Protein AF-0000000065925350 (afdb_homodimer)

Structure (mmCIF, N/CA/C/O backbone):
data_AF-0000000065925350-model_v1
#
loop_
_entity.id
_entity.type
_entity.pdbx_description
1 polymer 'Glycine reductase complex component B subunits alpha and beta'
#
loop_
_atom_site.group_PDB
_atom_site.id
_atom_site.type_symbol
_atom_site.label_atom_id
_atom_site.label_alt_id
_atom_site.label_comp_id
_atom_site.label_asym_id
_atom_site.label_entity_id
_atom_site.label_seq_id
_atom_site.pdbx_PDB_ins_code
_atom_site.Cartn_x
_atom_site.Cartn_y
_atom_site.Cartn_z
_atom_site.occupancy
_atom_site.B_iso_or_equiv
_atom_site.auth_seq_id
_atom_site.auth_comp_id
_atom_site.auth_asym_id
_atom_site.auth_atom_id
_atom_site.pdbx_PDB_model_num
ATOM 1 N N . MET A 1 1 ? -13.25 2.672 16.281 1 95.88 1 MET A N 1
ATOM 2 C CA . MET A 1 1 ? -12.125 3.467 16.766 1 95.88 1 MET A CA 1
ATOM 3 C C . MET A 1 1 ? -12.594 4.828 17.266 1 95.88 1 MET A C 1
ATOM 5 O O . MET A 1 1 ? -13.203 5.594 16.516 1 95.88 1 MET A O 1
ATOM 9 N N . ARG A 1 2 ? -12.367 5.094 18.516 1 98 2 ARG A N 1
ATOM 10 C CA . ARG A 1 2 ? -12.875 6.289 19.188 1 98 2 ARG A CA 1
ATOM 11 C C . ARG A 1 2 ? -11.727 7.129 19.734 1 98 2 ARG A C 1
ATOM 13 O O . ARG A 1 2 ? -10.867 6.621 20.453 1 98 2 ARG A O 1
ATOM 20 N N . LEU A 1 3 ? -11.719 8.414 19.391 1 98.62 3 LEU A N 1
ATOM 21 C CA . LEU A 1 3 ? -10.664 9.32 19.812 1 98.62 3 LEU A CA 1
ATOM 22 C C . LEU A 1 3 ? -11.25 10.57 20.453 1 98.62 3 LEU A C 1
ATOM 24 O O . LEU A 1 3 ? -12.195 11.156 19.938 1 98.62 3 LEU A O 1
ATOM 28 N N . GLU A 1 4 ? -10.781 10.891 21.594 1 98.75 4 GLU A N 1
ATOM 29 C CA . GLU A 1 4 ? -11.055 12.188 22.203 1 98.75 4 GLU A CA 1
ATOM 30 C C . GLU A 1 4 ? -9.922 13.172 21.953 1 98.75 4 GLU A C 1
ATOM 32 O O . GLU A 1 4 ? -8.766 12.914 22.297 1 98.75 4 GLU A O 1
ATOM 37 N N . VAL A 1 5 ? -10.25 14.266 21.312 1 98.75 5 VAL A N 1
ATOM 38 C CA . VAL A 1 5 ? -9.281 15.328 21.094 1 98.75 5 VAL A CA 1
ATOM 39 C C . VAL A 1 5 ? -9.516 16.453 22.094 1 98.75 5 VAL A C 1
ATOM 41 O O . VAL A 1 5 ? -10.562 17.109 22.078 1 98.75 5 VAL A O 1
ATOM 44 N N . GLY A 1 6 ? -8.562 16.594 23.016 1 98.81 6 GLY A N 1
ATOM 45 C CA . GLY A 1 6 ? -8.625 17.688 23.969 1 98.81 6 GLY A CA 1
ATOM 46 C C . GLY A 1 6 ? -7.883 18.922 23.516 1 98.81 6 GLY A C 1
ATOM 47 O O . GLY A 1 6 ? -6.652 18.953 23.5 1 98.81 6 GLY A O 1
ATOM 48 N N . ASN A 1 7 ? -8.625 20 23.266 1 98.81 7 ASN A N 1
ATOM 49 C CA . ASN A 1 7 ? -8.031 21.266 22.844 1 98.81 7 ASN A CA 1
ATOM 50 C C . ASN A 1 7 ? -7.684 22.141 24.031 1 98.81 7 ASN A C 1
ATOM 52 O O . ASN A 1 7 ? -8.555 22.5 24.828 1 98.81 7 ASN A O 1
ATOM 56 N N . ILE A 1 8 ? -6.43 22.344 24.219 1 98.88 8 ILE A N 1
ATOM 57 C CA . ILE A 1 8 ? -5.926 23.359 25.141 1 98.88 8 ILE A CA 1
ATOM 58 C C . ILE A 1 8 ? -5.645 24.641 24.375 1 98.88 8 ILE A C 1
ATOM 60 O O . ILE A 1 8 ? -4.684 24.719 23.609 1 98.88 8 ILE A O 1
ATOM 64 N N . PHE A 1 9 ? -6.477 25.688 24.609 1 98.81 9 PHE A N 1
ATOM 65 C CA . PHE A 1 9 ? -6.379 26.891 23.797 1 98.81 9 PHE A CA 1
ATOM 66 C C . PHE A 1 9 ? -5.172 27.734 24.203 1 98.81 9 PHE A C 1
ATOM 68 O O . PHE A 1 9 ? -5.066 28.141 25.359 1 98.81 9 PHE A O 1
ATOM 75 N N . ILE A 1 10 ? -4.215 27.906 23.312 1 98.81 10 ILE A N 1
ATOM 76 C CA . ILE A 1 10 ? -3.023 28.719 23.531 1 98.81 10 ILE A CA 1
ATOM 77 C C . ILE A 1 10 ? -3.215 30.094 22.891 1 98.81 10 ILE A C 1
ATOM 79 O O . ILE A 1 10 ? -3.43 30.203 21.688 1 98.81 10 ILE A O 1
ATOM 83 N N . LYS A 1 11 ? -3.098 31.078 23.672 1 97.81 11 LYS A N 1
ATOM 84 C CA . LYS A 1 11 ? -3.344 32.438 23.203 1 97.81 11 LYS A CA 1
ATOM 85 C C . LYS A 1 11 ? -2.047 33.25 23.125 1 97.81 11 LYS A C 1
ATOM 87 O O . LYS A 1 11 ? -2.004 34.312 22.516 1 97.81 11 LYS A O 1
ATOM 92 N N . ASP A 1 12 ? -1.072 32.719 23.781 1 98.44 12 ASP A N 1
ATOM 93 C CA . ASP A 1 12 ? 0.234 33.344 23.781 1 98.44 12 ASP A CA 1
ATOM 94 C C . ASP A 1 12 ? 1.354 32.344 23.984 1 98.44 12 ASP A C 1
ATOM 96 O O . ASP A 1 12 ? 1.11 31.219 24.453 1 98.44 12 ASP A O 1
ATOM 100 N N . ILE A 1 13 ? 2.525 32.688 23.516 1 98.75 13 ILE A N 1
ATOM 101 C CA . ILE A 1 13 ? 3.738 31.891 23.719 1 98.75 13 ILE A CA 1
ATOM 102 C C . ILE A 1 13 ? 4.863 32.812 24.219 1 98.75 13 ILE A C 1
ATOM 104 O O . ILE A 1 13 ? 5.004 33.938 23.75 1 98.75 13 ILE A O 1
ATOM 108 N N . GLN A 1 14 ? 5.629 32.312 25.109 1 98.62 14 GLN A N 1
ATOM 109 C CA . GLN A 1 14 ? 6.746 33.062 25.688 1 98.62 14 GLN A CA 1
ATOM 110 C C . GLN A 1 14 ? 7.914 32.156 26.016 1 98.62 14 GLN A C 1
ATOM 112 O O . GLN A 1 14 ? 7.711 30.953 26.281 1 98.62 14 GLN A O 1
ATOM 117 N N . PHE A 1 15 ? 9.078 32.781 25.938 1 98.44 15 PHE A N 1
ATOM 118 C CA . PHE A 1 15 ? 10.188 32.031 26.531 1 98.44 15 PHE A CA 1
ATOM 119 C C . PHE A 1 15 ? 10.102 32.031 28.047 1 98.44 15 PHE A C 1
ATOM 121 O O . PHE A 1 15 ? 9.586 32.969 28.641 1 98.44 15 PHE A O 1
ATOM 128 N N . GLY A 1 16 ? 10.508 30.969 28.594 1 97.94 16 GLY A N 1
ATOM 129 C CA . GLY A 1 16 ? 10.523 30.844 30.047 1 97.94 16 GLY A CA 1
ATOM 130 C C . GLY A 1 16 ? 11.555 29.859 30.547 1 97.94 16 GLY A C 1
ATOM 131 O O . GLY A 1 16 ? 12.281 29.25 29.75 1 97.94 16 GLY A O 1
ATOM 132 N N . ASP A 1 17 ? 11.625 29.734 31.891 1 97.44 17 ASP A N 1
ATOM 133 C CA . ASP A 1 17 ? 12.641 28.906 32.531 1 97.44 17 ASP A CA 1
ATOM 134 C C . ASP A 1 17 ? 12.281 27.422 32.406 1 97.44 17 ASP A C 1
ATOM 136 O O . ASP A 1 17 ? 13.141 26.547 32.562 1 97.44 17 ASP A O 1
ATOM 140 N N . SER A 1 18 ? 11.055 27.203 32.156 1 97.81 18 SER A N 1
ATOM 141 C CA . SER A 1 18 ? 10.578 25.828 31.938 1 97.81 18 SER A CA 1
ATOM 142 C C . SER A 1 18 ? 9.523 25.781 30.844 1 97.81 18 SER A C 1
ATOM 144 O O . SER A 1 18 ? 8.844 26.781 30.578 1 97.81 18 SER A O 1
ATOM 146 N N . THR A 1 19 ? 9.43 24.641 30.203 1 98.56 19 THR A N 1
ATOM 147 C CA . THR A 1 19 ? 8.398 24.438 29.203 1 98.56 19 THR A CA 1
ATOM 148 C C . THR A 1 19 ? 7.105 23.938 29.844 1 98.56 19 THR A C 1
ATOM 150 O O . THR A 1 19 ? 7.07 22.859 30.406 1 98.56 19 THR A O 1
ATOM 153 N N . LYS A 1 20 ? 6.059 24.703 29.766 1 98.62 20 LYS A N 1
ATOM 154 C CA . LYS A 1 20 ? 4.789 24.391 30.422 1 98.62 20 LYS A CA 1
ATOM 155 C C . LYS A 1 20 ? 3.66 25.25 29.859 1 98.62 20 LYS A C 1
ATOM 157 O O . LYS A 1 20 ? 3.914 26.234 29.156 1 98.62 20 LYS A O 1
ATOM 162 N N . VAL A 1 21 ? 2.461 24.875 30.109 1 98.69 21 VAL A N 1
ATOM 163 C CA . VAL A 1 21 ? 1.284 25.672 29.781 1 98.69 21 VAL A CA 1
ATOM 164 C C . VAL A 1 21 ? 0.634 26.188 31.062 1 98.69 21 VAL A C 1
ATOM 166 O O . VAL A 1 21 ? 0.376 25.422 31.984 1 98.69 21 VAL A O 1
ATOM 169 N N . GLU A 1 22 ? 0.452 27.469 31.141 1 97.94 22 GLU A N 1
ATOM 170 C CA . GLU A 1 22 ? -0.235 28.109 32.25 1 97.94 22 GLU A CA 1
ATOM 171 C C . GLU A 1 22 ? -1.143 29.234 31.766 1 97.94 22 GLU A C 1
ATOM 173 O O . GLU A 1 22 ? -0.681 30.172 31.125 1 97.94 22 GLU A O 1
ATOM 178 N N . ASN A 1 23 ? -2.416 29.156 32.094 1 96.88 23 ASN A N 1
ATOM 179 C CA . ASN A 1 23 ? -3.4 30.188 31.797 1 96.88 23 ASN A CA 1
ATOM 180 C C . ASN A 1 23 ? -3.398 30.547 30.312 1 96.88 23 ASN A C 1
ATOM 182 O O . ASN A 1 23 ? -3.328 31.719 29.953 1 96.88 23 ASN A O 1
ATOM 186 N N . GLY A 1 24 ? -3.318 29.516 29.484 1 97.69 24 GLY A N 1
ATOM 187 C CA . GLY A 1 24 ? -3.436 29.719 28.047 1 97.69 24 GLY A CA 1
ATOM 188 C C . GLY A 1 24 ? -2.15 30.203 27.406 1 97.69 24 GLY A C 1
ATOM 189 O O . GLY A 1 24 ? -2.148 30.609 26.234 1 97.69 24 GLY A O 1
ATOM 190 N N . VAL A 1 25 ? -1.077 30.25 28.172 1 98.62 25 VAL A N 1
ATOM 191 C CA . VAL A 1 25 ? 0.225 30.656 27.656 1 98.62 25 VAL A CA 1
ATOM 192 C C . VAL A 1 25 ? 1.173 29.469 27.625 1 98.62 25 VAL A C 1
ATOM 194 O O . VAL A 1 25 ? 1.319 28.75 28.625 1 98.62 25 VAL A O 1
ATOM 197 N N . LEU A 1 26 ? 1.747 29.172 26.484 1 98.88 26 LEU A N 1
ATOM 198 C CA . LEU A 1 26 ? 2.807 28.172 26.375 1 98.88 26 LEU A CA 1
ATOM 199 C C . LEU A 1 26 ? 4.172 28.797 26.641 1 98.88 26 LEU A C 1
ATOM 201 O O . LEU A 1 26 ? 4.621 29.672 25.906 1 98.88 26 LEU A O 1
ATOM 205 N N . TYR A 1 27 ? 4.789 28.453 27.703 1 98.81 27 TYR A N 1
ATOM 206 C CA . TYR A 1 27 ? 6.168 28.844 27.984 1 98.81 27 TYR A CA 1
ATOM 207 C C . TYR A 1 27 ? 7.148 27.828 27.406 1 98.81 27 TYR A C 1
ATOM 209 O O . TYR A 1 27 ? 6.941 26.609 27.531 1 98.81 27 TYR A O 1
ATOM 217 N N . VAL A 1 28 ? 8.164 28.312 26.75 1 98.75 28 VAL A N 1
ATOM 218 C CA . VAL A 1 28 ? 9.148 27.438 26.125 1 98.75 28 VAL A CA 1
ATOM 219 C C . VAL A 1 28 ? 10.523 27.703 26.734 1 98.75 28 VAL A C 1
ATOM 221 O O . VAL A 1 28 ? 11.008 28.828 26.734 1 98.75 28 VAL A O 1
ATOM 224 N N . ASN A 1 29 ? 11.102 26.688 27.328 1 98.56 29 ASN A N 1
ATOM 225 C CA . ASN A 1 29 ? 12.516 26.75 27.672 1 98.56 29 ASN A CA 1
ATOM 226 C C . ASN A 1 29 ? 13.406 26.641 26.438 1 98.56 29 ASN A C 1
ATOM 228 O O . ASN A 1 29 ? 13.664 25.531 25.953 1 98.56 29 ASN A O 1
ATOM 232 N N . LYS A 1 30 ? 13.883 27.75 26 1 97.75 30 LYS A N 1
ATOM 233 C CA . LYS A 1 30 ? 14.617 27.828 24.734 1 97.75 30 LYS A CA 1
ATOM 234 C C . LYS A 1 30 ? 15.836 26.906 24.766 1 97.75 30 LYS A C 1
ATOM 236 O O . LYS A 1 30 ? 16.047 26.125 23.828 1 97.75 30 LYS A O 1
ATOM 241 N N . GLN A 1 31 ? 16.641 26.953 25.812 1 96.81 31 GLN A N 1
ATOM 242 C CA . GLN A 1 31 ? 17.875 26.188 25.891 1 96.81 31 GLN A CA 1
ATOM 243 C C . GLN A 1 31 ? 17.594 24.688 25.922 1 96.81 31 GLN A C 1
ATOM 245 O O . GLN A 1 31 ? 18.281 23.891 25.281 1 96.81 31 GLN A O 1
ATOM 250 N N . GLU A 1 32 ? 16.641 24.359 26.656 1 96.81 32 GLU A N 1
ATOM 251 C CA . GLU A 1 32 ? 16.266 22.953 26.75 1 96.81 32 GLU A CA 1
ATOM 252 C C . GLU A 1 32 ? 15.828 22.406 25.391 1 96.81 32 GLU A C 1
ATOM 254 O O . GLU A 1 32 ? 16.219 21.312 25 1 96.81 32 GLU A O 1
ATOM 259 N N . LEU A 1 33 ? 14.961 23.156 24.719 1 97.19 33 LEU A N 1
ATOM 260 C CA . LEU A 1 33 ? 14.477 22.734 23.422 1 97.19 33 LEU A CA 1
ATOM 261 C C . LEU A 1 33 ? 15.617 22.656 22.406 1 97.19 33 LEU A C 1
ATOM 263 O O . LEU A 1 33 ? 15.711 21.703 21.641 1 97.19 33 LEU A O 1
ATOM 267 N N . ILE A 1 34 ? 16.484 23.625 22.391 1 96.69 34 ILE A N 1
ATOM 268 C CA . ILE A 1 34 ? 17.641 23.609 21.5 1 96.69 34 ILE A CA 1
ATOM 269 C C . ILE A 1 34 ? 18.484 22.359 21.766 1 96.69 34 ILE A C 1
ATOM 271 O O . ILE A 1 34 ? 18.938 21.703 20.844 1 96.69 34 ILE A O 1
ATOM 275 N N . SER A 1 35 ? 18.672 22.078 23.062 1 94.94 35 SER A N 1
ATOM 276 C CA . SER A 1 35 ? 19.453 20.906 23.438 1 94.94 35 SER A CA 1
ATOM 277 C C . SER A 1 35 ? 18.812 19.625 22.906 1 94.94 35 SER A C 1
ATOM 279 O O . SER A 1 35 ? 19.5 18.719 22.438 1 94.94 35 SER A O 1
ATOM 281 N N . GLU A 1 36 ? 17.531 19.578 23 1 93.75 36 GLU A N 1
ATOM 282 C CA . GLU A 1 36 ? 16.781 18.422 22.5 1 93.75 36 GLU A CA 1
ATOM 283 C C . GLU A 1 36 ? 16.938 18.25 21 1 93.75 36 GLU A C 1
ATOM 285 O O . GLU A 1 36 ? 17 17.125 20.5 1 93.75 36 GLU A O 1
ATOM 290 N N . LEU A 1 37 ? 17.047 19.266 20.234 1 95.44 37 LEU A N 1
ATOM 291 C CA . LEU A 1 37 ? 17.016 19.25 18.766 1 95.44 37 LEU A CA 1
ATOM 292 C C . LEU A 1 37 ? 18.422 19.141 18.188 1 95.44 37 LEU A C 1
ATOM 294 O O . LEU A 1 37 ? 18.578 18.797 17.016 1 95.44 37 LEU A O 1
ATOM 298 N N . SER A 1 38 ? 19.438 19.484 18.969 1 91.94 38 SER A N 1
ATOM 299 C CA . SER A 1 38 ? 20.797 19.578 18.469 1 91.94 38 SER A CA 1
ATOM 300 C C . SER A 1 38 ? 21.5 18.234 18.5 1 91.94 38 SER A C 1
ATOM 302 O O . SER A 1 38 ? 22.688 18.141 18.188 1 91.94 38 SER A O 1
ATOM 304 N N . SER A 1 39 ? 20.828 17.234 18.797 1 86.69 39 SER A N 1
ATOM 305 C CA . SER A 1 39 ? 21.469 15.93 18.906 1 86.69 39 SER A CA 1
ATOM 306 C C . SER A 1 39 ? 21.703 15.305 17.531 1 86.69 39 SER A C 1
ATOM 308 O O . SER A 1 39 ? 22.438 14.328 17.406 1 86.69 39 SER A O 1
ATOM 310 N N . ASP A 1 40 ? 21.203 15.867 16.469 1 89.25 40 ASP A N 1
ATOM 311 C CA . ASP A 1 40 ? 21.375 15.344 15.117 1 89.25 40 ASP A CA 1
ATOM 312 C C . ASP A 1 40 ? 22.656 15.867 14.477 1 89.25 40 ASP A C 1
ATOM 314 O O . ASP A 1 40 ? 22.828 17.078 14.344 1 89.25 40 ASP A O 1
ATOM 318 N N . GLU A 1 41 ? 23.5 14.969 13.977 1 93.31 41 GLU A N 1
ATOM 319 C CA . GLU A 1 41 ? 24.812 15.32 13.43 1 93.31 41 GLU A CA 1
ATOM 320 C C . GLU A 1 41 ? 24.672 16.047 12.102 1 93.31 41 GLU A C 1
ATOM 322 O O . GLU A 1 41 ? 25.625 16.688 11.633 1 93.31 41 GLU A O 1
ATOM 327 N N . HIS A 1 42 ? 23.531 16 11.508 1 94.94 42 HIS A N 1
ATOM 328 C CA . HIS A 1 42 ? 23.328 16.625 10.203 1 94.94 42 HIS A CA 1
ATOM 329 C C . HIS A 1 42 ? 22.953 18.094 10.336 1 94.94 42 HIS A C 1
ATOM 331 O O . HIS A 1 42 ? 22.828 18.797 9.336 1 94.94 42 HIS A O 1
ATOM 337 N N . ILE A 1 43 ? 22.797 18.594 11.586 1 95.44 43 ILE A N 1
ATOM 338 C CA . ILE A 1 43 ? 22.422 19.969 11.852 1 95.44 43 ILE A CA 1
ATOM 339 C C . ILE A 1 43 ? 23.625 20.75 12.398 1 95.44 43 ILE A C 1
ATOM 341 O O . ILE A 1 43 ? 24.203 20.359 13.406 1 95.44 43 ILE A O 1
ATOM 345 N N . LYS A 1 44 ? 23.969 21.766 11.734 1 95.81 44 LYS A N 1
ATOM 346 C CA . LYS A 1 44 ? 25.094 22.609 12.117 1 95.81 44 LYS A CA 1
ATOM 347 C C . LYS A 1 44 ? 24.703 23.547 13.266 1 95.81 44 LYS A C 1
ATOM 349 O O . LYS A 1 44 ? 25.484 23.75 14.195 1 95.81 44 LYS A O 1
ATOM 354 N N . SER A 1 45 ? 23.609 24.156 13.164 1 95.81 45 SER A N 1
ATOM 355 C CA . SER A 1 45 ? 23.156 25.062 14.219 1 95.81 45 SER A CA 1
ATOM 356 C C . SER A 1 45 ? 21.625 25.125 14.281 1 95.81 45 SER A C 1
ATOM 358 O O . SER A 1 45 ? 20.953 24.906 13.273 1 95.81 45 SER A O 1
ATOM 360 N N . ILE A 1 46 ? 21.141 25.375 15.461 1 96.62 46 ILE A N 1
ATOM 361 C CA . ILE A 1 46 ? 19.703 25.547 15.719 1 96.62 46 ILE A CA 1
ATOM 362 C C . ILE A 1 46 ? 19.484 26.812 16.547 1 96.62 46 ILE A C 1
ATOM 364 O O . ILE A 1 46 ? 20.234 27.094 17.484 1 96.62 46 ILE A O 1
ATOM 368 N N . ASP A 1 47 ? 18.578 27.609 16.109 1 96.25 47 ASP A N 1
ATOM 369 C CA . ASP A 1 47 ? 18.094 28.75 16.875 1 96.25 47 ASP A CA 1
ATOM 370 C C . ASP A 1 47 ? 16.562 28.812 16.859 1 96.25 47 ASP A C 1
ATOM 372 O O . ASP A 1 47 ? 15.914 28.016 16.172 1 96.25 47 ASP A O 1
ATOM 376 N N . MET A 1 48 ? 16.016 29.641 17.75 1 96.75 48 MET A N 1
ATOM 377 C CA . MET A 1 48 ? 14.562 29.672 17.844 1 96.75 48 MET A CA 1
ATOM 378 C C . MET A 1 48 ? 14.062 31.094 18.125 1 96.75 48 MET A C 1
ATOM 380 O O . MET A 1 48 ? 14.727 31.859 18.828 1 96.75 48 MET A O 1
ATOM 384 N N . GLU A 1 49 ? 12.953 31.406 17.562 1 97.75 49 GLU A N 1
ATOM 385 C CA . GLU A 1 49 ? 12.234 32.656 17.828 1 97.75 49 GLU A CA 1
ATOM 386 C C . GLU A 1 49 ? 10.75 32.406 18.047 1 97.75 49 GLU A C 1
ATOM 388 O O . GLU A 1 49 ? 10.219 31.375 17.609 1 97.75 49 GLU A O 1
ATOM 393 N N . ILE A 1 50 ? 10.172 33.281 18.781 1 98.56 50 ILE A N 1
ATOM 394 C CA . ILE A 1 50 ? 8.719 33.25 18.969 1 98.56 50 ILE A CA 1
ATOM 395 C C . ILE A 1 50 ? 8.07 34.375 18.203 1 98.56 50 ILE A C 1
ATOM 397 O O . ILE A 1 50 ? 8.555 35.531 18.219 1 98.56 50 ILE A O 1
ATOM 401 N N . VAL A 1 51 ? 7.102 34.062 17.5 1 98.56 51 VAL A N 1
ATOM 402 C CA . VAL A 1 51 ? 6.375 35.031 16.703 1 98.56 51 VAL A CA 1
ATOM 403 C C . VAL A 1 51 ? 4.875 34.906 16.953 1 98.56 51 VAL A C 1
ATOM 405 O O . VAL A 1 51 ? 4.344 33.781 16.984 1 98.56 51 VAL A O 1
ATOM 408 N N . ARG A 1 52 ? 4.098 36 17.125 1 98.06 52 ARG A N 1
ATOM 409 C CA . ARG A 1 52 ? 2.672 36 17.438 1 98.06 52 ARG A CA 1
ATOM 410 C C . ARG A 1 52 ? 1.884 36.75 16.359 1 98.06 52 ARG A C 1
ATOM 412 O O . ARG A 1 52 ? 2.451 37.531 15.586 1 98.06 52 ARG A O 1
ATOM 419 N N . PRO A 1 53 ? 0.569 36.406 16.359 1 98.25 53 PRO A N 1
ATOM 420 C CA . PRO A 1 53 ? -0.264 37.062 15.344 1 98.25 53 PRO A CA 1
ATOM 421 C C . PRO A 1 53 ? -0.164 38.594 15.391 1 98.25 53 PRO A C 1
ATOM 423 O O . PRO A 1 53 ? -0.208 39.188 16.469 1 98.25 53 PRO A O 1
ATOM 426 N N . GLY A 1 54 ? 0.016 39.188 14.211 1 98.19 54 GLY A N 1
ATOM 427 C CA . GLY A 1 54 ? -0.002 40.656 14.125 1 98.19 54 GLY A CA 1
ATOM 428 C C . GLY A 1 54 ? 1.385 41.281 14.148 1 98.19 54 GLY A C 1
ATOM 429 O O . GLY A 1 54 ? 1.555 42.438 13.812 1 98.19 54 GLY A O 1
ATOM 430 N N . GLU A 1 55 ? 2.381 40.531 14.57 1 98.56 55 GLU A N 1
ATOM 431 C CA . GLU A 1 55 ? 3.74 41.062 14.609 1 98.56 55 GLU A CA 1
ATOM 432 C C . GLU A 1 55 ? 4.285 41.281 13.203 1 98.56 55 GLU A C 1
ATOM 434 O O . GLU A 1 55 ? 3.975 40.531 12.281 1 98.56 55 GLU A O 1
ATOM 439 N N . SER A 1 56 ? 5.07 42.344 13.008 1 98.56 56 SER A N 1
ATOM 440 C CA . SER A 1 56 ? 5.664 42.656 11.711 1 98.56 56 SER A CA 1
ATOM 441 C C . SER A 1 56 ? 6.855 41.75 11.422 1 98.56 56 SER A C 1
ATOM 443 O O . SER A 1 56 ? 7.996 42.188 11.383 1 98.56 56 SER A O 1
ATOM 445 N N . VAL A 1 57 ? 6.594 40.5 11.18 1 98.5 57 VAL A N 1
ATOM 446 C CA . VAL A 1 57 ? 7.609 39.469 10.969 1 98.5 57 VAL A CA 1
ATOM 447 C C . VAL A 1 57 ? 7.254 38.625 9.742 1 98.5 57 VAL A C 1
ATOM 449 O O . VAL A 1 57 ? 6.09 38.281 9.547 1 98.5 57 VAL A O 1
ATOM 452 N N . ARG A 1 58 ? 8.18 38.375 8.891 1 97.75 58 ARG A N 1
ATOM 453 C CA . ARG A 1 58 ? 8.102 37.406 7.789 1 97.75 58 ARG A CA 1
ATOM 454 C C . ARG A 1 58 ? 8.961 36.188 8.062 1 97.75 58 ARG A C 1
ATOM 456 O O . ARG A 1 58 ? 10.117 36.312 8.484 1 97.75 58 ARG A O 1
ATOM 463 N N . ILE A 1 59 ? 8.422 35.062 7.93 1 95.88 59 ILE A N 1
ATOM 464 C CA . ILE A 1 59 ? 9.172 33.812 8.016 1 95.88 59 ILE A CA 1
ATOM 465 C C . ILE A 1 59 ? 9.328 33.188 6.621 1 95.88 59 ILE A C 1
ATOM 467 O O . ILE A 1 59 ? 8.336 32.938 5.93 1 95.88 59 ILE A O 1
ATOM 471 N N . ALA A 1 60 ? 10.586 32.938 6.16 1 93.19 60 ALA A N 1
ATOM 472 C CA . ALA A 1 60 ? 10.852 32.344 4.844 1 93.19 60 ALA A CA 1
ATOM 473 C C . ALA A 1 60 ? 12.289 31.859 4.734 1 93.19 60 ALA A C 1
ATOM 475 O O . ALA A 1 60 ? 13.211 32.5 5.238 1 93.19 60 ALA A O 1
ATOM 476 N N . PRO A 1 61 ? 12.562 30.75 4.117 1 91.75 61 PRO A N 1
ATOM 477 C CA . PRO A 1 61 ? 11.539 29.828 3.609 1 91.75 61 PRO A CA 1
ATOM 478 C C . PRO A 1 61 ? 10.992 28.906 4.695 1 91.75 61 PRO A C 1
ATOM 480 O O . PRO A 1 61 ? 11.711 28.562 5.637 1 91.75 61 PRO A O 1
ATOM 483 N N . VAL A 1 62 ? 9.719 28.562 4.586 1 92.62 62 VAL A N 1
ATOM 484 C CA . VAL A 1 62 ? 9.062 27.688 5.539 1 92.62 62 VAL A CA 1
ATOM 485 C C . VAL A 1 62 ? 9.094 26.25 5.02 1 92.62 62 VAL A C 1
ATOM 487 O O . VAL A 1 62 ? 8.703 25.984 3.881 1 92.62 62 VAL A O 1
ATOM 490 N N . LYS A 1 63 ? 9.539 25.344 5.824 1 90.19 63 LYS A N 1
ATOM 491 C CA . LYS A 1 63 ? 9.578 23.938 5.438 1 90.19 63 LYS A CA 1
ATOM 492 C C . LYS A 1 63 ? 8.297 23.219 5.844 1 90.19 63 LYS A C 1
ATOM 494 O O . LYS A 1 63 ? 7.688 22.516 5.039 1 90.19 63 LYS A O 1
ATOM 499 N N . ASP A 1 64 ? 7.945 23.266 7.094 1 93.25 64 ASP A N 1
ATOM 500 C CA . ASP A 1 64 ? 6.766 22.594 7.633 1 93.25 64 ASP A CA 1
ATOM 501 C C . ASP A 1 64 ? 6.156 23.406 8.781 1 93.25 64 ASP A C 1
ATOM 503 O O . ASP A 1 64 ? 6.805 24.281 9.336 1 93.25 64 ASP A O 1
ATOM 507 N N . VAL A 1 65 ? 4.938 23.172 8.984 1 96.19 65 VAL A N 1
ATOM 508 C CA . VAL A 1 65 ? 4.227 23.672 10.156 1 96.19 65 VAL A CA 1
ATOM 509 C C . VAL A 1 65 ? 3.609 22.5 10.922 1 96.19 65 VAL A C 1
ATOM 511 O O . VAL A 1 65 ? 2.953 21.641 10.336 1 96.19 65 VAL A O 1
ATOM 514 N N . ILE A 1 66 ? 3.832 22.469 12.281 1 97.25 66 ILE A N 1
ATOM 515 C CA . ILE A 1 66 ? 3.439 21.312 13.078 1 97.25 66 ILE A CA 1
ATOM 516 C C . ILE A 1 66 ? 2.682 21.766 14.32 1 97.25 66 ILE A C 1
ATOM 518 O O . ILE A 1 66 ? 3.107 22.703 15 1 97.25 66 ILE A O 1
ATOM 522 N N . GLU A 1 67 ? 1.587 21.156 14.547 1 98.56 67 GLU A N 1
ATOM 523 C CA . GLU A 1 67 ? 0.825 21.438 15.758 1 98.56 67 GLU A CA 1
ATOM 524 C C . GLU A 1 67 ? 1.312 20.594 16.938 1 98.56 67 GLU A C 1
ATOM 526 O O . GLU A 1 67 ? 1.372 19.375 16.844 1 98.56 67 GLU A O 1
ATOM 531 N N . PRO A 1 68 ? 1.693 21.266 18.047 1 98.75 68 PRO A N 1
ATOM 532 C CA . PRO A 1 68 ? 2.094 20.469 19.219 1 98.75 68 PRO A CA 1
ATOM 533 C C . PRO A 1 68 ? 0.938 19.672 19.812 1 98.75 68 PRO A C 1
ATOM 535 O O . PRO A 1 68 ? -0.108 20.25 20.141 1 98.75 68 PRO A O 1
ATOM 538 N N . ARG A 1 69 ? 1.169 18.438 19.953 1 98.5 69 ARG A N 1
ATOM 539 C CA . ARG A 1 69 ? 0.179 17.531 20.531 1 98.5 69 ARG A CA 1
ATOM 540 C C . ARG A 1 69 ? 0.852 16.406 21.312 1 98.5 69 ARG A C 1
ATOM 542 O O . ARG A 1 69 ? 2.049 16.156 21.156 1 98.5 69 ARG A O 1
ATOM 549 N N . VAL A 1 70 ? 0.069 15.781 22.219 1 98.75 70 VAL A N 1
ATOM 550 C CA . VAL A 1 70 ? 0.588 14.656 23 1 98.75 70 VAL A CA 1
ATOM 551 C C . VAL A 1 70 ? -0.513 13.617 23.203 1 98.75 70 VAL A C 1
ATOM 553 O O . VAL A 1 70 ? -1.647 13.969 23.531 1 98.75 70 VAL A O 1
ATOM 556 N N . LYS A 1 71 ? -0.219 12.391 22.875 1 98.31 71 LYS A N 1
ATOM 557 C CA . LYS A 1 71 ? -1.123 11.289 23.172 1 98.31 71 LYS A CA 1
ATOM 558 C C . LYS A 1 71 ? -1.129 10.984 24.672 1 98.31 71 LYS A C 1
ATOM 560 O O . LYS A 1 71 ? -0.113 10.562 25.234 1 98.31 71 LYS A O 1
ATOM 565 N N . VAL A 1 72 ? -2.295 11.18 25.359 1 98.12 72 VAL A N 1
ATOM 566 C CA . VAL A 1 72 ? -2.402 11.047 26.797 1 98.12 72 VAL A CA 1
ATOM 567 C C . VAL A 1 72 ? -2.893 9.641 27.156 1 98.12 72 VAL A C 1
ATOM 569 O O . VAL A 1 72 ? -2.529 9.102 28.203 1 98.12 72 VAL A O 1
ATOM 572 N N . GLU A 1 73 ? -3.807 9.125 26.391 1 97.94 73 GLU A N 1
ATOM 573 C CA . GLU A 1 73 ? -4.352 7.781 26.562 1 97.94 73 GLU A CA 1
ATOM 574 C C . GLU A 1 73 ? -4.43 7.055 25.219 1 97.94 73 GLU A C 1
ATOM 576 O O . GLU A 1 73 ? -4.691 7.676 24.188 1 97.94 73 GLU A O 1
ATOM 581 N N . GLY A 1 74 ? -4.316 5.695 25.297 1 96.12 74 GLY A N 1
ATOM 582 C CA . GLY A 1 74 ? -4.41 4.887 24.094 1 96.12 74 GLY A CA 1
ATOM 583 C C . GLY A 1 74 ? -3.066 4.359 23.625 1 96.12 74 GLY A C 1
ATOM 584 O O . GLY A 1 74 ? -2.027 4.691 24.203 1 96.12 74 GLY A O 1
ATOM 585 N N . ASN A 1 75 ? -3.094 3.578 22.578 1 94.88 75 ASN A N 1
ATOM 586 C CA . ASN A 1 75 ? -1.891 2.955 22.047 1 94.88 75 ASN A CA 1
ATOM 587 C C . ASN A 1 75 ? -1.054 3.951 21.25 1 94.88 75 ASN A C 1
ATOM 589 O O . ASN A 1 75 ? -1.59 4.906 20.672 1 94.88 75 ASN A O 1
ATOM 593 N N . GLY A 1 76 ? 0.247 3.738 21.312 1 95.94 76 GLY A N 1
ATOM 594 C CA . GLY A 1 76 ? 1.16 4.469 20.438 1 95.94 76 GLY A CA 1
ATOM 595 C C . GLY A 1 76 ? 1.465 5.867 20.938 1 95.94 76 GLY A C 1
ATOM 596 O O . GLY A 1 76 ? 1.446 6.117 22.141 1 95.94 76 GLY A O 1
ATOM 597 N N . GLY A 1 77 ? 1.947 6.676 20.062 1 97.31 77 GLY A N 1
ATOM 598 C CA . GLY A 1 77 ? 2.328 8.062 20.281 1 97.31 77 GLY A CA 1
ATOM 599 C C . GLY A 1 77 ? 2.215 8.906 19.016 1 97.31 77 GLY A C 1
ATOM 600 O O . GLY A 1 77 ? 1.861 8.398 17.953 1 97.31 77 GLY A O 1
ATOM 601 N N . ILE A 1 78 ? 2.428 10.18 19.234 1 97.5 78 ILE A N 1
ATOM 602 C CA . ILE A 1 78 ? 2.303 11.07 18.094 1 97.5 78 ILE A CA 1
ATOM 603 C C . ILE A 1 78 ? 3.422 10.789 17.094 1 97.5 78 ILE A C 1
ATOM 605 O O . ILE A 1 78 ? 4.492 10.297 17.469 1 97.5 78 ILE A O 1
ATOM 609 N N . PHE A 1 79 ? 3.109 10.977 15.781 1 97.94 79 PHE A N 1
ATOM 610 C CA . PHE A 1 79 ? 3.992 10.781 14.641 1 97.94 79 PHE A CA 1
ATOM 611 C C . PHE A 1 79 ? 4.516 9.352 14.594 1 97.94 79 PHE A C 1
ATOM 613 O O . PHE A 1 79 ? 5.727 9.133 14.523 1 97.94 79 PHE A O 1
ATOM 620 N N . PRO A 1 80 ? 3.541 8.406 14.562 1 98.12 80 PRO A N 1
ATOM 621 C CA . PRO A 1 80 ? 3.938 6.996 14.531 1 98.12 80 PRO A CA 1
ATOM 622 C C . PRO A 1 80 ? 4.766 6.645 13.297 1 98.12 80 PRO A C 1
ATOM 624 O O . PRO A 1 80 ? 4.469 7.109 12.195 1 98.12 80 PRO A O 1
ATOM 627 N N . GLY A 1 81 ? 5.844 5.816 13.539 1 96.69 81 GLY A N 1
ATOM 628 C CA . GLY A 1 81 ? 6.754 5.426 12.469 1 96.69 81 GLY A CA 1
ATOM 629 C C . GLY A 1 81 ? 7.965 6.328 12.359 1 96.69 81 GLY A C 1
ATOM 630 O O . GLY A 1 81 ? 8.953 5.973 11.711 1 96.69 81 GLY A O 1
ATOM 631 N N . PHE A 1 82 ? 7.914 7.512 12.984 1 96 82 PHE A N 1
ATOM 632 C CA . PHE A 1 82 ? 9.047 8.422 13.023 1 96 82 PHE A CA 1
ATOM 633 C C . PHE A 1 82 ? 9.57 8.578 14.445 1 96 82 PHE A C 1
ATOM 635 O O . PHE A 1 82 ? 10.664 8.117 14.766 1 96 82 PHE A O 1
ATOM 642 N N . LEU A 1 83 ? 8.719 9.188 15.297 1 96.75 83 LEU A N 1
ATOM 643 C CA . LEU A 1 83 ? 9.164 9.438 16.672 1 96.75 83 LEU A CA 1
ATOM 644 C C . LEU A 1 83 ? 8.625 8.375 17.609 1 96.75 83 LEU A C 1
ATOM 646 O O . LEU A 1 83 ? 9.242 8.078 18.641 1 96.75 83 LEU A O 1
ATOM 650 N N . SER A 1 84 ? 7.422 7.906 17.391 1 97.19 84 SER A N 1
ATOM 651 C CA . SER A 1 84 ? 6.848 6.797 18.141 1 97.19 84 SER A CA 1
ATOM 652 C C . SER A 1 84 ? 6.871 5.504 17.328 1 97.19 84 SER A C 1
ATOM 654 O O . SER A 1 84 ? 7.066 5.535 16.125 1 97.19 84 SER A O 1
ATOM 656 N N . LYS A 1 85 ? 6.676 4.336 18.047 1 96.94 85 LYS A N 1
ATOM 657 C CA . LYS A 1 85 ? 6.555 3.061 17.344 1 96.94 85 LYS A CA 1
ATOM 658 C C . LYS A 1 85 ? 5.348 3.059 16.406 1 96.94 85 LYS A C 1
ATOM 660 O O . LYS A 1 85 ? 4.621 4.051 16.328 1 96.94 85 LYS A O 1
ATOM 665 N N . VAL A 1 86 ? 5.172 1.979 15.68 1 97.5 86 VAL A N 1
ATOM 666 C CA . VAL A 1 86 ? 4.199 1.955 14.594 1 97.5 86 VAL A CA 1
ATOM 667 C C . VAL A 1 86 ? 2.869 1.403 15.102 1 97.5 86 VAL A C 1
ATOM 669 O O . VAL A 1 86 ? 2.033 0.956 14.312 1 97.5 86 VAL A O 1
ATOM 672 N N . ASP A 1 87 ? 2.637 1.399 16.422 1 97.5 87 ASP A N 1
ATOM 673 C CA . ASP A 1 87 ? 1.34 1.004 16.953 1 97.5 87 ASP A CA 1
ATOM 674 C C . ASP A 1 87 ? 0.217 1.851 16.359 1 97.5 87 ASP A C 1
ATOM 676 O O . ASP A 1 87 ? 0.4 3.043 16.109 1 97.5 87 ASP A O 1
ATOM 680 N N . THR A 1 88 ? -0.882 1.222 16.156 1 97.69 88 THR A N 1
ATOM 681 C CA . THR A 1 88 ? -2.016 1.945 15.586 1 97.69 88 THR A CA 1
ATOM 682 C C . THR A 1 88 ? -2.486 3.043 16.531 1 97.69 88 THR A C 1
ATOM 684 O O . THR A 1 88 ? -2.764 2.779 17.703 1 97.69 88 THR A O 1
ATOM 687 N N . VAL A 1 89 ? -2.535 4.234 16.031 1 98.38 89 VAL A N 1
ATOM 688 C CA . VAL A 1 89 ? -3.047 5.355 16.812 1 98.38 89 VAL A CA 1
ATOM 689 C C . VAL A 1 89 ? -4.484 5.66 16.406 1 98.38 89 VAL A C 1
ATOM 691 O O . VAL A 1 89 ? -5.105 4.883 15.672 1 98.38 89 VAL A O 1
ATOM 694 N N . GLY A 1 90 ? -5.078 6.75 16.953 1 98.06 90 GLY A N 1
ATOM 695 C CA . GLY A 1 90 ? -6.422 7.156 16.578 1 98.06 90 GLY A CA 1
ATOM 696 C C . GLY A 1 90 ? -7.473 6.785 17.609 1 98.06 90 GLY A C 1
ATOM 697 O O . GLY A 1 90 ? -8.672 6.934 17.359 1 98.06 90 GLY A O 1
ATOM 698 N N . GLU A 1 91 ? -7.062 6.27 18.766 1 98.12 91 GLU A N 1
ATOM 699 C CA . GLU A 1 91 ? -7.965 5.961 19.875 1 98.12 91 GLU A CA 1
ATOM 700 C C . GLU A 1 91 ? -7.445 6.555 21.188 1 98.12 91 GLU A C 1
ATOM 702 O O . GLU A 1 91 ? -6.285 6.953 21.281 1 98.12 91 GLU A O 1
ATOM 707 N N . GLY A 1 92 ? -8.328 6.617 22.109 1 98.31 92 GLY A N 1
ATOM 708 C CA . GLY A 1 92 ? -7.949 7.191 23.391 1 98.31 92 GLY A CA 1
ATOM 709 C C . GLY A 1 92 ? -8.109 8.703 23.438 1 98.31 92 GLY A C 1
ATOM 710 O O . GLY A 1 92 ? -9.156 9.227 23.047 1 98.31 92 GLY A O 1
ATOM 711 N N . LYS A 1 93 ? -7.09 9.289 24.078 1 98.75 93 LYS A N 1
ATOM 712 C CA . LYS A 1 93 ? -7.152 10.734 24.266 1 98.75 93 LYS A CA 1
ATOM 713 C C . LYS A 1 93 ? -5.867 11.414 23.797 1 98.75 93 LYS A C 1
ATOM 715 O O . LYS A 1 93 ? -4.766 10.984 24.156 1 98.75 93 LYS A O 1
ATOM 720 N N . THR A 1 94 ? -6.008 12.375 22.984 1 98.88 94 THR A N 1
ATOM 721 C CA . THR A 1 94 ? -4.895 13.211 22.531 1 98.88 94 THR A CA 1
ATOM 722 C C . THR A 1 94 ? -5.152 14.68 22.859 1 98.88 94 THR A C 1
ATOM 724 O O . THR A 1 94 ? -6.207 15.219 22.516 1 98.88 94 THR A O 1
ATOM 727 N N . ASN A 1 95 ? -4.227 15.281 23.562 1 98.94 95 ASN A N 1
ATOM 728 C CA . ASN A 1 95 ? -4.309 16.703 23.844 1 98.94 95 ASN A CA 1
ATOM 729 C C . ASN A 1 95 ? -3.568 17.531 22.797 1 98.94 95 ASN A C 1
ATOM 731 O O . ASN A 1 95 ? -2.492 17.141 22.344 1 98.94 95 ASN A O 1
ATOM 735 N N . VAL A 1 96 ? -4.152 18.625 22.422 1 98.88 96 VAL A N 1
ATOM 736 C CA . VAL A 1 96 ? -3.627 19.516 21.391 1 98.88 96 VAL A CA 1
ATOM 737 C C . VAL A 1 96 ? -3.389 20.906 21.969 1 98.88 96 VAL A C 1
ATOM 739 O O . VAL A 1 96 ? -4.25 21.438 22.672 1 98.88 96 VAL A O 1
ATOM 742 N N . LEU A 1 97 ? -2.221 21.469 21.812 1 98.88 97 LEU A N 1
ATOM 743 C CA . LEU A 1 97 ? -2.025 22.891 22.094 1 98.88 97 LEU A CA 1
ATOM 744 C C . LEU A 1 97 ? -2.553 23.75 20.953 1 98.88 97 LEU A C 1
ATOM 746 O O . LEU A 1 97 ? -1.772 24.297 20.172 1 98.88 97 LEU A O 1
ATOM 750 N N . LYS A 1 98 ? -3.846 23.953 21.016 1 98.75 98 LYS A N 1
ATOM 751 C CA . LYS A 1 98 ? -4.57 24.609 19.922 1 98.75 98 LYS A CA 1
ATOM 752 C C . LYS A 1 98 ? -4.23 26.094 19.859 1 98.75 98 LYS A C 1
ATOM 754 O O . LYS A 1 98 ? -4.344 26.812 20.859 1 98.75 98 LYS A O 1
ATOM 759 N N . GLY A 1 99 ? -3.799 26.516 18.688 1 98.44 99 GLY A N 1
ATOM 760 C CA . GLY A 1 99 ? -3.395 27.891 18.516 1 98.44 99 GLY A CA 1
ATOM 761 C C . GLY A 1 99 ? -1.889 28.078 18.453 1 98.44 99 GLY A C 1
ATOM 762 O O . GLY A 1 99 ? -1.4 29.125 18.016 1 98.44 99 GLY A O 1
ATOM 763 N N . ALA A 1 100 ? -1.157 27.094 18.875 1 98.88 100 ALA A N 1
ATOM 764 C CA . ALA A 1 100 ? 0.301 27.109 18.797 1 98.88 100 ALA A CA 1
ATOM 765 C C . ALA A 1 100 ? 0.785 26.312 17.578 1 98.88 100 ALA A C 1
ATOM 767 O O . ALA A 1 100 ? 0.112 25.375 17.141 1 98.88 100 ALA A O 1
ATOM 768 N N . ALA A 1 101 ? 1.949 26.656 17.047 1 98.69 101 ALA A N 1
ATOM 769 C CA . ALA A 1 101 ? 2.557 25.906 15.938 1 98.69 101 ALA A CA 1
ATOM 770 C C . ALA A 1 101 ? 4.082 25.969 16.016 1 98.69 101 ALA A C 1
ATOM 772 O O . ALA A 1 101 ? 4.645 26.938 16.547 1 98.69 101 ALA A O 1
ATOM 773 N N . VAL A 1 102 ? 4.652 24.906 15.57 1 98.38 102 VAL A N 1
ATOM 774 C CA . VAL A 1 102 ? 6.082 24.906 15.281 1 98.38 102 VAL A CA 1
ATOM 775 C C . VAL A 1 102 ? 6.305 25.141 13.789 1 98.38 102 VAL A C 1
ATOM 777 O O . VAL A 1 102 ? 5.762 24.406 12.945 1 98.38 102 VAL A O 1
ATOM 780 N N . VAL A 1 103 ? 7.062 26.156 13.445 1 96.88 103 VAL A N 1
ATOM 781 C CA . VAL A 1 103 ? 7.414 26.438 12.062 1 96.88 103 VAL A CA 1
ATOM 782 C C . VAL A 1 103 ? 8.906 26.188 11.844 1 96.88 103 VAL A C 1
ATOM 784 O O . VAL A 1 103 ? 9.742 26.703 12.586 1 96.88 103 VAL A O 1
ATOM 787 N N . THR A 1 104 ? 9.211 25.328 10.883 1 94.56 104 THR A N 1
ATOM 788 C CA . THR A 1 104 ? 10.617 25.078 10.602 1 94.56 104 THR A CA 1
ATOM 789 C C . THR A 1 104 ? 11.094 25.906 9.414 1 94.56 104 THR A C 1
ATOM 791 O O . THR A 1 104 ? 10.391 26.047 8.414 1 94.56 104 THR A O 1
ATOM 794 N N . THR A 1 105 ? 12.258 26.453 9.641 1 91.94 105 THR A N 1
ATOM 795 C CA . THR A 1 105 ? 12.883 27.266 8.602 1 91.94 105 THR A CA 1
ATOM 796 C C . THR A 1 105 ? 14.398 27.062 8.594 1 91.94 105 THR A C 1
ATOM 798 O O . THR A 1 105 ? 14.93 26.266 9.383 1 91.94 105 THR A O 1
ATOM 801 N N . GLY A 1 106 ? 15.164 27.734 7.641 1 87.81 106 GLY A N 1
ATOM 802 C CA . GLY A 1 106 ? 16.578 27.562 7.348 1 87.81 106 GLY A CA 1
ATOM 803 C C . GLY A 1 106 ? 16.859 27.281 5.883 1 87.81 106 GLY A C 1
ATOM 804 O O . GLY A 1 106 ? 16.016 27.562 5.023 1 87.81 106 GLY A O 1
ATOM 805 N N . LYS A 1 107 ? 18.047 26.875 5.719 1 84.81 107 LYS A N 1
ATOM 806 C CA . LYS A 1 107 ? 18.328 26.453 4.352 1 84.81 107 LYS A CA 1
ATOM 807 C C . LYS A 1 107 ? 17.547 25.188 3.99 1 84.81 107 LYS A C 1
ATOM 809 O O . LYS A 1 107 ? 17.5 24.234 4.766 1 84.81 107 LYS A O 1
ATOM 814 N N . VAL A 1 108 ? 16.922 25.266 2.855 1 81.56 108 VAL A N 1
ATOM 815 C CA . VAL A 1 108 ? 16.125 24.109 2.441 1 81.56 108 VAL A CA 1
ATOM 816 C C . VAL A 1 108 ? 16.625 23.594 1.096 1 81.56 108 VAL A C 1
ATOM 818 O O . VAL A 1 108 ? 17.375 24.281 0.401 1 81.56 108 VAL A O 1
ATOM 821 N N . VAL A 1 109 ? 16.516 22.328 0.759 1 76.75 109 VAL A N 1
ATOM 822 C CA . VAL A 1 109 ? 17.078 21.594 -0.368 1 76.75 109 VAL A CA 1
ATOM 823 C C . VAL A 1 109 ? 16.641 22.234 -1.68 1 76.75 109 VAL A C 1
ATOM 825 O O . VAL A 1 109 ? 17.391 22.266 -2.65 1 76.75 109 VAL A O 1
ATOM 828 N N . GLY A 1 110 ? 15.688 22.641 -1.98 1 70 110 GLY A N 1
ATOM 829 C CA . GLY A 1 110 ? 15.203 23.109 -3.271 1 70 110 GLY A CA 1
ATOM 830 C C . GLY A 1 110 ? 14.328 24.344 -3.176 1 70 110 GLY A C 1
ATOM 831 O O . GLY A 1 110 ? 14.25 24.969 -2.117 1 70 110 GLY A O 1
ATOM 832 N N . PHE A 1 111 ? 14.094 24.766 -4.527 1 58.78 111 PHE A N 1
ATOM 833 C CA . PHE A 1 111 ? 13.352 26 -4.75 1 58.78 111 PHE A CA 1
ATOM 834 C C . PHE A 1 111 ? 11.984 25.938 -4.07 1 58.78 111 PHE A C 1
ATOM 836 O O . PHE A 1 111 ? 11.156 26.828 -4.258 1 58.78 111 PHE A O 1
ATOM 843 N N . GLN A 1 112 ? 11.859 25.047 -3.111 1 57.41 112 GLN A N 1
ATOM 844 C CA . GLN A 1 112 ? 10.445 24.812 -2.832 1 57.41 112 GLN A CA 1
ATOM 845 C C . GLN A 1 112 ? 10.055 25.344 -1.458 1 57.41 112 GLN A C 1
ATOM 847 O O . GLN A 1 112 ? 8.867 25.438 -1.137 1 57.41 112 GLN A O 1
ATOM 852 N N . GLU A 1 113 ? 9.945 26.609 -1.021 1 71.31 113 GLU A N 1
ATOM 853 C CA . GLU A 1 113 ? 9.508 26.766 0.361 1 71.31 113 GLU A CA 1
ATOM 854 C C . GLU A 1 113 ? 8.633 28 0.52 1 71.31 113 GLU A C 1
ATOM 856 O O . GLU A 1 113 ? 8.414 28.75 -0.439 1 71.31 113 GLU A O 1
ATOM 861 N N . GLY A 1 114 ? 7.801 28.141 1.412 1 88.19 114 GLY A N 1
ATOM 862 C CA . GLY A 1 114 ? 6.629 28.969 1.678 1 88.19 114 GLY A CA 1
ATOM 863 C C . GLY A 1 114 ? 6.945 30.219 2.473 1 88.19 114 GLY A C 1
ATOM 864 O O . GLY A 1 114 ? 8.07 30.375 2.961 1 88.19 114 GLY A O 1
ATOM 865 N N . ILE A 1 115 ? 6.23 31.156 2.312 1 94.31 115 ILE A N 1
ATOM 866 C CA . ILE A 1 115 ? 6.285 32.406 3.059 1 94.31 115 ILE A CA 1
ATOM 867 C C . ILE A 1 115 ? 5.117 32.469 4.039 1 94.31 115 ILE A C 1
ATOM 869 O O . ILE A 1 115 ? 3.99 32.125 3.699 1 94.31 115 ILE A O 1
ATOM 873 N N . ILE A 1 116 ? 5.453 32.844 5.258 1 96.88 116 ILE A N 1
ATOM 874 C CA . ILE A 1 116 ? 4.426 33.25 6.219 1 96.88 116 ILE A CA 1
ATOM 875 C C . ILE A 1 116 ? 4.648 34.688 6.664 1 96.88 116 ILE A C 1
ATOM 877 O O . ILE A 1 116 ? 5.668 35 7.281 1 96.88 116 ILE A O 1
ATOM 881 N N . ASP A 1 117 ? 3.777 35.531 6.285 1 98.19 117 ASP A N 1
ATOM 882 C CA . ASP A 1 117 ? 3.715 36.875 6.875 1 98.19 117 ASP A CA 1
ATOM 883 C C . ASP A 1 117 ? 2.754 36.906 8.062 1 98.19 117 ASP A C 1
ATOM 885 O O . ASP A 1 117 ? 1.613 36.438 7.957 1 98.19 117 ASP A O 1
ATOM 889 N N . MET A 1 118 ? 3.193 37.5 9.133 1 98.62 118 MET A N 1
ATOM 890 C CA . MET A 1 118 ? 2.365 37.5 10.336 1 98.62 118 MET A CA 1
ATOM 891 C C . MET A 1 118 ? 1.437 38.719 10.359 1 98.62 118 MET A C 1
ATOM 893 O O . MET A 1 118 ? 0.535 38.781 11.195 1 98.62 118 MET A O 1
ATOM 897 N N . THR A 1 119 ? 1.749 39.625 9.547 1 98.31 119 THR A N 1
ATOM 898 C CA . THR A 1 119 ? 0.9 40.812 9.391 1 98.31 119 THR A CA 1
ATOM 899 C C . THR A 1 119 ? 0.878 41.281 7.938 1 98.31 119 THR A C 1
ATOM 901 O O . THR A 1 119 ? 1.581 40.719 7.09 1 98.31 119 THR A O 1
ATOM 904 N N . GLY A 1 120 ? -0.068 42.219 7.598 1 97.5 120 GLY A N 1
ATOM 905 C CA . GLY A 1 120 ? -0.165 42.719 6.242 1 97.5 120 GLY A CA 1
ATOM 906 C C . GLY A 1 120 ? -0.96 41.844 5.316 1 97.5 120 GLY A C 1
ATOM 907 O O . GLY A 1 120 ? -1.625 40.906 5.773 1 97.5 120 GLY A O 1
ATOM 908 N N . PRO A 1 121 ? -0.944 42.125 4.047 1 97.06 121 PRO A N 1
ATOM 909 C CA . PRO A 1 121 ? -1.763 41.375 3.088 1 97.06 121 PRO A CA 1
ATOM 910 C C . PRO A 1 121 ? -1.412 39.875 3.041 1 97.06 121 PRO A C 1
ATOM 912 O O . PRO A 1 121 ? -2.289 39.062 2.82 1 97.06 121 PRO A O 1
ATOM 915 N N . GLY A 1 122 ? -0.141 39.594 3.242 1 96.38 122 GLY A N 1
ATOM 916 C CA . GLY A 1 122 ? 0.254 38.188 3.244 1 96.38 122 GLY A CA 1
ATOM 917 C C . GLY A 1 122 ? -0.405 37.375 4.348 1 96.38 122 GLY A C 1
ATOM 918 O O . GLY A 1 122 ? -0.706 36.219 4.168 1 96.38 122 GLY A O 1
ATOM 919 N N . ALA A 1 123 ? -0.601 38 5.461 1 97.38 123 ALA A N 1
ATOM 920 C CA . ALA A 1 123 ? -1.198 37.344 6.625 1 97.38 123 ALA A CA 1
ATOM 921 C C . ALA A 1 123 ? -2.625 36.906 6.332 1 97.38 123 ALA A C 1
ATOM 923 O O . ALA A 1 123 ? -3.107 35.938 6.914 1 97.38 123 ALA A O 1
ATOM 924 N N . ASP A 1 124 ? -3.293 37.562 5.43 1 95.44 124 ASP A N 1
ATOM 925 C CA . ASP A 1 124 ? -4.676 37.219 5.086 1 95.44 124 ASP A CA 1
ATOM 926 C C . ASP A 1 124 ? -4.75 35.938 4.285 1 95.44 124 ASP A C 1
ATOM 928 O O . ASP A 1 124 ? -5.812 35.312 4.199 1 95.44 124 ASP A O 1
ATOM 932 N N . TYR A 1 125 ? -3.6 35.5 3.773 1 95.19 125 TYR A N 1
ATOM 933 C CA . TYR A 1 125 ? -3.635 34.375 2.859 1 95.19 125 TYR A CA 1
ATOM 934 C C . TYR A 1 125 ? -3.074 33.125 3.525 1 95.19 125 TYR A C 1
ATOM 936 O O . TYR A 1 125 ? -3.105 32.031 2.941 1 95.19 125 TYR A O 1
ATOM 944 N N . THR A 1 126 ? -2.537 33.188 4.645 1 96 126 THR A N 1
ATOM 945 C CA . THR A 1 126 ? -2.012 32 5.32 1 96 126 THR A CA 1
ATOM 946 C C . THR A 1 126 ? -2.711 31.797 6.66 1 96 126 THR A C 1
ATOM 948 O O . THR A 1 126 ? -2.912 32.75 7.418 1 96 126 THR A O 1
ATOM 951 N N . PRO A 1 127 ? -3.074 30.562 6.914 1 95.75 127 PRO A N 1
ATOM 952 C CA . PRO A 1 127 ? -3.697 30.312 8.211 1 95.75 127 PRO A CA 1
ATOM 953 C C . PRO A 1 127 ? -2.707 30.422 9.375 1 95.75 127 PRO A C 1
ATOM 955 O O . PRO A 1 127 ? -3.115 30.516 10.531 1 95.75 127 PRO A O 1
ATOM 958 N N . PHE A 1 128 ? -1.459 30.516 9.117 1 97.12 128 PHE A N 1
ATOM 959 C CA . PHE A 1 128 ? -0.45 30.375 10.164 1 97.12 128 PHE A CA 1
ATOM 960 C C . PHE A 1 128 ? -0.008 31.734 10.672 1 97.12 128 PHE A C 1
ATOM 962 O O . PHE A 1 128 ? 0.838 31.828 11.562 1 97.12 128 PHE A O 1
ATOM 969 N N . SER A 1 129 ? -0.592 32.812 10.07 1 98 129 SER A N 1
ATOM 970 C CA . SER A 1 129 ? -0.446 34.125 10.664 1 98 129 SER A CA 1
ATOM 971 C C . SER A 1 129 ? -1.315 34.281 11.906 1 98 129 SER A C 1
ATOM 973 O O . SER A 1 129 ? -1.152 35.25 12.672 1 98 129 SER A O 1
ATOM 975 N N . LYS A 1 130 ? -2.191 33.312 12.07 1 97.56 130 LYS A N 1
ATOM 976 C CA . LYS A 1 130 ? -3.139 33.375 13.188 1 97.56 130 LYS A CA 1
ATOM 977 C C . LYS A 1 130 ? -2.689 32.5 14.336 1 97.56 130 LYS A C 1
ATOM 979 O O . LYS A 1 130 ? -3.342 32.438 15.383 1 97.56 130 LYS A O 1
ATOM 984 N N . THR A 1 131 ? -1.628 31.781 14.234 1 98.38 131 THR A N 1
ATOM 985 C CA . THR A 1 131 ? -1.104 30.922 15.289 1 98.38 131 THR A CA 1
ATOM 986 C C . THR A 1 131 ? 0.054 31.594 16.016 1 98.38 131 THR A C 1
ATOM 988 O O . THR A 1 131 ? 0.71 32.469 15.469 1 98.38 131 THR A O 1
ATOM 991 N N . CYS A 1 132 ? 0.18 31.219 17.312 1 98.75 132 CYS A N 1
ATOM 992 C CA . CYS A 1 132 ? 1.403 31.516 18.047 1 98.75 132 CYS A CA 1
ATOM 993 C C . CYS A 1 132 ? 2.516 30.547 17.688 1 98.75 132 CYS A C 1
ATOM 995 O O . CYS A 1 132 ? 2.443 29.359 18.016 1 98.75 132 CYS A O 1
ATOM 997 N N . ASN A 1 133 ? 3.617 31.094 17.062 1 98.81 133 ASN A N 1
ATOM 998 C CA . ASN A 1 133 ? 4.562 30.203 16.391 1 98.81 133 ASN A CA 1
ATOM 999 C C . ASN A 1 133 ? 5.902 30.156 17.125 1 98.81 133 ASN A C 1
ATOM 1001 O O . ASN A 1 133 ? 6.457 31.188 17.484 1 98.81 133 ASN A O 1
ATOM 1005 N N . VAL A 1 134 ? 6.32 28.984 17.438 1 98.75 134 VAL A N 1
ATOM 1006 C CA . VAL A 1 134 ? 7.734 28.766 17.703 1 98.75 134 VAL A CA 1
ATOM 1007 C C . VAL A 1 134 ? 8.469 28.469 16.406 1 98.75 134 VAL A C 1
ATOM 1009 O O . VAL A 1 134 ? 8.297 27.391 15.812 1 98.75 134 VAL A O 1
ATOM 1012 N N . VAL A 1 135 ? 9.312 29.406 15.93 1 98.12 135 VAL A N 1
ATOM 1013 C CA . VAL A 1 135 ? 10.031 29.25 14.664 1 98.12 135 VAL A CA 1
ATOM 1014 C C . VAL A 1 135 ? 11.414 28.672 14.93 1 98.12 135 VAL A C 1
ATOM 1016 O O . VAL A 1 135 ? 12.227 29.281 15.641 1 98.12 135 VAL A O 1
ATOM 1019 N N . ILE A 1 136 ? 11.617 27.516 14.391 1 97.19 136 ILE A N 1
ATOM 1020 C CA . ILE A 1 136 ? 12.914 26.875 14.523 1 97.19 136 ILE A CA 1
ATOM 1021 C C . ILE A 1 136 ? 13.766 27.156 13.289 1 97.19 136 ILE A C 1
ATOM 1023 O O . ILE A 1 136 ? 13.352 26.859 12.164 1 97.19 136 ILE A O 1
ATOM 1027 N N . ILE A 1 137 ? 14.883 27.719 13.516 1 95.81 137 ILE A N 1
ATOM 1028 C CA . ILE A 1 137 ? 15.852 28 12.461 1 95.81 137 ILE A CA 1
ATOM 1029 C C . ILE A 1 137 ? 16.953 26.953 12.492 1 95.81 137 ILE A C 1
ATOM 1031 O O . ILE A 1 137 ? 17.828 26.984 13.367 1 95.81 137 ILE A O 1
ATOM 1035 N N . ALA A 1 138 ? 16.922 26.016 11.578 1 94.38 138 ALA A N 1
ATOM 1036 C CA . ALA A 1 138 ? 17.891 24.922 11.555 1 94.38 138 ALA A CA 1
ATOM 1037 C C . ALA A 1 138 ? 18.766 25 10.305 1 94.38 138 ALA A C 1
ATOM 1039 O O . ALA A 1 138 ? 18.266 25.016 9.18 1 94.38 138 ALA A O 1
ATOM 1040 N N . GLU A 1 139 ? 20.078 25.062 10.5 1 94.94 139 GLU A N 1
ATOM 1041 C CA . GLU A 1 139 ? 21.031 25.062 9.398 1 94.94 139 GLU A CA 1
ATOM 1042 C C . GLU A 1 139 ? 21.75 23.719 9.273 1 94.94 139 GLU A C 1
ATOM 1044 O O . GLU A 1 139 ? 22.328 23.234 10.234 1 94.94 139 GLU A O 1
ATOM 1049 N N . PRO A 1 140 ? 21.672 23.109 8.117 1 93.88 140 PRO A N 1
ATOM 1050 C CA . PRO A 1 140 ? 22.344 21.812 7.93 1 93.88 140 PRO A CA 1
ATOM 1051 C C . PRO A 1 140 ? 23.859 21.938 7.867 1 93.88 140 PRO A C 1
ATOM 1053 O O . PRO A 1 140 ? 24.391 23.031 7.594 1 93.88 140 PRO A O 1
ATOM 1056 N N . VAL A 1 141 ? 24.516 20.891 8.109 1 95.81 141 VAL A N 1
ATOM 1057 C CA . VAL A 1 141 ? 25.969 20.875 7.906 1 95.81 141 VAL A CA 1
ATOM 1058 C C . VAL A 1 141 ? 26.281 21.109 6.43 1 95.81 141 VAL A C 1
ATOM 1060 O O . VAL A 1 141 ? 25.484 20.797 5.555 1 95.81 141 VAL A O 1
ATOM 1063 N N . ASP A 1 142 ? 27.453 21.641 6.168 1 93.81 142 ASP A N 1
ATOM 1064 C CA . ASP A 1 142 ? 27.844 21.969 4.801 1 93.81 142 ASP A CA 1
ATOM 1065 C C . ASP A 1 142 ? 28 20.719 3.949 1 93.81 142 ASP A C 1
ATOM 1067 O O . ASP A 1 142 ? 28.562 19.719 4.402 1 93.81 142 ASP A O 1
ATOM 1071 N N . GLY A 1 143 ? 27.484 20.797 2.836 1 92.62 143 GLY A N 1
ATOM 1072 C CA . GLY A 1 143 ? 27.672 19.734 1.87 1 92.62 143 GLY A CA 1
ATOM 1073 C C . GLY A 1 143 ? 26.766 18.547 2.098 1 92.62 143 GLY A C 1
ATOM 1074 O O . GLY A 1 143 ? 26.922 17.5 1.466 1 92.62 143 GLY A O 1
ATOM 1075 N N . LEU A 1 144 ? 25.859 18.75 2.949 1 93.56 144 LEU A N 1
ATOM 1076 C CA . LEU A 1 144 ? 24.938 17.656 3.232 1 93.56 144 LEU A CA 1
ATOM 1077 C C . LEU A 1 144 ? 24.109 17.312 2 1 93.56 144 LEU A C 1
ATOM 1079 O O . LEU A 1 144 ? 23.609 18.203 1.305 1 93.56 144 LEU A O 1
ATOM 1083 N N . LYS A 1 145 ? 23.984 15.977 1.681 1 93.06 145 LYS A N 1
ATOM 1084 C CA . LYS A 1 145 ? 23.188 15.531 0.549 1 93.06 145 LYS A CA 1
ATOM 1085 C C . LYS A 1 145 ? 21.719 15.898 0.744 1 93.06 145 LYS A C 1
ATOM 1087 O O . LYS A 1 145 ? 21.203 15.891 1.869 1 93.06 145 LYS A O 1
ATOM 1092 N N . GLN A 1 146 ? 20.953 16.141 -0.304 1 89.81 146 GLN A N 1
ATOM 1093 C CA . GLN A 1 146 ? 19.609 16.672 -0.293 1 89.81 146 GLN A CA 1
ATOM 1094 C C . GLN A 1 146 ? 18.656 15.797 0.517 1 89.81 146 GLN A C 1
ATOM 1096 O O . GLN A 1 146 ? 17.859 16.297 1.315 1 89.81 146 GLN A O 1
ATOM 1101 N N . HIS A 1 147 ? 18.797 14.477 0.303 1 90 147 HIS A N 1
ATOM 1102 C CA . HIS A 1 147 ? 17.906 13.562 0.998 1 90 147 HIS A CA 1
ATOM 1103 C C . HIS A 1 147 ? 18.125 13.609 2.506 1 90 147 HIS A C 1
ATOM 1105 O O . HIS A 1 147 ? 17.172 13.586 3.283 1 90 147 HIS A O 1
ATOM 1111 N N . ASP A 1 148 ? 19.375 13.734 2.881 1 92.81 148 ASP A N 1
ATOM 1112 C CA . ASP A 1 148 ? 19.703 13.805 4.301 1 92.81 148 ASP A CA 1
ATOM 1113 C C . ASP A 1 148 ? 19.297 15.148 4.891 1 92.81 148 ASP A C 1
ATOM 1115 O O . ASP A 1 148 ? 18.844 15.219 6.035 1 92.81 148 ASP A O 1
ATOM 1119 N N . HIS A 1 149 ? 19.484 16.141 4.117 1 91.94 149 HIS A N 1
ATOM 1120 C CA . HIS A 1 149 ? 19.094 17.484 4.531 1 91.94 149 HIS A CA 1
ATOM 1121 C C . HIS A 1 149 ? 17.594 17.547 4.816 1 91.94 149 HIS A C 1
ATOM 1123 O O . HIS A 1 149 ? 17.188 18.031 5.875 1 91.94 149 HIS A O 1
ATOM 1129 N N . GLU A 1 150 ? 16.828 17.031 3.902 1 91.06 150 GLU A N 1
ATOM 1130 C CA . GLU A 1 150 ? 15.383 17.031 4.051 1 91.06 150 GLU A CA 1
ATOM 1131 C C . GLU A 1 150 ? 14.953 16.219 5.27 1 91.06 150 GLU A C 1
ATOM 1133 O O . GLU A 1 150 ? 14.109 16.672 6.055 1 91.06 150 GLU A O 1
ATOM 1138 N N . ALA A 1 151 ? 15.508 15.125 5.414 1 91.38 151 ALA A N 1
ATOM 1139 C CA . ALA A 1 151 ? 15.156 14.242 6.527 1 91.38 151 ALA A CA 1
ATOM 1140 C C . ALA A 1 151 ? 15.5 14.883 7.867 1 91.38 151 ALA A C 1
ATOM 1142 O O . ALA A 1 151 ? 14.734 14.781 8.828 1 91.38 151 ALA A O 1
ATOM 1143 N N . ALA A 1 152 ? 16.656 15.523 7.91 1 92.56 152 ALA A N 1
ATOM 1144 C CA . ALA A 1 152 ? 17.109 16.156 9.141 1 92.56 152 ALA A CA 1
ATOM 1145 C C . ALA A 1 152 ? 16.156 17.281 9.555 1 92.56 152 ALA A C 1
ATOM 1147 O O . ALA A 1 152 ? 15.781 17.375 10.727 1 92.56 152 ALA A O 1
ATOM 1148 N N . LEU A 1 153 ? 15.773 18.078 8.648 1 91.38 153 LEU A N 1
ATOM 1149 C CA . LEU A 1 153 ? 14.875 19.188 8.938 1 91.38 153 LEU A CA 1
ATOM 1150 C C . LEU A 1 153 ? 13.5 18.688 9.359 1 91.38 153 LEU A C 1
ATOM 1152 O O . LEU A 1 153 ? 12.859 19.281 10.234 1 91.38 153 LEU A O 1
ATOM 1156 N N . ARG A 1 154 ? 13.047 17.656 8.711 1 92.12 154 ARG A N 1
ATOM 1157 C CA . ARG A 1 154 ? 11.773 17.047 9.102 1 92.12 154 ARG A CA 1
ATOM 1158 C C . ARG A 1 154 ? 11.805 16.594 10.547 1 92.12 154 ARG A C 1
ATOM 1160 O O . ARG A 1 154 ? 10.891 16.891 11.328 1 92.12 154 ARG A O 1
ATOM 1167 N N . MET A 1 155 ? 12.867 15.977 10.883 1 94.69 155 MET A N 1
ATOM 1168 C CA . MET A 1 155 ? 12.984 15.43 12.234 1 94.69 155 MET A CA 1
ATOM 1169 C C . MET A 1 155 ? 13.047 16.547 13.266 1 94.69 155 MET A C 1
ATOM 1171 O O . MET A 1 155 ? 12.484 16.422 14.359 1 94.69 155 MET A O 1
ATOM 1175 N N . VAL A 1 156 ? 13.719 17.594 12.898 1 95.5 156 VAL A N 1
ATOM 1176 C CA . VAL A 1 156 ? 13.82 18.734 13.797 1 95.5 156 VAL A CA 1
ATOM 1177 C C . VAL A 1 156 ? 12.422 19.266 14.125 1 95.5 156 VAL A C 1
ATOM 1179 O O . VAL A 1 156 ? 12.094 19.5 15.289 1 95.5 156 VAL A O 1
ATOM 1182 N N . GLY A 1 157 ? 11.617 19.406 13.102 1 95.56 157 GLY A N 1
ATOM 1183 C CA . GLY A 1 157 ? 10.266 19.891 13.297 1 95.56 157 GLY A CA 1
ATOM 1184 C C . GLY A 1 157 ? 9.398 18.953 14.109 1 95.56 157 GLY A C 1
ATOM 1185 O O . GLY A 1 157 ? 8.695 19.375 15.031 1 95.56 157 GLY A O 1
ATOM 1186 N N . LEU A 1 158 ? 9.453 17.688 13.805 1 96.75 158 LEU A N 1
ATOM 1187 C CA . LEU A 1 158 ? 8.633 16.688 14.492 1 96.75 158 LEU A CA 1
ATOM 1188 C C . LEU A 1 158 ? 9.016 16.594 15.961 1 96.75 158 LEU A C 1
ATOM 1190 O O . LEU A 1 158 ? 8.141 16.516 16.828 1 96.75 158 LEU A O 1
ATOM 1194 N N . LYS A 1 159 ? 10.312 16.609 16.219 1 97.56 159 LYS A N 1
ATOM 1195 C CA . LYS A 1 159 ? 10.789 16.531 17.594 1 97.56 159 LYS A CA 1
ATOM 1196 C C . LYS A 1 159 ? 10.328 17.75 18.391 1 97.56 159 LYS A C 1
ATOM 1198 O O . LYS A 1 159 ? 9.914 17.625 19.547 1 97.56 159 LYS A O 1
ATOM 1203 N N . ALA A 1 160 ? 10.445 18.891 17.797 1 98.25 160 ALA A N 1
ATOM 1204 C CA . ALA A 1 160 ? 9.992 20.109 18.469 1 98.25 160 ALA A CA 1
ATOM 1205 C C . ALA A 1 160 ? 8.5 20.047 18.781 1 98.25 160 ALA A C 1
ATOM 1207 O O . ALA A 1 160 ? 8.062 20.391 19.875 1 98.25 160 ALA A O 1
ATOM 1208 N N . GLY A 1 161 ? 7.73 19.609 17.797 1 98.25 161 GLY A N 1
ATOM 1209 C CA . GLY A 1 161 ? 6.297 19.469 18 1 98.25 161 GLY A CA 1
ATOM 1210 C C . GLY A 1 161 ? 5.941 18.516 19.141 1 98.25 161 GLY A C 1
ATOM 1211 O O . GLY A 1 161 ? 5.094 18.844 19.969 1 98.25 161 GLY A O 1
ATOM 1212 N N . LYS A 1 162 ? 6.559 17.391 19.078 1 98.12 162 LYS A N 1
ATOM 1213 C CA . LYS A 1 162 ? 6.312 16.406 20.125 1 98.12 162 LYS A CA 1
ATOM 1214 C C . LYS A 1 162 ? 6.742 16.938 21.5 1 98.12 162 LYS A C 1
ATOM 1216 O O . LYS A 1 162 ? 6.02 16.781 22.484 1 98.12 162 LYS A O 1
ATOM 1221 N N . TYR A 1 163 ? 7.953 17.562 21.578 1 98 163 TYR A N 1
ATOM 1222 C CA . TYR A 1 163 ? 8.477 18.109 22.828 1 98 163 TYR A CA 1
ATOM 1223 C C . TYR A 1 163 ? 7.508 19.125 23.422 1 98 163 TYR A C 1
ATOM 1225 O O . TYR A 1 163 ? 7.156 19.031 24.594 1 98 163 TYR A O 1
ATOM 1233 N N . LEU A 1 164 ? 7.074 20.078 22.656 1 98.81 164 LEU A N 1
ATOM 1234 C CA . LEU A 1 164 ? 6.176 21.109 23.141 1 98.81 164 LEU A CA 1
ATOM 1235 C C . LEU A 1 164 ? 4.812 20.531 23.5 1 98.81 164 LEU A C 1
ATOM 1237 O O . LEU A 1 164 ? 4.168 20.969 24.453 1 98.81 164 LEU A O 1
ATOM 1241 N N . GLY A 1 165 ? 4.359 19.562 22.672 1 98.75 165 GLY A N 1
ATOM 1242 C CA . GLY A 1 165 ? 3.094 18.906 22.953 1 98.75 165 GLY A CA 1
ATOM 1243 C C . GLY A 1 165 ? 3.033 18.312 24.359 1 98.75 165 GLY A C 1
ATOM 1244 O O . GLY A 1 165 ? 1.972 18.297 24.984 1 98.75 165 GLY A O 1
ATOM 1245 N N . GLU A 1 166 ? 4.152 17.859 24.859 1 98.5 166 GLU A N 1
ATOM 1246 C CA . GLU A 1 166 ? 4.227 17.219 26.172 1 98.5 166 GLU A CA 1
ATOM 1247 C C . GLU A 1 166 ? 3.797 18.188 27.266 1 98.5 166 GLU A C 1
ATOM 1249 O O . GLU A 1 166 ? 3.35 17.75 28.328 1 98.5 166 GLU A O 1
ATOM 1254 N N . ALA A 1 167 ? 3.918 19.453 27.016 1 98.69 167 ALA A N 1
ATOM 1255 C CA . ALA A 1 167 ? 3.506 20.453 27.984 1 98.69 167 ALA A CA 1
ATOM 1256 C C . ALA A 1 167 ? 2.006 20.391 28.25 1 98.69 167 ALA A C 1
ATOM 1258 O O . ALA A 1 167 ? 1.52 20.906 29.266 1 98.69 167 ALA A O 1
ATOM 1259 N N . GLY A 1 168 ? 1.272 19.75 27.328 1 98.62 168 GLY A N 1
ATOM 1260 C CA . GLY A 1 168 ? -0.17 19.656 27.484 1 98.62 168 GLY A CA 1
ATOM 1261 C C . GLY A 1 168 ? -0.612 18.375 28.172 1 98.62 168 GLY A C 1
ATOM 1262 O O . GLY A 1 168 ? -1.803 18.188 28.422 1 98.62 168 GLY A O 1
ATOM 1263 N N . ARG A 1 169 ? 0.281 17.469 28.531 1 98.62 169 ARG A N 1
ATOM 1264 C CA . ARG A 1 169 ? -0.058 16.125 28.984 1 98.62 169 ARG A CA 1
ATOM 1265 C C . ARG A 1 169 ? -0.955 16.188 30.219 1 98.62 169 ARG A C 1
ATOM 1267 O O . ARG A 1 169 ? -1.925 15.43 30.328 1 98.62 169 ARG A O 1
ATOM 1274 N N . ASN A 1 170 ? -0.643 17.062 31.156 1 98.06 170 ASN A N 1
ATOM 1275 C CA . ASN A 1 170 ? -1.334 17.062 32.438 1 98.06 170 ASN A CA 1
ATOM 1276 C C . ASN A 1 170 ? -2.279 18.266 32.562 1 98.06 170 ASN A C 1
ATOM 1278 O O . ASN A 1 170 ? -2.684 18.625 33.656 1 98.06 170 ASN A O 1
ATOM 1282 N N . ILE A 1 171 ? -2.615 18.906 31.484 1 98.5 171 ILE A N 1
ATOM 1283 C CA . ILE A 1 171 ? -3.52 20.047 31.484 1 98.5 171 ILE A CA 1
ATOM 1284 C C . ILE A 1 171 ? -4.938 19.578 31.156 1 98.5 171 ILE A C 1
ATOM 1286 O O . ILE A 1 171 ? -5.137 18.75 30.266 1 98.5 171 ILE A O 1
ATOM 1290 N N . THR A 1 172 ? -5.914 20.031 31.938 1 98.5 172 THR A N 1
ATOM 1291 C CA . THR A 1 172 ? -7.309 19.812 31.562 1 98.5 172 THR A CA 1
ATOM 1292 C C . THR A 1 172 ? -7.676 20.625 30.328 1 98.5 172 THR A C 1
ATOM 1294 O O . THR A 1 172 ? -7.57 21.844 30.328 1 98.5 172 THR A O 1
ATOM 1297 N N . PRO A 1 173 ? -8.047 19.953 29.266 1 98.62 173 PRO A N 1
ATOM 1298 C CA . PRO A 1 173 ? -8.359 20.688 28.031 1 98.62 173 PRO A CA 1
ATOM 1299 C C . PRO A 1 173 ? -9.5 21.672 28.219 1 98.62 173 PRO A C 1
ATOM 1301 O O . PRO A 1 173 ? -10.398 21.453 29.031 1 98.62 173 PRO A O 1
ATOM 1304 N N . ASP A 1 174 ? -9.5 22.734 27.484 1 98.69 174 ASP A N 1
ATOM 1305 C CA . ASP A 1 174 ? -10.578 23.719 27.453 1 98.69 174 ASP A CA 1
ATOM 1306 C C . ASP A 1 174 ? -11.805 23.172 26.734 1 98.69 174 ASP A C 1
ATOM 1308 O O . ASP A 1 174 ? -12.938 23.562 27.031 1 98.69 174 ASP A O 1
ATOM 1312 N N . GLU A 1 175 ? -11.617 22.391 25.734 1 98.69 175 GLU A N 1
ATOM 1313 C CA . GLU A 1 175 ? -12.656 21.766 24.938 1 98.69 175 GLU A CA 1
ATOM 1314 C C . GLU A 1 175 ? -12.281 20.328 24.578 1 98.69 175 GLU A C 1
ATOM 1316 O O . GLU A 1 175 ? -11.117 20.047 24.266 1 98.69 175 GLU A O 1
ATOM 1321 N N . VAL A 1 176 ? -13.211 19.438 24.672 1 98.62 176 VAL A N 1
ATOM 1322 C CA . VAL A 1 176 ? -12.992 18.062 24.266 1 98.62 176 VAL A CA 1
ATOM 1323 C C . VAL A 1 176 ? -13.961 17.703 23.125 1 98.62 176 VAL A C 1
ATOM 1325 O O . VAL A 1 176 ? -15.172 17.891 23.266 1 98.62 176 VAL A O 1
ATOM 1328 N N . LYS A 1 177 ? -13.445 17.297 22.016 1 98.56 177 LYS A N 1
ATOM 1329 C CA . LYS A 1 177 ? -14.227 16.766 20.906 1 98.56 177 LYS A CA 1
ATOM 1330 C C . LYS A 1 177 ? -14.031 15.258 20.766 1 98.56 177 LYS A C 1
ATOM 1332 O O . LYS A 1 177 ? -12.922 14.758 20.953 1 98.56 177 LYS A O 1
ATOM 1337 N N . VAL A 1 178 ? -15.102 14.562 20.5 1 98.5 178 VAL A N 1
ATOM 1338 C CA . VAL A 1 178 ? -15.055 13.109 20.406 1 98.5 178 VAL A CA 1
ATOM 1339 C C . VAL A 1 178 ? -15.359 12.672 18.984 1 98.5 178 VAL A C 1
ATOM 1341 O O . VAL A 1 178 ? -16.312 13.141 18.359 1 98.5 178 VAL A O 1
ATOM 1344 N N . TYR A 1 179 ? -14.586 11.875 18.422 1 98.5 179 TYR A N 1
ATOM 1345 C CA . TYR A 1 179 ? -14.727 11.297 17.094 1 98.5 179 TYR A CA 1
ATOM 1346 C C . TYR A 1 179 ? -14.758 9.781 17.156 1 98.5 179 TYR A C 1
ATOM 1348 O O . TYR A 1 179 ? -14.008 9.164 17.922 1 98.5 179 TYR A O 1
ATOM 1356 N N . GLU A 1 180 ? -15.609 9.211 16.422 1 98.12 180 GLU A N 1
ATOM 1357 C CA . GLU A 1 180 ? -15.68 7.754 16.422 1 98.12 180 GLU A CA 1
ATOM 1358 C C . GLU A 1 180 ? -16.062 7.219 15.055 1 98.12 180 GLU A C 1
ATOM 1360 O O . GLU A 1 180 ? -16.969 7.738 14.406 1 98.12 180 GLU A O 1
ATOM 1365 N N . THR A 1 181 ? -15.344 6.344 14.555 1 97.88 181 THR A N 1
ATOM 1366 C CA . THR A 1 181 ? -15.68 5.543 13.383 1 97.88 181 THR A CA 1
ATOM 1367 C C . THR A 1 181 ? -15.797 4.066 13.758 1 97.88 181 THR A C 1
ATOM 1369 O O . THR A 1 181 ? -14.836 3.469 14.242 1 97.88 181 THR A O 1
ATOM 1372 N N . LYS A 1 182 ? -16.906 3.502 13.562 1 97.88 182 LYS A N 1
ATOM 1373 C CA . LYS A 1 182 ? -17.156 2.096 13.867 1 97.88 182 LYS A CA 1
ATOM 1374 C C . LYS A 1 182 ? -16.859 1.209 12.664 1 97.88 182 LYS A C 1
ATOM 1376 O O . LYS A 1 182 ? -16.812 1.685 11.523 1 97.88 182 LYS A O 1
ATOM 1381 N N . PRO A 1 183 ? -16.641 -0.088 12.953 1 98.06 183 PRO A N 1
ATOM 1382 C CA . PRO A 1 183 ? -16.562 -1.022 11.828 1 98.06 183 PRO A CA 1
ATOM 1383 C C . PRO A 1 183 ? -17.766 -0.902 10.883 1 98.06 183 PRO A C 1
ATOM 1385 O O . PRO A 1 183 ? -18.859 -0.556 11.312 1 98.06 183 PRO A O 1
ATOM 1388 N N . ILE A 1 184 ? -17.531 -1.212 9.633 1 98 184 ILE A N 1
ATOM 1389 C CA . ILE A 1 184 ? -18.406 -0.781 8.539 1 98 184 ILE A CA 1
ATOM 1390 C C . ILE A 1 184 ? -19.812 -1.31 8.758 1 98 184 ILE A C 1
ATOM 1392 O O . ILE A 1 184 ? -20.797 -0.589 8.547 1 98 184 ILE A O 1
ATOM 1396 N N . PHE A 1 185 ? -20.031 -2.555 9.227 1 97.44 185 PHE A N 1
ATOM 1397 C CA . PHE A 1 185 ? -21.375 -3.115 9.398 1 97.44 185 PHE A CA 1
ATOM 1398 C C . PHE A 1 185 ? -22.047 -2.535 10.633 1 97.44 185 PHE A C 1
ATOM 1400 O O . PHE A 1 185 ? -23.266 -2.338 10.641 1 97.44 185 PHE A O 1
ATOM 1407 N N . GLU A 1 186 ? -21.234 -2.297 11.68 1 97.38 186 GLU A N 1
ATOM 1408 C CA . GLU A 1 186 ? -21.797 -1.627 12.852 1 97.38 186 GLU A CA 1
ATOM 1409 C C . GLU A 1 186 ? -22.234 -0.208 12.508 1 97.38 186 GLU A C 1
ATOM 1411 O O . GLU A 1 186 ? -23.297 0.242 12.969 1 97.38 186 GLU A O 1
ATOM 1416 N N . SER A 1 187 ? -21.422 0.437 11.742 1 97.44 187 SER A N 1
ATOM 1417 C CA . SER A 1 187 ? -21.734 1.801 11.328 1 97.44 187 SER A CA 1
ATOM 1418 C C . SER A 1 187 ? -23.016 1.854 10.516 1 97.44 187 SER A C 1
ATOM 1420 O O . SER A 1 187 ? -23.891 2.695 10.773 1 97.44 187 SER A O 1
ATOM 1422 N N . VAL A 1 188 ? -23.156 1.006 9.57 1 96.75 188 VAL A N 1
ATOM 1423 C CA . VAL A 1 188 ? -24.328 1.007 8.688 1 96.75 188 VAL A CA 1
ATOM 1424 C C . VAL A 1 188 ? -25.562 0.556 9.461 1 96.75 188 VAL A C 1
ATOM 1426 O O . VAL A 1 188 ? -26.672 1.035 9.211 1 96.75 188 VAL A O 1
ATOM 1429 N N . LYS A 1 189 ? -25.391 -0.372 10.422 1 96.88 189 LYS A N 1
ATOM 1430 C CA . LYS A 1 189 ? -26.484 -0.775 11.281 1 96.88 189 LYS A CA 1
ATOM 1431 C C . LYS A 1 189 ? -27 0.404 12.102 1 96.88 189 LYS A C 1
ATOM 1433 O O . LYS A 1 189 ? -28.203 0.526 12.344 1 96.88 189 LYS A O 1
ATOM 1438 N N . GLU A 1 190 ? -26.109 1.229 12.516 1 97.75 190 GLU A N 1
ATOM 1439 C CA . GLU A 1 190 ? -26.453 2.398 13.312 1 97.75 190 GLU A CA 1
ATOM 1440 C C . GLU A 1 190 ? -27.188 3.441 12.469 1 97.75 190 GLU A C 1
ATOM 1442 O O . GLU A 1 190 ? -28.094 4.113 12.961 1 97.75 190 GLU A O 1
ATOM 1447 N N . TYR A 1 191 ? -26.812 3.566 11.188 1 97.69 191 TYR A N 1
ATOM 1448 C CA . TYR A 1 191 ? -27.422 4.551 10.289 1 97.69 191 TYR A CA 1
ATOM 1449 C C . TYR A 1 191 ? -27.875 3.902 8.992 1 97.69 191 TYR A C 1
ATOM 1451 O O . TYR A 1 191 ? -27.391 4.246 7.91 1 97.69 191 TYR A O 1
ATOM 1459 N N . PRO A 1 192 ? -28.828 3.055 9.039 1 95.69 192 PRO A N 1
ATOM 1460 C CA . PRO A 1 192 ? -29.219 2.225 7.898 1 95.69 192 PRO A CA 1
ATOM 1461 C C . PRO A 1 192 ? -29.781 3.041 6.738 1 95.69 192 PRO A C 1
ATOM 1463 O O . PRO A 1 192 ? -29.766 2.588 5.59 1 95.69 192 PRO A O 1
ATOM 1466 N N . ASN A 1 193 ? -30.25 4.238 6.996 1 97.12 193 ASN A N 1
ATOM 1467 C CA . ASN A 1 193 ? -30.938 5.004 5.957 1 97.12 193 ASN A CA 1
ATOM 1468 C C . ASN A 1 193 ? -30.062 6.156 5.453 1 97.12 193 ASN A C 1
ATOM 1470 O O . ASN A 1 193 ? -30.516 6.969 4.645 1 97.12 193 ASN A O 1
ATOM 1474 N N . LEU A 1 194 ? -28.906 6.309 5.938 1 98.38 194 LEU A N 1
ATOM 1475 C CA . LEU A 1 194 ? -28.016 7.383 5.5 1 98.38 194 LEU A CA 1
ATOM 1476 C C . LEU A 1 194 ? -27.047 6.891 4.43 1 98.38 194 LEU A C 1
ATOM 1478 O O . LEU A 1 194 ? -26.562 5.758 4.5 1 98.38 194 LEU A O 1
ATOM 1482 N N . PRO A 1 195 ? -26.828 7.711 3.369 1 98.56 195 PRO A N 1
ATOM 1483 C CA . PRO A 1 195 ? -25.828 7.309 2.363 1 98.56 195 PRO A CA 1
ATOM 1484 C C . PRO A 1 195 ? -24.438 7.105 2.953 1 98.56 195 PRO A C 1
ATOM 1486 O O . PRO A 1 195 ? -24 7.887 3.801 1 98.56 195 PRO A O 1
ATOM 1489 N N . LYS A 1 196 ? -23.828 6.023 2.596 1 98.56 196 LYS A N 1
ATOM 1490 C CA . LYS A 1 196 ? -22.453 5.746 2.996 1 98.56 196 LYS A CA 1
ATOM 1491 C C . LYS A 1 196 ? -21.469 6.629 2.23 1 98.56 196 LYS A C 1
ATOM 1493 O O . LYS A 1 196 ? -21.375 6.551 1.003 1 98.56 196 LYS A O 1
ATOM 1498 N N . VAL A 1 197 ? -20.672 7.445 2.896 1 98.75 197 VAL A N 1
ATOM 1499 C CA . VAL A 1 197 ? -19.75 8.398 2.283 1 98.75 197 VAL A CA 1
ATOM 1500 C C . VAL A 1 197 ? -18.344 8.18 2.826 1 98.75 197 VAL A C 1
ATOM 1502 O O . VAL A 1 197 ? -18.172 7.867 4.008 1 98.75 197 VAL A O 1
ATOM 1505 N N . ALA A 1 198 ? -17.344 8.211 1.949 1 98.81 198 ALA A N 1
ATOM 1506 C CA . ALA A 1 198 ? -15.945 8.148 2.365 1 98.81 198 ALA A CA 1
ATOM 1507 C C . ALA A 1 198 ? -15.133 9.297 1.771 1 98.81 198 ALA A C 1
ATOM 1509 O O . ALA A 1 198 ? -15.641 10.055 0.937 1 98.81 198 ALA A O 1
ATOM 1510 N N . TYR A 1 199 ? -14.047 9.516 2.326 1 98.88 199 TYR A N 1
ATOM 1511 C CA . TYR A 1 199 ? -13.07 10.492 1.859 1 98.88 199 TYR A CA 1
ATOM 1512 C C . TYR A 1 199 ? -11.93 9.82 1.106 1 98.88 199 TYR A C 1
ATOM 1514 O O . TYR A 1 199 ? -11.258 8.938 1.648 1 98.88 199 TYR A O 1
ATOM 1522 N N . VAL A 1 200 ? -11.773 10.102 -0.236 1 98.88 200 VAL A N 1
ATOM 1523 C CA . VAL A 1 200 ? -10.586 9.703 -0.98 1 98.88 200 VAL A CA 1
ATOM 1524 C C . VAL A 1 200 ? -9.492 10.758 -0.81 1 98.88 200 VAL A C 1
ATOM 1526 O O . VAL A 1 200 ? -9.555 11.828 -1.421 1 98.88 200 VAL A O 1
ATOM 1529 N N . TYR A 1 201 ? -8.516 10.422 -0.004 1 98.62 201 TYR A N 1
ATOM 1530 C CA . TYR A 1 201 ? -7.457 11.328 0.412 1 98.62 201 TYR A CA 1
ATOM 1531 C C . TYR A 1 201 ? -6.188 11.094 -0.402 1 98.62 201 TYR A C 1
ATOM 1533 O O . TYR A 1 201 ? -5.414 10.188 -0.106 1 98.62 201 TYR A O 1
ATOM 1541 N N . MET A 1 202 ? -5.965 11.945 -1.462 1 97.69 202 MET A N 1
ATOM 1542 C CA . MET A 1 202 ? -4.789 11.805 -2.32 1 97.69 202 MET A CA 1
ATOM 1543 C C . MET A 1 202 ? -3.576 12.484 -1.696 1 97.69 202 MET A C 1
ATOM 1545 O O . MET A 1 202 ? -3.623 13.672 -1.369 1 97.69 202 MET A O 1
ATOM 1549 N N . LEU A 1 203 ? -2.541 11.766 -1.527 1 96.75 203 LEU A N 1
ATOM 1550 C CA . LEU A 1 203 ? -1.324 12.234 -0.873 1 96.75 203 LEU A CA 1
ATOM 1551 C C . LEU A 1 203 ? -0.235 12.531 -1.897 1 96.75 203 LEU A C 1
ATOM 1553 O O . LEU A 1 203 ? -0.018 11.75 -2.824 1 96.75 203 LEU A O 1
ATOM 1557 N N . GLN A 1 204 ? 0.443 13.633 -1.723 1 94.75 204 GLN A N 1
ATOM 1558 C CA . GLN A 1 204 ? 1.504 14.047 -2.637 1 94.75 204 GLN A CA 1
ATOM 1559 C C . GLN A 1 204 ? 2.672 13.062 -2.598 1 94.75 204 GLN A C 1
ATOM 1561 O O . GLN A 1 204 ? 3.221 12.781 -1.529 1 94.75 204 GLN A O 1
ATOM 1566 N N . THR A 1 205 ? 3.033 12.516 -3.814 1 94.19 205 THR A N 1
ATOM 1567 C CA . THR A 1 205 ? 4.051 11.469 -3.879 1 94.19 205 THR A CA 1
ATOM 1568 C C . THR A 1 205 ? 4.891 11.609 -5.148 1 94.19 205 THR A C 1
ATOM 1570 O O . THR A 1 205 ? 5.082 10.641 -5.883 1 94.19 205 THR A O 1
ATOM 1573 N N . GLN A 1 206 ? 5.559 12.75 -5.387 1 91.25 206 GLN A N 1
ATOM 1574 C CA . GLN A 1 206 ? 6.242 13.008 -6.648 1 91.25 206 GLN A CA 1
ATOM 1575 C C . GLN A 1 206 ? 7.754 13.047 -6.457 1 91.25 206 GLN A C 1
ATOM 1577 O O . GLN A 1 206 ? 8.484 13.523 -7.328 1 91.25 206 GLN A O 1
ATOM 1582 N N . GLY A 1 207 ? 8.203 12.664 -5.344 1 85.75 207 GLY A N 1
ATOM 1583 C CA . GLY A 1 207 ? 9.633 12.609 -5.105 1 85.75 207 GLY A CA 1
ATOM 1584 C C . GLY A 1 207 ? 10.102 13.602 -4.059 1 85.75 207 GLY A C 1
ATOM 1585 O O . GLY A 1 207 ? 9.289 14.188 -3.344 1 85.75 207 GLY A O 1
ATOM 1586 N N . LEU A 1 208 ? 11.445 13.75 -4.102 1 81.31 208 LEU A N 1
ATOM 1587 C CA . LEU A 1 208 ? 12.078 14.57 -3.07 1 81.31 208 LEU A CA 1
ATOM 1588 C C . LEU A 1 208 ? 11.422 15.945 -2.994 1 81.31 208 LEU A C 1
ATOM 1590 O O . LEU A 1 208 ? 11.297 16.641 -4.008 1 81.31 208 LEU A O 1
ATOM 1594 N N . LEU A 1 209 ? 10.906 16.375 -1.805 1 77.06 209 LEU A N 1
ATOM 1595 C CA . LEU A 1 209 ? 10.227 17.625 -1.482 1 77.06 209 LEU A CA 1
ATOM 1596 C C . LEU A 1 209 ? 8.75 17.547 -1.863 1 77.06 209 LEU A C 1
ATOM 1598 O O . LEU A 1 209 ? 8.031 18.547 -1.779 1 77.06 209 LEU A O 1
ATOM 1602 N N . HIS A 1 210 ? 8.297 16.375 -2.422 1 86.19 210 HIS A N 1
ATOM 1603 C CA . HIS A 1 210 ? 6.902 16.141 -2.785 1 86.19 210 HIS A CA 1
ATOM 1604 C C . HIS A 1 210 ? 6.414 14.789 -2.27 1 86.19 210 HIS A C 1
ATOM 1606 O O . HIS A 1 210 ? 5.75 14.047 -2.994 1 86.19 210 HIS A O 1
ATOM 1612 N N . ASP A 1 211 ? 6.875 14.555 -1.076 1 90.75 211 ASP A N 1
ATOM 1613 C CA . ASP A 1 211 ? 6.438 13.266 -0.558 1 90.75 211 ASP A CA 1
ATOM 1614 C C . ASP A 1 211 ? 5.602 13.438 0.71 1 90.75 211 ASP A C 1
ATOM 1616 O O . ASP A 1 211 ? 5.758 14.422 1.434 1 90.75 211 ASP A O 1
ATOM 1620 N N . THR A 1 212 ? 4.723 12.586 0.92 1 95.19 212 THR A N 1
ATOM 1621 C CA . THR A 1 212 ? 3.939 12.414 2.139 1 95.19 212 THR A CA 1
ATOM 1622 C C . THR A 1 212 ? 4.188 11.039 2.752 1 95.19 212 THR A C 1
ATOM 1624 O O . THR A 1 212 ? 4.5 10.086 2.039 1 95.19 212 THR A O 1
ATOM 1627 N N . TYR A 1 213 ? 4.129 10.945 4.062 1 95.88 213 TYR A N 1
ATOM 1628 C CA . TYR A 1 213 ? 4.438 9.703 4.762 1 95.88 213 TYR A CA 1
ATOM 1629 C C . TYR A 1 213 ? 3.23 9.203 5.551 1 95.88 213 TYR A C 1
ATOM 1631 O O . TYR A 1 213 ? 2.471 10.008 6.102 1 95.88 213 TYR A O 1
ATOM 1639 N N . VAL A 1 214 ? 3.018 7.906 5.594 1 97.75 214 VAL A N 1
ATOM 1640 C CA . VAL A 1 214 ? 1.958 7.242 6.344 1 97.75 214 VAL A CA 1
ATOM 1641 C C . VAL A 1 214 ? 2.564 6.219 7.301 1 97.75 214 VAL A C 1
ATOM 1643 O O . VAL A 1 214 ? 3.08 5.184 6.867 1 97.75 214 VAL A O 1
ATOM 1646 N N . TYR A 1 215 ? 2.482 6.469 8.641 1 97.5 215 TYR A N 1
ATOM 1647 C CA . TYR A 1 215 ? 3.107 5.613 9.641 1 97.5 215 TYR A CA 1
ATOM 1648 C C . TYR A 1 215 ? 4.574 5.367 9.305 1 97.5 215 TYR A C 1
ATOM 1650 O O . TYR A 1 215 ? 5.062 4.238 9.414 1 97.5 215 TYR A O 1
ATOM 1658 N N . GLY A 1 216 ? 5.207 6.367 8.82 1 94.75 216 GLY A N 1
ATOM 1659 C CA . GLY A 1 216 ? 6.633 6.312 8.547 1 94.75 216 GLY A CA 1
ATOM 1660 C C . GLY A 1 216 ? 6.957 5.809 7.152 1 94.75 216 GLY A C 1
ATOM 1661 O O . GLY A 1 216 ? 8.117 5.844 6.73 1 94.75 216 GLY A O 1
ATOM 1662 N N . VAL A 1 217 ? 5.969 5.344 6.414 1 95.06 217 VAL A N 1
ATOM 1663 C CA . VAL A 1 217 ? 6.168 4.82 5.066 1 95.06 217 VAL A CA 1
ATOM 1664 C C . VAL A 1 217 ? 5.961 5.938 4.043 1 95.06 217 VAL A C 1
ATOM 1666 O O . VAL A 1 217 ? 4.98 6.684 4.121 1 95.06 217 VAL A O 1
ATOM 1669 N N . ASP A 1 218 ? 6.945 6.102 3.084 1 94.38 218 ASP A N 1
ATOM 1670 C CA . ASP A 1 218 ? 6.734 7.012 1.96 1 94.38 218 ASP A CA 1
ATOM 1671 C C . ASP A 1 218 ? 5.508 6.605 1.147 1 94.38 218 ASP A C 1
ATOM 1673 O O . ASP A 1 218 ? 5.461 5.512 0.585 1 94.38 218 ASP A O 1
ATOM 1677 N N . ALA A 1 219 ? 4.551 7.473 1.032 1 95.56 219 ALA A N 1
ATOM 1678 C CA . ALA A 1 219 ? 3.281 7.164 0.384 1 9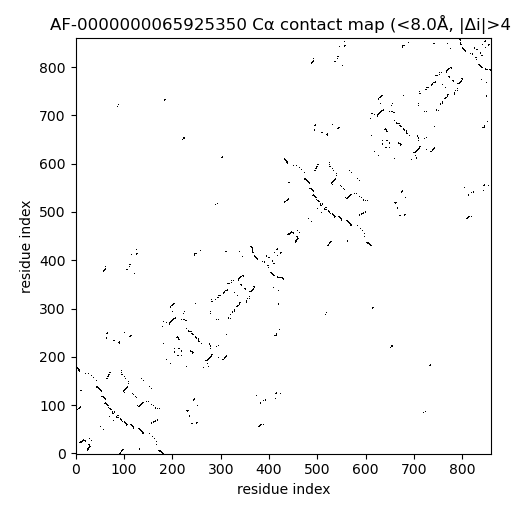5.56 219 ALA A CA 1
ATOM 1679 C C . ALA A 1 219 ? 3.482 6.848 -1.095 1 95.56 219 ALA A C 1
ATOM 1681 O O . ALA A 1 219 ? 2.586 6.305 -1.747 1 95.56 219 ALA A O 1
ATOM 1682 N N . LYS A 1 220 ? 4.633 7.133 -1.645 1 93 220 LYS A N 1
ATOM 1683 C CA . LYS A 1 220 ? 4.969 6.812 -3.027 1 93 220 LYS A CA 1
ATOM 1684 C C . LYS A 1 220 ? 4.938 5.305 -3.266 1 93 220 LYS A C 1
ATOM 1686 O O . LYS A 1 220 ? 4.719 4.852 -4.391 1 93 220 LYS A O 1
ATOM 1691 N N . LYS A 1 221 ? 5.027 4.605 -2.221 1 88.44 221 LYS A N 1
ATOM 1692 C CA . LYS A 1 221 ? 5.223 3.162 -2.318 1 88.44 221 LYS A CA 1
ATOM 1693 C C . LYS A 1 221 ? 3.916 2.412 -2.066 1 88.44 221 LYS A C 1
ATOM 1695 O O . LYS A 1 221 ? 3.842 1.198 -2.271 1 88.44 221 LYS A O 1
ATOM 1700 N N . ILE A 1 222 ? 2.963 3.021 -1.694 1 92.62 222 ILE A N 1
ATOM 1701 C CA . ILE A 1 222 ? 1.799 2.281 -1.218 1 92.62 222 ILE A CA 1
ATOM 1702 C C . ILE A 1 222 ? 0.845 2.014 -2.379 1 92.62 222 ILE A C 1
ATOM 1704 O O . ILE A 1 222 ? 0.915 2.682 -3.414 1 92.62 222 ILE A O 1
ATOM 1708 N N . ILE A 1 223 ? 0.034 0.991 -2.252 1 96.44 223 ILE A N 1
ATOM 1709 C CA . ILE A 1 223 ? -1.208 0.787 -2.99 1 96.44 223 ILE A CA 1
ATOM 1710 C C . ILE A 1 223 ? -2.391 1.264 -2.15 1 96.44 223 ILE A C 1
ATOM 1712 O O . ILE A 1 223 ? -2.4 1.097 -0.929 1 96.44 223 ILE A O 1
ATOM 1716 N N . PRO A 1 224 ? -3.396 1.899 -2.859 1 98.19 224 PRO A N 1
ATOM 1717 C CA . PRO A 1 224 ? -4.488 2.492 -2.084 1 98.19 224 PRO A CA 1
ATOM 1718 C C . PRO A 1 224 ? -5.062 1.531 -1.045 1 98.19 224 PRO A C 1
ATOM 1720 O O . PRO A 1 224 ? -5.18 0.331 -1.305 1 98.19 224 PRO A O 1
ATOM 1723 N N . THR A 1 225 ? -5.371 2.049 0.125 1 98.44 225 THR A N 1
ATOM 1724 C CA . THR A 1 225 ? -5.887 1.265 1.241 1 98.44 225 THR A CA 1
ATOM 1725 C C . THR A 1 225 ? -6.781 2.117 2.137 1 98.44 225 THR A C 1
ATOM 1727 O O . THR A 1 225 ? -7.109 3.256 1.791 1 98.44 225 THR A O 1
ATOM 1730 N N . LEU A 1 226 ? -7.266 1.495 3.236 1 98.31 226 LEU A N 1
ATOM 1731 C CA . LEU A 1 226 ? -8.195 2.154 4.152 1 98.31 226 LEU A CA 1
ATOM 1732 C C . LEU A 1 226 ? -7.484 2.58 5.43 1 98.31 226 LEU A C 1
ATOM 1734 O O . LEU A 1 226 ? -6.633 1.852 5.949 1 98.31 226 LEU A O 1
ATOM 1738 N N . ILE A 1 227 ? -7.789 3.754 5.883 1 98.5 227 ILE A N 1
ATOM 1739 C CA . ILE A 1 227 ? -7.301 4.238 7.172 1 98.5 227 ILE A CA 1
ATOM 1740 C C . ILE A 1 227 ? -8.453 4.871 7.953 1 98.5 227 ILE A C 1
ATOM 1742 O O . ILE A 1 227 ? -9.383 5.422 7.363 1 98.5 227 ILE A O 1
ATOM 1746 N N . TYR A 1 228 ? -8.492 4.684 9.25 1 98.62 228 TYR A N 1
ATOM 1747 C CA . TYR A 1 228 ? -9.453 5.418 10.062 1 98.62 228 TYR A CA 1
ATOM 1748 C C . TYR A 1 228 ? -9.141 6.91 10.062 1 98.62 228 TYR A C 1
ATOM 1750 O O . TYR A 1 228 ? -7.98 7.309 10.188 1 98.62 228 TYR A O 1
ATOM 1758 N N . PRO A 1 229 ? -10.156 7.746 9.953 1 98.44 229 PRO A N 1
ATOM 1759 C CA . PRO A 1 229 ? -9.906 9.188 9.961 1 98.44 229 PRO A CA 1
ATOM 1760 C C . PRO A 1 229 ? -9.203 9.656 11.234 1 98.44 229 PRO A C 1
ATOM 1762 O O . PRO A 1 229 ? -8.398 10.594 11.188 1 98.44 229 PRO A O 1
ATOM 1765 N N . THR A 1 230 ? -9.445 9 12.352 1 98.56 230 THR A N 1
ATOM 1766 C CA . THR A 1 230 ? -8.883 9.43 13.633 1 98.56 230 THR A CA 1
ATOM 1767 C C . THR A 1 230 ? -7.383 9.172 13.68 1 98.56 230 THR A C 1
ATOM 1769 O O . THR A 1 230 ? -6.664 9.805 14.453 1 98.56 230 THR A O 1
ATOM 1772 N N . GLU A 1 231 ? -6.863 8.203 12.898 1 98.69 231 GLU A N 1
ATOM 1773 C CA . GLU A 1 231 ? -5.422 7.984 12.82 1 98.69 231 GLU A CA 1
ATOM 1774 C C . GLU A 1 231 ? -4.707 9.211 12.258 1 98.69 231 GLU A C 1
ATOM 1776 O O . GLU A 1 231 ? -3.6 9.539 12.688 1 98.69 231 GLU A O 1
ATOM 1781 N N . VAL A 1 232 ? -5.387 9.859 11.305 1 98.44 232 VAL A N 1
ATOM 1782 C CA . VAL A 1 232 ? -4.844 11.07 10.695 1 98.44 232 VAL A CA 1
ATOM 1783 C C . VAL A 1 232 ? -4.723 12.164 11.75 1 98.44 232 VAL A C 1
ATOM 1785 O O . VAL A 1 232 ? -3.723 12.891 11.797 1 98.44 232 VAL A O 1
ATOM 1788 N N . MET A 1 233 ? -5.621 12.25 12.664 1 97.88 233 MET A N 1
ATOM 1789 C CA . MET A 1 233 ? -5.656 13.25 13.719 1 97.88 233 MET A CA 1
ATOM 1790 C C . MET A 1 233 ? -4.512 13.047 14.711 1 97.88 233 MET A C 1
ATOM 1792 O O . MET A 1 233 ? -4.066 13.992 15.359 1 97.88 233 MET A O 1
ATOM 1796 N N . ASP A 1 234 ? -4.043 11.828 14.781 1 97.25 234 ASP A N 1
ATOM 1797 C CA . ASP A 1 234 ? -2.967 11.484 15.703 1 97.25 234 ASP A CA 1
ATOM 1798 C C . ASP A 1 234 ? -1.612 11.492 15 1 97.25 234 ASP A C 1
ATOM 1800 O O . ASP A 1 234 ? -0.642 10.922 15.492 1 97.25 234 ASP A O 1
ATOM 1804 N N . GLY A 1 235 ? -1.526 12.07 13.828 1 97.5 235 GLY A N 1
ATOM 1805 C CA . GLY A 1 235 ? -0.247 12.297 13.18 1 97.5 235 GLY A CA 1
ATOM 1806 C C . GLY A 1 235 ? 0.231 11.109 12.367 1 97.5 235 GLY A C 1
ATOM 1807 O O . GLY A 1 235 ? 1.428 10.969 12.109 1 97.5 235 GLY A O 1
ATOM 1808 N N . ALA A 1 236 ? -0.649 10.188 11.961 1 98.31 236 ALA A N 1
ATOM 1809 C CA . ALA A 1 236 ? -0.267 9.031 11.156 1 98.31 236 ALA A CA 1
ATOM 1810 C C . ALA A 1 236 ? 0.202 9.453 9.766 1 98.31 236 ALA A C 1
ATOM 1812 O O . ALA A 1 236 ? 0.933 8.719 9.102 1 98.31 236 ALA A O 1
ATOM 1813 N N . ILE A 1 237 ? -0.263 10.586 9.289 1 97.81 237 ILE A N 1
ATOM 1814 C CA . ILE A 1 237 ? 0.134 11.141 7.996 1 97.81 237 ILE A CA 1
ATOM 1815 C C . ILE A 1 237 ? 0.896 12.445 8.211 1 97.81 237 ILE A C 1
ATOM 1817 O O . ILE A 1 237 ? 0.448 13.32 8.953 1 97.81 237 ILE A O 1
ATOM 1821 N N . LEU A 1 238 ? 2.066 12.516 7.562 1 95 238 LEU A N 1
ATOM 1822 C CA . LEU A 1 238 ? 2.928 13.68 7.723 1 95 238 LEU A CA 1
ATOM 1823 C C . LEU A 1 238 ? 3.369 14.219 6.363 1 95 238 LEU A C 1
ATOM 1825 O O . LEU A 1 238 ? 3.482 13.461 5.398 1 95 238 LEU A O 1
ATOM 1829 N N . SER A 1 239 ? 3.674 15.445 6.414 1 90.38 239 SER A N 1
ATOM 1830 C CA . SER A 1 239 ? 4.145 16.125 5.207 1 90.38 239 SER A CA 1
ATOM 1831 C C . SER A 1 239 ? 5.641 15.898 5 1 90.38 239 SER A C 1
ATOM 1833 O O . SER A 1 239 ? 6.418 15.953 5.953 1 90.38 239 SER A O 1
ATOM 1835 N N . GLY A 1 240 ? 6.102 15.523 3.752 1 72.5 240 GLY A N 1
ATOM 1836 C CA . GLY A 1 240 ? 7.516 15.57 3.414 1 72.5 240 GLY A CA 1
ATOM 1837 C C . GLY A 1 240 ? 7.945 16.875 2.787 1 72.5 240 GLY A C 1
ATOM 1838 O O . GLY A 1 240 ? 9.141 17.156 2.67 1 72.5 240 GLY A O 1
ATOM 1839 N N . ASN A 1 241 ? 7.199 17.703 2.205 1 64.75 241 ASN A N 1
ATOM 1840 C CA . ASN A 1 241 ? 7.43 19.031 1.634 1 64.75 241 ASN A CA 1
ATOM 1841 C C . ASN A 1 241 ? 6.867 19.125 0.218 1 64.75 241 ASN A C 1
ATOM 1843 O O . ASN A 1 241 ? 6.457 18.125 -0.367 1 64.75 241 ASN A O 1
ATOM 1847 N N . CYS A 1 242 ? 6.668 20.406 -0.069 1 64.44 242 CYS A N 1
ATOM 1848 C CA . CYS A 1 242 ? 6.273 20.641 -1.451 1 64.44 242 CYS A CA 1
ATOM 1849 C C . CYS A 1 242 ? 6.926 21.922 -1.985 1 64.44 242 CYS A C 1
ATOM 1851 O O . CYS A 1 242 ? 7.207 22.844 -1.223 1 64.44 242 CYS A O 1
ATOM 1853 N N . VAL A 1 243 ? 6.992 21.859 -3.225 1 71.31 243 VAL A N 1
ATOM 1854 C CA . VAL A 1 243 ? 7.562 23.016 -3.924 1 71.31 243 VAL A CA 1
ATOM 1855 C C . VAL A 1 243 ? 6.594 24.188 -3.861 1 71.31 243 VAL A C 1
ATOM 1857 O O . VAL A 1 243 ? 6.992 25.312 -3.561 1 71.31 243 VAL A O 1
ATOM 1860 N N . SER A 1 244 ? 5.367 23.922 -4.141 1 85.81 244 SER A N 1
ATOM 1861 C CA . SER A 1 244 ? 4.375 24.984 -4.039 1 85.81 244 SER A CA 1
ATOM 1862 C C . SER A 1 244 ? 3.82 25.094 -2.621 1 85.81 244 SER A C 1
ATOM 1864 O O . SER A 1 244 ? 3.039 24.234 -2.193 1 85.81 244 SER A O 1
ATOM 1866 N N . ALA A 1 245 ? 4.074 26.203 -2.053 1 90.44 245 ALA A N 1
ATOM 1867 C CA . ALA A 1 245 ? 3.785 26.375 -0.63 1 90.44 245 ALA A CA 1
ATOM 1868 C C . ALA A 1 245 ? 2.283 26.5 -0.389 1 90.44 245 ALA A C 1
ATOM 1870 O O . ALA A 1 245 ? 1.777 26.094 0.658 1 90.44 245 ALA A O 1
ATOM 1871 N N . CYS A 1 246 ? 1.557 27.031 -1.338 1 91.5 246 CYS A N 1
ATOM 1872 C CA . CYS A 1 246 ? 0.162 27.406 -1.12 1 91.5 246 CYS A CA 1
ATOM 1873 C C . CYS A 1 246 ? -0.715 26.156 -0.981 1 91.5 246 CYS A C 1
ATOM 1875 O O . CYS A 1 246 ? -1.689 26.172 -0.227 1 91.5 246 CYS A O 1
ATOM 1877 N N . ASP A 1 247 ? -0.386 25.125 -1.7 1 90.25 247 ASP A N 1
ATOM 1878 C CA . ASP A 1 247 ? -1.297 23.984 -1.747 1 90.25 247 ASP A CA 1
ATOM 1879 C C . ASP A 1 247 ? -0.669 22.75 -1.099 1 90.25 247 ASP A C 1
ATOM 1881 O O . ASP A 1 247 ? -1.191 21.641 -1.227 1 90.25 247 ASP A O 1
ATOM 1885 N N . LYS A 1 248 ? 0.401 22.906 -0.466 1 90 248 LYS A N 1
ATOM 1886 C CA . LYS A 1 248 ? 0.946 21.812 0.335 1 90 248 LYS A CA 1
ATOM 1887 C C . LYS A 1 248 ? 0.209 21.688 1.665 1 90 248 LYS A C 1
ATOM 1889 O O . LYS A 1 248 ? -0.119 22.688 2.299 1 90 248 LYS A O 1
ATOM 1894 N N . ASN A 1 249 ? -0.085 20.484 1.977 1 93.81 249 ASN A N 1
ATOM 1895 C CA . ASN A 1 249 ? -0.604 20.234 3.318 1 93.81 249 ASN A CA 1
ATOM 1896 C C . ASN A 1 249 ? 0.522 20.047 4.328 1 93.81 249 ASN A C 1
ATOM 1898 O O . ASN A 1 249 ? 1.038 18.938 4.48 1 93.81 249 ASN A O 1
ATOM 1902 N N . PRO A 1 250 ? 0.903 21.109 5.031 1 94.62 250 PRO A N 1
ATOM 1903 C CA . PRO A 1 250 ? 1.849 20.875 6.125 1 94.62 250 PRO A CA 1
ATOM 1904 C C . PRO A 1 250 ? 1.331 19.859 7.148 1 94.62 250 PRO A C 1
ATOM 1906 O O . PRO A 1 250 ? 0.132 19.578 7.184 1 94.62 250 PRO A O 1
ATOM 1909 N N . THR A 1 251 ? 2.186 19.359 7.945 1 96.31 251 THR A N 1
ATOM 1910 C CA . THR A 1 251 ? 1.812 18.359 8.938 1 96.31 251 THR A CA 1
ATOM 1911 C C . THR A 1 251 ? 0.663 18.859 9.805 1 96.31 251 THR A C 1
ATOM 1913 O O . THR A 1 251 ? -0.256 18.109 10.133 1 96.31 251 THR A O 1
ATOM 1916 N N . TYR A 1 252 ? 0.676 20.156 10.102 1 97.25 252 TYR A N 1
ATOM 1917 C CA . TYR A 1 252 ? -0.396 20.812 10.844 1 97.25 252 TYR A CA 1
ATOM 1918 C C . TYR A 1 252 ? -1.745 20.578 10.18 1 97.25 252 TYR A C 1
ATOM 1920 O O . TYR A 1 252 ? -2.732 20.266 10.852 1 97.25 252 TYR A O 1
ATOM 1928 N N . VAL A 1 253 ? -1.778 20.703 8.922 1 96.5 253 VAL A N 1
ATOM 1929 C CA . VAL A 1 253 ? -3.02 20.609 8.164 1 96.5 253 VAL A CA 1
ATOM 1930 C C . VAL A 1 253 ? -3.467 19.156 8.086 1 96.5 253 VAL A C 1
ATOM 1932 O O . VAL A 1 253 ? -4.656 18.844 8.227 1 96.5 253 VAL A O 1
ATOM 1935 N N . HIS A 1 254 ? -2.562 18.219 7.898 1 97.25 254 HIS A N 1
ATOM 1936 C CA . HIS A 1 254 ? -2.916 16.797 7.938 1 97.25 254 HIS A CA 1
ATOM 1937 C C . HIS A 1 254 ? -3.605 16.438 9.25 1 97.25 254 HIS A C 1
ATOM 1939 O O . HIS A 1 254 ? -4.676 15.828 9.25 1 97.25 254 HIS A O 1
ATOM 1945 N N . MET A 1 255 ? -3.037 16.891 10.336 1 98.12 255 MET A N 1
ATOM 1946 C CA . MET A 1 255 ? -3.537 16.531 11.664 1 98.12 255 MET A CA 1
ATOM 1947 C C . MET A 1 255 ? -4.883 17.188 11.938 1 98.12 255 MET A C 1
ATOM 1949 O O . MET A 1 255 ? -5.641 16.734 12.797 1 98.12 255 MET A O 1
ATOM 1953 N N . ASN A 1 256 ? -5.145 18.281 11.234 1 97.88 256 ASN A N 1
ATOM 1954 C CA . ASN A 1 256 ? -6.379 19.047 11.406 1 97.88 256 ASN A CA 1
ATOM 1955 C C . ASN A 1 256 ? -7.215 19.047 10.133 1 97.88 256 ASN A C 1
ATOM 1957 O O . ASN A 1 256 ? -7.918 20.031 9.852 1 97.88 256 ASN A O 1
ATOM 1961 N N . ASN A 1 257 ? -7.211 18.062 9.328 1 97.5 257 ASN A N 1
ATOM 1962 C CA . ASN A 1 257 ? -7.852 18 8.023 1 97.5 257 ASN A CA 1
ATOM 1963 C C . ASN A 1 257 ? -9.32 18.391 8.094 1 97.5 257 ASN A C 1
ATOM 1965 O O . ASN A 1 257 ? -10.141 17.641 8.633 1 97.5 257 ASN A O 1
ATOM 1969 N N . PRO A 1 258 ? -9.688 19.547 7.512 1 96.62 258 PRO A N 1
ATOM 1970 C CA . PRO A 1 258 ? -11.07 20.031 7.641 1 96.62 258 PRO A CA 1
ATOM 1971 C C . PRO A 1 258 ? -12.086 19.109 6.977 1 96.62 258 PRO A C 1
ATOM 1973 O O . PRO A 1 258 ? -13.227 19.016 7.43 1 96.62 258 PRO A O 1
ATOM 1976 N N . VAL A 1 259 ? -11.695 18.438 5.863 1 97.5 259 VAL A N 1
ATOM 1977 C CA . VAL A 1 259 ? -12.609 17.516 5.211 1 97.5 259 VAL A CA 1
ATOM 1978 C C . VAL A 1 259 ? -13.039 16.438 6.199 1 97.5 259 VAL A C 1
ATOM 1980 O O . VAL A 1 259 ? -14.234 16.125 6.309 1 97.5 259 VAL A O 1
ATOM 1983 N N . ILE A 1 260 ? -12.109 15.906 6.98 1 98.44 260 ILE A N 1
ATOM 1984 C CA . ILE A 1 260 ? -12.398 14.875 7.973 1 98.44 260 ILE A CA 1
ATOM 1985 C C . ILE A 1 260 ? -13.289 15.453 9.07 1 98.44 260 ILE A C 1
ATOM 1987 O O . ILE A 1 260 ? -14.297 14.844 9.445 1 98.44 260 ILE A O 1
ATOM 1991 N N . HIS A 1 261 ? -12.953 16.656 9.586 1 97.75 261 HIS A N 1
ATOM 1992 C CA . HIS A 1 261 ? -13.734 17.281 10.641 1 97.75 261 HIS A CA 1
ATOM 1993 C C . HIS A 1 261 ? -15.164 17.547 10.18 1 97.75 261 HIS A C 1
ATOM 1995 O O . HIS A 1 261 ? -16.125 17.25 10.906 1 97.75 261 HIS A O 1
ATOM 2001 N N . ASP A 1 262 ? -15.312 18.078 9 1 96.56 262 ASP A N 1
ATOM 2002 C CA . ASP A 1 262 ? -16.641 18.406 8.492 1 96.56 262 ASP A CA 1
ATOM 2003 C C . ASP A 1 262 ? -17.453 17.156 8.234 1 96.56 262 ASP A C 1
ATOM 2005 O O . ASP A 1 262 ? -18.672 17.125 8.477 1 96.56 262 ASP A O 1
ATOM 2009 N N . LEU A 1 263 ? -16.797 16.125 7.676 1 98.31 263 LEU A N 1
ATOM 2010 C CA . LEU A 1 263 ? -17.484 14.859 7.465 1 98.31 263 LEU A CA 1
ATOM 2011 C C . LEU A 1 263 ? -18 14.289 8.789 1 98.31 263 LEU A C 1
ATOM 2013 O O . LEU A 1 263 ? -19.109 13.773 8.859 1 98.31 263 LEU A O 1
ATOM 2017 N N . TYR A 1 264 ? -17.219 14.398 9.883 1 98.44 264 TYR A N 1
ATOM 2018 C CA . TYR A 1 264 ? -17.641 13.93 11.195 1 98.44 264 TYR A CA 1
ATOM 2019 C C . TYR A 1 264 ? -18.812 14.766 11.719 1 98.44 264 TYR A C 1
ATOM 2021 O O . TYR A 1 264 ? -19.688 14.25 12.414 1 98.44 264 TYR A O 1
ATOM 2029 N N . GLU A 1 265 ? -18.797 16.062 11.406 1 97.69 265 GLU A N 1
ATOM 2030 C CA . GLU A 1 265 ? -19.828 16.953 11.898 1 97.69 265 GLU A CA 1
ATOM 2031 C C . GLU A 1 265 ? -21.219 16.516 11.406 1 97.69 265 GLU A C 1
ATOM 2033 O O . GLU A 1 265 ? -22.203 16.641 12.133 1 97.69 265 GLU A O 1
ATOM 2038 N N . LEU A 1 266 ? -21.297 16.031 10.203 1 97.56 266 LEU A N 1
ATOM 2039 C CA . LEU A 1 266 ? -22.578 15.672 9.617 1 97.56 266 LEU A CA 1
ATOM 2040 C C . LEU A 1 266 ? -22.797 14.164 9.641 1 97.56 266 LEU A C 1
ATOM 2042 O O . LEU A 1 266 ? -23.844 13.672 9.219 1 97.56 266 LEU A O 1
ATOM 2046 N N . HIS A 1 267 ? -21.797 13.469 10.141 1 98.31 267 HIS A N 1
ATOM 2047 C CA . HIS A 1 267 ? -21.906 12.023 10.32 1 98.31 267 HIS A CA 1
ATOM 2048 C C . HIS A 1 267 ? -23.094 11.672 11.211 1 98.31 267 HIS A C 1
ATOM 2050 O O . HIS A 1 267 ? -23.266 12.242 12.289 1 98.31 267 HIS A O 1
ATOM 2056 N N . GLY A 1 268 ? -23.906 10.719 10.797 1 97.81 268 GLY A N 1
ATOM 2057 C CA . GLY A 1 268 ? -25.062 10.281 11.562 1 97.81 268 GLY A CA 1
ATOM 2058 C C . GLY A 1 268 ? -26.25 11.211 11.43 1 97.81 268 GLY A C 1
ATOM 2059 O O . GLY A 1 268 ? -27.344 10.914 11.93 1 97.81 268 GLY A O 1
ATOM 2060 N N . LYS A 1 269 ? -26.078 12.328 10.734 1 98.06 269 LYS A N 1
ATOM 2061 C CA . LYS A 1 269 ? -27.141 13.297 10.508 1 98.06 269 LYS A CA 1
ATOM 2062 C C . LYS A 1 269 ? -27.562 13.32 9.039 1 98.06 269 LYS A C 1
ATOM 2064 O O . LYS A 1 269 ? -28.734 13.117 8.719 1 98.06 269 LYS A O 1
ATOM 2069 N N . GLU A 1 270 ? -26.609 13.484 8.148 1 97.94 270 GLU A N 1
ATOM 2070 C CA . GLU A 1 270 ? -26.906 13.586 6.723 1 97.94 270 GLU A CA 1
ATOM 2071 C C . GLU A 1 270 ? -26.344 12.398 5.953 1 97.94 270 GLU A C 1
ATOM 2073 O O . GLU A 1 270 ? -26.875 12.016 4.914 1 97.94 270 GLU A O 1
ATOM 2078 N N . TYR A 1 271 ? -25.297 11.93 6.355 1 98.44 271 TYR A N 1
ATOM 2079 C CA . TYR A 1 271 ? -24.641 10.766 5.758 1 98.44 271 TYR A CA 1
ATOM 2080 C C . TYR A 1 271 ? -23.922 9.945 6.816 1 98.44 271 TYR A C 1
ATOM 2082 O O . TYR A 1 271 ? -23.859 10.328 7.984 1 98.44 271 TYR A O 1
ATOM 2090 N N . ASN A 1 272 ? -23.594 8.758 6.48 1 98.5 272 ASN A N 1
ATOM 2091 C CA . ASN A 1 272 ? -22.75 7.879 7.266 1 98.5 272 ASN A CA 1
ATOM 2092 C C . ASN A 1 272 ? -21.297 7.918 6.777 1 98.5 272 ASN A C 1
ATOM 2094 O O . ASN A 1 272 ? -20.969 7.328 5.746 1 98.5 272 ASN A O 1
ATOM 2098 N N . PHE A 1 273 ? -20.453 8.656 7.457 1 98.75 273 PHE A N 1
ATOM 2099 C CA . PHE A 1 273 ? -19.031 8.742 7.133 1 98.75 273 PHE A CA 1
ATOM 2100 C C . PHE A 1 273 ? -18.297 7.477 7.574 1 98.75 273 PHE A C 1
ATOM 2102 O O . PHE A 1 273 ? -18.016 7.297 8.766 1 98.75 273 PHE A O 1
ATOM 2109 N N . VAL A 1 274 ? -17.844 6.605 6.551 1 97.75 274 VAL A N 1
ATOM 2110 C CA . 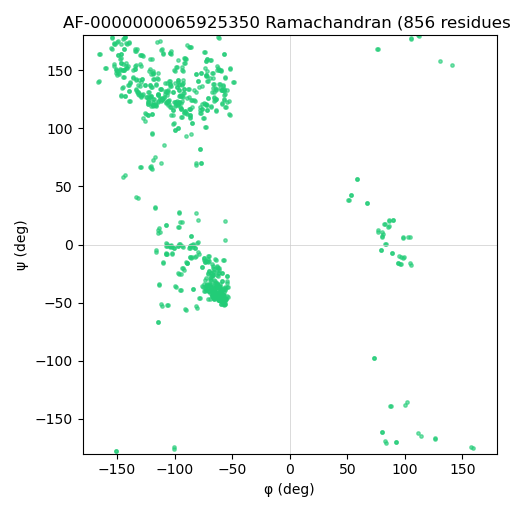VAL A 1 274 ? -17.484 5.242 6.93 1 97.75 274 VAL A CA 1
ATOM 2111 C C . VAL A 1 274 ? -15.977 5.074 6.883 1 97.75 274 VAL A C 1
ATOM 2113 O O . VAL A 1 274 ? -15.445 4.035 7.281 1 97.75 274 VAL A O 1
ATOM 2116 N N . GLY A 1 275 ? -15.211 6.031 6.375 1 96.69 275 GLY A N 1
ATOM 2117 C CA . GLY A 1 275 ? -13.766 5.883 6.426 1 96.69 275 GLY A CA 1
ATOM 2118 C C . GLY A 1 275 ? -13.039 6.742 5.406 1 96.69 275 GLY A C 1
ATOM 2119 O O . GLY A 1 275 ? -13.633 7.648 4.816 1 96.69 275 GLY A O 1
ATOM 2120 N N . VAL A 1 276 ? -11.734 6.582 5.328 1 98.75 276 VAL A N 1
ATOM 2121 C CA . VAL A 1 276 ? -10.844 7.305 4.426 1 98.75 276 VAL A CA 1
ATOM 2122 C C . VAL A 1 276 ? -10.07 6.32 3.557 1 98.75 276 VAL A C 1
ATOM 2124 O O . VAL A 1 276 ? -9.477 5.367 4.066 1 98.75 276 VAL A O 1
ATOM 2127 N N . ILE A 1 277 ? -10.188 6.445 2.252 1 98.81 277 ILE A N 1
ATOM 2128 C CA . ILE A 1 277 ? -9.312 5.746 1.313 1 98.81 277 ILE A CA 1
ATOM 2129 C C . ILE A 1 277 ? -8.109 6.621 0.989 1 98.81 277 ILE A C 1
ATOM 2131 O O . ILE A 1 277 ? -8.25 7.707 0.418 1 98.81 277 ILE A O 1
ATOM 2135 N N . ILE A 1 278 ? -6.93 6.191 1.383 1 98.62 278 ILE A N 1
ATOM 2136 C CA . ILE A 1 278 ? -5.734 6.949 1.022 1 98.62 278 ILE A CA 1
ATOM 2137 C C . ILE A 1 278 ? -5.141 6.391 -0.268 1 98.62 278 ILE A C 1
ATOM 2139 O O . ILE A 1 278 ? -5.148 5.18 -0.49 1 98.62 278 ILE A O 1
ATOM 2143 N N . THR A 1 279 ? -4.738 7.258 -1.124 1 98.12 279 THR A N 1
ATOM 2144 C CA . THR A 1 279 ? -4.082 6.926 -2.383 1 98.12 279 THR A CA 1
ATOM 2145 C C . THR A 1 279 ? -2.938 7.891 -2.67 1 98.12 279 THR A C 1
ATOM 2147 O O . THR A 1 279 ? -2.637 8.766 -1.853 1 98.12 279 THR A O 1
ATOM 2150 N N . ASN A 1 280 ? -2.172 7.648 -3.682 1 95.81 280 ASN A N 1
ATOM 2151 C CA . ASN A 1 280 ? -0.996 8.461 -3.98 1 95.81 280 ASN A CA 1
ATOM 2152 C C . ASN A 1 280 ? -1.189 9.281 -5.25 1 95.81 280 ASN A C 1
ATOM 2154 O O . ASN A 1 280 ? -2.217 9.164 -5.922 1 95.81 280 ASN A O 1
ATOM 2158 N N . GLU A 1 281 ? -0.293 10.227 -5.477 1 95.69 281 GLU A N 1
ATOM 2159 C CA . GLU A 1 281 ? -0.201 11.078 -6.656 1 95.69 281 GLU A CA 1
ATOM 2160 C C . GLU A 1 281 ? 1.144 10.906 -7.359 1 95.69 281 GLU A C 1
ATOM 2162 O O . GLU A 1 281 ? 1.909 11.867 -7.484 1 95.69 281 GLU A O 1
ATOM 2167 N N . ASN A 1 282 ? 1.369 9.758 -7.887 1 94.19 282 ASN A N 1
ATOM 2168 C CA . ASN A 1 282 ? 2.66 9.445 -8.484 1 94.19 282 ASN A CA 1
ATOM 2169 C C . ASN A 1 282 ? 2.834 10.133 -9.836 1 94.19 282 ASN A C 1
ATOM 2171 O O . ASN A 1 282 ? 1.858 10.594 -10.438 1 94.19 282 ASN A O 1
ATOM 2175 N N . VAL A 1 283 ? 4.062 10.148 -10.312 1 93.62 283 VAL A N 1
ATOM 2176 C CA . VAL A 1 283 ? 4.395 10.891 -11.523 1 93.62 283 VAL A CA 1
ATOM 2177 C C . VAL A 1 283 ? 4.086 10.047 -12.75 1 93.62 283 VAL A C 1
ATOM 2179 O O . VAL A 1 283 ? 3.566 10.555 -13.75 1 93.62 283 VAL A O 1
ATOM 2182 N N . TYR A 1 284 ? 4.32 8.75 -12.742 1 94 284 TYR A N 1
ATOM 2183 C CA . TYR A 1 284 ? 4.211 7.895 -13.922 1 94 284 TYR A CA 1
ATOM 2184 C C . TYR A 1 284 ? 2.758 7.539 -14.203 1 94 284 TYR A C 1
ATOM 2186 O O . TYR A 1 284 ? 1.988 7.262 -13.281 1 94 284 TYR A O 1
ATOM 2194 N N . LEU A 1 285 ? 2.434 7.535 -15.469 1 95.81 285 LEU A N 1
ATOM 2195 C CA . LEU A 1 285 ? 1.065 7.281 -15.914 1 95.81 285 LEU A CA 1
ATOM 2196 C C . LEU A 1 285 ? 0.578 5.922 -15.422 1 95.81 285 LEU A C 1
ATOM 2198 O O . LEU A 1 285 ? -0.554 5.797 -14.945 1 95.81 285 LEU A O 1
ATOM 2202 N N . ALA A 1 286 ? 1.339 4.879 -15.492 1 95.88 286 ALA A N 1
ATOM 2203 C CA . ALA A 1 286 ? 0.953 3.537 -15.062 1 95.88 286 ALA A CA 1
ATOM 2204 C C . ALA A 1 286 ? 0.589 3.523 -13.578 1 95.88 286 ALA A C 1
ATOM 2206 O O . ALA A 1 286 ? -0.326 2.809 -13.164 1 95.88 286 ALA A O 1
ATOM 2207 N N . ASP A 1 287 ? 1.341 4.266 -12.82 1 95.94 287 ASP A N 1
ATOM 2208 C CA . ASP A 1 287 ? 1.053 4.348 -11.391 1 95.94 287 ASP A CA 1
ATOM 2209 C C . ASP A 1 287 ? -0.272 5.062 -11.141 1 95.94 287 ASP A C 1
ATOM 2211 O O . ASP A 1 287 ? -1.05 4.656 -10.273 1 95.94 287 ASP A O 1
ATOM 2215 N N . LYS A 1 288 ? -0.515 6.168 -11.867 1 97.06 288 LYS A N 1
ATOM 2216 C CA . LYS A 1 288 ? -1.778 6.891 -11.758 1 97.06 288 LYS A CA 1
ATOM 2217 C C . LYS A 1 288 ? -2.963 5.98 -12.078 1 97.06 288 LYS A C 1
ATOM 2219 O O . LYS A 1 288 ? -3.967 5.988 -11.367 1 97.06 288 LYS A O 1
ATOM 2224 N N . GLU A 1 289 ? -2.785 5.258 -13.117 1 97.88 289 GLU A N 1
ATOM 2225 C CA . GLU A 1 289 ? -3.84 4.348 -13.555 1 97.88 289 GLU A CA 1
ATOM 2226 C C . GLU A 1 289 ? -4.074 3.244 -12.531 1 97.88 289 GLU A C 1
ATOM 2228 O O . GLU A 1 289 ? -5.219 2.955 -12.172 1 97.88 289 GLU A O 1
ATOM 2233 N N . ARG A 1 290 ? -3.053 2.629 -12.039 1 97.75 290 ARG A N 1
ATOM 2234 C CA . ARG A 1 290 ? -3.146 1.556 -11.055 1 97.75 290 ARG A CA 1
ATOM 2235 C C . ARG A 1 290 ? -3.848 2.033 -9.789 1 97.75 290 ARG A C 1
ATOM 2237 O O . ARG A 1 290 ? -4.762 1.373 -9.289 1 97.75 290 ARG A O 1
ATOM 2244 N N . SER A 1 291 ? -3.402 3.156 -9.312 1 98 291 SER A N 1
ATOM 2245 C CA . SER A 1 291 ? -3.936 3.664 -8.055 1 98 291 SER A CA 1
ATOM 2246 C C . SER A 1 291 ? -5.398 4.07 -8.195 1 98 291 SER A C 1
ATOM 2248 O O . SER A 1 291 ? -6.211 3.811 -7.305 1 98 291 SER A O 1
ATOM 2250 N N . SER A 1 292 ? -5.719 4.758 -9.258 1 98.56 292 SER A N 1
ATOM 2251 C CA . SER A 1 292 ? -7.109 5.164 -9.445 1 98.56 292 SER A CA 1
ATOM 2252 C C . SER A 1 292 ? -8.008 3.957 -9.695 1 98.56 292 SER A C 1
ATOM 2254 O O . SER A 1 292 ? -9.156 3.93 -9.25 1 98.56 292 SER A O 1
ATOM 2256 N N . ASN A 1 293 ? -7.512 2.918 -10.469 1 98.5 293 ASN A N 1
ATOM 2257 C CA . ASN A 1 293 ? -8.25 1.667 -10.602 1 98.5 293 ASN A CA 1
ATOM 2258 C C . ASN A 1 293 ? -8.539 1.042 -9.242 1 98.5 293 ASN A C 1
ATOM 2260 O O . ASN A 1 293 ? -9.664 0.602 -8.984 1 98.5 293 ASN A O 1
ATOM 2264 N N . TRP A 1 294 ? -7.527 1.009 -8.422 1 98.69 294 TRP A N 1
ATOM 2265 C CA . TRP A 1 294 ? -7.633 0.389 -7.105 1 98.69 294 TRP A CA 1
ATOM 2266 C C . TRP A 1 294 ? -8.625 1.142 -6.227 1 98.69 294 TRP A C 1
ATOM 2268 O O . TRP A 1 294 ? -9.453 0.529 -5.551 1 98.69 294 TRP A O 1
ATOM 2278 N N . THR A 1 295 ? -8.523 2.453 -6.223 1 98.81 295 THR A N 1
ATOM 2279 C CA . THR A 1 295 ? -9.398 3.297 -5.418 1 98.81 295 THR A CA 1
ATOM 2280 C C . THR A 1 295 ? -10.859 3.117 -5.828 1 98.81 295 THR A C 1
ATOM 2282 O O . THR A 1 295 ? -11.734 2.971 -4.977 1 98.81 295 THR A O 1
ATOM 2285 N N . ALA A 1 296 ? -11.07 3.127 -7.125 1 98.75 296 ALA A N 1
ATOM 2286 C CA . ALA A 1 296 ? -12.43 2.975 -7.633 1 98.75 296 ALA A CA 1
ATOM 2287 C C . ALA A 1 296 ? -13.016 1.619 -7.246 1 98.75 296 ALA A C 1
ATOM 2289 O O . ALA A 1 296 ? -14.164 1.536 -6.797 1 98.75 296 ALA A O 1
ATOM 2290 N N . LYS A 1 297 ? -12.266 0.582 -7.438 1 97.94 297 LYS A N 1
ATOM 2291 C CA . LYS A 1 297 ? -12.766 -0.751 -7.109 1 97.94 297 LYS A CA 1
ATOM 2292 C C . LYS A 1 297 ? -13.008 -0.892 -5.609 1 97.94 297 LYS A C 1
ATOM 2294 O O . LYS A 1 297 ? -13.953 -1.557 -5.188 1 97.94 297 LYS A O 1
ATOM 2299 N N . MET A 1 298 ? -12.141 -0.289 -4.812 1 98.31 298 MET A N 1
ATOM 2300 C CA . MET A 1 298 ? -12.336 -0.324 -3.365 1 98.31 298 MET A CA 1
ATOM 2301 C C . MET A 1 298 ? -13.602 0.424 -2.963 1 98.31 298 MET A C 1
ATOM 2303 O O . MET A 1 298 ? -14.344 -0.033 -2.096 1 98.31 298 MET A O 1
ATOM 2307 N N . ALA A 1 299 ? -13.828 1.596 -3.561 1 98.81 299 ALA A N 1
ATOM 2308 C CA . ALA A 1 299 ? -15.047 2.359 -3.297 1 98.81 299 ALA A CA 1
ATOM 2309 C C . ALA A 1 299 ? -16.281 1.537 -3.623 1 98.81 299 ALA A C 1
ATOM 2311 O O . ALA A 1 299 ? -17.25 1.53 -2.857 1 98.81 299 ALA A O 1
ATOM 2312 N N . GLU A 1 300 ? -16.25 0.862 -4.746 1 98.62 300 GLU A N 1
ATOM 2313 C CA . GLU A 1 300 ? -17.359 -0.005 -5.145 1 98.62 300 GLU A CA 1
ATOM 2314 C C . GLU A 1 300 ? -17.516 -1.172 -4.176 1 98.62 300 GLU A C 1
ATOM 2316 O O . GLU A 1 300 ? -18.641 -1.495 -3.768 1 98.62 300 GLU A O 1
ATOM 2321 N N . TYR A 1 301 ? -16.438 -1.82 -3.803 1 98.5 301 TYR A N 1
ATOM 2322 C CA . TYR A 1 301 ? -16.453 -2.953 -2.885 1 98.5 301 TYR A CA 1
ATOM 2323 C C . TYR A 1 301 ? -17.109 -2.582 -1.562 1 98.5 301 TYR A C 1
ATOM 2325 O O . TYR A 1 301 ? -17.875 -3.371 -0.997 1 98.5 301 TYR A O 1
ATOM 2333 N N . LEU A 1 302 ? -16.859 -1.344 -1.076 1 98.44 302 LEU A N 1
ATOM 2334 C CA . LEU A 1 302 ? -17.359 -0.887 0.216 1 98.44 302 LEU A CA 1
ATOM 2335 C C . LEU A 1 302 ? -18.797 -0.402 0.1 1 98.44 302 LEU A C 1
ATOM 2337 O O . LEU A 1 302 ? -19.422 -0.038 1.103 1 98.44 302 LEU A O 1
ATOM 2341 N N . GLY A 1 303 ? -19.359 -0.404 -1.111 1 98.06 303 GLY A N 1
ATOM 2342 C CA . GLY A 1 303 ? -20.734 0.003 -1.316 1 98.06 303 GLY A CA 1
ATOM 2343 C C . GLY A 1 303 ? -20.969 1.478 -1.049 1 98.06 303 GLY A C 1
ATOM 2344 O O . GLY A 1 303 ? -22.031 1.861 -0.536 1 98.06 303 GLY A O 1
ATOM 2345 N N . LEU A 1 304 ? -19.984 2.314 -1.382 1 98.69 304 LEU A N 1
ATOM 2346 C CA . LEU A 1 304 ? -20.094 3.742 -1.107 1 98.69 304 LEU A CA 1
ATOM 2347 C C . LEU A 1 304 ? -21.109 4.395 -2.041 1 98.69 304 LEU A C 1
ATOM 2349 O O . LEU A 1 304 ? -21.219 4.016 -3.209 1 98.69 304 LEU A O 1
ATOM 2353 N N . ASP A 1 305 ? -21.797 5.371 -1.479 1 98.75 305 ASP A N 1
ATOM 2354 C CA . ASP A 1 305 ? -22.766 6.148 -2.256 1 98.75 305 ASP A CA 1
ATOM 2355 C C . ASP A 1 305 ? -22.141 7.445 -2.766 1 98.75 305 ASP A C 1
ATOM 2357 O O . ASP A 1 305 ? -22.594 8.008 -3.768 1 98.75 305 ASP A O 1
ATOM 2361 N N . GLY A 1 306 ? -21.172 7.926 -2.141 1 98.69 306 GLY A N 1
ATOM 2362 C CA . GLY A 1 306 ? -20.484 9.148 -2.512 1 98.69 306 GLY A CA 1
ATOM 2363 C C . GLY A 1 306 ? -19.094 9.258 -1.914 1 98.69 306 GLY A C 1
ATOM 2364 O O . GLY A 1 306 ? -18.797 8.648 -0.884 1 98.69 306 GLY A O 1
ATOM 2365 N N . VAL A 1 307 ? -18.234 9.984 -2.629 1 98.81 307 VAL A N 1
ATOM 2366 C CA . VAL A 1 307 ? -16.891 10.25 -2.096 1 98.81 307 VAL A CA 1
ATOM 2367 C C . VAL A 1 307 ? -16.531 11.711 -2.316 1 98.81 307 VAL A C 1
ATOM 2369 O O . VAL A 1 307 ? -16.969 12.328 -3.291 1 98.81 307 VAL A O 1
ATOM 2372 N N . ILE A 1 308 ? -15.836 12.242 -1.347 1 98.44 308 ILE A N 1
ATOM 2373 C CA . ILE A 1 308 ? -15.094 13.492 -1.528 1 98.44 308 ILE A CA 1
ATOM 2374 C C . ILE A 1 308 ? -13.641 13.188 -1.888 1 98.44 308 ILE A C 1
ATOM 2376 O O . ILE A 1 308 ? -13 12.352 -1.246 1 98.44 308 ILE A O 1
ATOM 2380 N N . ILE A 1 309 ? -13.133 13.773 -2.982 1 98.5 309 ILE A N 1
ATOM 2381 C CA . ILE A 1 309 ? -11.766 13.531 -3.428 1 98.5 309 ILE A CA 1
ATOM 2382 C C . ILE A 1 309 ? -10.969 14.836 -3.371 1 98.5 309 ILE A C 1
ATOM 2384 O O . ILE A 1 309 ? -11.352 15.828 -4 1 98.5 309 ILE A O 1
ATOM 2388 N N . SER A 1 310 ? -9.914 14.867 -2.602 1 97.19 310 SER A N 1
ATOM 2389 C CA . SER A 1 310 ? -9.047 16.047 -2.586 1 97.19 310 SER A CA 1
ATOM 2390 C C . SER A 1 310 ? -7.664 15.719 -3.135 1 97.19 310 SER A C 1
ATOM 2392 O O . SER A 1 310 ? -7.156 14.617 -2.938 1 97.19 310 SER A O 1
ATOM 2394 N N . GLU A 1 311 ? -7.094 16.609 -3.848 1 95.44 311 GLU A N 1
ATOM 2395 C CA . GLU A 1 311 ? -5.707 16.453 -4.273 1 95.44 311 GLU A CA 1
ATOM 2396 C C . GLU A 1 311 ? -4.773 17.328 -3.443 1 95.44 311 GLU A C 1
ATOM 2398 O O . GLU A 1 311 ? -5.23 18.109 -2.607 1 95.44 311 GLU A O 1
ATOM 2403 N N . GLU A 1 312 ? -3.602 17.141 -3.494 1 93.19 312 GLU A N 1
ATOM 2404 C CA . GLU A 1 312 ? -2.523 17.984 -3 1 93.19 312 GLU A CA 1
ATOM 2405 C C . GLU A 1 312 ? -1.588 18.406 -4.133 1 93.19 312 GLU A C 1
ATOM 2407 O O . GLU A 1 312 ? -1 17.562 -4.805 1 93.19 312 GLU A O 1
ATOM 2412 N N . GLY A 1 313 ? -1.534 19.672 -4.312 1 89.88 313 GLY A N 1
ATOM 2413 C CA . GLY A 1 313 ? -0.763 20.172 -5.438 1 89.88 313 GLY A CA 1
ATOM 2414 C C . GLY A 1 313 ? -1.596 20.359 -6.691 1 89.88 313 GLY A C 1
ATOM 2415 O O . GLY A 1 313 ? -2.826 20.359 -6.633 1 89.88 313 GLY A O 1
ATOM 2416 N N . PHE A 1 314 ? -0.918 20.609 -7.836 1 88.5 314 PHE A N 1
ATOM 2417 C CA . PHE A 1 314 ? -1.572 20.906 -9.109 1 88.5 314 PHE A CA 1
ATOM 2418 C C . PHE A 1 314 ? -0.783 20.312 -10.266 1 88.5 314 PHE A C 1
ATOM 2420 O O . PHE A 1 314 ? 0.316 19.781 -10.078 1 88.5 314 PHE A O 1
ATOM 2427 N N . GLY A 1 315 ? -1.301 20.453 -11.461 1 90.12 315 GLY A N 1
ATOM 2428 C CA . GLY A 1 315 ? -0.61 19.953 -12.641 1 90.12 315 GLY A CA 1
ATOM 2429 C C . GLY A 1 315 ? -0.661 18.438 -12.75 1 90.12 315 GLY A C 1
ATOM 2430 O O . GLY A 1 315 ? -1.691 17.875 -13.125 1 90.12 315 GLY A O 1
ATOM 2431 N N . ASN A 1 316 ? 0.407 17.891 -12.297 1 91.25 316 ASN A N 1
ATOM 2432 C CA . ASN A 1 316 ? 0.467 16.422 -12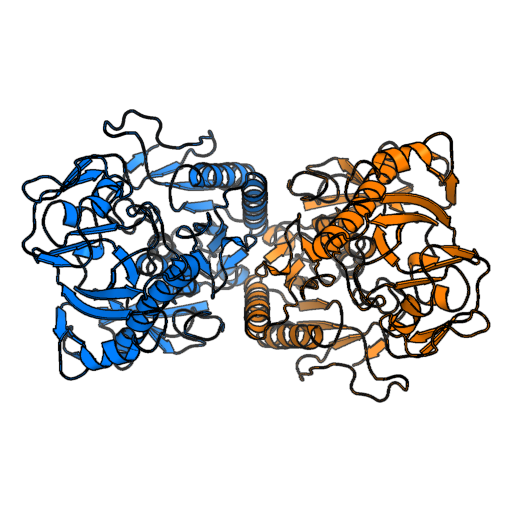.328 1 91.25 316 ASN A CA 1
ATOM 2433 C C . ASN A 1 316 ? -0.616 15.805 -11.453 1 91.25 316 ASN A C 1
ATOM 2435 O O . ASN A 1 316 ? -1.28 14.852 -11.859 1 91.25 316 ASN A O 1
ATOM 2439 N N . PRO A 1 317 ? -0.897 16.312 -10.312 1 93.81 317 PRO A N 1
ATOM 2440 C CA . PRO A 1 317 ? -1.94 15.781 -9.445 1 93.81 317 PRO A CA 1
ATOM 2441 C C . PRO A 1 317 ? -3.342 15.93 -10.031 1 93.81 317 PRO A C 1
ATOM 2443 O O . PRO A 1 317 ? -4.242 15.156 -9.703 1 93.81 317 PRO A O 1
ATOM 2446 N N . ASP A 1 318 ? -3.555 16.891 -10.938 1 95.12 318 ASP A N 1
ATOM 2447 C CA . ASP A 1 318 ? -4.855 17.062 -11.578 1 95.12 318 ASP A CA 1
ATOM 2448 C C . ASP A 1 318 ? -5.262 15.805 -12.344 1 95.12 318 ASP A C 1
ATOM 2450 O O . ASP A 1 318 ? -6.441 15.453 -12.398 1 95.12 318 ASP A O 1
ATOM 2454 N N . THR A 1 319 ? -4.258 15.281 -12.984 1 96.62 319 THR A N 1
ATOM 2455 C CA . THR A 1 319 ? -4.531 14.07 -13.75 1 96.62 319 THR A CA 1
ATOM 2456 C C . THR A 1 319 ? -5 12.945 -12.836 1 96.62 319 THR A C 1
ATOM 2458 O O . THR A 1 319 ? -5.953 12.234 -13.156 1 96.62 319 THR A O 1
ATOM 2461 N N . ASP A 1 320 ? -4.375 12.742 -11.703 1 97.69 320 ASP A N 1
ATOM 2462 C CA . ASP A 1 320 ? -4.812 11.758 -10.727 1 97.69 320 ASP A CA 1
ATOM 2463 C C . ASP A 1 320 ? -6.238 12.039 -10.258 1 97.69 320 ASP A C 1
ATOM 2465 O O . ASP A 1 320 ? -7.055 11.125 -10.156 1 97.69 320 ASP A O 1
ATOM 2469 N N . LEU A 1 321 ? -6.449 13.305 -9.945 1 97.62 321 LEU A N 1
ATOM 2470 C CA . LEU A 1 321 ? -7.742 13.742 -9.43 1 97.62 321 LEU A CA 1
ATOM 2471 C C . LEU A 1 321 ? -8.867 13.383 -10.398 1 97.62 321 LEU A C 1
ATOM 2473 O O . LEU A 1 321 ? -9.867 12.797 -10 1 97.62 321 LEU A O 1
ATOM 2477 N N . ILE A 1 322 ? -8.688 13.695 -11.602 1 97.62 322 ILE A N 1
ATOM 2478 C CA . ILE A 1 322 ? -9.719 13.484 -12.609 1 97.62 322 ILE A CA 1
ATOM 2479 C C . ILE A 1 322 ? -9.875 11.992 -12.891 1 97.62 322 ILE A C 1
ATOM 2481 O O . ILE A 1 322 ? -10.992 11.508 -13.102 1 97.62 322 ILE A O 1
ATOM 2485 N N . MET A 1 323 ? -8.781 11.227 -12.898 1 98.19 323 MET A N 1
ATOM 2486 C CA . MET A 1 323 ? -8.867 9.781 -13.086 1 98.19 323 MET A CA 1
ATOM 2487 C C . MET A 1 323 ? -9.688 9.133 -11.977 1 98.19 323 MET A C 1
ATOM 2489 O O . MET A 1 323 ? -10.539 8.289 -12.234 1 98.19 323 MET A O 1
ATOM 2493 N N . ASN A 1 324 ? -9.367 9.523 -10.734 1 98.75 324 ASN A N 1
ATOM 2494 C CA . ASN A 1 324 ? -10.148 9.008 -9.617 1 98.75 324 ASN A CA 1
ATOM 2495 C C . ASN A 1 324 ? -11.625 9.367 -9.742 1 98.75 324 ASN A C 1
ATOM 2497 O O . ASN A 1 324 ? -12.5 8.516 -9.57 1 98.75 324 ASN A O 1
ATOM 2501 N N . CYS A 1 325 ? -11.891 10.641 -10.031 1 98.5 325 CYS A N 1
ATOM 2502 C CA . CYS A 1 325 ? -13.258 11.109 -10.172 1 98.5 325 CYS A CA 1
ATOM 2503 C C . CYS A 1 325 ? -14 10.32 -11.25 1 98.5 325 CYS A C 1
ATOM 2505 O O . CYS A 1 325 ? -15.102 9.82 -11.008 1 98.5 325 CYS A O 1
ATOM 2507 N N . LYS A 1 326 ? -13.414 10.242 -12.391 1 98.38 326 LYS A N 1
ATOM 2508 C CA . LYS A 1 326 ? -14.008 9.578 -13.539 1 98.38 326 LYS A CA 1
ATOM 2509 C C . LYS A 1 326 ? -14.289 8.109 -13.242 1 98.38 326 LYS A C 1
ATOM 2511 O O . LYS A 1 326 ? -15.398 7.621 -13.484 1 98.38 326 LYS A O 1
ATOM 2516 N N . LYS A 1 327 ? -13.375 7.402 -12.773 1 98.69 327 LYS A N 1
ATOM 2517 C CA . LYS A 1 327 ? -13.484 5.961 -12.57 1 98.69 327 LYS A CA 1
ATOM 2518 C C . LYS A 1 327 ? -14.445 5.629 -11.438 1 98.69 327 LYS A C 1
ATOM 2520 O O . LYS A 1 327 ? -15.211 4.668 -11.531 1 98.69 327 LYS A O 1
ATOM 2525 N N . ILE A 1 328 ? -14.414 6.402 -10.336 1 98.88 328 ILE A N 1
ATOM 2526 C CA . ILE A 1 328 ? -15.344 6.172 -9.234 1 98.88 328 ILE A CA 1
ATOM 2527 C C . ILE A 1 328 ? -16.766 6.492 -9.695 1 98.88 328 ILE A C 1
ATOM 2529 O O . ILE A 1 328 ? -17.703 5.754 -9.383 1 98.88 328 ILE A O 1
ATOM 2533 N N . THR A 1 329 ? -16.938 7.594 -10.43 1 98.75 329 THR A N 1
ATOM 2534 C CA . THR A 1 329 ? -18.25 7.965 -10.953 1 98.75 329 THR A CA 1
ATOM 2535 C C . THR A 1 329 ? -18.781 6.867 -11.867 1 98.75 329 THR A C 1
ATOM 2537 O O . THR A 1 329 ? -19.984 6.578 -11.852 1 98.75 329 THR A O 1
ATOM 2540 N N . LYS A 1 330 ? -17.969 6.332 -12.656 1 98.25 330 LYS A N 1
ATOM 2541 C CA . LYS A 1 330 ? -18.375 5.27 -13.57 1 98.25 330 LYS A CA 1
ATOM 2542 C C . LYS A 1 330 ? -18.938 4.07 -12.812 1 98.25 330 LYS A C 1
ATOM 2544 O O . LYS A 1 330 ? -19.703 3.279 -13.367 1 98.25 330 LYS A O 1
ATOM 2549 N N . LYS A 1 331 ? -18.562 3.889 -11.562 1 98.19 331 LYS A N 1
ATOM 2550 C CA . LYS A 1 331 ? -19.078 2.814 -10.719 1 98.19 331 LYS A CA 1
ATOM 2551 C C . LYS A 1 331 ? -20.453 3.176 -10.156 1 98.19 331 LYS A C 1
ATOM 2553 O O . LYS A 1 331 ? -21.016 2.43 -9.352 1 98.19 331 LYS A O 1
ATOM 2558 N N . GLY A 1 332 ? -21 4.305 -10.492 1 98.31 332 GLY A N 1
ATOM 2559 C CA . GLY A 1 332 ? -22.281 4.754 -9.992 1 98.31 332 GLY A CA 1
ATOM 2560 C C . GLY A 1 332 ? -22.203 5.469 -8.656 1 98.31 332 GLY A C 1
ATOM 2561 O O . GLY A 1 332 ? -23.203 5.605 -7.953 1 98.31 332 GLY A O 1
ATOM 2562 N N . ILE A 1 333 ? -21.031 5.887 -8.234 1 98.69 333 ILE A N 1
ATOM 2563 C CA . ILE A 1 333 ? -20.797 6.57 -6.969 1 98.69 333 ILE A CA 1
ATOM 2564 C C . ILE A 1 333 ? -20.656 8.07 -7.211 1 98.69 333 ILE A C 1
ATOM 2566 O O . ILE A 1 333 ? -19.922 8.5 -8.102 1 98.69 333 ILE A O 1
ATOM 2570 N N . LYS A 1 334 ? -21.359 8.906 -6.445 1 98.38 334 LYS A N 1
ATOM 2571 C CA . LYS A 1 334 ? -21.281 10.352 -6.602 1 98.38 334 LYS A CA 1
ATOM 2572 C C . LYS A 1 334 ? -19.938 10.883 -6.117 1 98.38 334 LYS A C 1
ATOM 2574 O O . LYS A 1 334 ? -19.406 10.422 -5.102 1 98.38 334 LYS A O 1
ATOM 2579 N N . THR A 1 335 ? -19.406 11.844 -6.855 1 98.25 335 THR A N 1
ATOM 2580 C CA . THR A 1 335 ? -18.094 12.367 -6.504 1 98.25 335 THR A CA 1
ATOM 2581 C C . THR A 1 335 ? -18.125 13.891 -6.398 1 98.25 335 THR A C 1
ATOM 2583 O O . THR A 1 335 ? -18.891 14.547 -7.109 1 98.25 335 THR A O 1
ATOM 2586 N N . VAL A 1 336 ? -17.438 14.43 -5.496 1 97.25 336 VAL A N 1
ATOM 2587 C CA . VAL A 1 336 ? -17.078 15.844 -5.41 1 97.25 336 VAL A CA 1
ATOM 2588 C C . VAL A 1 336 ? -15.57 16 -5.32 1 97.25 336 VAL A C 1
ATOM 2590 O O . VAL A 1 336 ? -14.914 15.336 -4.516 1 97.25 336 VAL A O 1
ATOM 2593 N N . ILE A 1 337 ? -15 16.812 -6.207 1 96.62 337 ILE A N 1
ATOM 2594 C CA . ILE A 1 337 ? -13.547 16.984 -6.172 1 96.62 337 ILE A CA 1
ATOM 2595 C C . ILE A 1 337 ? -13.203 18.344 -5.551 1 96.62 337 ILE A C 1
ATOM 2597 O O . ILE A 1 337 ? -13.938 19.312 -5.719 1 96.62 337 ILE A O 1
ATOM 2601 N N . LEU A 1 338 ? -12.172 18.391 -4.758 1 95.56 338 LEU A N 1
ATOM 2602 C CA . LEU A 1 338 ? -11.57 19.594 -4.199 1 95.56 338 LEU A CA 1
ATOM 2603 C C . LEU A 1 338 ? -10.203 19.859 -4.832 1 95.56 338 LEU A C 1
ATOM 2605 O O . LEU A 1 338 ? -9.344 18.984 -4.863 1 95.56 338 LEU A O 1
ATOM 2609 N N . THR A 1 339 ? -10 21.031 -5.367 1 93.31 339 THR A N 1
ATOM 2610 C CA . THR A 1 339 ? -8.766 21.375 -6.07 1 93.31 339 THR A CA 1
ATOM 2611 C C . THR A 1 339 ? -8.469 22.875 -5.926 1 93.31 339 THR A C 1
ATOM 2613 O O . THR A 1 339 ? -9.117 23.562 -5.145 1 93.31 339 THR A O 1
ATOM 2616 N N . ASP A 1 340 ? -7.344 23.297 -6.395 1 91.94 340 ASP A N 1
ATOM 2617 C CA . ASP A 1 340 ? -7.059 24.719 -6.578 1 91.94 340 ASP A CA 1
ATOM 2618 C C . ASP A 1 340 ? -6.93 25.078 -8.062 1 91.94 340 ASP A C 1
ATOM 2620 O O . ASP A 1 340 ? -7.176 24.234 -8.922 1 91.94 340 ASP A O 1
ATOM 2624 N N . GLU A 1 341 ? -6.77 26.375 -8.32 1 90.12 341 GLU A N 1
ATOM 2625 C CA . GLU A 1 341 ? -6.738 26.828 -9.711 1 90.12 341 GLU A CA 1
ATOM 2626 C C . GLU A 1 341 ? -5.383 27.438 -10.062 1 90.12 341 GLU A C 1
ATOM 2628 O O . GLU A 1 341 ? -4.781 28.141 -9.242 1 90.12 341 GLU A O 1
ATOM 2633 N N . TYR A 1 342 ? -4.914 27.172 -11.102 1 89.69 342 TYR A N 1
ATOM 2634 C CA . TYR A 1 342 ? -3.76 27.812 -11.711 1 89.69 342 TYR A CA 1
ATOM 2635 C C . TYR A 1 342 ? -4.121 28.422 -13.062 1 89.69 342 TYR A C 1
ATOM 2637 O O . TYR A 1 342 ? -3.588 28.016 -14.094 1 89.69 342 TYR A O 1
ATOM 2645 N N . ALA A 1 343 ? -4.918 29.391 -12.969 1 89.69 343 ALA A N 1
ATOM 2646 C CA . ALA A 1 343 ? -5.566 29.938 -14.156 1 89.69 343 ALA A CA 1
ATOM 2647 C C . ALA A 1 343 ? -4.805 31.156 -14.68 1 89.69 343 ALA A C 1
ATOM 2649 O O . ALA A 1 343 ? -5.402 32.062 -15.273 1 89.69 343 ALA A O 1
ATOM 2650 N N . GLY A 1 344 ? -3.576 31.172 -14.422 1 90.38 344 GLY A N 1
ATOM 2651 C CA . GLY A 1 344 ? -2.805 32.344 -14.836 1 90.38 344 GLY A CA 1
ATOM 2652 C C . GLY A 1 344 ? -3.021 33.531 -13.938 1 90.38 344 GLY A C 1
ATOM 2653 O O . GLY A 1 344 ? -3.957 33.562 -13.141 1 90.38 344 GLY A O 1
ATOM 2654 N N . ARG A 1 345 ? -2.174 34.562 -14.094 1 91.44 345 ARG A N 1
ATOM 2655 C CA . ARG A 1 345 ? -2.197 35.75 -13.242 1 91.44 345 ARG A CA 1
ATOM 2656 C C . ARG A 1 345 ? -3.49 36.531 -13.422 1 91.44 345 ARG A C 1
ATOM 2658 O O . ARG A 1 345 ? -3.977 37.156 -12.484 1 91.44 345 ARG A O 1
ATOM 2665 N N . ASP A 1 346 ? -4.008 36.438 -14.648 1 90.19 346 ASP A N 1
ATOM 2666 C CA . ASP A 1 346 ? -5.242 37.156 -14.922 1 90.19 346 ASP A CA 1
ATOM 2667 C C . ASP A 1 346 ? -6.461 36.25 -14.75 1 90.19 346 ASP A C 1
ATOM 2669 O O . ASP A 1 346 ? -7.598 36.688 -14.961 1 90.19 346 ASP A O 1
ATOM 2673 N N . GLY A 1 347 ? -6.262 35 -14.383 1 86.19 347 GLY A N 1
ATOM 2674 C CA . GLY A 1 347 ? -7.344 34.094 -14.133 1 86.19 347 GLY A CA 1
ATOM 2675 C C . GLY A 1 347 ? -7.992 33.562 -15.398 1 86.19 347 GLY A C 1
ATOM 2676 O O . GLY A 1 347 ? -9.055 32.938 -15.352 1 86.19 347 GLY A O 1
ATOM 2677 N N . ALA A 1 348 ? -7.422 33.781 -16.531 1 87 348 ALA A N 1
ATOM 2678 C CA . ALA A 1 348 ? -8.109 33.5 -17.797 1 87 348 ALA A CA 1
ATOM 2679 C C . ALA A 1 348 ? -7.609 32.219 -18.422 1 87 348 ALA A C 1
ATOM 2681 O O . ALA A 1 348 ? -8.164 31.734 -19.422 1 87 348 ALA A O 1
ATOM 2682 N N . SER A 1 349 ? -6.707 31.578 -17.828 1 84.75 349 SER A N 1
ATOM 2683 C CA . SER A 1 349 ? -6.145 30.359 -18.375 1 84.75 349 SER A CA 1
ATOM 2684 C C . SER A 1 349 ? -6.891 29.125 -17.859 1 84.75 349 SER A C 1
ATOM 2686 O O . SER A 1 349 ? -7.633 29.203 -16.891 1 84.75 349 SER A O 1
ATOM 2688 N N . GLN A 1 350 ? -6.703 28.078 -18.609 1 84.75 350 GLN A N 1
ATOM 2689 C CA . GLN A 1 350 ? -7.25 26.812 -18.156 1 84.75 350 GLN A CA 1
ATOM 2690 C C . GLN A 1 35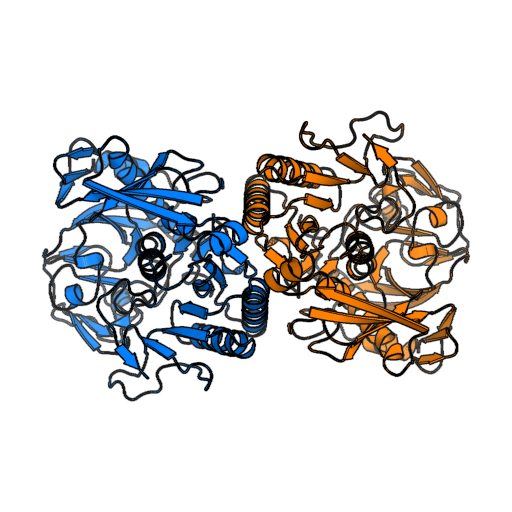0 ? -6.719 26.438 -16.766 1 84.75 350 GLN A C 1
ATOM 2692 O O . GLN A 1 350 ? -5.504 26.453 -16.547 1 84.75 350 GLN A O 1
ATOM 2697 N N . SER A 1 351 ? -7.582 26.125 -15.883 1 84.62 351 SER A N 1
ATOM 2698 C CA . SER A 1 351 ? -7.223 25.938 -14.484 1 84.62 351 SER A CA 1
ATOM 2699 C C . SER A 1 351 ? -6.621 24.562 -14.25 1 84.62 351 SER A C 1
ATOM 2701 O O . SER A 1 351 ? -5.539 24.438 -13.672 1 84.62 351 SER A O 1
ATOM 2703 N N . LEU A 1 352 ? -7.32 23.484 -14.633 1 88.31 352 LEU A N 1
ATOM 2704 C CA . LEU A 1 352 ? -6.863 22.125 -14.352 1 88.31 352 LEU A CA 1
ATOM 2705 C C . LEU A 1 352 ? -6.137 21.531 -15.562 1 88.31 352 LEU A C 1
ATOM 2707 O O . LEU A 1 352 ? -6.539 21.766 -16.703 1 88.31 352 LEU A O 1
ATOM 2711 N N . ALA A 1 353 ? -5.109 20.859 -15.273 1 87.19 353 ALA A N 1
ATOM 2712 C CA . ALA A 1 353 ? -4.324 20.25 -16.344 1 87.19 353 ALA A CA 1
ATOM 2713 C C . ALA A 1 353 ? -5.113 19.141 -17.031 1 87.19 353 ALA A C 1
ATOM 2715 O O . ALA A 1 353 ? -4.746 18.703 -18.125 1 87.19 353 ALA A O 1
ATOM 2716 N N . ASP A 1 354 ? -6.172 18.641 -16.438 1 89.06 354 ASP A N 1
ATOM 2717 C CA . ASP A 1 354 ? -7.035 17.594 -16.969 1 89.06 354 ASP A CA 1
ATOM 2718 C C . ASP A 1 354 ? -8.5 17.844 -16.641 1 89.06 354 ASP A C 1
ATOM 2720 O O . ASP A 1 354 ? -8.805 18.578 -15.688 1 89.06 354 ASP A O 1
ATOM 2724 N N . ALA A 1 355 ? -9.375 17.344 -17.516 1 90.38 355 ALA A N 1
ATOM 2725 C CA . ALA A 1 355 ? -10.805 17.547 -17.297 1 90.38 355 ALA A CA 1
ATOM 2726 C C . ALA A 1 355 ? -11.609 16.359 -17.812 1 90.38 355 ALA A C 1
ATOM 2728 O O . ALA A 1 355 ? -11.141 15.602 -18.656 1 90.38 355 ALA A O 1
ATOM 2729 N N . ASP A 1 356 ? -12.703 16.125 -17.219 1 94.56 356 ASP A N 1
ATOM 2730 C CA . ASP A 1 356 ? -13.672 15.109 -17.625 1 94.56 356 ASP A CA 1
ATOM 2731 C C . ASP A 1 356 ? -15.094 15.516 -17.234 1 94.56 356 ASP A C 1
ATOM 2733 O O . ASP A 1 356 ? -15.297 16.172 -16.219 1 94.56 356 ASP A O 1
ATOM 2737 N N . ALA A 1 357 ? -16.094 15.125 -18.031 1 95 357 ALA A N 1
ATOM 2738 C CA . ALA A 1 357 ? -17.5 15.477 -17.766 1 95 357 ALA A CA 1
ATOM 2739 C C . ALA A 1 357 ? -17.969 14.906 -16.438 1 95 357 ALA A C 1
ATOM 2741 O O . ALA A 1 357 ? -18.891 15.445 -15.812 1 95 357 ALA A O 1
ATOM 2742 N N . ALA A 1 358 ? -17.297 13.852 -15.938 1 95.5 358 ALA A N 1
ATOM 2743 C CA . ALA A 1 358 ? -17.656 13.234 -14.664 1 95.5 358 ALA A CA 1
ATOM 2744 C C . ALA A 1 358 ? -17.375 14.188 -13.5 1 95.5 358 ALA A C 1
ATOM 2746 O O . ALA A 1 358 ? -17.984 14.062 -12.43 1 95.5 358 ALA A O 1
ATOM 2747 N N . ALA A 1 359 ? -16.438 15.047 -13.711 1 94.62 359 ALA A N 1
ATOM 2748 C CA . ALA A 1 359 ? -16.109 16.016 -12.664 1 94.62 359 ALA A CA 1
ATOM 2749 C C . ALA A 1 359 ? -17.078 17.188 -12.68 1 94.62 359 ALA A C 1
ATOM 2751 O O . ALA A 1 359 ? -16.703 18.328 -12.945 1 94.62 359 ALA A O 1
ATOM 2752 N N . ASP A 1 360 ? -18.312 16.906 -12.289 1 94.06 360 ASP A N 1
ATOM 2753 C CA . ASP A 1 360 ? -19.375 17.891 -12.438 1 94.06 360 ASP A CA 1
ATOM 2754 C C . ASP A 1 360 ? -19.719 18.547 -11.094 1 94.06 360 ASP A C 1
ATOM 2756 O O . ASP A 1 360 ? -20.688 19.297 -10.984 1 94.06 360 ASP A O 1
ATOM 2760 N N . ALA A 1 361 ? -19.109 18.156 -10.047 1 94.31 361 ALA A N 1
ATOM 2761 C CA . ALA A 1 361 ? -19.156 18.812 -8.742 1 94.31 361 ALA A CA 1
ATOM 2762 C C . ALA A 1 361 ? -17.75 19.125 -8.234 1 94.31 361 ALA A C 1
ATOM 2764 O O . ALA A 1 361 ? -16.969 18.234 -7.961 1 94.31 361 ALA A O 1
ATOM 2765 N N . CYS A 1 362 ? -17.438 20.406 -8.148 1 93.94 362 CYS A N 1
ATOM 2766 C CA . CYS A 1 362 ? -16.078 20.828 -7.84 1 93.94 362 CYS A CA 1
ATOM 2767 C C . CYS A 1 362 ? -16.094 22.016 -6.879 1 93.94 362 CYS A C 1
ATOM 2769 O O . CYS A 1 362 ? -16.906 22.922 -7.02 1 93.94 362 CYS A O 1
ATOM 2771 N N . VAL A 1 363 ? -15.281 21.938 -5.836 1 92.94 363 VAL A N 1
ATOM 2772 C CA . VAL A 1 363 ? -14.961 23.062 -4.953 1 92.94 363 VAL A CA 1
ATOM 2773 C C . VAL A 1 363 ? -13.492 23.438 -5.125 1 92.94 363 VAL A C 1
ATOM 2775 O O . VAL A 1 363 ? -12.617 22.562 -5.184 1 92.94 363 VAL A O 1
ATOM 2778 N N . THR A 1 364 ? -13.156 24.703 -5.266 1 91.5 364 THR A N 1
ATOM 2779 C CA . THR A 1 364 ? -11.766 25.094 -5.469 1 91.5 364 THR A CA 1
ATOM 2780 C C . THR A 1 364 ? -11.289 25.984 -4.332 1 91.5 364 THR A C 1
ATOM 2782 O O . THR A 1 364 ? -12.062 26.766 -3.779 1 91.5 364 THR A O 1
ATOM 2785 N N . GLY A 1 365 ? -10.016 25.859 -4.008 1 89.81 365 GLY A N 1
ATOM 2786 C CA . GLY A 1 365 ? -9.352 26.688 -3.021 1 89.81 365 GLY A CA 1
ATOM 2787 C C . GLY A 1 365 ? -8.859 28.016 -3.59 1 89.81 365 GLY A C 1
ATOM 2788 O O . GLY A 1 365 ? -8.219 28.797 -2.889 1 89.81 365 GLY A O 1
ATOM 2789 N N . GLY A 1 366 ? -9.094 28.25 -4.926 1 89.69 366 GLY A N 1
ATOM 2790 C CA . GLY A 1 366 ? -8.75 29.531 -5.508 1 89.69 366 GLY A CA 1
ATOM 2791 C C . GLY A 1 366 ? -7.605 29.453 -6.504 1 89.69 366 GLY A C 1
ATOM 2792 O O . GLY A 1 366 ? -7.094 28.375 -6.781 1 89.69 366 GLY A O 1
ATOM 2793 N N . ASN A 1 367 ? -7.246 30.641 -7.102 1 91.56 367 ASN A N 1
ATOM 2794 C CA . ASN A 1 367 ? -6.207 30.75 -8.125 1 91.56 367 ASN A CA 1
ATOM 2795 C C . ASN A 1 367 ? -4.855 31.109 -7.512 1 91.56 367 ASN A C 1
ATOM 2797 O O . ASN A 1 367 ? -4.66 32.25 -7.055 1 91.56 367 ASN A O 1
ATOM 2801 N N . ALA A 1 368 ? -3.936 30.203 -7.668 1 91.88 368 ALA A N 1
ATOM 2802 C CA . ALA A 1 368 ? -2.639 30.359 -7.016 1 91.88 368 ALA A CA 1
ATOM 2803 C C . ALA A 1 368 ? -1.727 31.281 -7.812 1 91.88 368 ALA A C 1
ATOM 2805 O O . ALA A 1 368 ? -0.7 31.734 -7.309 1 91.88 368 ALA A O 1
ATOM 2806 N N . ASN A 1 369 ? -2.139 31.641 -9.039 1 93.5 369 ASN A N 1
ATOM 2807 C CA . ASN A 1 369 ? -1.285 32.438 -9.906 1 93.5 369 ASN A CA 1
ATOM 2808 C C . ASN A 1 369 ? -1.469 33.938 -9.641 1 93.5 369 ASN A C 1
ATOM 2810 O O . ASN A 1 369 ? -0.698 34.75 -10.141 1 93.5 369 ASN A O 1
ATOM 2814 N N . MET A 1 370 ? -2.451 34.25 -8.891 1 93.12 370 MET A N 1
ATOM 2815 C CA . MET A 1 370 ? -2.664 35.656 -8.602 1 93.12 370 MET A CA 1
ATOM 2816 C C . MET A 1 370 ? -1.434 36.281 -7.941 1 93.12 370 MET A C 1
ATOM 2818 O O . MET A 1 370 ? -0.825 35.656 -7.062 1 93.12 370 MET A O 1
ATOM 2822 N N . THR A 1 371 ? -1.127 37.469 -8.406 1 95.06 371 THR A N 1
ATOM 2823 C CA . THR A 1 371 ? 0.054 38.125 -7.859 1 95.06 371 THR A CA 1
ATOM 2824 C C . THR A 1 371 ? -0.327 39.031 -6.699 1 95.06 371 THR A C 1
ATOM 2826 O O . THR A 1 371 ? -1.423 39.594 -6.68 1 95.06 371 THR A O 1
ATOM 2829 N N . ILE A 1 372 ? 0.589 39.156 -5.82 1 95.75 372 ILE A N 1
ATOM 2830 C CA . ILE A 1 372 ? 0.411 40.031 -4.648 1 95.75 372 ILE A CA 1
ATOM 2831 C C . ILE A 1 372 ? 1.734 40.688 -4.297 1 95.75 372 ILE A C 1
ATOM 2833 O O . ILE A 1 372 ? 2.807 40.156 -4.613 1 95.75 372 ILE A O 1
ATOM 2837 N N . VAL A 1 373 ? 1.634 41.844 -3.762 1 97.94 373 VAL A N 1
ATOM 2838 C CA . VAL A 1 373 ? 2.82 42.5 -3.254 1 97.94 373 VAL A CA 1
ATOM 2839 C C . VAL A 1 373 ? 2.838 42.438 -1.729 1 97.94 373 VAL A C 1
ATOM 2841 O O . VAL A 1 373 ? 1.905 42.906 -1.07 1 97.94 373 VAL A O 1
ATOM 2844 N N . LEU A 1 374 ? 3.812 41.875 -1.148 1 98.25 374 LEU A N 1
ATOM 2845 C CA . LEU A 1 374 ? 4.051 41.812 0.289 1 98.25 374 LEU A CA 1
ATOM 2846 C C . LEU A 1 374 ? 4.969 42.938 0.742 1 98.25 374 LEU A C 1
ATOM 2848 O O . LEU A 1 374 ? 6.098 43.062 0.26 1 98.25 374 LEU A O 1
ATOM 2852 N N . PRO A 1 375 ? 4.5 43.719 1.638 1 98.31 375 PRO A N 1
ATOM 2853 C CA . PRO A 1 375 ? 5.344 44.812 2.08 1 98.31 375 PRO A CA 1
ATOM 2854 C C . PRO A 1 375 ? 6.57 44.344 2.863 1 98.31 375 PRO A C 1
ATOM 2856 O O . PRO A 1 375 ? 6.598 43.219 3.361 1 98.31 375 PRO A O 1
ATOM 2859 N N . LYS A 1 376 ? 7.574 45.281 2.881 1 97.38 376 LYS A N 1
ATOM 2860 C CA . LYS A 1 376 ? 8.68 45.031 3.803 1 97.38 376 LYS A CA 1
ATOM 2861 C C . LYS A 1 376 ? 8.195 44.969 5.246 1 97.38 376 LYS A C 1
ATOM 2863 O O . LYS A 1 376 ? 7.359 45.781 5.652 1 97.38 376 LYS A O 1
ATOM 2868 N N . LEU A 1 377 ? 8.648 44 5.953 1 97.62 377 LEU A N 1
ATOM 2869 C CA . LEU A 1 377 ? 8.312 43.906 7.371 1 97.62 377 LEU A CA 1
ATOM 2870 C C . LEU A 1 377 ? 9.531 44.188 8.242 1 97.62 377 LEU A C 1
ATOM 2872 O O . LEU A 1 377 ? 10.656 44.25 7.742 1 97.62 377 LEU A O 1
ATOM 2876 N N . ASP A 1 378 ? 9.328 44.438 9.516 1 97.88 378 ASP A N 1
ATOM 2877 C CA . ASP A 1 378 ? 10.383 44.906 10.406 1 97.88 378 ASP A CA 1
ATOM 2878 C C . ASP A 1 378 ? 11.422 43.781 10.648 1 97.88 378 ASP A C 1
ATOM 2880 O O . ASP A 1 378 ? 12.594 44.094 10.867 1 97.88 378 ASP A O 1
ATOM 2884 N N . LYS A 1 379 ? 11 42.594 10.609 1 97.69 379 LYS A N 1
ATOM 2885 C CA . LYS A 1 379 ? 11.883 41.469 10.922 1 97.69 379 LYS A CA 1
ATOM 2886 C C . LYS A 1 379 ? 11.664 40.312 9.961 1 97.69 379 LYS A C 1
ATOM 2888 O O . LYS A 1 379 ? 10.531 40 9.594 1 97.69 379 LYS A O 1
ATOM 2893 N N . ILE A 1 380 ? 12.773 39.688 9.578 1 95.44 380 ILE A N 1
ATOM 2894 C CA . ILE A 1 380 ? 12.773 38.5 8.742 1 95.44 380 ILE A CA 1
ATOM 2895 C C . ILE A 1 380 ? 13.406 37.344 9.5 1 95.44 380 ILE A C 1
ATOM 2897 O O . ILE A 1 380 ? 14.469 37.5 10.102 1 95.44 380 ILE A O 1
ATOM 2901 N N . ILE A 1 381 ? 12.719 36.281 9.602 1 96 381 ILE A N 1
ATOM 2902 C CA . ILE A 1 381 ? 13.281 35.031 10.156 1 96 381 ILE A CA 1
ATOM 2903 C C . ILE A 1 381 ? 13.523 34.031 9.039 1 96 381 ILE A C 1
ATOM 2905 O O . ILE A 1 381 ? 12.609 33.719 8.281 1 96 381 ILE A O 1
ATOM 2909 N N . GLY A 1 382 ? 14.742 33.375 8.961 1 91.94 382 GLY A N 1
ATOM 2910 C CA . GLY A 1 382 ? 15.125 32.469 7.898 1 91.94 382 GLY A CA 1
ATOM 2911 C C . GLY A 1 382 ? 16.031 33.125 6.859 1 91.94 382 GLY A C 1
ATOM 2912 O O . GLY A 1 382 ? 17.016 33.781 7.207 1 91.94 382 GLY A O 1
ATOM 2913 N N . HIS A 1 383 ? 15.703 32.781 5.594 1 87.31 383 HIS A N 1
ATOM 2914 C CA . HIS A 1 383 ? 16.547 33.25 4.508 1 87.31 383 HIS A CA 1
ATOM 2915 C C . HIS A 1 383 ? 15.719 34 3.461 1 87.31 383 HIS A C 1
ATOM 2917 O O . HIS A 1 383 ? 15.008 33.375 2.668 1 87.31 383 HIS A O 1
ATOM 2923 N N . VAL A 1 384 ? 15.859 35.344 3.432 1 87.75 384 VAL A N 1
ATOM 2924 C CA . VAL A 1 384 ? 15.203 36.125 2.395 1 87.75 384 VAL A CA 1
ATOM 2925 C C . VAL A 1 384 ? 16.25 36.875 1.571 1 87.75 384 VAL A C 1
ATOM 2927 O O . VAL A 1 384 ? 16.859 37.844 2.045 1 87.75 384 VAL A O 1
ATOM 2930 N N . SER A 1 385 ? 16.578 36.312 0.555 1 88.25 385 SER A N 1
ATOM 2931 C CA . SER A 1 385 ? 17.5 36.875 -0.416 1 88.25 385 SER A CA 1
ATOM 2932 C C . SER A 1 385 ? 16.984 36.719 -1.841 1 88.25 385 SER A C 1
ATOM 2934 O O . SER A 1 385 ? 16 36 -2.068 1 88.25 385 SER A O 1
ATOM 2936 N N . LYS A 1 386 ? 17.594 37.406 -2.721 1 88.81 386 LYS A N 1
ATOM 2937 C CA . LYS A 1 386 ? 17.234 37.281 -4.129 1 88.81 386 LYS A CA 1
ATOM 2938 C C . LYS A 1 386 ? 17.359 35.844 -4.605 1 88.81 386 LYS A C 1
ATOM 2940 O O . LYS A 1 386 ? 16.531 35.344 -5.383 1 88.81 386 LYS A O 1
ATOM 2945 N N . ASP A 1 387 ? 18.328 35.188 -4.137 1 86.06 387 ASP A N 1
ATOM 2946 C CA . ASP A 1 387 ? 18.609 33.812 -4.555 1 86.06 387 ASP A CA 1
ATOM 2947 C C . ASP A 1 387 ? 17.562 32.844 -4.02 1 86.06 387 ASP A C 1
ATOM 2949 O O . ASP A 1 387 ? 17.469 31.703 -4.469 1 86.06 387 ASP A O 1
ATOM 2953 N N . VAL A 1 388 ? 16.781 33.312 -3.113 1 87.19 388 VAL A N 1
ATOM 2954 C CA . VAL A 1 388 ? 15.742 32.469 -2.539 1 87.19 388 VAL A CA 1
ATOM 2955 C C . VAL A 1 388 ? 14.375 32.906 -3.064 1 87.19 388 VAL A C 1
ATOM 2957 O O . VAL A 1 388 ? 13.664 32.125 -3.693 1 87.19 388 VAL A O 1
ATOM 2960 N N . ILE A 1 389 ? 14.094 34.188 -2.941 1 89.5 389 ILE A N 1
ATOM 2961 C CA . ILE A 1 389 ? 12.75 34.688 -3.193 1 89.5 389 ILE A CA 1
ATOM 2962 C C . ILE A 1 389 ? 12.477 34.719 -4.695 1 89.5 389 ILE A C 1
ATOM 2964 O O . ILE A 1 389 ? 11.352 34.438 -5.129 1 89.5 389 ILE A O 1
ATOM 2968 N N . ASP A 1 390 ? 13.492 35 -5.496 1 90.25 390 ASP A N 1
ATOM 2969 C CA . ASP A 1 390 ? 13.289 35.094 -6.938 1 90.25 390 ASP A CA 1
ATOM 2970 C C . ASP A 1 390 ? 13.094 33.719 -7.57 1 90.25 390 ASP A C 1
ATOM 2972 O O . ASP A 1 390 ? 12.609 33.625 -8.695 1 90.25 390 ASP A O 1
ATOM 2976 N N . VAL A 1 391 ? 13.453 32.719 -6.797 1 86.94 391 VAL A N 1
ATOM 2977 C CA . VAL A 1 391 ? 13.398 31.406 -7.418 1 86.94 391 VAL A CA 1
ATOM 2978 C C . VAL A 1 391 ? 12.359 30.547 -6.711 1 86.94 391 VAL A C 1
ATOM 2980 O O . VAL A 1 391 ? 12.094 29.422 -7.121 1 86.94 391 VAL A O 1
ATOM 2983 N N . ILE A 1 392 ? 11.789 31.047 -5.684 1 88.38 392 ILE A N 1
ATOM 2984 C CA . ILE A 1 392 ? 10.734 30.312 -4.996 1 88.38 392 ILE A CA 1
ATOM 2985 C C . ILE A 1 392 ? 9.562 30.078 -5.953 1 88.38 392 ILE A C 1
ATOM 2987 O O . ILE A 1 392 ? 9.367 30.844 -6.898 1 88.38 392 ILE A O 1
ATOM 2991 N N . ALA A 1 393 ? 8.852 28.984 -5.75 1 88 393 ALA A N 1
ATOM 2992 C CA . ALA A 1 393 ? 7.668 28.766 -6.578 1 88 393 ALA A CA 1
ATOM 2993 C C . ALA A 1 393 ? 6.695 29.938 -6.438 1 88 393 ALA A C 1
ATOM 2995 O O . ALA A 1 393 ? 6.273 30.281 -5.328 1 88 393 ALA A O 1
ATOM 2996 N N . GLY A 1 394 ? 6.34 30.531 -7.605 1 90.31 394 GLY A N 1
ATOM 2997 C CA . GLY A 1 394 ? 5.516 31.734 -7.613 1 90.31 394 GLY A CA 1
ATOM 2998 C C . GLY A 1 394 ? 6.324 33 -7.68 1 90.31 394 GLY A C 1
ATOM 2999 O O . GLY A 1 394 ? 5.766 34.094 -7.859 1 90.31 394 GLY A O 1
ATOM 3000 N N . GLY A 1 395 ? 7.602 32.875 -7.516 1 92 395 GLY A N 1
ATOM 3001 C CA . GLY A 1 395 ? 8.492 34.031 -7.676 1 92 395 GLY A CA 1
ATOM 3002 C C . GLY A 1 395 ? 8.977 34.188 -9.102 1 92 395 GLY A C 1
ATOM 3003 O O . GLY A 1 395 ? 8.633 33.406 -9.984 1 92 395 GLY A O 1
ATOM 3004 N N . PHE A 1 396 ? 9.633 35.25 -9.391 1 93.38 396 PHE A N 1
ATOM 3005 C CA . PHE A 1 396 ? 10.25 35.594 -10.672 1 93.38 396 PHE A CA 1
ATOM 3006 C C . PHE A 1 396 ? 11.391 36.562 -10.492 1 93.38 396 PHE A C 1
ATOM 3008 O O . PHE A 1 396 ? 11.594 37.094 -9.391 1 93.38 396 PHE A O 1
ATOM 3015 N N . ASP A 1 397 ? 12.148 36.75 -11.562 1 94.69 397 ASP A N 1
ATOM 3016 C CA . ASP A 1 397 ? 13.25 37.688 -11.484 1 94.69 397 ASP A CA 1
ATOM 3017 C C . ASP A 1 397 ? 12.75 39.062 -11.062 1 94.69 397 ASP A C 1
ATOM 3019 O O . ASP A 1 397 ? 11.914 39.688 -11.742 1 94.69 397 ASP A O 1
ATOM 3023 N N . GLY A 1 398 ? 13.203 39.531 -9.984 1 95 398 GLY A N 1
ATOM 3024 C CA . GLY A 1 398 ? 12.789 40.812 -9.492 1 95 398 GLY A CA 1
ATOM 3025 C C . GLY A 1 398 ? 11.703 40.75 -8.438 1 95 398 GLY A C 1
ATOM 3026 O O . GLY A 1 398 ? 11.188 41.75 -7.98 1 95 398 GLY A O 1
ATOM 3027 N N . SER A 1 399 ? 11.352 39.594 -7.996 1 95.56 399 SER A N 1
ATOM 3028 C CA . SER A 1 399 ? 10.336 39.438 -6.957 1 95.56 399 SER A CA 1
ATOM 3029 C C . SER A 1 399 ? 10.727 40.188 -5.684 1 95.56 399 SER A C 1
ATOM 3031 O O . SER A 1 399 ? 9.891 40.844 -5.074 1 95.56 399 SER A O 1
ATOM 3033 N N . LEU A 1 400 ? 11.898 39.938 -5.277 1 96.44 400 LEU A N 1
ATOM 3034 C CA . LEU A 1 400 ? 12.391 40.781 -4.18 1 96.44 400 LEU A CA 1
ATOM 3035 C C . LEU A 1 400 ? 12.805 42.156 -4.684 1 96.44 400 LEU A C 1
ATOM 3037 O O . LEU A 1 400 ? 13.828 42.312 -5.348 1 96.44 400 LEU A O 1
ATOM 3041 N N . ARG A 1 401 ? 12.102 43.125 -4.289 1 96.38 401 ARG A N 1
ATOM 3042 C CA . ARG A 1 401 ? 12.312 44.469 -4.785 1 96.38 401 ARG A CA 1
ATOM 3043 C C . ARG A 1 401 ? 13.383 45.219 -3.969 1 96.38 401 ARG A C 1
ATOM 3045 O O . ARG A 1 401 ? 13.727 44.781 -2.867 1 96.38 401 ARG A O 1
ATOM 3052 N N . ALA A 1 402 ? 13.781 46.375 -4.488 1 95.31 402 ALA A N 1
ATOM 3053 C CA . ALA A 1 402 ? 14.852 47.125 -3.861 1 95.31 402 ALA A CA 1
ATOM 3054 C C . ALA A 1 402 ? 14.422 47.688 -2.508 1 95.31 402 ALA A C 1
ATOM 3056 O O . ALA A 1 402 ? 15.234 47.812 -1.585 1 95.31 402 ALA A O 1
ATOM 3057 N N . ASP A 1 403 ? 13.195 47.938 -2.35 1 96.12 403 ASP A N 1
ATOM 3058 C CA . ASP A 1 403 ? 12.703 48.531 -1.11 1 96.12 403 ASP A CA 1
ATOM 3059 C C . ASP A 1 403 ? 12.398 47.469 -0.068 1 96.12 403 ASP A C 1
ATOM 3061 O O . ASP A 1 403 ? 11.906 47.75 1.021 1 96.12 403 ASP A O 1
ATOM 3065 N N . GLY A 1 404 ? 12.562 46.25 -0.364 1 94.81 404 GLY A N 1
ATOM 3066 C CA . GLY A 1 404 ? 12.367 45.156 0.574 1 94.81 404 GLY A CA 1
ATOM 3067 C C . GLY A 1 404 ? 11.016 44.469 0.425 1 94.81 404 GLY A C 1
ATOM 3068 O O . GLY A 1 404 ? 10.781 43.406 1.004 1 94.81 404 GLY A O 1
ATOM 3069 N N . SER A 1 405 ? 10.172 45.094 -0.344 1 97.19 405 SER A N 1
ATOM 3070 C CA . SER A 1 405 ? 8.898 44.438 -0.626 1 97.19 405 SER A CA 1
ATOM 3071 C C . SER A 1 405 ? 9.078 43.25 -1.585 1 97.19 405 SER A C 1
ATOM 3073 O O . SER A 1 405 ? 10.117 43.156 -2.246 1 97.19 405 SER A O 1
ATOM 3075 N N . ILE A 1 406 ? 8.18 42.312 -1.607 1 97 406 ILE A N 1
ATOM 3076 C CA . ILE A 1 406 ? 8.242 41.094 -2.434 1 97 406 ILE A CA 1
ATOM 3077 C C . ILE A 1 406 ? 6.992 41 -3.309 1 97 406 ILE A C 1
ATOM 3079 O O . ILE A 1 406 ? 5.867 41.031 -2.801 1 97 406 ILE A O 1
ATOM 3083 N N . GLU A 1 407 ? 7.188 40.969 -4.578 1 97.38 407 GLU A N 1
ATOM 3084 C CA . GLU A 1 407 ? 6.098 40.688 -5.5 1 97.38 407 GLU A CA 1
ATOM 3085 C C . GLU A 1 407 ? 6.137 39.219 -5.938 1 97.38 407 GLU A C 1
ATOM 3087 O O . GLU A 1 407 ? 7.133 38.75 -6.504 1 97.38 407 GLU A O 1
ATOM 3092 N N . VAL A 1 408 ? 5.082 38.5 -5.637 1 95.75 408 VAL A N 1
ATOM 3093 C CA . VAL A 1 408 ? 5.051 37.062 -5.922 1 95.75 408 VAL A CA 1
ATOM 3094 C C . VAL A 1 408 ? 3.617 36.625 -6.223 1 95.75 408 VAL A C 1
ATOM 3096 O O . VAL A 1 408 ? 2.666 37.344 -5.934 1 95.75 408 VAL A O 1
ATOM 3099 N N . GLU A 1 409 ? 3.514 35.438 -6.828 1 95 409 GLU A N 1
ATOM 3100 C CA . GLU A 1 409 ? 2.209 34.812 -6.863 1 95 409 GLU A CA 1
ATOM 3101 C C . GLU A 1 409 ? 1.83 34.25 -5.492 1 95 409 GLU A C 1
ATOM 3103 O O . GLU A 1 409 ? 2.703 33.875 -4.699 1 95 409 GLU A O 1
ATOM 3108 N N . ILE A 1 410 ? 0.512 34.156 -5.145 1 93.5 410 ILE A N 1
ATOM 3109 C CA . ILE A 1 410 ? 0.045 33.625 -3.869 1 93.5 410 ILE A CA 1
ATOM 3110 C C . ILE A 1 410 ? 0.547 32.219 -3.689 1 93.5 410 ILE A C 1
ATOM 3112 O O . ILE A 1 410 ? 0.54 31.672 -2.576 1 93.5 410 ILE A O 1
ATOM 3116 N N . GLN A 1 411 ? 1.041 31.656 -4.75 1 93.06 411 GLN A N 1
ATOM 3117 C CA . GLN A 1 411 ? 1.651 30.328 -4.766 1 93.06 411 GLN A CA 1
ATOM 3118 C C . GLN A 1 411 ? 2.768 30.219 -3.732 1 93.06 411 GLN A C 1
ATOM 3120 O O . GLN A 1 411 ? 3.006 29.156 -3.174 1 93.06 411 GLN A O 1
ATOM 3125 N N . ALA A 1 412 ? 3.395 31.312 -3.395 1 93.81 412 ALA A N 1
ATOM 3126 C CA . ALA A 1 412 ? 4.559 31.328 -2.512 1 93.81 412 ALA A CA 1
ATOM 3127 C C . ALA A 1 412 ? 4.137 31.359 -1.046 1 93.81 412 ALA A C 1
ATOM 3129 O O . ALA A 1 412 ? 4.957 31.141 -0.151 1 93.81 412 ALA A O 1
ATOM 3130 N N . ILE A 1 413 ? 2.859 31.594 -0.814 1 94.94 413 ILE A N 1
ATOM 3131 C CA . ILE A 1 413 ? 2.377 31.781 0.549 1 94.94 413 ILE A CA 1
ATOM 3132 C C . ILE A 1 413 ? 1.885 30.453 1.118 1 94.94 413 ILE A C 1
ATOM 3134 O O . ILE A 1 413 ? 1.003 29.812 0.542 1 94.94 413 ILE A O 1
ATOM 3138 N N . THR A 1 414 ? 2.379 30.078 2.283 1 94.25 414 THR A N 1
ATOM 3139 C CA . THR A 1 414 ? 2.117 28.781 2.885 1 94.25 414 THR A CA 1
ATOM 3140 C C . THR A 1 414 ? 0.636 28.625 3.221 1 94.25 414 THR A C 1
ATOM 3142 O O . THR A 1 414 ? 0.094 29.391 4.023 1 94.25 414 THR A O 1
ATOM 3145 N N . GLY A 1 415 ? 0.018 27.688 2.537 1 92.69 415 GLY A N 1
ATOM 3146 C CA . GLY A 1 415 ? -1.349 27.312 2.881 1 92.69 415 GLY A CA 1
ATOM 3147 C C . GLY A 1 415 ? -2.381 28.25 2.273 1 92.69 415 GLY A C 1
ATOM 3148 O O . GLY A 1 415 ? -3.539 28.266 2.693 1 92.69 415 GLY A O 1
ATOM 3149 N N . ALA A 1 416 ? -2 29.016 1.274 1 93.94 416 ALA A N 1
ATOM 3150 C CA . ALA A 1 416 ? -2.889 30.047 0.727 1 93.94 416 ALA A CA 1
ATOM 3151 C C . ALA A 1 416 ? -4.062 29.406 -0.011 1 93.94 416 ALA A C 1
ATOM 3153 O O . ALA A 1 416 ? -5.188 29.906 0.054 1 93.94 416 ALA A O 1
ATOM 3154 N N . THR A 1 417 ? -3.857 28.391 -0.762 1 92.38 417 THR A N 1
ATOM 3155 C CA . THR A 1 417 ? -4.906 27.672 -1.486 1 92.38 417 THR A CA 1
ATOM 3156 C C . THR A 1 417 ? -5.012 26.234 -1.006 1 92.38 417 THR A C 1
ATOM 3158 O O . THR A 1 417 ? -4.676 25.297 -1.741 1 92.38 417 THR A O 1
ATOM 3161 N N . SER A 1 418 ? -5.574 26.031 0.137 1 92.06 418 SER A N 1
ATOM 3162 C CA . SER A 1 418 ? -5.68 24.719 0.756 1 92.06 418 SER A CA 1
ATOM 3163 C C . SER A 1 418 ? -6.773 23.891 0.096 1 92.06 418 SER A C 1
ATOM 3165 O O . SER A 1 418 ? -7.953 24.219 0.177 1 92.06 418 SER A O 1
ATOM 3167 N N . GLU A 1 419 ? -6.41 22.781 -0.432 1 93.25 419 GLU A N 1
ATOM 3168 C CA . GLU A 1 419 ? -7.367 21.922 -1.127 1 93.25 419 GLU A CA 1
ATOM 3169 C C . GLU A 1 419 ? -8.117 21.031 -0.148 1 93.25 419 GLU A C 1
ATOM 3171 O O . GLU A 1 419 ? -9.008 20.281 -0.545 1 93.25 419 GLU A O 1
ATOM 3176 N N . VAL A 1 420 ? -7.812 21.109 1.106 1 94.19 420 VAL A N 1
ATOM 3177 C CA . VAL A 1 420 ? -8.609 20.422 2.117 1 94.19 420 VAL A CA 1
ATOM 3178 C C . VAL A 1 420 ? -9.438 21.438 2.902 1 94.19 420 VAL A C 1
ATOM 3180 O O . VAL A 1 420 ? -10.117 21.078 3.867 1 94.19 420 VAL A O 1
ATOM 3183 N N . GLY A 1 421 ? -9.281 22.672 2.574 1 91.44 421 GLY A N 1
ATOM 3184 C CA . GLY A 1 421 ? -10.148 23.703 3.127 1 91.44 421 GLY A CA 1
ATOM 3185 C C . GLY A 1 421 ? -9.625 24.297 4.426 1 91.44 421 GLY A C 1
ATOM 3186 O O . GLY A 1 421 ? -10.398 24.797 5.238 1 91.44 421 GLY A O 1
ATOM 3187 N N . PHE A 1 422 ? -8.297 24.156 4.68 1 92.31 422 PHE A N 1
ATOM 3188 C CA . PHE A 1 422 ? -7.738 24.688 5.918 1 92.31 422 PHE A CA 1
ATOM 3189 C C . PHE A 1 422 ? -7.504 26.203 5.805 1 92.31 422 PHE A C 1
ATOM 3191 O O . PHE A 1 422 ? -6.504 26.719 6.305 1 92.31 422 PHE A O 1
ATOM 3198 N N . ASN A 1 423 ? -8.164 26.891 4.902 1 88.19 423 ASN A N 1
ATOM 3199 C CA . ASN A 1 423 ? -8.109 28.328 4.699 1 88.19 423 ASN A CA 1
ATOM 3200 C C . ASN A 1 423 ? -9.453 28.875 4.227 1 88.19 423 ASN A C 1
ATOM 3202 O O . ASN A 1 423 ? -10.414 28.125 4.059 1 88.19 423 ASN A O 1
ATOM 3206 N N . LYS A 1 424 ? -9.547 30.156 4.168 1 79.88 424 LYS A N 1
ATOM 3207 C CA . LYS A 1 424 ? -10.836 30.812 3.949 1 79.88 424 LYS A CA 1
ATOM 3208 C C . LYS A 1 424 ? -11.117 30.984 2.459 1 79.88 424 LYS A C 1
ATOM 3210 O O . LYS A 1 424 ? -12.266 31.203 2.062 1 79.88 424 LYS A O 1
ATOM 3215 N N . MET A 1 425 ? -10.07 30.844 1.662 1 80.12 425 MET A N 1
ATOM 3216 C CA . MET A 1 425 ? -10.289 31.078 0.237 1 80.12 425 MET A CA 1
ATOM 3217 C C . MET A 1 425 ? -11.094 29.953 -0.384 1 80.12 425 MET A C 1
ATOM 3219 O O . MET A 1 425 ? -10.797 28.766 -0.158 1 80.12 425 MET A O 1
ATOM 3223 N N . THR A 1 426 ? -12.297 30.312 -0.957 1 74.38 426 THR A N 1
ATOM 3224 C CA . THR A 1 426 ? -13.109 29.266 -1.573 1 74.38 426 THR A CA 1
ATOM 3225 C C . THR A 1 426 ? -13.836 29.812 -2.803 1 74.38 426 THR A C 1
ATOM 3227 O O . THR A 1 426 ? -14.125 31 -2.891 1 74.38 426 THR A O 1
ATOM 3230 N N . ALA A 1 427 ? -13.805 29.078 -3.801 1 70.5 427 ALA A N 1
ATOM 3231 C CA . ALA A 1 427 ? -14.727 29.234 -4.926 1 70.5 427 ALA A CA 1
ATOM 3232 C C . ALA A 1 427 ? -15.367 27.906 -5.305 1 70.5 427 ALA A C 1
ATOM 3234 O O . ALA A 1 427 ? -14.75 26.859 -5.176 1 70.5 427 ALA A O 1
ATOM 3235 N N . LYS A 1 428 ? -16.828 28.078 -5.371 1 66.12 428 LYS A N 1
ATOM 3236 C CA . LYS A 1 428 ? -17.547 26.891 -5.844 1 66.12 428 LYS A CA 1
ATOM 3237 C C . LYS A 1 428 ? -17.984 27.062 -7.293 1 66.12 428 LYS A C 1
ATOM 3239 O O . LYS A 1 428 ? -18.484 28.125 -7.68 1 66.12 428 LYS A O 1
ATOM 3244 N N . THR A 1 429 ? -17.453 26.109 -8.289 1 59.97 429 THR A N 1
ATOM 3245 C CA . THR A 1 429 ? -17.906 26.141 -9.68 1 59.97 429 THR A CA 1
ATOM 3246 C C . THR A 1 429 ? -18.953 25.062 -9.93 1 59.97 429 THR A C 1
ATOM 3248 O O . THR A 1 429 ? -18.922 24 -9.312 1 59.97 429 THR A O 1
ATOM 3251 N N . TYR A 1 430 ? -20.203 25.328 -10.398 1 54.47 430 TYR A N 1
ATOM 3252 C CA . TYR A 1 430 ? -21.234 24.375 -10.766 1 54.47 430 TYR A CA 1
ATOM 3253 C C . TYR A 1 430 ? -21.312 24.219 -12.281 1 54.47 430 TYR A C 1
ATOM 3255 O O . TYR A 1 430 ? -21.141 25.188 -13.023 1 54.47 430 TYR A O 1
ATOM 3263 N N . MET B 1 1 ? -17.375 -8.594 -8.836 1 95.81 1 MET B N 1
ATOM 3264 C CA . MET B 1 1 ? -16.406 -9.016 -9.836 1 95.81 1 MET B CA 1
ATOM 3265 C C . MET B 1 1 ? -16.594 -10.492 -10.18 1 95.81 1 MET B C 1
ATOM 3267 O O . MET B 1 1 ? -16.516 -11.352 -9.305 1 95.81 1 MET B O 1
ATOM 3271 N N . ARG B 1 2 ? -16.875 -10.766 -11.422 1 98 2 ARG B N 1
ATOM 3272 C CA . ARG B 1 2 ? -17.203 -12.109 -11.883 1 98 2 ARG B CA 1
ATOM 3273 C C . ARG B 1 2 ? -16.234 -12.57 -12.969 1 98 2 ARG B C 1
ATOM 3275 O O . ARG B 1 2 ? -16.016 -11.867 -13.953 1 98 2 ARG B O 1
ATOM 3282 N N . LEU B 1 3 ? -15.648 -13.742 -12.758 1 98.62 3 LEU B N 1
ATOM 3283 C CA . LEU B 1 3 ? -14.664 -14.289 -13.688 1 98.62 3 LEU B CA 1
ATOM 3284 C C . LEU B 1 3 ? -15.031 -15.703 -14.109 1 98.62 3 LEU B C 1
ATOM 3286 O O . LEU B 1 3 ? -15.391 -16.531 -13.266 1 98.62 3 LEU B O 1
ATOM 3290 N N . GLU B 1 4 ? -15.047 -15.945 -15.352 1 98.75 4 GLU B N 1
ATOM 3291 C CA . GLU B 1 4 ? -15.133 -17.297 -15.883 1 98.75 4 GLU B CA 1
ATOM 3292 C C . GLU B 1 4 ? -13.75 -17.844 -16.25 1 98.75 4 GLU B C 1
ATOM 3294 O O . GLU B 1 4 ? -13.031 -17.234 -17.047 1 98.75 4 GLU B O 1
ATOM 3299 N N . VAL B 1 5 ? -13.383 -18.922 -15.633 1 98.75 5 VAL B N 1
ATOM 3300 C CA . VAL B 1 5 ? -12.125 -19.578 -15.961 1 98.75 5 VAL B CA 1
ATOM 3301 C C . VAL B 1 5 ? -12.406 -20.812 -16.828 1 98.75 5 VAL B C 1
ATOM 3303 O O . VAL B 1 5 ? -13.055 -21.766 -16.391 1 98.75 5 VAL B O 1
ATOM 3306 N N . GLY B 1 6 ? -11.984 -20.703 -18.078 1 98.88 6 GLY B N 1
ATOM 3307 C CA . GLY B 1 6 ? -12.109 -21.812 -19 1 98.88 6 GLY B CA 1
ATOM 3308 C C . GLY B 1 6 ? -10.883 -22.703 -19.031 1 98.88 6 GLY B C 1
ATOM 3309 O O . GLY B 1 6 ? -9.836 -22.312 -19.562 1 98.88 6 GLY B O 1
ATOM 3310 N N . ASN B 1 7 ? -11.031 -23.938 -18.562 1 98.81 7 ASN B N 1
ATOM 3311 C CA . ASN B 1 7 ? -9.938 -24.906 -18.547 1 98.81 7 ASN B CA 1
ATOM 3312 C C . ASN B 1 7 ? -9.891 -25.719 -19.844 1 98.81 7 ASN B C 1
ATOM 3314 O O . ASN B 1 7 ? -10.859 -26.391 -20.172 1 98.81 7 ASN B O 1
ATOM 3318 N N . ILE B 1 8 ? -8.875 -25.5 -20.594 1 98.88 8 ILE B N 1
ATOM 3319 C CA . ILE B 1 8 ? -8.539 -26.359 -21.719 1 98.88 8 ILE B CA 1
ATOM 3320 C C . ILE B 1 8 ? -7.531 -27.422 -21.266 1 98.88 8 ILE B C 1
ATOM 3322 O O . ILE B 1 8 ? -6.363 -27.109 -21.031 1 98.88 8 ILE B O 1
ATOM 3326 N N . PHE B 1 9 ? -7.98 -28.703 -21.188 1 98.81 9 PHE B N 1
ATOM 3327 C CA . PHE B 1 9 ? -7.137 -29.734 -20.609 1 98.81 9 PHE B CA 1
ATOM 3328 C C . PHE B 1 9 ? -6.047 -30.156 -21.594 1 98.81 9 PHE B C 1
ATOM 3330 O O . PHE B 1 9 ? -6.344 -30.594 -22.703 1 98.81 9 PHE B O 1
ATOM 3337 N N . ILE B 1 10 ? -4.789 -29.938 -21.25 1 98.81 10 ILE B N 1
ATOM 3338 C CA . ILE B 1 10 ? -3.629 -30.312 -22.031 1 98.81 10 ILE B CA 1
ATOM 3339 C C . ILE B 1 10 ? -3.045 -31.625 -21.5 1 98.81 10 ILE B C 1
ATOM 3341 O O . ILE B 1 10 ? -2.643 -31.688 -20.344 1 98.81 10 ILE B O 1
ATOM 3345 N N . LYS B 1 11 ? -2.967 -32.594 -22.328 1 97.88 11 LYS B N 1
ATOM 3346 C CA . LYS B 1 11 ? -2.504 -33.906 -21.906 1 97.88 11 LYS B CA 1
ATOM 3347 C C . LYS B 1 11 ? -1.131 -34.219 -22.5 1 97.88 11 LYS B C 1
ATOM 3349 O O . LYS B 1 11 ? -0.463 -35.156 -22.062 1 97.88 11 LYS B O 1
ATOM 3354 N N . ASP B 1 12 ? -0.803 -33.438 -23.469 1 98.5 12 ASP B N 1
ATOM 3355 C CA . ASP B 1 12 ? 0.492 -33.625 -24.125 1 98.5 12 ASP B CA 1
ATOM 3356 C C . ASP B 1 12 ? 0.989 -32.312 -24.719 1 98.5 12 ASP B C 1
ATOM 3358 O O . ASP B 1 12 ? 0.203 -31.375 -24.953 1 98.5 12 ASP B O 1
ATOM 3362 N N . ILE B 1 13 ? 2.287 -32.188 -24.844 1 98.75 13 ILE B N 1
ATOM 3363 C CA . ILE B 1 13 ? 2.938 -31.062 -25.516 1 98.75 13 ILE B CA 1
ATOM 3364 C C . ILE B 1 13 ? 3.932 -31.594 -26.547 1 98.75 13 ILE B C 1
ATOM 3366 O O . ILE B 1 13 ? 4.629 -32.562 -26.297 1 98.75 13 ILE B O 1
ATOM 3370 N N . GLN B 1 14 ? 4 -30.984 -27.656 1 98.62 14 GLN B N 1
ATOM 3371 C CA . GLN B 1 14 ? 4.918 -31.359 -28.734 1 98.62 14 GLN B CA 1
ATOM 3372 C C . GLN B 1 14 ? 5.434 -30.141 -29.484 1 98.62 14 GLN B C 1
ATOM 3374 O O . GLN B 1 14 ? 4.762 -29.109 -29.531 1 98.62 14 GLN B O 1
ATOM 3379 N N . PHE B 1 15 ? 6.648 -30.328 -29.984 1 98.44 15 PHE B N 1
ATOM 3380 C CA . PHE B 1 15 ? 7.062 -29.312 -30.938 1 98.44 15 PHE B CA 1
ATOM 3381 C C . PHE B 1 15 ? 6.309 -29.469 -32.25 1 98.44 15 PHE B C 1
ATOM 3383 O O . PHE B 1 15 ? 5.926 -30.578 -32.625 1 98.44 15 PHE B O 1
ATOM 3390 N N . GLY B 1 16 ? 6.039 -28.391 -32.844 1 97.94 16 GLY B N 1
ATOM 3391 C CA . GLY B 1 16 ? 5.359 -28.375 -34.125 1 97.94 16 GLY B CA 1
ATOM 3392 C C . GLY B 1 16 ? 5.664 -27.141 -34.938 1 97.94 16 GLY B C 1
ATOM 3393 O O . GLY B 1 16 ? 6.43 -26.281 -34.531 1 97.94 16 GLY B O 1
ATOM 3394 N N . ASP B 1 17 ? 5.082 -27.109 -36.156 1 97.44 17 ASP B N 1
ATOM 3395 C CA . ASP B 1 17 ? 5.359 -26.047 -37.094 1 97.44 17 ASP B CA 1
ATOM 3396 C C . ASP B 1 17 ? 4.629 -24.766 -36.719 1 97.44 17 ASP B C 1
ATOM 3398 O O . ASP B 1 17 ? 4.973 -23.672 -37.188 1 97.44 17 ASP B O 1
ATOM 3402 N N . SER B 1 18 ? 3.645 -24.938 -35.938 1 97.81 18 SER B N 1
ATOM 3403 C CA . SER B 1 18 ? 2.896 -23.797 -35.406 1 97.81 18 SER B CA 1
ATOM 3404 C C . SER B 1 18 ? 2.51 -24 -33.938 1 97.81 18 SER B C 1
ATOM 3406 O O . SER B 1 18 ? 2.387 -25.141 -33.5 1 97.81 18 SER B O 1
ATOM 3408 N N . THR B 1 19 ? 2.342 -22.906 -33.25 1 98.5 19 THR B N 1
ATOM 3409 C CA . THR B 1 19 ? 1.874 -22.969 -31.875 1 98.5 19 THR B CA 1
ATOM 3410 C C . THR B 1 19 ? 0.349 -22.984 -31.828 1 98.5 19 THR B C 1
ATOM 3412 O O . THR B 1 19 ? -0.296 -22 -32.219 1 98.5 19 THR B O 1
ATOM 3415 N N . LYS B 1 20 ? -0.239 -24.031 -31.344 1 98.62 20 LYS B N 1
ATOM 3416 C CA . LYS B 1 20 ? -1.688 -24.219 -31.328 1 98.62 20 LYS B CA 1
ATOM 3417 C C . LYS B 1 20 ? -2.088 -25.359 -30.391 1 98.62 20 LYS B C 1
ATOM 3419 O O . LYS B 1 20 ? -1.241 -26.141 -29.969 1 98.62 20 LYS B O 1
ATOM 3424 N N . VAL B 1 21 ? -3.316 -25.422 -30.047 1 98.69 21 VAL B N 1
ATOM 3425 C CA . VAL B 1 21 ? -3.879 -26.531 -29.297 1 98.69 21 VAL B CA 1
ATOM 3426 C C . VAL B 1 21 ? -4.824 -27.328 -30.172 1 98.69 21 VAL B C 1
ATOM 3428 O O . VAL B 1 21 ? -5.711 -26.766 -30.828 1 98.69 21 VAL B O 1
ATOM 3431 N N . GLU B 1 22 ? -4.582 -28.594 -30.266 1 97.94 22 GLU B N 1
ATOM 3432 C CA . GLU B 1 22 ? -5.445 -29.516 -31 1 97.94 22 GLU B CA 1
ATOM 3433 C C . GLU B 1 22 ? -5.613 -30.828 -30.25 1 97.94 22 GLU B C 1
ATOM 3435 O O . GLU B 1 22 ? -4.625 -31.516 -29.953 1 97.94 22 GLU B O 1
ATOM 3440 N N . ASN B 1 23 ? -6.848 -31.203 -29.969 1 96.88 23 ASN B N 1
ATOM 3441 C CA . ASN B 1 23 ? -7.184 -32.469 -29.344 1 96.88 23 ASN B CA 1
ATOM 3442 C C . ASN B 1 23 ? -6.398 -32.688 -28.047 1 96.88 23 ASN B C 1
ATOM 3444 O O . ASN B 1 23 ? -5.785 -33.75 -27.859 1 96.88 23 ASN B O 1
ATOM 3448 N N . GLY B 1 24 ? -6.301 -31.641 -27.266 1 97.69 24 GLY B N 1
ATOM 3449 C CA . GLY B 1 24 ? -5.684 -31.75 -25.953 1 97.69 24 GLY B CA 1
ATOM 3450 C C . GLY B 1 24 ? -4.168 -31.734 -26 1 97.69 24 GLY B C 1
ATOM 3451 O O . GLY B 1 24 ? -3.506 -32.031 -25 1 97.69 24 GLY B O 1
ATOM 3452 N N . VAL B 1 25 ? -3.605 -31.469 -27.172 1 98.62 25 VAL B N 1
ATOM 3453 C CA . VAL B 1 25 ? -2.158 -31.391 -27.328 1 98.62 25 VAL B CA 1
ATOM 3454 C C . VAL B 1 25 ? -1.753 -29.953 -27.641 1 98.62 25 VAL B C 1
ATOM 3456 O O . VAL B 1 25 ? -2.318 -29.312 -28.531 1 98.62 25 VAL B O 1
ATOM 3459 N N . LEU B 1 26 ? -0.864 -29.391 -26.859 1 98.88 26 LEU B N 1
ATOM 3460 C CA . LEU B 1 26 ? -0.264 -28.094 -27.156 1 98.88 26 LEU B CA 1
ATOM 3461 C C . LEU B 1 26 ? 0.949 -28.266 -28.062 1 98.88 26 LEU B C 1
ATOM 3463 O O . LEU B 1 26 ? 1.946 -28.875 -27.688 1 98.88 26 LEU B O 1
ATOM 3467 N N . TYR B 1 27 ? 0.869 -27.828 -29.25 1 98.81 27 TYR B N 1
ATOM 3468 C CA . TYR B 1 27 ? 2.01 -27.75 -30.156 1 98.81 27 TYR B CA 1
ATOM 3469 C C . TYR B 1 27 ? 2.75 -26.438 -30 1 98.81 27 TYR B C 1
ATOM 3471 O O . TYR B 1 27 ? 2.127 -25.375 -29.906 1 98.81 27 TYR B O 1
ATOM 3479 N N . VAL B 1 28 ? 4.051 -26.5 -29.922 1 98.75 28 VAL B N 1
ATOM 3480 C CA . VAL B 1 28 ? 4.867 -25.312 -29.734 1 98.75 28 VAL B CA 1
ATOM 3481 C C . VAL B 1 28 ? 5.82 -25.141 -30.922 1 98.75 28 VAL B C 1
ATOM 3483 O O . VAL B 1 28 ? 6.594 -26.062 -31.234 1 98.75 28 VAL B O 1
ATOM 3486 N N . ASN B 1 29 ? 5.699 -24.047 -31.625 1 98.56 29 ASN B N 1
ATOM 3487 C CA . ASN B 1 29 ? 6.742 -23.688 -32.594 1 98.56 29 ASN B CA 1
ATOM 3488 C C . ASN B 1 29 ? 8 -23.188 -31.875 1 98.56 29 ASN B C 1
ATOM 3490 O O . ASN B 1 29 ? 8.062 -22.031 -31.453 1 98.56 29 ASN B O 1
ATOM 3494 N N . LYS B 1 30 ? 8.969 -24.047 -31.781 1 97.75 30 LYS B N 1
ATOM 3495 C CA . LYS B 1 30 ? 10.172 -23.781 -31 1 97.75 30 LYS B CA 1
ATOM 3496 C C . LYS B 1 30 ? 10.875 -22.516 -31.484 1 97.75 30 LYS B C 1
ATOM 3498 O O . LYS B 1 30 ? 11.211 -21.641 -30.688 1 97.75 30 LYS B O 1
ATOM 3503 N N . GLN B 1 31 ? 11.07 -22.359 -32.781 1 96.75 31 GLN B N 1
ATOM 3504 C CA . GLN B 1 31 ? 11.812 -21.234 -33.344 1 96.75 31 GLN B CA 1
ATOM 3505 C C . GLN B 1 31 ? 11.062 -19.922 -33.125 1 96.75 31 GLN B C 1
ATOM 3507 O O . GLN B 1 31 ? 11.68 -18.906 -32.781 1 96.75 31 GLN B O 1
ATOM 3512 N N . GLU B 1 32 ? 9.852 -20 -33.312 1 96.75 32 GLU B N 1
ATOM 3513 C CA . GLU B 1 32 ? 9.039 -18.797 -33.094 1 96.75 32 GLU B CA 1
ATOM 3514 C C . GLU B 1 32 ? 9.117 -18.328 -31.656 1 96.75 32 GLU B C 1
ATOM 3516 O O . GLU B 1 32 ? 9.258 -17.141 -31.391 1 96.75 32 GLU B O 1
ATOM 3521 N N . LEU B 1 33 ? 8.938 -19.266 -30.734 1 97.19 33 LEU B N 1
ATOM 3522 C CA . LEU B 1 33 ? 8.977 -18.922 -29.328 1 97.19 33 LEU B CA 1
ATOM 3523 C C . LEU B 1 33 ? 10.359 -18.406 -28.938 1 97.19 33 LEU B C 1
ATOM 3525 O O . LEU B 1 33 ? 10.469 -17.406 -28.203 1 97.19 33 LEU B O 1
ATOM 3529 N N . ILE B 1 34 ? 11.398 -19.016 -29.391 1 96.62 34 ILE B N 1
ATOM 3530 C CA . ILE B 1 34 ? 12.758 -18.547 -29.125 1 96.62 34 ILE B CA 1
ATOM 3531 C C . ILE B 1 34 ? 12.922 -17.125 -29.641 1 96.62 34 ILE B C 1
ATOM 3533 O O . ILE B 1 34 ? 13.508 -16.281 -28.953 1 96.62 34 ILE B O 1
ATOM 3537 N N . SER B 1 35 ? 12.414 -16.891 -30.844 1 94.88 35 SER B N 1
ATOM 3538 C CA . SER B 1 35 ? 12.508 -15.555 -31.422 1 94.88 35 SER B CA 1
ATOM 3539 C C . SER B 1 35 ? 11.789 -14.531 -30.547 1 94.88 35 SER B C 1
ATOM 3541 O O . SER B 1 35 ? 12.289 -13.414 -30.359 1 94.88 35 SER B O 1
ATOM 3543 N N . GLU B 1 36 ? 10.664 -14.914 -30.047 1 93.62 36 GLU B N 1
ATOM 3544 C CA . GLU B 1 36 ? 9.883 -14.039 -29.172 1 93.62 36 GLU B CA 1
ATOM 3545 C C . GLU B 1 36 ? 10.648 -13.711 -27.891 1 93.62 36 GLU B C 1
ATOM 3547 O O . GLU B 1 36 ? 10.562 -12.594 -27.375 1 93.62 36 GLU B O 1
ATOM 3552 N N . LEU B 1 37 ? 11.422 -14.57 -27.359 1 95.38 37 LEU B N 1
ATOM 3553 C CA . LEU B 1 37 ? 12.039 -14.461 -26.031 1 95.38 37 LEU B CA 1
ATOM 3554 C C . LEU B 1 37 ? 13.43 -13.844 -26.141 1 95.38 37 LEU B C 1
ATOM 3556 O O . LEU B 1 37 ? 13.984 -13.375 -25.141 1 95.38 37 LEU B O 1
ATOM 3560 N N . SER B 1 38 ? 14.031 -13.891 -27.312 1 91.88 38 SER B N 1
ATOM 3561 C CA . SER B 1 38 ? 15.43 -13.492 -27.484 1 91.88 38 SER B CA 1
ATOM 3562 C C . SER B 1 38 ? 15.555 -11.992 -27.719 1 91.88 38 SER B C 1
ATOM 3564 O O . SER B 1 38 ? 16.656 -11.484 -27.953 1 91.88 38 SER B O 1
ATOM 3566 N N . SER B 1 39 ? 14.539 -11.289 -27.594 1 86.81 39 SER B N 1
ATOM 3567 C CA . SER B 1 39 ? 14.594 -9.859 -27.875 1 86.81 39 SER B CA 1
ATOM 3568 C C . SER B 1 39 ? 15.195 -9.094 -26.703 1 86.81 39 SER B C 1
ATOM 3570 O O . SER B 1 39 ? 15.539 -7.914 -26.828 1 86.81 39 SER B O 1
ATOM 3572 N N . ASP B 1 40 ? 15.469 -9.695 -25.594 1 89.19 40 ASP B N 1
ATOM 3573 C CA . ASP B 1 40 ? 16.031 -9.055 -24.406 1 89.19 40 ASP B CA 1
ATOM 3574 C C . ASP B 1 40 ? 17.562 -9.078 -24.469 1 89.19 40 ASP B C 1
ATOM 3576 O O . ASP B 1 40 ? 18.172 -10.148 -24.531 1 89.19 40 ASP B O 1
ATOM 3580 N N . GLU B 1 41 ? 18.203 -7.906 -24.328 1 93.19 41 GLU B N 1
ATOM 3581 C CA . GLU B 1 41 ? 19.641 -7.766 -24.469 1 93.19 41 GLU B CA 1
ATOM 3582 C C . GLU B 1 41 ? 20.375 -8.398 -23.281 1 93.19 41 GLU B C 1
ATOM 3584 O O . GLU B 1 41 ? 21.578 -8.641 -23.344 1 93.19 41 GLU B O 1
ATOM 3589 N N . HIS B 1 42 ? 19.672 -8.695 -22.234 1 94.81 42 HIS B N 1
ATOM 3590 C CA . HIS B 1 42 ? 20.297 -9.234 -21.031 1 94.81 42 HIS B CA 1
ATOM 3591 C C . HIS B 1 42 ? 20.406 -10.758 -21.109 1 94.81 42 HIS B C 1
ATOM 3593 O O . HIS B 1 42 ? 20.984 -11.383 -20.219 1 94.81 42 HIS B O 1
ATOM 3599 N N . ILE B 1 43 ? 19.875 -11.367 -22.188 1 95.31 43 ILE B N 1
ATOM 3600 C CA . ILE B 1 43 ? 19.891 -12.82 -22.375 1 95.31 43 ILE B CA 1
ATOM 3601 C C . ILE B 1 43 ? 20.891 -13.188 -23.453 1 95.31 43 ILE B C 1
ATOM 3603 O O . ILE B 1 43 ? 20.812 -12.703 -24.594 1 95.31 43 ILE B O 1
ATOM 3607 N N . LYS B 1 44 ? 21.812 -13.992 -23.109 1 95.69 44 LYS B N 1
ATOM 3608 C CA . LYS B 1 44 ? 22.859 -14.445 -24.031 1 95.69 44 LYS B CA 1
ATOM 3609 C C . LYS B 1 44 ? 22.328 -15.539 -24.953 1 95.69 44 LYS B C 1
ATOM 3611 O O . LYS B 1 44 ? 22.625 -15.539 -26.156 1 95.69 44 LYS B O 1
ATOM 3616 N N . SER B 1 45 ? 21.656 -16.469 -24.438 1 95.75 45 SER B N 1
ATOM 3617 C CA . SER B 1 45 ? 21.109 -17.562 -25.234 1 95.75 45 SER B CA 1
ATOM 3618 C C . SER B 1 45 ? 19.828 -18.109 -24.609 1 95.75 45 SER B C 1
ATOM 3620 O O . SER B 1 45 ? 19.641 -18.047 -23.391 1 95.75 45 SER B O 1
ATOM 3622 N N . ILE B 1 46 ? 18.969 -18.609 -25.469 1 96.5 46 ILE B N 1
ATOM 3623 C CA . ILE B 1 46 ? 17.719 -19.25 -25.078 1 96.5 46 ILE B CA 1
ATOM 3624 C C . ILE B 1 46 ? 17.562 -20.578 -25.812 1 96.5 46 ILE B C 1
ATOM 3626 O O . ILE B 1 46 ? 17.859 -20.672 -27 1 96.5 46 ILE B O 1
ATOM 3630 N N . ASP B 1 47 ? 17.281 -21.594 -25.078 1 96.19 47 ASP B N 1
ATOM 3631 C CA . ASP B 1 47 ? 16.891 -22.875 -25.641 1 96.19 47 ASP B CA 1
ATOM 3632 C C . ASP B 1 47 ? 15.656 -23.438 -24.938 1 96.19 47 ASP B C 1
ATOM 3634 O O . ASP B 1 47 ? 15.172 -22.859 -23.969 1 96.19 47 ASP B O 1
ATOM 3638 N N . MET B 1 48 ? 15.078 -24.484 -25.547 1 96.75 48 MET B N 1
ATOM 3639 C CA . MET B 1 48 ? 13.836 -25 -24.984 1 96.75 48 MET B CA 1
ATOM 3640 C C . MET B 1 48 ? 13.758 -26.516 -25.125 1 96.75 48 MET B C 1
ATOM 3642 O O . MET B 1 48 ? 14.25 -27.078 -26.109 1 96.75 48 MET B O 1
ATOM 3646 N N . GLU B 1 49 ? 13.195 -27.141 -24.141 1 97.81 49 GLU B N 1
ATOM 3647 C CA . GLU B 1 49 ? 12.891 -28.562 -24.156 1 97.81 49 GLU B CA 1
ATOM 3648 C C . GLU B 1 49 ? 11.477 -28.828 -23.672 1 97.81 49 GLU B C 1
ATOM 3650 O O . GLU B 1 49 ? 10.891 -28.016 -22.969 1 97.81 49 GLU B O 1
ATOM 3655 N N . ILE B 1 50 ? 10.945 -29.922 -24.125 1 98.56 50 ILE B N 1
ATOM 3656 C CA . ILE B 1 50 ? 9.641 -30.375 -23.641 1 98.56 50 ILE B CA 1
ATOM 3657 C C . ILE B 1 50 ? 9.828 -31.594 -22.75 1 98.56 50 ILE B C 1
ATOM 3659 O O . ILE B 1 50 ? 10.586 -32.5 -23.094 1 98.56 50 ILE B O 1
ATOM 3663 N N . VAL B 1 51 ? 9.227 -31.547 -21.672 1 98.56 51 VAL B N 1
ATOM 3664 C CA . VAL B 1 51 ? 9.312 -32.656 -20.719 1 98.56 51 VAL B CA 1
ATOM 3665 C C . VAL B 1 51 ? 7.91 -33.031 -20.25 1 98.56 51 VAL B C 1
ATOM 3667 O O . VAL B 1 51 ? 7.094 -32.156 -19.938 1 98.56 51 VAL B O 1
ATOM 3670 N N . ARG B 1 52 ? 7.539 -34.312 -20.141 1 98.06 52 ARG B N 1
ATOM 3671 C CA . ARG B 1 52 ? 6.223 -34.844 -19.781 1 98.06 52 ARG B CA 1
ATOM 3672 C C . ARG B 1 52 ? 6.293 -35.688 -18.516 1 98.06 52 ARG B C 1
ATOM 3674 O O . ARG B 1 52 ? 7.363 -36.188 -18.156 1 98.06 52 ARG B O 1
ATOM 3681 N N . PRO B 1 53 ? 5.102 -35.844 -17.906 1 98.25 53 PRO B N 1
ATOM 3682 C CA . PRO B 1 53 ? 5.082 -36.625 -16.672 1 98.25 53 PRO B CA 1
ATOM 3683 C C . PRO B 1 53 ? 5.645 -38.031 -16.891 1 98.25 53 PRO B C 1
ATOM 3685 O O . PRO B 1 53 ? 5.312 -38.688 -17.875 1 98.25 53 PRO B O 1
ATOM 3688 N N . GLY B 1 54 ? 6.523 -38.469 -15.969 1 98.19 54 GLY B N 1
ATOM 3689 C CA . GLY B 1 54 ? 7.02 -39.812 -16 1 98.19 54 GLY B CA 1
ATOM 3690 C C . GLY B 1 54 ? 8.359 -39.938 -16.703 1 98.19 54 GLY B C 1
ATOM 3691 O O . GLY B 1 54 ? 9.039 -40.969 -16.562 1 98.19 54 GLY B O 1
ATOM 3692 N N . GLU B 1 55 ? 8.758 -38.969 -17.469 1 98.56 55 GLU B N 1
ATOM 3693 C CA . GLU B 1 55 ? 10.047 -39 -18.156 1 98.56 55 GLU B CA 1
ATOM 3694 C C . GLU B 1 55 ? 11.203 -38.938 -17.172 1 98.56 55 GLU B C 1
ATOM 3696 O O . GLU B 1 55 ? 11.117 -38.25 -16.141 1 98.56 55 GLU B O 1
ATOM 3701 N N . SER B 1 56 ? 12.297 -39.656 -17.438 1 98.56 56 SER B N 1
ATOM 3702 C CA . SER B 1 56 ? 13.477 -39.656 -16.578 1 98.56 56 SER B CA 1
ATOM 3703 C C . SER B 1 56 ? 14.297 -38.406 -16.781 1 98.56 56 SER B C 1
ATOM 3705 O O . SER B 1 56 ? 15.422 -38.469 -17.297 1 98.56 56 SER B O 1
ATOM 3707 N N . VAL B 1 57 ? 13.789 -37.281 -16.344 1 98.56 57 VAL B N 1
ATOM 3708 C CA . VAL B 1 57 ? 14.383 -35.969 -16.531 1 98.56 57 VAL B CA 1
ATOM 3709 C C . VAL B 1 57 ? 14.367 -35.188 -15.211 1 98.56 57 VAL B C 1
ATOM 3711 O O . VAL B 1 57 ? 13.375 -35.219 -14.484 1 98.56 57 VAL B O 1
ATOM 3714 N N . ARG B 1 58 ? 15.438 -34.594 -14.852 1 97.69 58 ARG B N 1
ATOM 3715 C CA . ARG B 1 58 ? 15.555 -33.625 -13.758 1 97.69 58 ARG B CA 1
ATOM 3716 C C . ARG B 1 58 ? 15.734 -32.188 -14.289 1 97.69 58 ARG B C 1
ATOM 3718 O O . ARG B 1 58 ? 16.547 -31.969 -15.188 1 97.69 58 ARG B O 1
ATOM 3725 N N . ILE B 1 59 ? 14.977 -31.297 -13.852 1 96.06 59 ILE B N 1
ATOM 3726 C CA . ILE B 1 59 ? 15.148 -29.875 -14.156 1 96.06 59 ILE B CA 1
ATOM 3727 C C . ILE B 1 59 ? 15.711 -29.156 -12.945 1 96.06 59 ILE B C 1
ATOM 3729 O O . ILE B 1 59 ? 15.117 -29.188 -11.859 1 96.06 59 ILE B O 1
ATOM 3733 N N . ALA B 1 60 ? 16.875 -28.438 -13.078 1 93.25 60 ALA B N 1
ATOM 3734 C CA . ALA B 1 60 ? 17.5 -27.719 -11.977 1 93.25 60 ALA B CA 1
ATOM 3735 C C . ALA B 1 60 ? 18.578 -26.766 -12.492 1 93.25 60 ALA B C 1
ATOM 3737 O O . ALA B 1 60 ? 19.328 -27.109 -13.414 1 93.25 60 ALA B O 1
ATOM 3738 N N . PRO B 1 61 ? 18.719 -25.594 -11.984 1 91.75 61 PRO B N 1
ATOM 3739 C CA . PRO B 1 61 ? 17.812 -25.016 -11 1 91.75 61 PRO B CA 1
ATOM 3740 C C . PRO B 1 61 ? 16.547 -24.422 -11.633 1 91.75 61 PRO B C 1
ATOM 3742 O O . PRO B 1 61 ? 16.594 -23.953 -12.773 1 91.75 61 PRO B O 1
ATOM 3745 N N . VAL B 1 62 ? 15.438 -24.5 -10.938 1 92.81 62 VAL B N 1
ATOM 3746 C CA . VAL B 1 62 ? 14.164 -23.953 -11.414 1 92.81 62 VAL B CA 1
ATOM 3747 C C . VAL B 1 62 ? 13.945 -22.562 -10.844 1 92.81 62 VAL B C 1
ATOM 3749 O O . VAL B 1 62 ? 14.023 -22.359 -9.633 1 92.81 62 VAL B O 1
ATOM 3752 N N . LYS B 1 63 ? 13.672 -21.625 -11.688 1 90.12 63 LYS B N 1
ATOM 3753 C CA . LYS B 1 63 ? 13.414 -20.25 -11.242 1 90.12 63 LYS B CA 1
ATOM 3754 C C . LYS B 1 63 ? 11.93 -20.047 -10.969 1 90.12 63 LYS B C 1
ATOM 3756 O O . LYS B 1 63 ? 11.555 -19.531 -9.906 1 90.12 63 LYS B O 1
ATOM 3761 N N . ASP B 1 64 ? 11.086 -20.297 -11.922 1 93.25 64 ASP B N 1
ATOM 3762 C CA . ASP B 1 64 ? 9.648 -20.094 -11.812 1 93.25 64 ASP B CA 1
ATOM 3763 C C . ASP B 1 64 ? 8.883 -21.141 -12.625 1 93.25 64 ASP B C 1
ATOM 3765 O O . ASP B 1 64 ? 9.461 -21.812 -13.484 1 93.25 64 ASP B O 1
ATOM 3769 N N . VAL B 1 65 ? 7.711 -21.344 -12.242 1 96.31 65 VAL B N 1
ATOM 3770 C CA . VAL B 1 65 ? 6.754 -22.141 -13 1 96.31 65 VAL B CA 1
ATOM 3771 C C . VAL B 1 65 ? 5.516 -21.297 -13.305 1 96.31 65 VAL B C 1
ATOM 3773 O O . VAL B 1 65 ? 4.957 -20.656 -12.414 1 96.31 65 VAL B O 1
ATOM 3776 N N . ILE B 1 66 ? 5.074 -21.297 -14.609 1 97.44 66 ILE B N 1
ATOM 3777 C CA . ILE B 1 66 ? 4.008 -20.391 -15.047 1 97.44 66 ILE B CA 1
ATOM 3778 C C . ILE B 1 66 ? 2.973 -21.172 -15.852 1 97.44 66 ILE B C 1
ATOM 3780 O O . ILE B 1 66 ? 3.328 -21.969 -16.734 1 97.44 66 ILE B O 1
ATOM 3784 N N . GLU B 1 67 ? 1.757 -20.984 -15.508 1 98.62 67 GLU B N 1
ATOM 3785 C CA . GLU B 1 67 ? 0.674 -21.594 -16.266 1 98.62 67 GLU B CA 1
ATOM 3786 C C . GLU B 1 67 ? 0.274 -20.734 -17.469 1 98.62 67 GLU B C 1
ATOM 3788 O O . GLU B 1 67 ? -0.039 -19.547 -17.312 1 98.62 67 GLU B O 1
ATOM 3793 N N . PRO B 1 68 ? 0.306 -21.328 -18.688 1 98.75 68 PRO B N 1
ATOM 3794 C CA . PRO B 1 68 ? -0.145 -20.547 -19.844 1 98.75 68 PRO B CA 1
ATOM 3795 C C . PRO B 1 68 ? -1.636 -20.219 -19.781 1 98.75 68 PRO B C 1
ATOM 3797 O O . PRO B 1 68 ? -2.465 -21.125 -19.641 1 98.75 68 PRO B O 1
ATOM 3800 N N . ARG B 1 69 ? -1.916 -18.984 -19.891 1 98.56 69 ARG B N 1
ATOM 3801 C CA . ARG B 1 69 ? -3.297 -18.516 -19.891 1 98.56 69 ARG B CA 1
ATOM 3802 C C . ARG B 1 69 ? -3.459 -17.297 -20.797 1 98.56 69 ARG B C 1
ATOM 3804 O O . ARG B 1 69 ? -2.473 -16.656 -21.172 1 98.56 69 ARG B O 1
ATOM 3811 N N . VAL B 1 70 ? -4.719 -17.031 -21.203 1 98.75 70 VAL B N 1
ATOM 3812 C CA . VAL B 1 70 ? -5.008 -15.867 -22.031 1 98.75 70 VAL B CA 1
ATOM 3813 C C . VAL B 1 70 ? -6.352 -15.266 -21.625 1 98.75 70 VAL B C 1
ATOM 3815 O O . VAL B 1 70 ? -7.332 -15.992 -21.438 1 98.75 70 VAL B O 1
ATOM 3818 N N . LYS B 1 71 ? -6.359 -13.984 -21.359 1 98.38 71 LYS B N 1
ATOM 3819 C CA . LYS B 1 71 ? -7.609 -13.273 -21.141 1 98.38 71 LYS B CA 1
ATOM 3820 C C . LYS B 1 71 ? -8.391 -13.102 -22.438 1 98.38 71 LYS B C 1
ATOM 3822 O O . LYS B 1 71 ? -7.934 -12.422 -23.359 1 98.38 71 LYS B O 1
ATOM 3827 N N . VAL B 1 72 ? -9.602 -13.727 -22.547 1 98.06 72 VAL B N 1
ATOM 3828 C CA . VAL B 1 72 ? -10.391 -13.75 -23.766 1 98.06 72 VAL B CA 1
ATOM 3829 C C . VAL B 1 72 ? -11.414 -12.617 -23.75 1 98.06 72 VAL B C 1
ATOM 3831 O O . VAL B 1 72 ? -11.758 -12.062 -24.797 1 98.06 72 VAL B O 1
ATOM 3834 N N . GLU B 1 73 ? -11.992 -12.359 -22.625 1 98 73 GLU B N 1
ATOM 3835 C CA . GLU B 1 73 ? -12.961 -11.289 -22.406 1 98 73 GLU B CA 1
ATOM 3836 C C . GLU B 1 73 ? -12.656 -10.523 -21.125 1 98 73 GLU B C 1
ATOM 3838 O O . GLU B 1 73 ? -12.195 -11.102 -20.141 1 98 73 GLU B O 1
ATOM 3843 N N . GLY B 1 74 ? -13.047 -9.219 -21.141 1 96.06 74 GLY B N 1
ATOM 3844 C CA . GLY B 1 74 ? -12.852 -8.391 -19.969 1 96.06 74 GLY B CA 1
ATOM 3845 C C . GLY B 1 74 ? -11.703 -7.41 -20.109 1 96.06 74 GLY B C 1
ATOM 3846 O O . GLY B 1 74 ? -10.992 -7.426 -21.109 1 96.06 74 GLY B O 1
ATOM 3847 N N . ASN B 1 75 ? -11.508 -6.602 -19.094 1 94.94 75 ASN B N 1
ATOM 3848 C CA . ASN B 1 75 ? -10.469 -5.578 -19.109 1 94.94 75 ASN B CA 1
ATOM 3849 C C . ASN B 1 75 ? -9.094 -6.18 -18.859 1 94.94 75 ASN B C 1
ATOM 3851 O O . ASN B 1 75 ? -8.969 -7.207 -18.203 1 94.94 75 ASN B O 1
ATOM 3855 N N . GLY B 1 76 ? -8.109 -5.547 -19.484 1 96.06 76 GLY B N 1
ATOM 3856 C CA . GLY B 1 76 ? -6.719 -5.867 -19.188 1 96.06 76 GLY B CA 1
ATOM 3857 C C . GLY B 1 76 ? -6.234 -7.125 -19.891 1 96.06 76 GLY B C 1
ATOM 3858 O O . GLY B 1 76 ? -6.711 -7.461 -20.969 1 96.06 76 GLY B O 1
ATOM 3859 N N . GLY B 1 77 ? -5.184 -7.656 -19.391 1 97.38 77 GLY B N 1
ATOM 3860 C CA . GLY B 1 77 ? -4.508 -8.852 -19.859 1 97.38 77 GLY B CA 1
ATOM 3861 C C . GLY B 1 77 ? -3.752 -9.586 -18.766 1 97.38 77 GLY B C 1
ATOM 3862 O O . GLY B 1 77 ? -3.719 -9.133 -17.609 1 97.38 77 GLY B O 1
ATOM 3863 N N . ILE B 1 78 ? -3.264 -10.742 -19.156 1 97.5 78 ILE B N 1
ATOM 3864 C CA . ILE B 1 78 ? -2.557 -11.531 -18.156 1 97.5 78 ILE B CA 1
ATOM 3865 C C . ILE B 1 78 ? -1.269 -10.82 -17.75 1 97.5 78 ILE B C 1
ATOM 3867 O O . ILE B 1 78 ? -0.711 -10.039 -18.531 1 97.5 78 ILE B O 1
ATOM 3871 N N . PHE B 1 79 ? -0.871 -10.992 -16.453 1 97.94 79 PHE B N 1
ATOM 3872 C CA . PHE B 1 79 ? 0.314 -10.43 -15.82 1 97.94 79 PHE B CA 1
ATOM 3873 C C . PHE B 1 79 ? 0.299 -8.906 -15.898 1 97.94 79 PHE B C 1
ATOM 3875 O O . PHE B 1 79 ? 1.263 -8.297 -16.359 1 97.94 79 PHE B O 1
ATOM 3882 N N . PRO B 1 80 ? -0.81 -8.328 -15.352 1 98.19 80 PRO B N 1
ATOM 3883 C CA . PRO B 1 80 ? -0.927 -6.871 -15.391 1 98.19 80 PRO B CA 1
ATOM 3884 C C . PRO B 1 80 ? 0.201 -6.172 -14.633 1 98.19 80 PRO B C 1
ATOM 3886 O O . PRO B 1 80 ? 0.603 -6.621 -13.562 1 98.19 80 PRO B O 1
ATOM 3889 N N . GLY B 1 81 ? 0.713 -5.055 -15.266 1 96.75 81 GLY B N 1
ATOM 3890 C CA . GLY B 1 81 ? 1.819 -4.301 -14.695 1 96.75 81 GLY B CA 1
ATOM 3891 C C . GLY B 1 81 ? 3.174 -4.742 -15.219 1 96.75 81 GLY B C 1
ATOM 3892 O O . GLY B 1 81 ? 4.168 -4.031 -15.062 1 96.75 81 GLY B O 1
ATOM 3893 N N . PHE B 1 82 ? 3.236 -5.918 -15.852 1 96.06 82 PHE B N 1
ATOM 3894 C CA . PHE B 1 82 ? 4.461 -6.41 -16.469 1 96.06 82 PHE B CA 1
ATOM 3895 C C . PHE B 1 82 ? 4.301 -6.492 -17.984 1 96.06 82 PHE B C 1
ATOM 3897 O O . PHE B 1 82 ? 4.902 -5.711 -18.719 1 96.06 82 PHE B O 1
ATOM 3904 N N . LEU B 1 83 ? 3.414 -7.418 -18.406 1 96.81 83 LEU B N 1
ATOM 3905 C CA . LEU B 1 83 ? 3.252 -7.613 -19.844 1 96.81 83 LEU B CA 1
ATOM 3906 C C . LEU B 1 83 ? 2.023 -6.871 -20.359 1 96.81 83 LEU B C 1
ATOM 3908 O O . LEU B 1 83 ? 1.971 -6.48 -21.531 1 96.81 83 LEU B O 1
ATOM 3912 N N . SER B 1 84 ? 0.981 -6.805 -19.578 1 97.19 84 SER B N 1
ATOM 3913 C CA . SER B 1 84 ? -0.203 -6.012 -19.906 1 97.19 84 SER B CA 1
ATOM 3914 C C . SER B 1 84 ? -0.24 -4.723 -19.094 1 97.19 84 SER B C 1
ATOM 3916 O O . SER B 1 84 ? 0.481 -4.586 -18.094 1 97.19 84 SER B O 1
ATOM 3918 N N . LYS B 1 85 ? -1.108 -3.746 -19.531 1 97 85 LYS B N 1
ATOM 3919 C CA . LYS B 1 85 ? -1.308 -2.529 -18.75 1 97 85 LYS B CA 1
ATOM 3920 C C . LYS B 1 85 ? -1.888 -2.848 -17.375 1 97 85 LYS B C 1
ATOM 3922 O O . LYS B 1 85 ? -2.104 -4.016 -17.031 1 97 85 LYS B O 1
ATOM 3927 N N . VAL B 1 86 ? -2.084 -1.831 -16.562 1 97.56 86 VAL B N 1
ATOM 3928 C CA . VAL B 1 86 ? -2.412 -2.041 -15.164 1 97.56 86 VAL B CA 1
ATOM 3929 C C . VAL B 1 86 ? -3.928 -2 -14.977 1 97.56 86 VAL B C 1
ATOM 3931 O O . VAL B 1 86 ? -4.414 -1.793 -13.859 1 97.56 86 VAL B O 1
ATOM 3934 N N . ASP B 1 87 ? -4.707 -2.176 -16.031 1 97.56 87 ASP B N 1
ATOM 3935 C CA . ASP B 1 87 ? -6.156 -2.275 -15.898 1 97.56 87 ASP B CA 1
ATOM 3936 C C . ASP B 1 87 ? -6.535 -3.395 -14.93 1 97.56 87 ASP B C 1
ATOM 3938 O O . ASP B 1 87 ? -5.879 -4.434 -14.883 1 97.56 87 ASP B O 1
ATOM 3942 N N . THR B 1 88 ? -7.559 -3.154 -14.195 1 97.69 88 THR B N 1
ATOM 3943 C CA . THR B 1 88 ? -8 -4.16 -13.242 1 97.69 88 THR B CA 1
ATOM 3944 C C . THR B 1 88 ? -8.461 -5.426 -13.961 1 97.69 88 THR B C 1
ATOM 3946 O O . THR B 1 88 ? -9.305 -5.363 -14.859 1 97.69 88 THR B O 1
ATOM 3949 N N . VAL B 1 89 ? -7.891 -6.52 -13.594 1 98.38 89 VAL B N 1
ATOM 3950 C CA . VAL B 1 89 ? -8.297 -7.809 -14.141 1 98.38 89 VAL B CA 1
ATOM 3951 C C . VAL B 1 89 ? -9.203 -8.531 -13.141 1 98.38 89 VAL B C 1
ATOM 3953 O O . VAL B 1 89 ? -9.625 -7.949 -12.141 1 98.38 89 VAL B O 1
ATOM 3956 N N . GLY B 1 90 ? -9.602 -9.789 -13.461 1 98.12 90 GLY B N 1
ATOM 3957 C CA . GLY B 1 90 ? -10.406 -10.586 -12.547 1 98.12 90 GLY B CA 1
ATOM 3958 C C . GLY B 1 90 ? -11.867 -10.664 -12.961 1 98.12 90 GLY B C 1
ATOM 3959 O O . GLY B 1 90 ? -12.703 -11.18 -12.211 1 98.12 90 GLY B O 1
ATOM 3960 N N . GLU B 1 91 ? -12.211 -10.133 -14.133 1 98.12 91 GLU B N 1
ATOM 3961 C CA . GLU B 1 91 ? -13.562 -10.227 -14.695 1 98.12 91 GLU B CA 1
ATOM 3962 C C . GLU B 1 91 ? -13.523 -10.727 -16.141 1 98.12 91 GLU B C 1
ATOM 3964 O O . GLU B 1 91 ? -12.469 -10.719 -16.766 1 98.12 91 GLU B O 1
ATOM 3969 N N . GLY B 1 92 ? -14.648 -11.156 -16.562 1 98.31 92 GLY B N 1
ATOM 3970 C CA . GLY B 1 92 ? -14.719 -11.672 -17.922 1 98.31 92 GLY B CA 1
ATOM 3971 C C . GLY B 1 92 ? -14.383 -13.148 -18.016 1 98.31 92 GLY B C 1
ATOM 3972 O O . GLY B 1 92 ? -14.891 -13.953 -17.234 1 98.31 92 GLY B O 1
ATOM 3973 N N . LYS B 1 93 ? -13.625 -13.422 -19.078 1 98.75 93 LYS B N 1
ATOM 3974 C CA . LYS B 1 93 ? -13.297 -14.812 -19.359 1 98.75 93 LYS B CA 1
ATOM 3975 C C . LYS B 1 93 ? -11.797 -14.992 -19.562 1 98.75 93 LYS B C 1
ATOM 3977 O O . LYS B 1 93 ? -11.18 -14.258 -20.344 1 98.75 93 LYS B O 1
ATOM 3982 N N . THR B 1 94 ? -11.227 -15.883 -18.859 1 98.88 94 THR B N 1
ATOM 3983 C CA . THR B 1 94 ? -9.836 -16.266 -19.031 1 98.88 94 THR B CA 1
ATOM 3984 C C . THR B 1 94 ? -9.719 -17.766 -19.312 1 98.88 94 THR B C 1
ATOM 3986 O O . THR B 1 94 ? -10.266 -18.594 -18.594 1 98.88 94 THR B O 1
ATOM 3989 N N . ASN B 1 95 ? -9.062 -18.078 -20.422 1 98.94 95 ASN B N 1
ATOM 3990 C CA . ASN B 1 95 ? -8.789 -19.484 -20.734 1 98.94 95 ASN B CA 1
ATOM 3991 C C . ASN B 1 95 ? -7.434 -19.922 -20.203 1 98.94 95 ASN B C 1
ATOM 3993 O O . ASN B 1 95 ? -6.461 -19.172 -20.266 1 98.94 95 ASN B O 1
ATOM 3997 N N . VAL B 1 96 ? -7.391 -21.109 -19.719 1 98.88 96 VAL B N 1
ATOM 3998 C CA . VAL B 1 96 ? -6.195 -21.688 -19.109 1 98.88 96 VAL B CA 1
ATOM 3999 C C . VAL B 1 96 ? -5.809 -22.969 -19.844 1 98.88 96 VAL B C 1
ATOM 4001 O O . VAL B 1 96 ? -6.66 -23.812 -20.125 1 98.88 96 VAL B O 1
ATOM 4004 N N . LEU B 1 97 ? -4.574 -23.109 -20.281 1 98.88 97 LEU B N 1
ATOM 4005 C CA . LEU B 1 97 ? -4.074 -24.406 -20.734 1 98.88 97 LEU B CA 1
ATOM 4006 C C . LEU B 1 97 ? -3.717 -25.297 -19.562 1 98.88 97 LEU B C 1
ATOM 4008 O O . LEU B 1 97 ? -2.537 -25.484 -19.25 1 98.88 97 LEU B O 1
ATOM 4012 N N . LYS B 1 98 ? -4.746 -25.922 -19.047 1 98.75 98 LYS B N 1
ATOM 4013 C CA . LYS B 1 98 ? -4.645 -26.688 -17.797 1 98.75 98 LYS B CA 1
ATOM 4014 C C . LYS B 1 98 ? -3.846 -27.969 -18.016 1 98.75 98 LYS B C 1
ATOM 4016 O O . LYS B 1 98 ? -4.152 -28.766 -18.906 1 98.75 98 LYS B O 1
ATOM 4021 N N . GLY B 1 99 ? -2.83 -28.125 -17.203 1 98.44 99 GLY B N 1
ATOM 4022 C CA . GLY B 1 99 ? -1.959 -29.281 -17.344 1 98.44 99 GLY B CA 1
ATOM 4023 C C . GLY B 1 99 ? -0.621 -28.953 -17.969 1 98.44 99 GLY B C 1
ATOM 4024 O O . GLY B 1 99 ? 0.321 -29.75 -17.891 1 98.44 99 GLY B O 1
ATOM 4025 N N . ALA B 1 100 ? -0.526 -27.828 -18.609 1 98.88 100 ALA B N 1
ATOM 4026 C CA . ALA B 1 100 ? 0.727 -27.344 -19.188 1 98.88 100 ALA B CA 1
ATOM 4027 C C . ALA B 1 100 ? 1.411 -26.344 -18.266 1 98.88 100 ALA B C 1
ATOM 4029 O O . ALA B 1 100 ? 0.748 -25.656 -17.484 1 98.88 100 ALA B O 1
ATOM 4030 N N . ALA B 1 101 ? 2.734 -26.234 -18.328 1 98.75 101 ALA B N 1
ATOM 4031 C CA . ALA B 1 101 ? 3.498 -25.25 -17.562 1 98.75 101 ALA B CA 1
ATOM 4032 C C . ALA B 1 101 ? 4.75 -24.812 -18.312 1 98.75 101 ALA B C 1
ATOM 4034 O O . ALA B 1 101 ? 5.297 -25.578 -19.109 1 98.75 101 ALA B O 1
ATOM 4035 N N . VAL B 1 102 ? 5.078 -23.594 -18.109 1 98.44 102 VAL B N 1
ATOM 4036 C CA . VAL B 1 102 ? 6.391 -23.078 -18.484 1 98.44 102 VAL B CA 1
ATOM 4037 C C . VAL B 1 102 ? 7.328 -23.109 -17.281 1 98.44 102 VAL B C 1
ATOM 4039 O O . VAL B 1 102 ? 7.023 -22.547 -16.234 1 98.44 102 VAL B O 1
ATOM 4042 N N . VAL B 1 103 ? 8.445 -23.812 -17.406 1 97 103 VAL B N 1
ATOM 4043 C CA . VAL B 1 103 ? 9.461 -23.844 -16.344 1 97 103 VAL B CA 1
ATOM 4044 C C . VAL B 1 103 ? 10.711 -23.109 -16.812 1 97 103 VAL B C 1
ATOM 4046 O O . VAL B 1 103 ? 11.234 -23.375 -17.891 1 97 103 VAL B O 1
ATOM 4049 N N . THR B 1 104 ? 11.125 -22.125 -16.031 1 94.62 104 THR B N 1
ATOM 4050 C CA . THR B 1 104 ? 12.344 -21.406 -16.391 1 94.62 104 THR B CA 1
ATOM 4051 C C . THR B 1 104 ? 13.547 -21.938 -15.625 1 94.62 104 THR B C 1
ATOM 4053 O O . THR B 1 104 ? 13.453 -22.219 -14.422 1 94.62 104 THR B O 1
ATOM 4056 N N . THR B 1 105 ? 14.586 -22.094 -16.391 1 92 105 THR B N 1
ATOM 4057 C CA . THR B 1 105 ? 15.836 -22.578 -15.812 1 92 105 THR B CA 1
ATOM 4058 C C . THR B 1 105 ? 17.031 -21.891 -16.469 1 92 105 THR B C 1
ATOM 4060 O O . THR B 1 105 ? 16.859 -21.031 -17.344 1 92 105 THR B O 1
ATOM 4063 N N . GLY B 1 106 ? 18.312 -22.203 -16.016 1 87.44 106 GLY B N 1
ATOM 4064 C CA . GLY B 1 106 ? 19.562 -21.547 -16.391 1 87.44 106 GLY B CA 1
ATOM 4065 C C . GLY B 1 106 ? 20.359 -21.062 -15.188 1 87.44 106 GLY B C 1
ATOM 4066 O O . GLY B 1 106 ? 20.141 -21.531 -14.07 1 87.44 106 GLY B O 1
ATOM 4067 N N . LYS B 1 107 ? 21.297 -20.281 -15.562 1 84.19 107 LYS B N 1
ATOM 4068 C CA . LYS B 1 107 ? 22.016 -19.672 -14.438 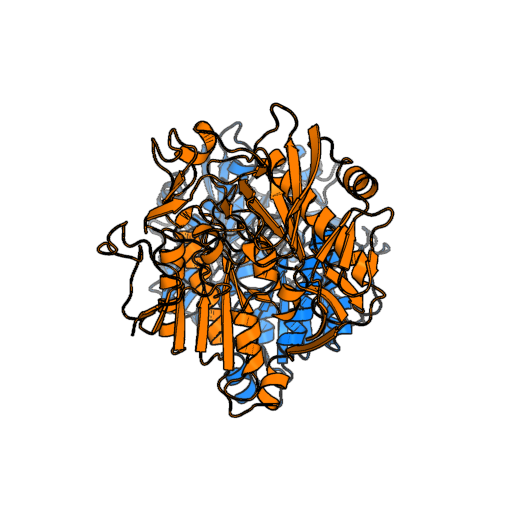1 84.19 107 LYS B CA 1
ATOM 4069 C C . LYS B 1 107 ? 21.094 -18.734 -13.656 1 84.19 107 LYS B C 1
ATOM 4071 O O . LYS B 1 107 ? 20.391 -17.906 -14.242 1 84.19 107 LYS B O 1
ATOM 4076 N N . VAL B 1 108 ? 21.125 -18.938 -12.375 1 81.19 108 VAL B N 1
ATOM 4077 C CA . VAL B 1 108 ? 20.25 -18.109 -11.547 1 81.19 108 VAL B CA 1
ATOM 4078 C C . VAL B 1 108 ? 21.094 -17.344 -10.516 1 81.19 108 VAL B C 1
ATOM 4080 O O . VAL B 1 108 ? 22.25 -17.688 -10.281 1 81.19 108 VAL B O 1
ATOM 4083 N N . VAL B 1 109 ? 20.734 -16.141 -10.07 1 75.88 109 VAL B N 1
ATOM 4084 C CA . VAL B 1 109 ? 21.438 -15.172 -9.242 1 75.88 109 VAL B CA 1
ATOM 4085 C C . VAL B 1 109 ? 21.844 -15.812 -7.922 1 75.88 109 VAL B C 1
ATOM 4087 O O . VAL B 1 109 ? 22.891 -15.484 -7.359 1 75.88 109 VAL B O 1
ATOM 4090 N N . GLY B 1 110 ? 21.297 -16.547 -7.332 1 68.5 110 GLY B N 1
ATOM 4091 C CA . GLY B 1 110 ? 21.641 -17.016 -6 1 68.5 110 GLY B CA 1
ATOM 4092 C C . GLY B 1 110 ? 21.375 -18.5 -5.793 1 68.5 110 GLY B C 1
ATOM 4093 O O . GLY B 1 110 ? 21.078 -19.219 -6.746 1 68.5 110 GLY B O 1
ATOM 4094 N N . PHE B 1 111 ? 21.891 -18.859 -4.5 1 57.09 111 PHE B N 1
ATOM 4095 C CA . PHE B 1 111 ? 21.859 -20.25 -4.043 1 57.09 111 PHE B CA 1
ATOM 4096 C C . PHE B 1 111 ? 20.438 -20.797 -4.09 1 57.09 111 PHE B C 1
ATOM 4098 O O . PHE B 1 111 ? 20.188 -21.922 -3.684 1 57.09 111 PHE B O 1
ATOM 4105 N N . GLN B 1 112 ? 19.5 -19.984 -4.605 1 57.84 112 GLN B N 1
ATOM 4106 C CA . GLN B 1 112 ? 18.109 -20.25 -4.277 1 57.84 112 GLN B CA 1
ATOM 4107 C C . GLN B 1 112 ? 17.344 -20.781 -5.488 1 57.84 112 GLN B C 1
ATOM 4109 O O . GLN B 1 112 ? 17.391 -20.172 -6.566 1 57.84 112 GLN B O 1
ATOM 4114 N N . GLU B 1 113 ? 17.391 -22.188 -5.738 1 73.62 113 GLU B N 1
ATOM 4115 C CA . GLU B 1 113 ? 16.734 -22.719 -6.926 1 73.62 113 GLU B CA 1
ATOM 4116 C C . GLU B 1 113 ? 16.234 -24.141 -6.684 1 73.62 113 GLU B C 1
ATOM 4118 O O . GLU B 1 113 ? 16.484 -24.719 -5.633 1 73.62 113 GLU B O 1
ATOM 4123 N N . GLY B 1 114 ? 15.203 -24.5 -7.219 1 88.94 114 GLY B N 1
ATOM 4124 C CA . GLY B 1 114 ? 14.422 -25.703 -6.969 1 88.94 114 GLY B CA 1
ATOM 4125 C C . GLY B 1 114 ? 14.727 -26.828 -7.941 1 88.94 114 GLY B C 1
ATOM 4126 O O . GLY B 1 114 ? 15.516 -26.656 -8.875 1 88.94 114 GLY B O 1
ATOM 4127 N N . ILE B 1 115 ? 14.414 -27.922 -7.531 1 94.5 115 ILE B N 1
ATOM 4128 C CA . ILE B 1 115 ? 14.539 -29.125 -8.336 1 94.5 115 ILE B CA 1
ATOM 4129 C C . ILE B 1 115 ? 13.148 -29.656 -8.688 1 94.5 115 ILE B C 1
ATOM 4131 O O . ILE B 1 115 ? 12.25 -29.672 -7.848 1 94.5 115 ILE B O 1
ATOM 4135 N N . ILE B 1 116 ? 13.008 -29.984 -9.945 1 97 116 ILE B N 1
ATOM 4136 C CA . ILE B 1 116 ? 11.844 -30.766 -10.367 1 97 116 ILE B CA 1
ATOM 4137 C C . ILE B 1 116 ? 12.305 -32.094 -10.984 1 97 116 ILE B C 1
ATOM 4139 O O . ILE B 1 116 ? 12.977 -32.094 -12.016 1 97 116 ILE B O 1
ATOM 4143 N N . ASP B 1 117 ? 12.023 -33.156 -10.312 1 98.12 117 ASP B N 1
ATOM 4144 C CA . ASP B 1 117 ? 12.141 -34.469 -10.922 1 98.12 117 ASP B CA 1
ATOM 4145 C C . ASP B 1 117 ? 10.82 -34.906 -11.547 1 98.12 117 ASP B C 1
ATOM 4147 O O . ASP B 1 117 ? 9.773 -34.844 -10.898 1 98.12 117 ASP B O 1
ATOM 4151 N N . MET B 1 118 ? 10.898 -35.406 -12.742 1 98.62 118 MET B N 1
ATOM 4152 C CA . MET B 1 118 ? 9.672 -35.781 -13.438 1 98.62 118 MET B CA 1
ATOM 4153 C C . MET B 1 118 ? 9.281 -37.219 -13.141 1 98.62 118 MET B C 1
ATOM 4155 O O . MET B 1 118 ? 8.188 -37.656 -13.484 1 98.62 118 MET B O 1
ATOM 4159 N N . THR B 1 119 ? 10.211 -37.938 -12.617 1 98.31 119 THR B N 1
ATOM 4160 C CA . THR B 1 119 ? 9.961 -39.312 -12.195 1 98.31 119 THR B CA 1
ATOM 4161 C C . THR B 1 119 ? 10.75 -39.625 -10.93 1 98.31 119 THR B C 1
ATOM 4163 O O . THR B 1 119 ? 11.539 -38.812 -10.453 1 98.31 119 THR B O 1
ATOM 4166 N N . GLY B 1 120 ? 10.422 -40.812 -10.266 1 97.5 120 GLY B N 1
ATOM 4167 C CA . GLY B 1 120 ? 11.117 -41.219 -9.062 1 97.5 120 GLY B CA 1
ATOM 4168 C C . GLY B 1 120 ? 10.578 -40.562 -7.809 1 97.5 120 GLY B C 1
ATOM 4169 O O . GLY B 1 120 ? 9.516 -39.938 -7.836 1 97.5 120 GLY B O 1
ATOM 4170 N N . PRO B 1 121 ? 11.266 -40.688 -6.707 1 97.12 121 PRO B N 1
ATOM 4171 C CA . PRO B 1 121 ? 10.781 -40.188 -5.426 1 97.12 121 PRO B CA 1
ATOM 4172 C C . PRO B 1 121 ? 10.609 -38.688 -5.418 1 97.12 121 PRO B C 1
ATOM 4174 O O . PRO B 1 121 ? 9.711 -38.156 -4.758 1 97.12 121 PRO B O 1
ATOM 4177 N N . GLY B 1 122 ? 11.469 -38 -6.16 1 96.38 122 GLY B N 1
ATOM 4178 C CA . GLY B 1 122 ? 11.344 -36.562 -6.227 1 96.38 122 GLY B CA 1
ATOM 4179 C C . GLY B 1 122 ? 10.031 -36.094 -6.848 1 96.38 122 GLY B C 1
ATOM 4180 O O . GLY B 1 122 ? 9.477 -35.062 -6.453 1 96.38 122 GLY B O 1
ATOM 4181 N N . ALA B 1 123 ? 9.57 -36.812 -7.801 1 97.44 123 ALA B N 1
ATOM 4182 C CA . ALA B 1 123 ? 8.336 -36.5 -8.516 1 97.44 123 ALA B CA 1
ATOM 4183 C C . ALA B 1 123 ? 7.137 -36.531 -7.578 1 97.44 123 ALA B C 1
ATOM 4185 O O . ALA B 1 123 ? 6.156 -35.812 -7.801 1 97.44 123 ALA B O 1
ATOM 4186 N N . ASP B 1 124 ? 7.199 -37.281 -6.527 1 95.44 124 ASP B N 1
ATOM 4187 C CA . ASP B 1 124 ? 6.102 -37.406 -5.578 1 95.44 124 ASP B CA 1
ATOM 4188 C C . ASP B 1 124 ? 5.973 -36.156 -4.727 1 95.44 124 ASP B C 1
ATOM 4190 O O . ASP B 1 124 ? 4.922 -35.906 -4.129 1 95.44 124 ASP B O 1
ATOM 4194 N N . TYR B 1 125 ? 7.016 -35.312 -4.742 1 95.25 125 TYR B N 1
ATOM 4195 C CA . TYR B 1 125 ? 7.023 -34.188 -3.82 1 95.25 125 TYR B CA 1
ATOM 4196 C C . TYR B 1 125 ? 6.777 -32.875 -4.562 1 95.25 125 TYR B C 1
ATOM 4198 O O . TYR B 1 125 ? 6.645 -31.828 -3.943 1 95.25 125 TYR B O 1
ATOM 4206 N N . THR B 1 126 ? 6.746 -32.844 -5.809 1 96.06 126 THR B N 1
ATOM 4207 C CA . THR B 1 126 ? 6.488 -31.625 -6.551 1 96.06 126 THR B CA 1
ATOM 4208 C C . THR B 1 126 ? 5.234 -31.766 -7.406 1 96.06 126 THR B C 1
ATOM 4210 O O . THR B 1 126 ? 5.035 -32.781 -8.07 1 96.06 126 THR B O 1
ATOM 4213 N N . PRO B 1 127 ? 4.422 -30.75 -7.375 1 95.88 127 PRO B N 1
ATOM 4214 C CA . PRO B 1 127 ? 3.234 -30.828 -8.234 1 95.88 127 PRO B CA 1
ATOM 4215 C C . PRO B 1 127 ? 3.568 -30.703 -9.719 1 95.88 127 PRO B C 1
ATOM 4217 O O . PRO B 1 127 ? 2.738 -31.016 -10.57 1 95.88 127 PRO B O 1
ATOM 4220 N N . PHE B 1 128 ? 4.746 -30.359 -10.07 1 97.31 128 PHE B N 1
ATOM 4221 C CA . PHE B 1 128 ? 5.066 -29.969 -11.438 1 97.31 128 PHE B CA 1
ATOM 4222 C C . PHE B 1 128 ? 5.652 -31.156 -12.203 1 97.31 128 PHE B C 1
ATOM 4224 O O . PHE B 1 128 ? 5.984 -31.031 -13.383 1 97.31 128 PHE B O 1
ATOM 4231 N N . SER B 1 129 ? 5.785 -32.312 -11.492 1 98 129 SER B N 1
ATOM 4232 C CA . SER B 1 129 ? 6.074 -33.562 -12.188 1 98 129 SER B CA 1
ATOM 4233 C C . SER B 1 129 ? 4.844 -34.094 -12.914 1 98 129 SER B C 1
ATOM 4235 O O . SER B 1 129 ? 4.945 -35 -13.75 1 98 129 SER B O 1
ATOM 4237 N N . LYS B 1 130 ? 3.719 -33.469 -12.586 1 97.56 130 LYS B N 1
ATOM 4238 C CA . LYS B 1 130 ? 2.453 -33.938 -13.156 1 97.56 130 LYS B CA 1
ATOM 4239 C C . LYS B 1 130 ? 2.014 -33.062 -14.312 1 97.56 130 LYS B C 1
ATOM 4241 O O . LYS B 1 130 ? 0.996 -33.312 -14.961 1 97.56 130 LYS B O 1
ATOM 4246 N N . THR B 1 131 ? 2.699 -32.031 -14.633 1 98.38 131 THR B N 1
ATOM 4247 C CA . THR B 1 131 ? 2.379 -31.109 -15.734 1 98.38 131 THR B CA 1
ATOM 4248 C C . THR B 1 131 ? 3.236 -31.438 -16.953 1 98.38 131 THR B C 1
ATOM 4250 O O . THR B 1 131 ? 4.324 -32 -16.828 1 98.38 131 THR B O 1
ATOM 4253 N N . CYS B 1 132 ? 2.639 -31.156 -18.141 1 98.75 132 CYS B N 1
ATOM 4254 C CA . CYS B 1 132 ? 3.438 -31.094 -19.359 1 98.75 132 CYS B CA 1
ATOM 4255 C C . CYS B 1 132 ? 4.199 -29.781 -19.453 1 98.75 132 CYS B C 1
ATOM 4257 O O . CYS B 1 132 ? 3.596 -28.719 -19.594 1 98.75 132 CYS B O 1
ATOM 4259 N N . ASN B 1 133 ? 5.566 -29.875 -19.469 1 98.81 133 ASN B N 1
ATOM 4260 C CA . ASN B 1 133 ? 6.363 -28.672 -19.219 1 98.81 133 ASN B CA 1
ATOM 4261 C C . ASN B 1 133 ? 7.129 -28.25 -20.469 1 98.81 133 ASN B C 1
ATOM 4263 O O . ASN B 1 133 ? 7.762 -29.062 -21.125 1 98.81 133 ASN B O 1
ATOM 4267 N N . VAL B 1 134 ? 6.953 -27.031 -20.844 1 98.75 134 VAL B N 1
ATOM 4268 C CA . VAL B 1 134 ? 7.93 -26.375 -21.703 1 98.75 134 VAL B CA 1
ATOM 4269 C C . VAL B 1 134 ? 9.031 -25.75 -20.859 1 98.75 134 VAL B C 1
ATOM 4271 O O . VAL B 1 134 ? 8.805 -24.75 -20.172 1 98.75 134 VAL B O 1
ATOM 4274 N N . VAL B 1 135 ? 10.25 -26.312 -20.891 1 98.19 135 VAL B N 1
ATOM 4275 C CA . VAL B 1 135 ? 11.367 -25.844 -20.078 1 98.19 135 VAL B CA 1
ATOM 4276 C C . VAL B 1 135 ? 12.211 -24.859 -20.891 1 98.19 135 VAL B C 1
ATOM 4278 O O . VAL B 1 135 ? 12.758 -25.219 -21.938 1 98.19 135 VAL B O 1
ATOM 4281 N N . ILE B 1 136 ? 12.242 -23.656 -20.406 1 97.25 136 ILE B N 1
ATOM 4282 C CA . ILE B 1 136 ? 13.047 -22.641 -21.062 1 97.25 136 ILE B CA 1
ATOM 4283 C C . ILE B 1 136 ? 14.406 -22.531 -20.375 1 97.25 136 ILE B C 1
ATOM 4285 O O . ILE B 1 136 ? 14.469 -22.281 -19.156 1 97.25 136 ILE B O 1
ATOM 4289 N N . ILE B 1 137 ? 15.414 -22.719 -21.125 1 95.69 137 ILE B N 1
ATOM 4290 C CA . ILE B 1 137 ? 16.781 -22.578 -20.641 1 95.69 137 ILE B CA 1
ATOM 4291 C C . ILE B 1 137 ? 17.344 -21.219 -21.078 1 95.69 137 ILE B C 1
ATOM 4293 O O . ILE B 1 137 ? 17.688 -21.031 -22.25 1 95.69 137 ILE B O 1
ATOM 4297 N N . ALA B 1 138 ? 17.422 -20.297 -20.172 1 94.25 138 ALA B N 1
ATOM 4298 C CA . ALA B 1 138 ? 17.875 -18.938 -20.484 1 94.25 138 ALA B CA 1
ATOM 4299 C C . ALA B 1 138 ? 19.188 -18.625 -19.781 1 94.25 138 ALA B C 1
ATOM 4301 O O . ALA B 1 138 ? 19.281 -18.703 -18.547 1 94.25 138 ALA B O 1
ATOM 4302 N N . GLU B 1 139 ? 20.203 -18.266 -20.547 1 94.62 139 GLU B N 1
ATOM 4303 C CA . GLU B 1 139 ? 21.5 -17.891 -20 1 94.62 139 GLU B CA 1
ATOM 4304 C C . GLU B 1 139 ? 21.703 -16.375 -20.094 1 94.62 139 GLU B C 1
ATOM 4306 O O . GLU B 1 139 ? 21.609 -15.797 -21.172 1 94.62 139 GLU B O 1
ATOM 4311 N N . PRO B 1 140 ? 21.969 -15.727 -18.969 1 93.5 140 PRO B N 1
ATOM 4312 C CA . PRO B 1 140 ? 22.188 -14.281 -19 1 93.5 140 PRO B CA 1
ATOM 4313 C C . PRO B 1 140 ? 23.531 -13.898 -19.641 1 93.5 140 PRO B C 1
ATOM 4315 O O . PRO B 1 140 ? 24.438 -14.727 -19.719 1 93.5 140 PRO B O 1
ATOM 4318 N N . VAL B 1 141 ? 23.625 -12.711 -20.062 1 95.75 141 VAL B N 1
ATOM 4319 C CA . VAL B 1 141 ? 24.906 -12.195 -20.531 1 95.75 141 VAL B CA 1
ATOM 4320 C C . VAL B 1 141 ? 25.922 -12.211 -19.391 1 95.75 141 VAL B C 1
ATOM 4322 O O . VAL B 1 141 ? 25.547 -12.109 -18.219 1 95.75 141 VAL B O 1
ATOM 4325 N N . ASP B 1 142 ? 27.172 -12.336 -19.734 1 93.62 142 ASP B N 1
ATOM 4326 C CA . ASP B 1 142 ? 28.219 -12.422 -18.719 1 93.62 142 ASP B CA 1
ATOM 4327 C C . ASP B 1 142 ? 28.328 -11.117 -17.922 1 93.62 142 ASP B C 1
ATOM 4329 O O . ASP B 1 142 ? 28.266 -10.031 -18.484 1 93.62 142 ASP B O 1
ATOM 4333 N N . GLY B 1 143 ? 28.422 -11.281 -16.703 1 92.38 143 GLY B N 1
ATOM 4334 C CA . GLY B 1 143 ? 28.672 -10.133 -15.844 1 92.38 143 GLY B CA 1
ATOM 4335 C C . GLY B 1 143 ? 27.422 -9.336 -15.531 1 92.38 143 GLY B C 1
ATOM 4336 O O . GLY B 1 143 ? 27.5 -8.25 -14.953 1 92.38 143 GLY B O 1
ATOM 4337 N N . LEU B 1 144 ? 26.359 -9.867 -15.906 1 93.38 144 LEU B N 1
ATOM 4338 C CA . LEU B 1 144 ? 25.109 -9.156 -15.648 1 93.38 144 LEU B CA 1
ATOM 4339 C C . LEU B 1 144 ? 24.859 -9.016 -14.156 1 93.38 144 LEU B C 1
ATOM 4341 O O . LEU B 1 144 ? 25.047 -9.969 -13.398 1 93.38 144 LEU B O 1
ATOM 4345 N N . LYS B 1 145 ? 24.484 -7.777 -13.703 1 92.56 145 LYS B N 1
ATOM 4346 C CA . LYS B 1 145 ? 24.172 -7.539 -12.297 1 92.56 145 LYS B CA 1
ATOM 4347 C C . LYS B 1 145 ? 22.984 -8.375 -11.844 1 92.56 145 LYS B C 1
ATOM 4349 O O . LYS B 1 145 ? 22.047 -8.617 -12.617 1 92.56 145 LYS B O 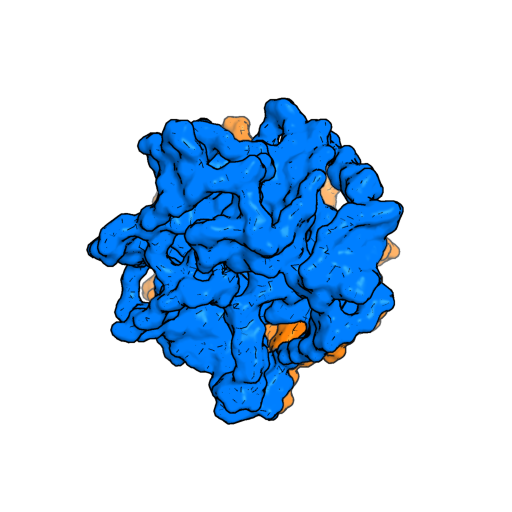1
ATOM 4354 N N . GLN B 1 146 ? 22.906 -8.766 -10.586 1 89.38 146 GLN B N 1
ATOM 4355 C CA . GLN B 1 146 ? 21.953 -9.719 -10.031 1 89.38 146 GLN B CA 1
ATOM 4356 C C . GLN B 1 146 ? 20.516 -9.25 -10.25 1 89.38 146 GLN B C 1
ATOM 4358 O O . GLN B 1 146 ? 19.656 -10.031 -10.648 1 89.38 146 GLN B O 1
ATOM 4363 N N . HIS B 1 147 ? 20.312 -7.949 -10.016 1 89.75 147 HIS B N 1
ATOM 4364 C CA . HIS B 1 147 ? 18.953 -7.426 -10.148 1 89.75 147 HIS B CA 1
ATOM 4365 C C . HIS B 1 147 ? 18.469 -7.504 -11.594 1 89.75 147 HIS B C 1
ATOM 4367 O O . HIS B 1 147 ? 17.312 -7.848 -11.852 1 89.75 147 HIS B O 1
ATOM 4373 N N . ASP B 1 148 ? 19.375 -7.25 -12.5 1 92.44 148 ASP B N 1
ATOM 4374 C CA . ASP B 1 148 ? 19.031 -7.312 -13.922 1 92.44 148 ASP B CA 1
ATOM 4375 C C . ASP B 1 148 ? 18.859 -8.758 -14.375 1 92.44 148 ASP B C 1
ATOM 4377 O O . ASP B 1 148 ? 17.984 -9.055 -15.195 1 92.44 148 ASP B O 1
ATOM 4381 N N . HIS B 1 149 ? 19.688 -9.562 -13.867 1 91.56 149 HIS B N 1
ATOM 4382 C CA . HIS B 1 149 ? 19.609 -10.984 -14.18 1 91.56 149 HIS B CA 1
ATOM 4383 C C . HIS B 1 149 ? 18.266 -11.57 -13.758 1 91.56 149 HIS B C 1
ATOM 4385 O O . HIS B 1 149 ? 17.594 -12.242 -14.555 1 91.56 149 HIS B O 1
ATOM 4391 N N . GLU B 1 150 ? 17.875 -11.258 -12.555 1 90.88 150 GLU B N 1
ATOM 4392 C CA . GLU B 1 150 ? 16.609 -11.734 -12.031 1 90.88 150 GLU B CA 1
ATOM 4393 C C . GLU B 1 150 ? 15.43 -11.211 -12.852 1 90.88 150 GLU B C 1
ATOM 4395 O O . GLU B 1 150 ? 14.523 -11.961 -13.203 1 90.88 150 GLU B O 1
ATOM 4400 N N . ALA B 1 151 ? 15.461 -10 -13.141 1 91.12 151 ALA B N 1
ATOM 4401 C CA . ALA B 1 151 ? 14.383 -9.375 -13.898 1 91.12 151 ALA B CA 1
ATOM 4402 C C . ALA B 1 151 ? 14.273 -9.969 -15.297 1 91.12 151 ALA B C 1
ATOM 4404 O O . ALA B 1 151 ? 13.172 -10.203 -15.797 1 91.12 151 ALA B O 1
ATOM 4405 N N . ALA B 1 152 ? 15.414 -10.188 -15.898 1 92.44 152 ALA B N 1
ATOM 4406 C CA . ALA B 1 152 ? 15.445 -10.742 -17.25 1 92.44 152 ALA B CA 1
ATOM 4407 C C . ALA B 1 152 ? 14.836 -12.141 -17.297 1 92.44 152 ALA B C 1
ATOM 4409 O O . ALA B 1 152 ? 14.023 -12.453 -18.156 1 92.44 152 ALA B O 1
ATOM 4410 N N . LEU B 1 153 ? 15.188 -12.945 -16.375 1 91.25 153 LEU B N 1
ATOM 4411 C CA . LEU B 1 153 ? 14.672 -14.305 -16.312 1 91.25 153 LEU B CA 1
ATOM 4412 C C . LEU B 1 153 ? 13.172 -14.312 -16.031 1 91.25 153 LEU B C 1
ATOM 4414 O O . LEU B 1 153 ? 12.438 -15.141 -16.578 1 91.25 153 LEU B O 1
ATOM 4418 N N . ARG B 1 154 ? 12.742 -13.438 -15.148 1 92.12 154 ARG B N 1
ATOM 4419 C CA . ARG B 1 154 ? 11.312 -13.312 -14.875 1 92.12 154 ARG B CA 1
ATOM 4420 C C . ARG B 1 154 ? 10.539 -12.984 -16.141 1 92.12 154 ARG B C 1
ATOM 4422 O O . ARG B 1 154 ? 9.531 -13.633 -16.453 1 92.12 154 ARG B O 1
ATOM 4429 N N . MET B 1 155 ? 11.078 -12.094 -16.891 1 94.69 155 MET B N 1
ATOM 4430 C CA . MET B 1 155 ? 10.391 -11.648 -18.094 1 94.69 155 MET B CA 1
ATOM 4431 C C . MET B 1 155 ? 10.344 -12.758 -19.141 1 94.69 155 MET B C 1
ATOM 4433 O O . MET B 1 155 ? 9.344 -12.906 -19.844 1 94.69 155 MET B O 1
ATOM 4437 N N . VAL B 1 156 ? 11.406 -13.5 -19.188 1 95.38 156 VAL B N 1
ATOM 4438 C CA . VAL B 1 156 ? 11.461 -14.617 -20.125 1 95.38 156 VAL B CA 1
ATOM 4439 C C . VAL B 1 156 ? 10.328 -15.594 -19.828 1 95.38 156 VAL B C 1
ATOM 4441 O O . VAL B 1 156 ? 9.609 -16.016 -20.734 1 95.38 156 VAL B O 1
ATOM 4444 N N . GLY B 1 157 ? 10.164 -15.914 -18.562 1 95.62 157 GLY B N 1
ATOM 4445 C CA . GLY B 1 157 ? 9.109 -16.828 -18.172 1 95.62 157 GLY B CA 1
ATOM 4446 C C . GLY B 1 157 ? 7.715 -16.297 -18.438 1 95.62 157 GLY B C 1
ATOM 4447 O O . GLY B 1 157 ? 6.863 -17 -18.969 1 95.62 157 GLY B O 1
ATOM 4448 N N . LEU B 1 158 ? 7.484 -15.055 -18.094 1 96.75 158 LEU B N 1
ATOM 4449 C CA . LEU B 1 158 ? 6.168 -14.445 -18.25 1 96.75 158 LEU B CA 1
ATOM 4450 C C . LEU B 1 158 ? 5.793 -14.344 -19.719 1 96.75 158 LEU B C 1
ATOM 4452 O O . LEU B 1 158 ? 4.66 -14.641 -20.109 1 96.75 158 LEU B O 1
ATOM 4456 N N . LYS B 1 159 ? 6.762 -13.953 -20.531 1 97.5 159 LYS B N 1
ATOM 4457 C CA . LYS B 1 159 ? 6.52 -13.844 -21.969 1 97.5 159 LYS B CA 1
ATOM 4458 C C . LYS B 1 159 ? 6.176 -15.203 -22.578 1 97.5 159 LYS B C 1
ATOM 4460 O O . LYS B 1 159 ? 5.27 -15.305 -23.406 1 97.5 159 LYS B O 1
ATOM 4465 N N . ALA B 1 160 ? 6.914 -16.188 -22.188 1 98.25 160 ALA B N 1
ATOM 4466 C CA . ALA B 1 160 ? 6.633 -17.531 -22.688 1 98.25 160 ALA B CA 1
ATOM 4467 C C . ALA B 1 160 ? 5.234 -17.984 -22.281 1 98.25 160 ALA B C 1
ATOM 4469 O O . ALA B 1 160 ? 4.492 -18.547 -23.094 1 98.25 160 ALA B O 1
ATOM 4470 N N . GLY B 1 161 ? 4.895 -17.766 -21.031 1 98.25 161 GLY B N 1
ATOM 4471 C CA . GLY B 1 161 ? 3.568 -18.125 -20.547 1 98.25 161 GLY B CA 1
ATOM 4472 C C . GLY B 1 161 ? 2.455 -17.438 -21.312 1 98.25 161 GLY B C 1
ATOM 4473 O O . GLY B 1 161 ? 1.479 -18.078 -21.703 1 98.25 161 GLY B O 1
ATOM 4474 N N . LYS B 1 162 ? 2.623 -16.172 -21.453 1 98.12 162 LYS B N 1
ATOM 4475 C CA . LYS B 1 162 ? 1.622 -15.406 -22.188 1 98.12 162 LYS B CA 1
ATOM 4476 C C . LYS B 1 162 ? 1.534 -15.867 -23.641 1 98.12 162 LYS B C 1
ATOM 4478 O O . LYS B 1 162 ? 0.438 -16.031 -24.172 1 98.12 162 LYS B O 1
ATOM 4483 N N . TYR B 1 163 ? 2.709 -16.047 -24.312 1 98 163 TYR B N 1
ATOM 4484 C CA . TYR B 1 163 ? 2.76 -16.484 -25.703 1 98 163 TYR B CA 1
ATOM 4485 C C . TYR B 1 163 ? 2.021 -17.797 -25.891 1 98 163 TYR B C 1
ATOM 4487 O O . TYR B 1 163 ? 1.167 -17.922 -26.766 1 98 163 TYR B O 1
ATOM 4495 N N . LEU B 1 164 ? 2.322 -18.781 -25.094 1 98.81 164 LEU B N 1
ATOM 4496 C CA . LEU B 1 164 ? 1.694 -20.094 -25.203 1 98.81 164 LEU B CA 1
ATOM 4497 C C . LEU B 1 164 ? 0.212 -20.016 -24.859 1 98.81 164 LEU B C 1
ATOM 4499 O O . LEU B 1 164 ? -0.605 -20.734 -25.453 1 98.81 164 LEU B O 1
ATOM 4503 N N . GLY B 1 165 ? -0.113 -19.203 -23.844 1 98.75 165 GLY B N 1
ATOM 4504 C CA . GLY B 1 165 ? -1.508 -19.031 -23.469 1 98.75 165 GLY B CA 1
ATOM 4505 C C . GLY B 1 165 ? -2.385 -18.594 -24.625 1 98.75 165 GLY B C 1
ATOM 4506 O O . GLY B 1 165 ? -3.555 -18.984 -24.703 1 98.75 165 GLY B O 1
ATOM 4507 N N . GLU B 1 166 ? -1.827 -17.844 -25.547 1 98.5 166 GLU B N 1
ATOM 4508 C CA . GLU B 1 166 ? -2.57 -17.328 -26.688 1 98.5 166 GLU B CA 1
ATOM 4509 C C . GLU B 1 166 ? -3.109 -18.453 -27.562 1 98.5 166 GLU B C 1
ATOM 4511 O O . GLU B 1 166 ? -4.102 -18.281 -28.266 1 98.5 166 GLU B O 1
ATOM 4516 N N . ALA B 1 167 ? -2.475 -19.594 -27.5 1 98.69 167 ALA B N 1
ATOM 4517 C CA . ALA B 1 167 ? -2.93 -20.75 -28.266 1 98.69 167 ALA B CA 1
ATOM 4518 C C . ALA B 1 167 ? -4.316 -21.188 -27.812 1 98.69 167 ALA B C 1
ATOM 4520 O O . ALA B 1 167 ? -5.004 -21.922 -28.531 1 98.69 167 ALA B O 1
ATOM 4521 N N . GLY B 1 168 ? -4.719 -20.781 -26.609 1 98.62 168 GLY B N 1
ATOM 4522 C CA . GLY B 1 168 ? -6.016 -21.172 -26.094 1 98.62 168 GLY B CA 1
ATOM 4523 C C . GLY B 1 168 ? -7.113 -20.172 -26.391 1 98.62 168 GLY B C 1
ATOM 4524 O O . GLY B 1 168 ? -8.281 -20.406 -26.062 1 98.62 168 GLY B O 1
ATOM 4525 N N . ARG B 1 169 ? -6.832 -19.047 -27.031 1 98.62 169 ARG B N 1
ATOM 4526 C CA . ARG B 1 169 ? -7.766 -17.938 -27.172 1 98.62 169 ARG B CA 1
ATOM 4527 C C . ARG B 1 169 ? -9.047 -18.375 -27.875 1 98.62 169 ARG B C 1
ATOM 4529 O O . ARG B 1 169 ? -10.148 -18 -27.469 1 98.62 169 ARG B O 1
ATOM 4536 N N . ASN B 1 170 ? -8.914 -19.172 -28.922 1 98.06 170 ASN B N 1
ATOM 4537 C CA . ASN B 1 170 ? -10.062 -19.516 -29.75 1 98.06 170 ASN B CA 1
ATOM 4538 C C . ASN B 1 170 ? -10.508 -20.953 -29.547 1 98.06 170 ASN B C 1
ATOM 4540 O O . ASN B 1 170 ? -11.219 -21.516 -30.375 1 98.06 170 ASN B O 1
ATOM 4544 N N . ILE B 1 171 ? -10.094 -21.578 -28.484 1 98.5 171 ILE B N 1
ATOM 4545 C CA . ILE B 1 171 ? -10.469 -22.953 -28.172 1 98.5 171 ILE B CA 1
ATOM 4546 C C . ILE B 1 171 ? -11.648 -22.953 -27.203 1 98.5 171 ILE B C 1
ATOM 4548 O O . ILE B 1 171 ? -11.688 -22.172 -26.25 1 98.5 171 ILE B O 1
ATOM 4552 N N . THR B 1 172 ? -12.672 -23.766 -27.5 1 98.5 172 THR B N 1
ATOM 4553 C CA . THR B 1 172 ? -13.734 -23.984 -26.516 1 98.5 172 THR B CA 1
ATOM 4554 C C . THR B 1 172 ? -13.211 -24.766 -25.312 1 98.5 172 THR B C 1
ATOM 4556 O O . THR B 1 172 ? -12.719 -25.891 -25.453 1 98.5 172 THR B O 1
ATOM 4559 N N . PRO B 1 173 ? -13.266 -24.188 -24.156 1 98.62 173 PRO B N 1
ATOM 4560 C CA . PRO B 1 173 ? -12.734 -24.875 -22.984 1 98.62 173 PRO B CA 1
ATOM 4561 C C . PRO B 1 173 ? -13.438 -26.203 -22.703 1 98.62 173 PRO B C 1
ATOM 4563 O O . PRO B 1 173 ? -14.625 -26.359 -23.016 1 98.62 173 PRO B O 1
ATOM 4566 N N . ASP B 1 174 ? -12.758 -27.141 -22.141 1 98.69 174 ASP B N 1
ATOM 4567 C CA . ASP B 1 174 ? -13.32 -28.406 -21.719 1 98.69 174 ASP B CA 1
ATOM 4568 C C . ASP B 1 174 ? -14.195 -28.25 -20.484 1 98.69 174 ASP B C 1
ATOM 4570 O O . ASP B 1 174 ? -15.133 -29.016 -20.266 1 98.69 174 ASP B O 1
ATOM 4574 N N . GLU B 1 175 ? -13.844 -27.375 -19.609 1 98.69 175 GLU B N 1
ATOM 4575 C CA . GLU B 1 175 ? -14.547 -27.062 -18.375 1 98.69 175 GLU B CA 1
ATOM 4576 C C . GLU B 1 175 ? -14.547 -25.562 -18.109 1 98.69 175 GLU B C 1
ATOM 4578 O O . GLU B 1 175 ? -13.539 -24.875 -18.328 1 98.69 175 GLU B O 1
ATOM 4583 N N . VAL B 1 176 ? -15.641 -25.031 -17.688 1 98.62 176 VAL B N 1
ATOM 4584 C CA . VAL B 1 176 ? -15.734 -23.625 -17.312 1 98.62 176 VAL B CA 1
ATOM 4585 C C . VAL B 1 176 ? -16.141 -23.516 -15.844 1 98.62 176 VAL B C 1
ATOM 4587 O O . VAL B 1 176 ? -17.141 -24.109 -15.422 1 98.62 176 VAL B O 1
ATOM 4590 N N . LYS B 1 177 ? -15.344 -22.891 -15.047 1 98.56 177 LYS B N 1
ATOM 4591 C CA . LYS B 1 177 ? -15.672 -22.547 -13.664 1 98.56 177 LYS B CA 1
ATOM 4592 C C . LYS B 1 177 ? -15.938 -21.062 -13.508 1 98.56 177 LYS B C 1
ATOM 4594 O O . LYS B 1 177 ? -15.258 -20.234 -14.117 1 98.56 177 LYS B O 1
ATOM 4599 N N . VAL B 1 178 ? -16.938 -20.734 -12.734 1 98.5 178 VAL B N 1
ATOM 4600 C CA . VAL B 1 178 ? -17.344 -19.344 -12.562 1 98.5 178 VAL B CA 1
ATOM 4601 C C . VAL B 1 178 ? -17.094 -18.922 -11.117 1 98.5 178 VAL B C 1
ATOM 4603 O O . VAL B 1 178 ? -17.453 -19.625 -10.18 1 98.5 178 VAL B O 1
ATOM 4606 N N . TYR B 1 179 ? -16.453 -17.875 -10.898 1 98.5 179 TYR B N 1
ATOM 4607 C CA . TYR B 1 179 ? -16.156 -17.281 -9.609 1 98.5 179 TYR B CA 1
ATOM 4608 C C . TYR B 1 179 ? -16.719 -15.859 -9.523 1 98.5 179 TYR B C 1
ATOM 4610 O O . TYR B 1 179 ? -16.625 -15.102 -10.484 1 98.5 179 TYR B O 1
ATOM 4618 N N . GLU B 1 180 ? -17.281 -15.555 -8.438 1 98.06 180 GLU B N 1
ATOM 4619 C CA . GLU B 1 180 ? -17.812 -14.203 -8.289 1 98.06 180 GLU B CA 1
ATOM 4620 C C . GLU B 1 180 ? -17.688 -13.711 -6.852 1 98.06 180 GLU B C 1
ATOM 4622 O O . GLU B 1 180 ? -18 -14.453 -5.91 1 98.06 180 GLU B O 1
ATOM 4627 N N . THR B 1 181 ? -17.156 -12.617 -6.668 1 97.88 181 THR B N 1
ATOM 4628 C CA . THR B 1 181 ? -17.172 -11.875 -5.41 1 97.88 181 THR B CA 1
ATOM 4629 C C . THR B 1 181 ? -17.922 -10.555 -5.566 1 97.88 181 THR B C 1
ATOM 4631 O O . THR B 1 181 ? -17.531 -9.711 -6.375 1 97.88 181 THR B O 1
ATOM 4634 N N . LYS B 1 182 ? -18.953 -10.375 -4.848 1 97.88 182 LYS B N 1
ATOM 4635 C CA . LYS B 1 182 ? -19.75 -9.156 -4.895 1 97.88 182 LYS B CA 1
ATOM 4636 C C . LYS B 1 182 ? -19.25 -8.125 -3.891 1 97.88 182 LYS B C 1
ATOM 4638 O O . LYS B 1 182 ? -18.547 -8.469 -2.934 1 97.88 182 LYS B O 1
ATOM 4643 N N . PRO B 1 183 ? -19.625 -6.863 -4.145 1 98 183 PRO B N 1
ATOM 4644 C CA . PRO B 1 183 ? -19.359 -5.871 -3.102 1 98 183 PRO B CA 1
ATOM 4645 C C . PRO B 1 183 ? -19.891 -6.297 -1.733 1 98 183 PRO B C 1
ATOM 4647 O O . PRO B 1 183 ? -20.891 -7.02 -1.647 1 98 183 PRO B O 1
ATOM 4650 N N . ILE B 1 184 ? -19.25 -5.828 -0.698 1 98 184 ILE B N 1
ATOM 4651 C CA . ILE B 1 184 ? -19.328 -6.434 0.627 1 98 184 ILE B CA 1
ATOM 4652 C C . ILE B 1 184 ? -20.781 -6.418 1.11 1 98 184 ILE B C 1
ATOM 4654 O O . ILE B 1 184 ? -21.266 -7.398 1.682 1 98 184 ILE B O 1
ATOM 4658 N N . PHE B 1 185 ? -21.578 -5.348 0.897 1 97.5 185 PHE B N 1
ATOM 4659 C CA . PHE B 1 185 ? -22.953 -5.27 1.393 1 97.5 185 PHE B CA 1
ATOM 4660 C C . PHE B 1 185 ? -23.875 -6.141 0.557 1 97.5 185 PHE B C 1
ATOM 4662 O O . PHE B 1 185 ? -24.828 -6.73 1.083 1 97.5 185 PHE B O 1
ATOM 4669 N N . GLU B 1 186 ? -23.594 -6.18 -0.766 1 97.44 186 GLU B N 1
ATOM 4670 C CA . GLU B 1 186 ? -24.359 -7.086 -1.61 1 97.44 186 GLU B CA 1
ATOM 4671 C C . GLU B 1 186 ? -24.109 -8.539 -1.226 1 97.44 186 GLU B C 1
ATOM 4673 O O . GLU B 1 186 ? -25.047 -9.344 -1.196 1 97.44 186 GLU B O 1
ATOM 4678 N N . SER B 1 187 ? -22.875 -8.82 -0.961 1 97.38 187 SER B N 1
ATOM 4679 C CA . SER B 1 187 ? -22.5 -10.172 -0.566 1 97.38 187 SER B CA 1
ATOM 4680 C C . SER B 1 187 ? -23.188 -10.586 0.73 1 97.38 187 SER B C 1
ATOM 4682 O O . SER B 1 187 ? -23.75 -11.68 0.822 1 97.38 187 SER B O 1
ATOM 4684 N N . VAL B 1 188 ? -23.156 -9.758 1.709 1 96.75 188 VAL B N 1
ATOM 4685 C CA . VAL B 1 188 ? -23.734 -10.07 3.018 1 96.75 188 VAL B CA 1
ATOM 4686 C C . VAL B 1 188 ? -25.25 -10.117 2.924 1 96.75 188 VAL B C 1
ATOM 4688 O O . VAL B 1 188 ? -25.891 -10.914 3.609 1 96.75 188 VAL B O 1
ATOM 4691 N N . LYS B 1 189 ? -25.828 -9.266 2.062 1 96.88 189 LYS B N 1
ATOM 4692 C CA . LYS B 1 189 ? -27.281 -9.32 1.827 1 96.88 189 LYS B CA 1
ATOM 4693 C C . LYS B 1 189 ? -27.688 -10.664 1.232 1 96.88 189 LYS B C 1
ATOM 4695 O O . LYS B 1 189 ? -28.75 -11.195 1.559 1 96.88 189 LYS B O 1
ATOM 4700 N N . GLU B 1 190 ? -26.844 -11.18 0.392 1 97.69 190 GLU B N 1
ATOM 4701 C CA . GLU B 1 190 ? -27.125 -12.461 -0.253 1 97.69 190 GLU B CA 1
ATOM 4702 C C . GLU B 1 190 ? -27 -13.609 0.741 1 97.69 190 GLU B C 1
ATOM 4704 O O . GLU B 1 190 ? -27.766 -14.586 0.663 1 97.69 190 GLU B O 1
ATOM 4709 N N . TYR B 1 191 ? -26.078 -13.508 1.711 1 97.69 191 TYR B N 1
ATOM 4710 C CA . TYR B 1 191 ? -25.859 -14.562 2.697 1 97.69 191 TYR B CA 1
ATOM 4711 C C . TYR B 1 191 ? -25.859 -13.992 4.113 1 97.69 191 TYR B C 1
ATOM 4713 O O . TYR B 1 191 ? -24.859 -14.07 4.824 1 97.69 191 TYR B O 1
ATOM 4721 N N . PRO B 1 192 ? -26.953 -13.516 4.57 1 95.69 192 PRO B N 1
ATOM 4722 C CA . PRO B 1 192 ? -27.031 -12.758 5.824 1 95.69 192 PRO B CA 1
ATOM 4723 C C . PRO B 1 192 ? -26.719 -13.617 7.047 1 95.69 192 PRO B C 1
ATOM 4725 O O . PRO B 1 192 ? -26.328 -13.086 8.094 1 95.69 192 PRO B O 1
ATOM 4728 N N . ASN B 1 193 ? -26.828 -14.922 6.938 1 97.12 193 ASN B N 1
ATOM 4729 C CA . ASN B 1 193 ? -26.672 -15.773 8.109 1 97.12 193 ASN B CA 1
ATOM 4730 C C . ASN B 1 193 ? -25.344 -16.531 8.078 1 97.12 193 ASN B C 1
ATOM 4732 O O . ASN B 1 193 ? -25.094 -17.375 8.93 1 97.12 193 ASN B O 1
ATOM 4736 N N . LEU B 1 194 ? -24.547 -16.328 7.109 1 98.38 194 LEU B N 1
ATOM 4737 C CA . LEU B 1 194 ? -23.266 -17.016 7.012 1 98.38 194 LEU B CA 1
ATOM 4738 C C . LEU B 1 194 ? -22.141 -16.156 7.562 1 98.38 194 LEU B C 1
ATOM 4740 O O . LEU B 1 194 ? -22.141 -14.93 7.375 1 98.38 194 LEU B O 1
ATOM 4744 N N . PRO B 1 195 ? -21.203 -16.766 8.336 1 98.56 195 PRO B N 1
ATOM 4745 C CA . PRO B 1 195 ? -20.062 -15.984 8.812 1 98.56 195 PRO B CA 1
ATOM 4746 C C . PRO B 1 195 ? -19.234 -15.375 7.68 1 98.56 195 PRO B C 1
ATOM 4748 O O . PRO B 1 195 ? -19 -16.031 6.664 1 98.56 195 PRO B O 1
ATOM 4751 N N . LYS B 1 196 ? -18.922 -14.125 7.805 1 98.56 196 LYS B N 1
ATOM 4752 C CA . LYS B 1 196 ? -18.047 -13.445 6.852 1 98.56 196 LYS B CA 1
ATOM 4753 C C . LYS B 1 196 ? -16.594 -13.891 7.016 1 98.56 196 LYS B C 1
ATOM 4755 O O . LYS B 1 196 ? -15.992 -13.695 8.07 1 98.56 196 LYS B O 1
ATOM 4760 N N . VAL B 1 197 ? -15.977 -14.453 6.004 1 98.75 197 VAL B N 1
ATOM 4761 C CA . VAL B 1 197 ? -14.625 -15 6.055 1 98.75 197 VAL B CA 1
ATOM 4762 C C . VAL B 1 197 ? -13.773 -14.375 4.957 1 98.75 197 VAL B C 1
ATOM 4764 O O . VAL B 1 197 ? -14.258 -14.125 3.852 1 98.75 197 VAL B O 1
ATOM 4767 N N . ALA B 1 198 ? -12.523 -14.016 5.27 1 98.81 198 ALA B N 1
ATOM 4768 C CA . ALA B 1 198 ? -11.578 -13.523 4.277 1 98.81 198 ALA B CA 1
ATOM 4769 C C . ALA B 1 198 ? -10.258 -14.289 4.348 1 98.81 198 ALA B C 1
ATOM 4771 O O . ALA B 1 198 ? -10.055 -15.102 5.25 1 98.81 198 ALA B O 1
ATOM 4772 N N . TYR B 1 199 ? -9.539 -14.172 3.352 1 98.88 199 TYR B N 1
ATOM 4773 C CA . TYR B 1 199 ? -8.195 -14.734 3.248 1 98.88 199 TYR B CA 1
ATOM 4774 C C . TYR B 1 199 ? -7.137 -13.664 3.461 1 98.88 199 TYR B C 1
ATOM 4776 O O . TYR B 1 199 ? -7.109 -12.664 2.746 1 98.88 199 TYR B O 1
ATOM 4784 N N . VAL B 1 200 ? -6.309 -13.773 4.559 1 98.88 200 VAL B N 1
ATOM 4785 C CA . VAL B 1 200 ? -5.113 -12.945 4.719 1 98.88 200 VAL B CA 1
ATOM 4786 C C . VAL B 1 200 ? -3.938 -13.586 3.99 1 98.88 200 VAL B C 1
ATOM 4788 O O . VAL B 1 200 ? -3.359 -14.562 4.477 1 98.88 200 VAL B O 1
ATOM 4791 N N . TYR B 1 201 ? -3.609 -13.016 2.871 1 98.56 201 TYR B N 1
ATOM 4792 C CA . TYR B 1 201 ? -2.617 -13.555 1.947 1 98.56 201 TYR B CA 1
ATOM 4793 C C . TYR B 1 201 ? -1.275 -12.852 2.119 1 98.56 201 TYR B C 1
ATOM 4795 O O . TYR B 1 201 ? -1.065 -11.758 1.587 1 98.56 201 TYR B O 1
ATOM 4803 N N . MET B 1 202 ? -0.327 -13.484 2.893 1 97.5 202 MET B N 1
ATOM 4804 C CA . MET B 1 202 ? 0.985 -12.898 3.141 1 97.5 202 MET B CA 1
ATOM 4805 C C . MET B 1 202 ? 1.938 -13.18 1.983 1 97.5 202 MET B C 1
ATOM 4807 O O . MET B 1 202 ? 2.146 -14.336 1.615 1 97.5 202 MET B O 1
ATOM 4811 N N . LEU B 1 203 ? 2.477 -12.172 1.419 1 96.56 203 LEU B N 1
ATOM 4812 C CA . LEU B 1 203 ? 3.344 -12.266 0.25 1 96.56 203 LEU B CA 1
ATOM 4813 C C . LEU B 1 203 ? 4.809 -12.102 0.644 1 96.56 203 LEU B C 1
ATOM 4815 O O . LEU B 1 203 ? 5.148 -11.219 1.433 1 96.56 203 LEU B O 1
ATOM 4819 N N . GLN B 1 204 ? 5.656 -12.922 0.092 1 94.5 204 GLN B N 1
ATOM 4820 C CA . GLN B 1 204 ? 7.082 -12.891 0.395 1 94.5 204 GLN B CA 1
ATOM 4821 C C . GLN B 1 204 ? 7.719 -11.586 -0.08 1 94.5 204 GLN B C 1
ATOM 4823 O O . GLN B 1 204 ? 7.613 -11.227 -1.256 1 94.5 204 GLN B O 1
ATOM 4828 N N . THR B 1 205 ? 8.367 -10.852 0.892 1 93.88 205 THR B N 1
ATOM 4829 C CA . THR B 1 205 ? 8.914 -9.531 0.58 1 93.88 205 THR B CA 1
ATOM 4830 C C . THR B 1 205 ? 10.227 -9.297 1.323 1 93.88 205 THR B C 1
ATOM 4832 O O . THR B 1 205 ? 10.398 -8.273 1.985 1 93.88 205 THR B O 1
ATOM 4835 N N . GLN B 1 206 ? 11.258 -10.117 1.11 1 90.81 206 GLN B N 1
ATOM 4836 C CA . GLN B 1 206 ? 12.477 -10.039 1.9 1 90.81 206 GLN B CA 1
ATOM 4837 C C . GLN B 1 206 ? 13.664 -9.609 1.04 1 90.81 206 GLN B C 1
ATOM 4839 O O . GLN B 1 206 ? 14.82 -9.773 1.438 1 90.81 206 GLN B O 1
ATOM 4844 N N . GLY B 1 207 ? 13.406 -9.148 -0.117 1 85 207 GLY B N 1
ATOM 4845 C CA . GLY B 1 207 ? 14.469 -8.648 -0.97 1 85 207 GLY B CA 1
ATOM 4846 C C . GLY B 1 207 ? 14.719 -9.516 -2.191 1 85 207 GLY B C 1
ATOM 4847 O O . GLY B 1 207 ? 13.867 -10.328 -2.557 1 85 207 GLY B O 1
ATOM 4848 N N . LEU B 1 208 ? 15.945 -9.234 -2.736 1 79.81 208 LEU B N 1
ATOM 4849 C CA . LEU B 1 208 ? 16.281 -9.891 -3.992 1 79.81 208 LEU B CA 1
ATOM 4850 C C . LEU B 1 208 ? 16.141 -11.406 -3.873 1 79.81 208 LEU B C 1
ATOM 4852 O O . LEU B 1 208 ? 16.688 -12.016 -2.953 1 79.81 208 LEU B O 1
ATOM 4856 N N . LEU B 1 209 ? 15.305 -12.023 -4.738 1 76.38 209 LEU B N 1
ATOM 4857 C CA . LEU B 1 209 ? 14.992 -13.453 -4.816 1 76.38 209 LEU B CA 1
ATOM 4858 C C . LEU B 1 209 ? 13.898 -13.82 -3.828 1 76.38 209 LEU B C 1
ATOM 4860 O O . LEU B 1 209 ? 13.57 -15 -3.67 1 76.38 209 LEU B O 1
ATOM 4864 N N . HIS B 1 210 ? 13.375 -12.82 -3.045 1 84.69 210 HIS B N 1
ATOM 4865 C CA . HIS B 1 210 ? 12.305 -13.023 -2.08 1 84.69 210 HIS B CA 1
ATOM 4866 C C . HIS B 1 210 ? 11.234 -11.953 -2.211 1 84.69 210 HIS B C 1
ATOM 4868 O O . HIS B 1 210 ? 10.773 -11.398 -1.207 1 84.69 210 HIS B O 1
ATOM 4874 N N . ASP B 1 211 ? 11 -11.703 -3.467 1 90.12 211 ASP B N 1
ATOM 4875 C CA . ASP B 1 211 ? 9.977 -10.672 -3.611 1 90.12 211 ASP B CA 1
ATOM 4876 C C . ASP B 1 211 ? 8.773 -11.195 -4.395 1 90.12 211 ASP B C 1
ATOM 4878 O O . ASP B 1 211 ? 8.914 -12.094 -5.227 1 90.12 211 ASP B O 1
ATOM 4882 N N . THR B 1 212 ? 7.66 -10.758 -4.082 1 94.81 212 THR B N 1
ATOM 4883 C CA . THR B 1 212 ? 6.41 -10.961 -4.809 1 94.81 212 THR B CA 1
ATOM 4884 C C . THR B 1 212 ? 5.887 -9.633 -5.355 1 94.81 212 THR B C 1
ATOM 4886 O O . THR B 1 212 ? 6.156 -8.57 -4.789 1 94.81 212 THR B O 1
ATOM 4889 N N . TYR B 1 213 ? 5.238 -9.672 -6.484 1 95.75 213 TYR B N 1
ATOM 4890 C CA . TYR B 1 213 ? 4.77 -8.453 -7.145 1 95.75 213 TYR B CA 1
ATOM 4891 C C . TYR B 1 213 ? 3.248 -8.453 -7.262 1 95.75 213 TYR B C 1
ATOM 4893 O O . TYR B 1 213 ? 2.633 -9.5 -7.469 1 95.75 213 TYR B O 1
ATOM 4901 N N . VAL B 1 214 ? 2.625 -7.305 -7.102 1 97.69 214 VAL B N 1
ATOM 4902 C CA . VAL B 1 214 ? 1.188 -7.09 -7.242 1 97.69 214 VAL B CA 1
ATOM 4903 C C . VAL B 1 214 ? 0.927 -6.004 -8.281 1 97.69 214 VAL B C 1
ATOM 4905 O O . VAL B 1 214 ? 1.21 -4.828 -8.047 1 97.69 214 VAL B O 1
ATOM 4908 N N . TYR B 1 215 ? 0.341 -6.375 -9.461 1 97.5 215 TYR B N 1
ATOM 4909 C CA . TYR B 1 215 ? 0.132 -5.449 -10.562 1 97.5 215 TYR B CA 1
ATOM 4910 C C . TYR B 1 215 ? 1.42 -4.711 -10.906 1 97.5 215 TYR B C 1
ATOM 4912 O O . TYR B 1 215 ? 1.408 -3.498 -11.133 1 97.5 215 TYR B O 1
ATOM 4920 N N . GLY B 1 216 ? 2.492 -5.414 -10.836 1 94.75 216 GLY B N 1
ATOM 4921 C CA . GLY B 1 216 ? 3.781 -4.875 -11.234 1 94.75 216 GLY B CA 1
ATOM 4922 C C . GLY B 1 216 ? 4.512 -4.176 -10.102 1 94.75 216 GLY B C 1
ATOM 4923 O O . GLY B 1 216 ? 5.676 -3.799 -10.25 1 94.75 216 GLY B O 1
ATOM 4924 N N . VAL B 1 217 ? 3.865 -3.996 -8.961 1 95.06 217 VAL B N 1
ATOM 4925 C CA . VAL B 1 217 ? 4.465 -3.326 -7.812 1 95.06 217 VAL B CA 1
ATOM 4926 C C . VAL B 1 217 ? 5.121 -4.359 -6.898 1 95.06 217 VAL B C 1
ATOM 4928 O O . VAL B 1 217 ? 4.523 -5.391 -6.586 1 95.06 217 VAL B O 1
ATOM 4931 N N . ASP B 1 218 ? 6.414 -4.109 -6.5 1 94.19 218 ASP B N 1
ATOM 4932 C CA . ASP B 1 218 ? 7.043 -4.941 -5.48 1 94.19 218 ASP B CA 1
ATOM 4933 C C . ASP B 1 218 ? 6.258 -4.895 -4.172 1 94.19 218 ASP B C 1
ATOM 4935 O O . ASP B 1 218 ? 6.113 -3.832 -3.564 1 94.19 218 ASP B O 1
ATOM 4939 N N . ALA B 1 219 ? 5.816 -6.016 -3.705 1 95.31 219 ALA B N 1
ATOM 4940 C CA . ALA B 1 219 ? 4.949 -6.09 -2.531 1 95.31 219 ALA B CA 1
ATOM 4941 C C . ALA B 1 219 ? 5.68 -5.605 -1.28 1 95.31 219 ALA B C 1
ATOM 4943 O O . ALA B 1 219 ? 5.051 -5.34 -0.251 1 95.31 219 ALA B O 1
ATOM 4944 N N . LYS B 1 220 ? 6.977 -5.441 -1.333 1 92.69 220 LYS B N 1
ATOM 4945 C CA . LYS B 1 220 ? 7.777 -4.926 -0.224 1 92.69 220 LYS B CA 1
ATOM 4946 C C . LYS B 1 220 ? 7.359 -3.504 0.137 1 92.69 220 LYS B C 1
ATOM 4948 O O . LYS B 1 220 ? 7.531 -3.074 1.28 1 92.69 220 LYS B O 1
ATOM 4953 N N . LYS B 1 221 ? 6.734 -2.895 -0.761 1 88 221 LYS B N 1
ATOM 4954 C CA . LYS B 1 221 ? 6.473 -1.463 -0.636 1 88 221 LYS B CA 1
ATOM 4955 C C . LYS B 1 221 ? 5.031 -1.201 -0.216 1 88 221 LYS B C 1
ATOM 4957 O O . LYS B 1 221 ? 4.668 -0.069 0.111 1 88 221 LYS B O 1
ATOM 4962 N N . ILE B 1 222 ? 4.273 -2.121 -0.173 1 92.62 222 ILE B N 1
ATOM 4963 C CA . ILE B 1 222 ? 2.85 -1.835 -0.024 1 92.62 222 ILE B CA 1
ATOM 4964 C C . ILE B 1 222 ? 2.479 -1.818 1.457 1 92.62 222 ILE B C 1
ATOM 4966 O O . ILE B 1 222 ? 3.211 -2.354 2.293 1 92.62 222 ILE B O 1
ATOM 4970 N N . ILE B 1 223 ? 1.41 -1.126 1.787 1 96.5 223 ILE B N 1
ATOM 4971 C CA . ILE B 1 223 ? 0.642 -1.286 3.016 1 96.5 223 ILE B CA 1
ATOM 4972 C C . ILE B 1 223 ? -0.56 -2.191 2.76 1 96.5 223 ILE B C 1
ATOM 4974 O O . ILE B 1 223 ? -1.172 -2.135 1.689 1 96.5 223 ILE B O 1
ATOM 4978 N N . PRO B 1 224 ? -0.862 -3.068 3.787 1 98.25 224 PRO B N 1
ATOM 4979 C CA . PRO B 1 224 ? -1.922 -4.051 3.543 1 98.25 224 PRO B CA 1
ATOM 4980 C C . PRO B 1 224 ? -3.184 -3.422 2.955 1 98.25 224 PRO B C 1
ATOM 4982 O O . PRO B 1 224 ? -3.555 -2.307 3.33 1 98.25 224 PRO B O 1
ATOM 4985 N N . THR B 1 225 ? -3.793 -4.113 2.014 1 98.44 225 THR B N 1
ATOM 4986 C CA . THR B 1 225 ? -4.98 -3.635 1.318 1 98.44 225 THR B CA 1
ATOM 4987 C C . THR B 1 225 ? -5.848 -4.805 0.859 1 98.44 225 THR B C 1
ATOM 4989 O O . THR B 1 225 ? -5.59 -5.953 1.223 1 98.44 225 THR B O 1
ATOM 4992 N N . LEU B 1 226 ? -6.953 -4.465 0.149 1 98.31 226 LEU B N 1
ATOM 4993 C CA . LEU B 1 226 ? -7.918 -5.465 -0.299 1 98.31 226 LEU B CA 1
ATOM 4994 C C . LEU B 1 226 ? -7.762 -5.738 -1.791 1 98.31 226 LEU B C 1
ATOM 4996 O O . LEU B 1 226 ? -7.527 -4.816 -2.574 1 98.31 226 LEU B O 1
ATOM 5000 N N . ILE B 1 227 ? -7.832 -6.977 -2.152 1 98.5 227 ILE B N 1
ATOM 5001 C CA . ILE B 1 227 ? -7.848 -7.375 -3.555 1 98.5 227 ILE B CA 1
ATOM 5002 C C . ILE B 1 227 ? -8.945 -8.414 -3.785 1 98.5 227 ILE B C 1
ATOM 5004 O O . ILE B 1 227 ? -9.266 -9.195 -2.889 1 98.5 227 ILE B O 1
ATOM 5008 N N . TYR B 1 228 ? -9.633 -8.359 -4.895 1 98.62 228 TYR B N 1
ATOM 5009 C CA . TYR B 1 228 ? -10.555 -9.43 -5.242 1 98.62 228 TYR B CA 1
ATOM 5010 C C . TYR B 1 228 ? -9.805 -10.734 -5.508 1 98.62 228 TYR B C 1
ATOM 5012 O O . TYR B 1 228 ? -8.773 -10.734 -6.176 1 98.62 228 TYR B O 1
ATOM 5020 N N . PRO B 1 229 ? -10.32 -11.844 -5.031 1 98.44 229 PRO B N 1
ATOM 5021 C CA . PRO B 1 229 ? -9.648 -13.125 -5.27 1 98.44 229 PRO B CA 1
ATOM 5022 C C . PRO B 1 229 ? -9.484 -13.438 -6.754 1 98.44 229 PRO B C 1
ATOM 5024 O O . PRO B 1 229 ? -8.492 -14.055 -7.152 1 98.44 229 PRO B O 1
ATOM 5027 N N . THR B 1 230 ? -10.406 -12.984 -7.586 1 98.56 230 THR B N 1
ATOM 5028 C CA . THR B 1 230 ? -10.383 -13.312 -9.008 1 98.56 230 THR B CA 1
ATOM 5029 C C . THR B 1 230 ? -9.234 -12.578 -9.703 1 98.56 230 THR B C 1
ATOM 5031 O O . THR B 1 230 ? -8.781 -13 -10.773 1 98.56 230 THR B O 1
ATOM 5034 N N . GLU B 1 231 ? -8.773 -11.438 -9.18 1 98.69 231 GLU B N 1
ATOM 5035 C CA . GLU B 1 231 ? -7.613 -10.742 -9.734 1 98.69 231 GLU B CA 1
ATOM 5036 C C . GLU B 1 231 ? -6.363 -11.617 -9.664 1 98.69 231 GLU B C 1
ATOM 5038 O O . GLU B 1 231 ? -5.531 -11.602 -10.57 1 98.69 231 GLU B O 1
ATOM 5043 N N . VAL B 1 232 ? -6.289 -12.383 -8.555 1 98.44 232 VAL B N 1
ATOM 5044 C CA . VAL B 1 232 ? -5.164 -13.289 -8.359 1 98.44 232 VAL B CA 1
ATOM 5045 C C . VAL B 1 232 ? -5.176 -14.367 -9.445 1 98.44 232 VAL B C 1
ATOM 5047 O O . VAL B 1 232 ? -4.129 -14.719 -9.992 1 98.44 232 VAL B O 1
ATOM 5050 N N . MET B 1 233 ? -6.305 -14.805 -9.852 1 97.88 233 MET B N 1
ATOM 5051 C CA . MET B 1 233 ? -6.48 -15.844 -10.859 1 97.88 233 MET B CA 1
ATOM 5052 C C . MET B 1 233 ? -6.047 -15.344 -12.234 1 97.88 233 MET B C 1
ATOM 5054 O O . MET B 1 233 ? -5.66 -16.141 -13.094 1 97.88 233 MET B O 1
ATOM 5058 N N . ASP B 1 234 ? -6.09 -14.055 -12.414 1 97.31 234 ASP B N 1
ATOM 5059 C CA . ASP B 1 234 ? -5.723 -13.445 -13.688 1 97.31 234 ASP B CA 1
ATOM 5060 C C . ASP B 1 234 ? -4.277 -12.961 -13.672 1 97.31 234 ASP B C 1
ATOM 5062 O O . ASP B 1 234 ? -3.883 -12.133 -14.5 1 97.31 234 ASP B O 1
ATOM 5066 N N . GLY B 1 235 ? -3.498 -13.383 -12.734 1 97.5 235 GLY B N 1
ATOM 5067 C CA . GLY B 1 235 ? -2.066 -13.125 -12.75 1 97.5 235 GLY B CA 1
ATOM 5068 C C . GLY B 1 235 ? -1.696 -11.781 -12.133 1 97.5 235 GLY B C 1
ATOM 5069 O O . GLY B 1 235 ? -0.634 -11.234 -12.43 1 97.5 235 GLY B O 1
ATOM 5070 N N . ALA B 1 236 ? -2.541 -11.172 -11.297 1 98.31 236 ALA B N 1
ATOM 5071 C CA . ALA B 1 236 ? -2.246 -9.898 -10.656 1 98.31 236 ALA B CA 1
ATOM 5072 C C . ALA B 1 236 ? -1.093 -10.031 -9.664 1 98.31 236 ALA B C 1
ATOM 5074 O O . ALA B 1 236 ? -0.43 -9.047 -9.336 1 98.31 236 ALA B O 1
ATOM 5075 N N . ILE B 1 237 ? -0.883 -11.211 -9.125 1 97.75 237 ILE B N 1
ATOM 5076 C CA . ILE B 1 237 ? 0.208 -11.5 -8.203 1 97.75 237 ILE B CA 1
ATOM 5077 C C . ILE B 1 237 ? 1.178 -12.492 -8.844 1 97.75 237 ILE B C 1
ATOM 5079 O O . ILE B 1 237 ? 0.761 -13.523 -9.375 1 97.75 237 ILE B O 1
ATOM 5083 N N . LEU B 1 238 ? 2.451 -12.109 -8.812 1 95 238 LEU B N 1
ATOM 5084 C CA . LEU B 1 238 ? 3.482 -12.93 -9.438 1 95 238 LEU B CA 1
ATOM 5085 C C . LEU B 1 238 ? 4.633 -13.188 -8.469 1 95 238 LEU B C 1
ATOM 5087 O O . LEU B 1 238 ? 4.914 -12.359 -7.598 1 95 238 LEU B O 1
ATOM 5091 N N . SER B 1 239 ? 5.242 -14.266 -8.75 1 90.88 239 SER B N 1
ATOM 5092 C CA . SER B 1 239 ? 6.398 -14.641 -7.941 1 90.88 239 SER B CA 1
ATOM 5093 C C . SER B 1 239 ? 7.656 -13.914 -8.398 1 90.88 239 SER B C 1
ATOM 5095 O O . SER B 1 239 ? 7.898 -13.773 -9.602 1 90.88 239 SER B O 1
ATOM 5097 N N . GLY B 1 240 ? 8.438 -13.289 -7.438 1 73.06 240 GLY B N 1
ATOM 5098 C CA . GLY B 1 240 ? 9.781 -12.836 -7.766 1 73.06 240 GLY B CA 1
ATOM 5099 C C . GLY B 1 240 ? 10.852 -13.852 -7.418 1 73.06 240 GLY B C 1
ATOM 5100 O O . GLY B 1 240 ? 11.969 -13.789 -7.941 1 73.06 240 GLY B O 1
ATOM 5101 N N . ASN B 1 241 ? 10.688 -14.742 -6.488 1 64.19 241 ASN B N 1
ATOM 5102 C CA . ASN B 1 241 ? 11.586 -15.844 -6.176 1 64.19 241 ASN B CA 1
ATOM 5103 C C . ASN B 1 241 ? 11.703 -16.062 -4.668 1 64.19 241 ASN B C 1
ATOM 5105 O O . ASN B 1 241 ? 11.25 -15.234 -3.881 1 64.19 241 ASN B O 1
ATOM 5109 N N . CYS B 1 242 ? 12.016 -17.266 -4.438 1 63.81 242 CYS B N 1
ATOM 5110 C CA . CYS B 1 242 ? 12.344 -17.625 -3.059 1 63.81 242 CYS B CA 1
ATOM 5111 C C . CYS B 1 242 ? 13.578 -18.516 -3.002 1 63.81 242 CYS B C 1
ATOM 5113 O O . CYS B 1 242 ? 13.812 -19.312 -3.912 1 63.81 242 CYS B O 1
ATOM 5115 N N . VAL B 1 243 ? 14.227 -18.359 -1.935 1 71.19 243 VAL B N 1
ATOM 5116 C CA . VAL B 1 243 ? 15.43 -19.172 -1.719 1 71.19 243 VAL B CA 1
ATOM 5117 C C . VAL B 1 243 ? 15.039 -20.625 -1.504 1 71.19 243 VAL B C 1
ATOM 5119 O O . VAL B 1 243 ? 15.641 -21.531 -2.102 1 71.19 243 VAL B O 1
ATOM 5122 N N . SER B 1 244 ? 14.102 -20.828 -0.694 1 85.44 244 SER B N 1
ATOM 5123 C CA . SER B 1 244 ? 13.633 -22.188 -0.484 1 85.44 244 SER B CA 1
ATOM 5124 C C . SER B 1 244 ? 12.594 -22.594 -1.527 1 85.44 244 SER B C 1
ATOM 5126 O O . SER B 1 244 ? 11.484 -22.062 -1.537 1 85.44 244 SER B O 1
ATOM 5128 N N . ALA B 1 245 ? 12.953 -23.594 -2.256 1 90.56 245 ALA B N 1
ATOM 5129 C CA . ALA B 1 245 ? 12.141 -23.969 -3.41 1 90.56 245 ALA B CA 1
ATOM 5130 C C . ALA B 1 245 ? 10.828 -24.625 -2.971 1 90.56 245 ALA B C 1
ATOM 5132 O O . ALA B 1 245 ? 9.805 -24.5 -3.648 1 90.56 245 ALA B O 1
ATOM 5133 N N . CYS B 1 246 ? 10.828 -25.281 -1.831 1 91.56 246 CYS B N 1
ATOM 5134 C CA . CYS B 1 246 ? 9.695 -26.109 -1.424 1 91.56 246 CYS B CA 1
ATOM 5135 C C . CYS B 1 246 ? 8.492 -25.234 -1.061 1 91.56 246 CYS B C 1
ATOM 5137 O O . CYS B 1 246 ? 7.348 -25.625 -1.289 1 91.56 246 CYS B O 1
ATOM 5139 N N . ASP B 1 247 ? 8.742 -24.094 -0.48 1 90.31 247 ASP B N 1
ATOM 5140 C CA . ASP B 1 247 ? 7.625 -23.297 0.038 1 90.31 247 ASP B CA 1
ATOM 5141 C C . ASP B 1 247 ? 7.477 -22 -0.732 1 90.31 247 ASP B C 1
ATOM 5143 O O . ASP B 1 247 ? 6.777 -21.078 -0.285 1 90.31 247 ASP B O 1
ATOM 5147 N N . LYS B 1 248 ? 8.086 -21.922 -1.795 1 89.06 248 LYS B N 1
ATOM 5148 C CA . LYS B 1 248 ? 7.844 -20.812 -2.709 1 89.06 248 LYS B CA 1
ATOM 5149 C C . LYS B 1 248 ? 6.535 -21 -3.469 1 89.06 248 LYS B C 1
ATOM 5151 O O . LYS B 1 248 ? 6.215 -22.109 -3.902 1 89.06 248 LYS B O 1
ATOM 5156 N N . ASN B 1 249 ? 5.809 -19.922 -3.551 1 93.56 249 ASN B N 1
ATOM 5157 C CA . ASN B 1 249 ? 4.688 -19.953 -4.48 1 93.56 249 ASN B CA 1
ATOM 5158 C C . ASN B 1 249 ? 5.094 -19.469 -5.871 1 93.56 249 ASN B C 1
ATOM 5160 O O . ASN B 1 249 ? 5.078 -18.266 -6.148 1 93.56 249 ASN B O 1
ATOM 5164 N N . PRO B 1 250 ? 5.465 -20.406 -6.75 1 94.62 250 PRO B N 1
ATOM 5165 C CA . PRO B 1 250 ? 5.684 -19.953 -8.125 1 94.62 250 PRO B CA 1
ATOM 5166 C C . PRO B 1 250 ? 4.461 -19.266 -8.719 1 94.62 250 PRO B C 1
ATOM 5168 O O . PRO B 1 250 ? 3.355 -19.375 -8.188 1 94.62 250 PRO B O 1
ATOM 5171 N N . THR B 1 251 ? 4.645 -18.562 -9.766 1 96.44 251 THR B N 1
ATOM 5172 C CA . THR B 1 251 ? 3.557 -17.812 -10.398 1 96.44 251 THR B CA 1
ATOM 5173 C C . THR B 1 251 ? 2.377 -18.734 -10.695 1 96.44 251 THR B C 1
ATOM 5175 O O . THR B 1 251 ? 1.221 -18.359 -10.508 1 96.44 251 THR B O 1
ATOM 5178 N N . TYR B 1 252 ? 2.678 -19.984 -11.078 1 97.44 252 TYR B N 1
ATOM 5179 C CA . TYR B 1 252 ? 1.67 -21.016 -11.305 1 97.44 252 TYR B CA 1
ATOM 5180 C C . TYR B 1 252 ? 0.773 -21.172 -10.086 1 97.44 252 TYR B C 1
ATOM 5182 O O . TYR B 1 252 ? -0.45 -21.266 -10.211 1 97.44 252 TYR B O 1
ATOM 5190 N N . VAL B 1 253 ? 1.352 -21.203 -8.961 1 96.62 253 VAL B N 1
ATOM 5191 C CA . VAL B 1 253 ? 0.635 -21.453 -7.719 1 96.62 253 VAL B CA 1
ATOM 5192 C C . VAL B 1 253 ? -0.184 -20.234 -7.328 1 96.62 253 VAL B C 1
ATOM 5194 O O . VAL B 1 253 ? -1.332 -20.359 -6.895 1 96.62 253 VAL B O 1
ATOM 5197 N N . HIS B 1 254 ? 0.349 -19.047 -7.496 1 97.19 254 HIS B N 1
ATOM 5198 C CA . HIS B 1 254 ? -0.428 -17.828 -7.25 1 97.19 254 HIS B CA 1
ATOM 5199 C C . HIS B 1 254 ? -1.711 -17.828 -8.078 1 97.19 254 HIS B C 1
ATOM 5201 O O . HIS B 1 254 ? -2.797 -17.609 -7.539 1 97.19 254 HIS B O 1
ATOM 5207 N N . MET B 1 255 ? -1.583 -18.141 -9.328 1 98.12 255 MET B N 1
ATOM 5208 C CA . MET B 1 255 ? -2.715 -18.062 -10.25 1 98.12 255 MET B CA 1
ATOM 5209 C C . MET B 1 255 ? -3.736 -19.156 -9.945 1 98.12 255 MET B C 1
ATOM 5211 O O . MET B 1 255 ? -4.902 -19.047 -10.32 1 98.12 255 MET B O 1
ATOM 5215 N N . ASN B 1 256 ? -3.275 -20.219 -9.297 1 97.88 256 ASN B N 1
ATOM 5216 C CA . ASN B 1 256 ? -4.129 -21.344 -8.953 1 97.88 256 ASN B CA 1
ATOM 5217 C C . ASN B 1 256 ? -4.242 -21.531 -7.441 1 97.88 256 ASN B C 1
ATOM 5219 O O . ASN B 1 256 ? -4.383 -22.656 -6.953 1 97.88 256 ASN B O 1
ATOM 5223 N N . ASN B 1 257 ? -4.203 -20.531 -6.656 1 97.5 257 ASN B N 1
ATOM 5224 C CA . ASN B 1 257 ? -4.168 -20.578 -5.195 1 97.5 257 ASN B CA 1
ATOM 5225 C C . ASN B 1 257 ? -5.293 -21.438 -4.629 1 97.5 257 ASN B C 1
ATOM 5227 O O . ASN B 1 257 ? -6.461 -21.047 -4.68 1 97.5 257 ASN B O 1
ATOM 5231 N N . PRO B 1 258 ? -4.953 -22.594 -4.027 1 96.62 258 PRO B N 1
ATOM 5232 C CA . PRO B 1 258 ? -5.992 -23.516 -3.559 1 96.62 258 PRO B CA 1
ATOM 5233 C C . PRO B 1 258 ? -6.84 -22.922 -2.436 1 96.62 258 PRO B C 1
ATOM 5235 O O . PRO B 1 258 ? -8.023 -23.25 -2.316 1 96.62 258 PRO B O 1
ATOM 5238 N N . VAL B 1 259 ? -6.234 -22.078 -1.568 1 97.5 259 VAL B N 1
ATOM 5239 C CA . VAL B 1 259 ? -7.004 -21.438 -0.5 1 97.5 259 VAL B CA 1
ATOM 5240 C C . VAL B 1 259 ? -8.164 -20.656 -1.098 1 97.5 259 VAL B C 1
ATOM 5242 O O . VAL B 1 259 ? -9.305 -20.766 -0.633 1 97.5 259 VAL B O 1
ATOM 5245 N N . ILE B 1 260 ? -7.926 -19.922 -2.17 1 98.44 260 ILE B N 1
ATOM 5246 C CA . ILE B 1 260 ? -8.953 -19.125 -2.84 1 98.44 260 ILE B CA 1
ATOM 5247 C C . ILE B 1 260 ? -9.992 -20.047 -3.463 1 98.44 260 ILE B C 1
ATOM 5249 O O . ILE B 1 260 ? -11.195 -19.844 -3.295 1 98.44 260 ILE B O 1
ATOM 5253 N N . HIS B 1 261 ? -9.539 -21.125 -4.168 1 97.75 261 HIS B N 1
ATOM 5254 C CA . HIS B 1 261 ? -10.453 -22.047 -4.809 1 97.75 261 HIS B CA 1
ATOM 5255 C C . HIS B 1 261 ? -11.352 -22.734 -3.779 1 97.75 261 HIS B C 1
ATOM 5257 O O . HIS B 1 261 ? -12.562 -22.828 -3.973 1 97.75 261 HIS B O 1
ATOM 5263 N N . ASP B 1 262 ? -10.766 -23.188 -2.709 1 96.56 262 ASP B N 1
ATOM 5264 C CA . ASP B 1 262 ? -11.531 -23.906 -1.688 1 96.56 262 ASP B CA 1
ATOM 5265 C C . ASP B 1 262 ? -12.516 -22.969 -0.984 1 96.56 262 ASP B C 1
ATOM 5267 O O . ASP B 1 262 ? -13.633 -23.359 -0.653 1 96.56 262 ASP B O 1
ATOM 5271 N N . LEU B 1 263 ? -12.039 -21.734 -0.702 1 98.31 263 LEU B N 1
ATOM 5272 C CA . LEU B 1 263 ? -12.938 -20.766 -0.099 1 98.31 263 LEU B CA 1
ATOM 5273 C C . LEU B 1 263 ? -14.141 -20.5 -1.002 1 98.31 263 LEU B C 1
ATOM 5275 O O . LEU B 1 263 ? -15.273 -20.375 -0.521 1 98.31 263 LEU B O 1
ATOM 5279 N N . TYR B 1 264 ? -13.953 -20.438 -2.33 1 98.44 264 TYR B N 1
ATOM 5280 C CA . TYR B 1 264 ? -15.055 -20.234 -3.266 1 98.44 264 TYR B CA 1
ATOM 5281 C C . TYR B 1 264 ? -15.984 -21.453 -3.277 1 98.44 264 TYR B C 1
ATOM 5283 O O . TYR B 1 264 ? -17.188 -21.312 -3.463 1 98.44 264 TYR B O 1
ATOM 5291 N N . GLU B 1 265 ? -15.406 -22.641 -3.102 1 97.69 265 GLU B N 1
ATOM 5292 C CA . GLU B 1 265 ? -16.203 -23.859 -3.15 1 97.69 265 GLU B CA 1
ATOM 5293 C C . GLU B 1 265 ? -17.281 -23.875 -2.064 1 97.69 265 GLU B C 1
ATOM 5295 O O . GLU B 1 265 ? -18.391 -24.359 -2.283 1 97.69 265 GLU B O 1
ATOM 5300 N N . LEU B 1 266 ? -16.969 -23.328 -0.906 1 97.5 266 LEU B N 1
ATOM 5301 C CA . LEU B 1 266 ? -17.906 -23.375 0.214 1 97.5 266 LEU B CA 1
ATOM 5302 C C . LEU B 1 266 ? -18.578 -22.031 0.418 1 97.5 266 LEU B C 1
ATOM 5304 O O . LEU B 1 266 ? -19.406 -21.859 1.316 1 97.5 266 LEU B O 1
ATOM 5308 N N . HIS B 1 267 ? -18.188 -21.078 -0.423 1 98.31 267 HIS B N 1
ATOM 5309 C CA . HIS B 1 267 ? -18.844 -19.781 -0.406 1 98.31 267 HIS B CA 1
ATOM 5310 C C . HIS B 1 267 ? -20.344 -19.906 -0.638 1 98.31 267 HIS B C 1
ATOM 5312 O O . HIS B 1 267 ? -20.781 -20.578 -1.571 1 98.31 267 HIS B O 1
ATOM 5318 N N . GLY B 1 268 ? -21.125 -19.234 0.178 1 97.81 268 GLY B N 1
ATOM 5319 C CA . GLY B 1 268 ? -22.578 -19.266 0.053 1 97.81 268 GLY B CA 1
ATOM 5320 C C . GLY B 1 268 ? -23.203 -20.516 0.636 1 97.81 268 GLY B C 1
ATOM 5321 O O . GLY B 1 268 ? -24.422 -20.641 0.708 1 97.81 268 GLY B O 1
ATOM 5322 N N . LYS B 1 269 ? -22.375 -21.453 1.082 1 98.06 269 LYS B N 1
ATOM 5323 C CA . LYS B 1 269 ? -22.859 -22.703 1.688 1 98.06 269 LYS B CA 1
ATOM 5324 C C . LYS B 1 269 ? -22.531 -22.75 3.178 1 98.06 269 LYS B C 1
ATOM 5326 O O . LYS B 1 269 ? -23.422 -22.922 4.008 1 98.06 269 LYS B O 1
ATOM 5331 N N . GLU B 1 270 ? -21.281 -22.516 3.521 1 97.94 270 GLU B N 1
ATOM 5332 C CA . GLU B 1 270 ? -20.844 -22.594 4.91 1 97.94 270 GLU B CA 1
ATOM 5333 C C . GLU B 1 270 ? -20.422 -21.219 5.438 1 97.94 270 GLU B C 1
ATOM 5335 O O . GLU B 1 270 ? -20.516 -20.953 6.637 1 97.94 270 GLU B O 1
ATOM 5340 N N . TYR B 1 271 ? -19.891 -20.469 4.652 1 98.44 271 TYR B N 1
ATOM 5341 C CA . TYR B 1 271 ? -19.469 -19.109 4.98 1 98.44 271 TYR B CA 1
ATOM 5342 C C . TYR B 1 271 ? -19.609 -18.188 3.781 1 98.44 271 TYR B C 1
ATOM 5344 O O . TYR B 1 271 ? -19.984 -18.625 2.689 1 98.44 271 TYR B O 1
ATOM 5352 N N . ASN B 1 272 ? -19.578 -16.938 4.027 1 98.5 272 ASN B N 1
ATOM 5353 C CA . ASN B 1 272 ? -19.516 -15.898 3.014 1 98.5 272 ASN B CA 1
ATOM 5354 C C . ASN B 1 272 ? -18.078 -15.422 2.793 1 98.5 272 ASN B C 1
ATOM 5356 O O . ASN B 1 272 ? -17.531 -14.672 3.611 1 98.5 272 ASN B O 1
ATOM 5360 N N . PHE B 1 273 ? -17.438 -15.898 1.745 1 98.75 273 PHE B N 1
ATOM 5361 C CA . PHE B 1 273 ? -16.094 -15.484 1.387 1 98.75 273 PHE B CA 1
ATOM 5362 C C . PHE B 1 273 ? -16.094 -14.086 0.771 1 98.75 273 PHE B C 1
ATOM 5364 O O . PHE B 1 273 ? -16.469 -13.922 -0.393 1 98.75 273 PHE B O 1
ATOM 5371 N N . VAL B 1 274 ? -15.547 -13.039 1.552 1 97.75 274 VAL B N 1
ATOM 5372 C CA . VAL B 1 274 ? -15.867 -11.664 1.165 1 97.75 274 VAL B CA 1
ATOM 5373 C C . VAL B 1 274 ? -14.641 -11.008 0.536 1 97.75 274 VAL B C 1
ATOM 5375 O O . VAL B 1 274 ? -14.719 -9.891 0.03 1 97.75 274 VAL B O 1
ATOM 5378 N N . GLY B 1 275 ? -13.469 -11.617 0.554 1 96.62 275 GLY B N 1
ATOM 5379 C CA . GLY B 1 275 ? -12.336 -11.016 -0.134 1 96.62 275 GLY B CA 1
ATOM 5380 C C . GLY B 1 275 ? -10.992 -11.492 0.384 1 96.62 275 GLY B C 1
ATOM 5381 O O . GLY B 1 275 ? -10.922 -12.492 1.108 1 96.62 275 GLY B O 1
ATOM 5382 N N . VAL B 1 276 ? -9.938 -10.898 -0.125 1 98.75 276 VAL B N 1
ATOM 5383 C CA . VAL B 1 276 ? -8.555 -11.219 0.223 1 98.75 276 VAL B CA 1
ATOM 5384 C C . VAL B 1 276 ? -7.848 -9.961 0.729 1 98.75 276 VAL B C 1
ATOM 5386 O O . VAL B 1 276 ? -7.902 -8.906 0.085 1 98.75 276 VAL B O 1
ATOM 5389 N N . ILE B 1 277 ? -7.312 -10.008 1.938 1 98.81 277 ILE B N 1
ATOM 5390 C CA . ILE B 1 277 ? -6.395 -8.992 2.432 1 98.81 277 ILE B CA 1
ATOM 5391 C C . ILE B 1 277 ? -4.957 -9.391 2.107 1 98.81 277 ILE B C 1
ATOM 5393 O O . ILE B 1 277 ? -4.465 -10.414 2.592 1 98.81 277 ILE B O 1
ATOM 5397 N N . ILE B 1 278 ? -4.305 -8.625 1.268 1 98.62 278 ILE B N 1
ATOM 5398 C CA . ILE B 1 278 ? -2.9 -8.922 0.99 1 98.62 278 ILE B CA 1
ATOM 5399 C C . ILE B 1 278 ? -2.01 -8.094 1.916 1 98.62 278 ILE B C 1
ATOM 5401 O O . ILE B 1 278 ? -2.316 -6.938 2.217 1 98.62 278 ILE B O 1
ATOM 5405 N N . THR B 1 279 ? -1.005 -8.711 2.426 1 98.06 279 THR B N 1
ATOM 5406 C CA . THR B 1 279 ? -0.002 -8.078 3.275 1 98.06 279 THR B CA 1
ATOM 5407 C C . THR B 1 279 ? 1.395 -8.594 2.938 1 98.06 279 THR B C 1
ATOM 5409 O O . THR B 1 279 ? 1.565 -9.375 1.998 1 98.06 279 THR B O 1
ATOM 5412 N N . ASN B 1 280 ? 2.41 -8.039 3.529 1 95.5 280 ASN B N 1
ATOM 5413 C CA . ASN B 1 280 ? 3.787 -8.383 3.193 1 95.5 280 ASN B CA 1
ATOM 5414 C C . ASN B 1 280 ? 4.473 -9.125 4.34 1 95.5 280 ASN B C 1
ATOM 5416 O O . ASN B 1 280 ? 3.885 -9.305 5.406 1 95.5 280 ASN B O 1
ATOM 5420 N N . GLU B 1 281 ? 5.605 -9.703 4.062 1 95.44 281 GLU B N 1
ATOM 5421 C CA . GLU B 1 281 ? 6.5 -10.383 4.996 1 95.44 281 GLU B CA 1
ATOM 5422 C C . GLU B 1 281 ? 7.871 -9.711 5.031 1 95.44 281 GLU B C 1
ATOM 5424 O O . GLU B 1 281 ? 8.883 -10.352 4.734 1 95.44 281 GLU B O 1
ATOM 5429 N N . ASN B 1 282 ? 7.91 -8.508 5.488 1 94 282 ASN B N 1
ATOM 5430 C CA . ASN B 1 282 ? 9.148 -7.73 5.469 1 94 282 ASN B CA 1
ATOM 5431 C C . ASN B 1 282 ? 10.133 -8.211 6.527 1 94 282 ASN B C 1
ATOM 5433 O O . ASN B 1 282 ? 9.75 -8.922 7.457 1 94 282 ASN B O 1
ATOM 5437 N N . VAL B 1 283 ? 11.367 -7.773 6.391 1 93.44 283 VAL B N 1
ATOM 5438 C CA . VAL B 1 283 ? 12.445 -8.266 7.246 1 93.44 283 VAL B CA 1
ATOM 5439 C C . VAL B 1 283 ? 12.469 -7.477 8.555 1 93.44 283 VAL B C 1
ATOM 5441 O O . VAL B 1 283 ? 12.656 -8.047 9.625 1 93.44 283 VAL B O 1
ATOM 5444 N N . TYR B 1 284 ? 12.234 -6.184 8.547 1 93.81 284 TYR B N 1
ATOM 5445 C CA . TYR B 1 284 ? 12.391 -5.324 9.711 1 93.81 284 TYR B CA 1
ATOM 5446 C C . TYR B 1 284 ? 11.195 -5.441 10.648 1 93.81 284 TYR B C 1
ATOM 5448 O O . TYR B 1 284 ? 10.055 -5.508 10.195 1 93.81 284 TYR B O 1
ATOM 5456 N N . LEU B 1 285 ? 11.492 -5.441 11.922 1 95.75 285 LEU B N 1
ATOM 5457 C CA . LEU B 1 285 ? 10.469 -5.617 12.945 1 95.75 285 LEU B CA 1
ATOM 5458 C C . LEU B 1 285 ? 9.398 -4.539 12.844 1 95.75 285 LEU B C 1
ATOM 5460 O O . LEU B 1 285 ? 8.203 -4.832 12.945 1 95.75 285 LEU B O 1
ATOM 5464 N N . ALA B 1 286 ? 9.719 -3.299 12.641 1 95.75 286 ALA B N 1
ATOM 5465 C CA . ALA B 1 286 ? 8.766 -2.199 12.547 1 95.75 286 ALA B CA 1
ATOM 5466 C C . ALA B 1 286 ? 7.789 -2.424 11.391 1 95.75 286 ALA B C 1
ATOM 5468 O O . ALA B 1 286 ? 6.609 -2.086 11.5 1 95.75 286 ALA B O 1
ATOM 5469 N N . ASP B 1 287 ? 8.32 -2.936 10.32 1 95.88 287 ASP B N 1
ATOM 5470 C CA . ASP B 1 287 ? 7.465 -3.223 9.172 1 95.88 287 ASP B CA 1
ATOM 5471 C C . ASP B 1 287 ? 6.488 -4.355 9.484 1 95.88 287 ASP B C 1
ATOM 5473 O O . ASP B 1 287 ? 5.316 -4.297 9.102 1 95.88 287 ASP B O 1
ATOM 5477 N N . LYS B 1 288 ? 6.984 -5.41 10.156 1 97 288 LYS B N 1
ATOM 5478 C CA . LYS B 1 288 ? 6.125 -6.516 10.57 1 97 288 LYS B CA 1
ATOM 5479 C C . LYS B 1 288 ? 4.984 -6.023 11.461 1 97 288 LYS B C 1
ATOM 5481 O O . LYS B 1 288 ? 3.832 -6.422 11.273 1 97 288 LYS B O 1
ATOM 5486 N N . GLU B 1 289 ? 5.352 -5.203 12.359 1 97.81 289 GLU B N 1
ATOM 5487 C CA . GLU B 1 289 ? 4.371 -4.656 13.297 1 97.81 289 GLU B CA 1
ATOM 5488 C C . GLU B 1 289 ? 3.352 -3.779 12.578 1 97.81 289 GLU B C 1
ATOM 5490 O O . GLU B 1 289 ? 2.146 -3.91 12.805 1 97.81 289 GLU B O 1
ATOM 5495 N N . ARG B 1 290 ? 3.779 -2.908 11.734 1 97.69 290 ARG B N 1
ATOM 5496 C CA . ARG B 1 290 ? 2.904 -2.01 10.984 1 97.69 290 ARG B CA 1
ATOM 5497 C C . ARG B 1 290 ? 1.908 -2.795 10.141 1 97.69 290 ARG B C 1
ATOM 5499 O O . ARG B 1 290 ? 0.708 -2.516 10.164 1 97.69 290 ARG B O 1
ATOM 5506 N N . SER B 1 291 ? 2.438 -3.746 9.43 1 98 291 SER B N 1
ATOM 5507 C CA . SER B 1 291 ? 1.596 -4.504 8.508 1 98 291 SER B CA 1
ATOM 5508 C C . SER B 1 291 ? 0.581 -5.355 9.258 1 98 291 SER B C 1
ATOM 5510 O O . SER B 1 291 ? -0.58 -5.449 8.859 1 98 291 SER B O 1
ATOM 5512 N N . SER B 1 292 ? 1.015 -6.016 10.305 1 98.5 292 SER B N 1
ATOM 5513 C CA . SER B 1 292 ? 0.083 -6.84 11.062 1 98.5 292 SER B CA 1
ATOM 5514 C C . SER B 1 292 ? -0.949 -5.98 11.789 1 98.5 292 SER B C 1
ATOM 5516 O O . SER B 1 292 ? -2.111 -6.371 11.914 1 98.5 292 SER B O 1
ATOM 5518 N N . ASN B 1 293 ? -0.527 -4.777 12.336 1 98.5 293 ASN B N 1
ATOM 5519 C CA . ASN B 1 293 ? -1.492 -3.83 12.891 1 98.5 293 ASN B CA 1
ATOM 5520 C C . ASN B 1 293 ? -2.555 -3.451 11.859 1 98.5 293 ASN B C 1
ATOM 5522 O O . ASN B 1 293 ? -3.746 -3.428 12.172 1 98.5 293 ASN B O 1
ATOM 5526 N N . TRP B 1 294 ? -2.09 -3.148 10.672 1 98.69 294 TRP B N 1
ATOM 5527 C CA . TRP B 1 294 ? -2.977 -2.709 9.602 1 98.69 294 TRP B CA 1
ATOM 5528 C C . TRP B 1 294 ? -3.947 -3.816 9.203 1 98.69 294 TRP B C 1
ATOM 5530 O O . TRP B 1 294 ? -5.145 -3.57 9.031 1 98.69 294 TRP B O 1
ATOM 5540 N N . THR B 1 295 ? -3.436 -5.012 9.047 1 98.81 295 THR B N 1
ATOM 5541 C CA . THR B 1 295 ? -4.242 -6.16 8.648 1 98.81 295 THR B CA 1
ATOM 5542 C C . THR B 1 295 ? -5.328 -6.441 9.688 1 98.81 295 THR B C 1
ATOM 5544 O O . THR B 1 295 ? -6.488 -6.668 9.336 1 98.81 295 THR B O 1
ATOM 5547 N N . ALA B 1 296 ? -4.914 -6.422 10.945 1 98.75 296 ALA B N 1
ATOM 5548 C CA . ALA B 1 296 ? -5.863 -6.688 12.023 1 98.75 296 ALA B CA 1
ATOM 5549 C C . ALA B 1 296 ? -6.973 -5.637 12.047 1 98.75 296 ALA B C 1
ATOM 5551 O O . ALA B 1 296 ? -8.148 -5.973 12.172 1 98.75 296 ALA B O 1
ATOM 5552 N N . LYS B 1 297 ? -6.609 -4.391 11.977 1 97.94 297 LYS B N 1
ATOM 5553 C CA . LYS B 1 297 ? -7.613 -3.332 12.016 1 97.94 297 LYS B CA 1
ATOM 5554 C C . LYS B 1 297 ? -8.531 -3.398 10.797 1 97.94 297 LYS B C 1
ATOM 5556 O O . LYS B 1 297 ? -9.727 -3.121 10.898 1 97.94 297 LYS B O 1
ATOM 5561 N N . MET B 1 298 ? -7.969 -3.746 9.656 1 98.38 298 MET B N 1
ATOM 5562 C CA . MET B 1 298 ? -8.789 -3.891 8.453 1 98.38 298 MET B CA 1
ATOM 5563 C C . MET B 1 298 ? -9.773 -5.047 8.602 1 98.38 298 MET B C 1
ATOM 5565 O O . MET B 1 298 ? -10.93 -4.934 8.211 1 98.38 298 MET B O 1
ATOM 5569 N N . ALA B 1 299 ? -9.305 -6.176 9.141 1 98.81 299 ALA B N 1
ATOM 5570 C CA . ALA B 1 299 ? -10.18 -7.316 9.391 1 98.81 299 ALA B CA 1
ATOM 5571 C C . ALA B 1 299 ? -11.336 -6.93 10.312 1 98.81 299 ALA B C 1
ATOM 5573 O O . ALA B 1 299 ? -12.484 -7.305 10.062 1 98.81 299 ALA B O 1
ATOM 5574 N N . GLU B 1 300 ? -11.031 -6.203 11.352 1 98.69 300 GLU B N 1
ATOM 5575 C CA . GLU B 1 300 ? -12.055 -5.719 12.273 1 98.69 300 GLU B CA 1
ATOM 5576 C C . GLU B 1 300 ? -13.016 -4.75 11.578 1 98.69 300 GLU B C 1
ATOM 5578 O O . GLU B 1 300 ? -14.227 -4.848 11.742 1 98.69 300 GLU B O 1
ATOM 5583 N N . TYR B 1 301 ? -12.5 -3.816 10.812 1 98.5 301 TYR B N 1
ATOM 5584 C CA . TYR B 1 301 ? -13.289 -2.824 10.094 1 98.5 301 TYR B CA 1
ATOM 5585 C C . TYR B 1 301 ? -14.312 -3.496 9.188 1 98.5 301 TYR B C 1
ATOM 5587 O O . TYR B 1 301 ? -15.453 -3.045 9.086 1 98.5 301 TYR B O 1
ATOM 5595 N N . LEU B 1 302 ? -13.906 -4.613 8.539 1 98.44 302 LEU B N 1
ATOM 5596 C CA . LEU B 1 302 ? -14.758 -5.312 7.578 1 98.44 302 LEU B CA 1
ATOM 5597 C C . LEU B 1 302 ? -15.742 -6.234 8.289 1 98.44 302 LEU B C 1
ATOM 5599 O O . LEU B 1 302 ? -16.594 -6.859 7.648 1 98.44 302 LEU B O 1
ATOM 5603 N N . GLY B 1 303 ? -15.664 -6.32 9.609 1 98 303 GLY B N 1
ATOM 5604 C CA . GLY B 1 303 ? -16.594 -7.141 10.383 1 98 303 GLY B CA 1
ATOM 5605 C C . GLY B 1 303 ? -16.422 -8.625 10.133 1 98 303 GLY B C 1
ATOM 5606 O O . GLY B 1 303 ? -17.391 -9.375 10.125 1 98 303 GLY B O 1
ATOM 5607 N N . LEU B 1 304 ? -15.164 -9.062 9.922 1 98.69 304 LEU B N 1
ATOM 5608 C CA . LEU B 1 304 ? -14.922 -10.461 9.609 1 98.69 304 LEU B CA 1
ATOM 5609 C C . LEU B 1 304 ? -15.125 -11.336 10.844 1 98.69 304 LEU B C 1
ATOM 5611 O O . LEU B 1 304 ? -14.812 -10.922 11.961 1 98.69 304 LEU B O 1
ATOM 5615 N N . ASP B 1 305 ? -15.617 -12.531 10.578 1 98.75 305 ASP B N 1
ATOM 5616 C CA . ASP B 1 305 ? -15.812 -13.516 11.633 1 98.75 305 ASP B CA 1
ATOM 5617 C C . ASP B 1 305 ? -14.641 -14.492 11.695 1 98.75 305 ASP B C 1
ATOM 5619 O O . ASP B 1 305 ? -14.383 -15.094 12.742 1 98.75 305 ASP B O 1
ATOM 5623 N N . GLY B 1 306 ? -13.961 -14.672 10.664 1 98.69 306 GLY B N 1
ATOM 5624 C CA . GLY B 1 306 ? -12.82 -15.57 10.586 1 98.69 306 GLY B CA 1
ATOM 5625 C C . GLY B 1 306 ? -11.906 -15.266 9.414 1 98.69 306 GLY B C 1
ATOM 5626 O O . GLY B 1 306 ? -12.328 -14.672 8.422 1 98.69 306 GLY B O 1
ATOM 5627 N N . VAL B 1 307 ? -10.625 -15.602 9.602 1 98.81 307 VAL B N 1
ATOM 5628 C CA . VAL B 1 307 ? -9.68 -15.453 8.508 1 98.81 307 VAL B CA 1
ATOM 5629 C C . VAL B 1 307 ? -8.789 -16.688 8.422 1 98.81 307 VAL B C 1
ATOM 5631 O O . VAL B 1 307 ? -8.508 -17.344 9.43 1 98.81 307 VAL B O 1
ATOM 5634 N N . ILE B 1 308 ? -8.469 -17.047 7.199 1 98.44 308 ILE B N 1
ATOM 5635 C CA . ILE B 1 308 ? -7.359 -17.953 6.926 1 98.44 308 ILE B CA 1
ATOM 5636 C C . ILE B 1 308 ? -6.098 -17.156 6.617 1 98.44 308 ILE B C 1
ATOM 5638 O O . ILE B 1 308 ? -6.129 -16.219 5.824 1 98.44 308 ILE B O 1
ATOM 5642 N N . ILE B 1 309 ? -4.988 -17.453 7.312 1 98.56 309 ILE B N 1
ATOM 5643 C CA . ILE B 1 309 ? -3.73 -16.75 7.113 1 98.56 309 ILE B CA 1
ATOM 5644 C C . ILE B 1 309 ? -2.668 -17.719 6.598 1 98.56 309 ILE B C 1
ATOM 5646 O O . ILE B 1 309 ? -2.379 -18.719 7.234 1 98.56 309 ILE B O 1
ATOM 5650 N N . SER B 1 310 ? -2.117 -17.453 5.438 1 97.12 310 SER B N 1
ATOM 5651 C CA . SER B 1 310 ? -1.023 -18.281 4.938 1 97.12 310 SER B CA 1
ATOM 5652 C C . SER B 1 310 ? 0.269 -17.469 4.828 1 97.12 310 SER B C 1
ATOM 5654 O O . SER B 1 310 ? 0.24 -16.281 4.516 1 97.12 310 SER B O 1
ATOM 5656 N N . GLU B 1 311 ? 1.358 -18.078 5.125 1 95.31 311 GLU B N 1
ATOM 5657 C CA . GLU B 1 311 ? 2.656 -17.453 4.891 1 95.31 311 GLU B CA 1
ATOM 5658 C C . GLU B 1 311 ? 3.342 -18.031 3.664 1 95.31 311 GLU B C 1
ATOM 5660 O O . GLU B 1 311 ? 2.852 -19 3.078 1 95.31 311 GLU B O 1
ATOM 5665 N N . GLU B 1 312 ? 4.273 -17.469 3.174 1 92.88 312 GLU B N 1
ATOM 5666 C CA . GLU B 1 312 ? 5.23 -17.969 2.195 1 92.88 312 GLU B CA 1
ATOM 5667 C C . GLU B 1 312 ? 6.648 -17.969 2.762 1 92.88 312 GLU B C 1
ATOM 5669 O O . GLU B 1 312 ? 7.16 -16.938 3.168 1 92.88 312 GLU B O 1
ATOM 5674 N N . GLY B 1 313 ? 7.188 -19.125 2.801 1 89.5 313 GLY B N 1
ATOM 5675 C CA . GLY B 1 313 ? 8.492 -19.25 3.424 1 89.5 313 GLY B CA 1
ATOM 5676 C C . GLY B 1 313 ? 8.422 -19.609 4.898 1 89.5 313 GLY B C 1
ATOM 5677 O O . GLY B 1 313 ? 7.367 -20.016 5.391 1 89.5 313 GLY B O 1
ATOM 5678 N N . PHE B 1 314 ? 9.578 -19.531 5.594 1 88.19 314 PHE B N 1
ATOM 5679 C CA . PHE B 1 314 ? 9.695 -19.906 7 1 88.19 314 PHE B CA 1
ATOM 5680 C C . PHE B 1 314 ? 10.68 -18.984 7.719 1 88.19 314 PHE B C 1
ATOM 5682 O O . PHE B 1 314 ? 11.328 -18.156 7.09 1 88.19 314 PHE B O 1
ATOM 5689 N N . GLY B 1 315 ? 10.836 -19.188 9 1 89.81 315 GLY B N 1
ATOM 5690 C CA . GLY B 1 315 ? 11.773 -18.391 9.773 1 89.81 315 GLY B CA 1
ATOM 5691 C C . GLY B 1 315 ? 11.289 -16.969 10.016 1 89.81 315 GLY B C 1
ATOM 5692 O O . GLY B 1 315 ? 10.406 -16.75 10.852 1 89.81 315 GLY B O 1
ATOM 5693 N N . ASN B 1 316 ? 11.789 -16.141 9.18 1 91 316 ASN B N 1
ATOM 5694 C CA . ASN B 1 316 ? 11.375 -14.742 9.297 1 91 316 ASN B CA 1
ATOM 5695 C C . ASN B 1 316 ? 9.883 -14.578 9.047 1 91 316 ASN B C 1
ATOM 5697 O O . ASN B 1 316 ? 9.203 -13.867 9.797 1 91 316 ASN B O 1
ATOM 5701 N N . PRO B 1 317 ? 9.312 -15.25 8.125 1 93.62 317 PRO B N 1
ATOM 5702 C CA . PRO B 1 317 ? 7.875 -15.148 7.867 1 93.62 317 PRO B CA 1
ATOM 5703 C C . PRO B 1 317 ? 7.027 -15.703 9.016 1 93.62 317 PRO B C 1
ATOM 5705 O O . PRO B 1 317 ? 5.875 -15.297 9.18 1 93.62 317 PRO B O 1
ATOM 5708 N N . ASP B 1 318 ? 7.566 -16.594 9.836 1 95.06 318 ASP B N 1
ATOM 5709 C CA . ASP B 1 318 ? 6.828 -17.125 10.977 1 95.06 318 ASP B CA 1
ATOM 5710 C C . ASP B 1 318 ? 6.43 -16.016 11.945 1 95.06 318 ASP B C 1
ATOM 5712 O O . ASP B 1 318 ? 5.359 -16.078 12.555 1 95.06 318 ASP B O 1
ATOM 5716 N N . THR B 1 319 ? 7.379 -15.148 12.094 1 96.56 319 THR B N 1
ATOM 5717 C CA . THR B 1 319 ? 7.105 -14.031 13 1 96.56 319 THR B CA 1
ATOM 5718 C C . THR B 1 319 ? 5.93 -13.203 12.484 1 96.56 319 THR B C 1
ATOM 5720 O O . THR B 1 319 ? 5.051 -12.812 13.258 1 96.56 319 THR B O 1
ATOM 5723 N N . ASP B 1 320 ? 5.871 -12.898 11.219 1 97.56 320 ASP B N 1
ATOM 5724 C CA . ASP B 1 320 ? 4.742 -12.195 10.617 1 97.56 320 ASP B CA 1
ATOM 5725 C C . ASP B 1 320 ? 3.443 -12.969 10.82 1 97.56 320 ASP B C 1
ATOM 5727 O O . ASP B 1 320 ? 2.416 -12.383 11.172 1 97.56 320 ASP B O 1
ATOM 5731 N N . LEU B 1 321 ? 3.551 -14.258 10.539 1 97.62 321 LEU B N 1
ATOM 5732 C CA . LEU B 1 321 ? 2.389 -15.133 10.625 1 97.62 321 LEU B CA 1
ATOM 5733 C C . LEU B 1 321 ? 1.775 -15.094 12.016 1 97.62 321 LEU B C 1
ATOM 5735 O O . LEU B 1 321 ? 0.567 -14.898 12.164 1 97.62 321 LEU B O 1
ATOM 5739 N N . ILE B 1 322 ? 2.561 -15.227 12.984 1 97.62 322 ILE B N 1
ATOM 5740 C CA . ILE B 1 322 ? 2.094 -15.289 14.359 1 97.62 322 ILE B CA 1
ATOM 5741 C C . ILE B 1 322 ? 1.597 -13.914 14.805 1 97.62 322 ILE B C 1
ATOM 5743 O O . ILE B 1 322 ? 0.605 -13.812 15.531 1 97.62 322 ILE B O 1
ATOM 5747 N N . MET B 1 323 ? 2.254 -12.836 14.375 1 98.19 323 MET B N 1
ATOM 5748 C CA . MET B 1 323 ? 1.79 -11.492 14.711 1 98.19 323 MET B CA 1
ATOM 5749 C C . MET B 1 323 ? 0.399 -11.242 14.141 1 98.19 323 MET B C 1
ATOM 5751 O O . MET B 1 323 ? -0.471 -10.703 14.828 1 98.19 323 MET B O 1
ATOM 5755 N N . ASN B 1 324 ? 0.237 -11.594 12.859 1 98.75 324 ASN B N 1
ATOM 5756 C CA . ASN B 1 324 ? -1.086 -11.453 12.258 1 98.75 324 ASN B CA 1
ATOM 5757 C C . ASN B 1 324 ? -2.133 -12.273 13.008 1 98.75 324 ASN B C 1
ATOM 5759 O O . ASN B 1 324 ? -3.215 -11.773 13.312 1 98.75 324 ASN B O 1
ATOM 5763 N N . CYS B 1 325 ? -1.809 -13.531 13.281 1 98.5 325 CYS B N 1
ATOM 5764 C CA . CYS B 1 325 ? -2.727 -14.414 13.984 1 98.5 325 CYS B CA 1
ATOM 5765 C C . CYS B 1 325 ? -3.113 -13.828 15.344 1 98.5 325 CYS B C 1
ATOM 5767 O O . CYS B 1 325 ? -4.297 -13.742 15.672 1 98.5 325 CYS B O 1
ATOM 5769 N N . LYS B 1 326 ? -2.139 -13.469 16.094 1 98.38 326 LYS B N 1
ATOM 5770 C CA . LYS B 1 326 ? -2.334 -12.945 17.438 1 98.38 326 LYS B CA 1
ATOM 5771 C C . LYS B 1 326 ? -3.189 -11.688 17.422 1 98.38 326 LYS B C 1
ATOM 5773 O O . LYS B 1 326 ? -4.16 -11.578 18.172 1 98.38 326 LYS B O 1
ATOM 5778 N N . LYS B 1 327 ? -2.875 -10.758 16.641 1 98.69 327 LYS B N 1
ATOM 5779 C CA . LYS B 1 327 ? -3.527 -9.453 16.641 1 98.69 327 LYS B CA 1
ATOM 5780 C C . LYS B 1 327 ? -4.949 -9.555 16.094 1 98.69 327 LYS B C 1
ATOM 5782 O O . LYS B 1 327 ? -5.859 -8.891 16.594 1 98.69 327 LYS B O 1
ATOM 5787 N N . ILE B 1 328 ? -5.16 -10.352 15.039 1 98.88 328 ILE B N 1
ATOM 5788 C CA . ILE B 1 328 ? -6.504 -10.539 14.492 1 98.88 328 ILE B CA 1
ATOM 5789 C C . ILE B 1 328 ? -7.375 -11.273 15.508 1 98.88 328 ILE B C 1
ATOM 5791 O O . ILE B 1 328 ? -8.531 -10.906 15.719 1 98.88 328 ILE B O 1
ATOM 5795 N N . THR B 1 329 ? -6.816 -12.297 16.156 1 98.75 329 THR B N 1
ATOM 5796 C CA . THR B 1 329 ? -7.543 -13.031 17.188 1 98.75 329 THR B CA 1
ATOM 5797 C C . THR B 1 329 ? -7.941 -12.109 18.328 1 98.75 329 THR B C 1
ATOM 5799 O O . THR B 1 329 ? -9.039 -12.234 18.875 1 98.75 329 THR B O 1
ATOM 5802 N N . LYS B 1 330 ? -7.078 -11.281 18.703 1 98.31 330 LYS B N 1
ATOM 5803 C CA . LYS B 1 330 ? -7.348 -10.336 19.781 1 98.31 330 LYS B CA 1
ATOM 5804 C C . LYS B 1 330 ? -8.555 -9.453 19.453 1 98.31 330 LYS B C 1
ATOM 5806 O O . LYS B 1 330 ? -9.195 -8.922 20.359 1 98.31 330 LYS B O 1
ATOM 5811 N N . LYS B 1 331 ? -8.875 -9.258 18.203 1 98.25 331 LYS B N 1
ATOM 5812 C CA . LYS B 1 331 ? -10.031 -8.477 17.781 1 98.25 331 LYS B CA 1
ATOM 5813 C C . LYS B 1 331 ? -11.312 -9.312 17.859 1 98.25 331 LYS B C 1
ATOM 5815 O O . LYS B 1 331 ? -12.383 -8.859 17.453 1 98.25 331 LYS B O 1
ATOM 5820 N N . GLY B 1 332 ? -11.234 -10.531 18.297 1 98.31 332 GLY B N 1
ATOM 5821 C CA . GLY B 1 332 ? -12.391 -11.414 18.406 1 98.31 332 GLY B CA 1
ATOM 5822 C C . GLY B 1 332 ? -12.68 -12.164 17.109 1 98.31 332 GLY B C 1
ATOM 5823 O O . GLY B 1 332 ? -13.789 -12.68 16.938 1 98.31 332 GLY B O 1
ATOM 5824 N N . ILE B 1 333 ? -11.766 -12.211 16.188 1 98.69 333 ILE B N 1
ATOM 5825 C CA . ILE B 1 333 ? -11.914 -12.875 14.898 1 98.69 333 ILE B CA 1
ATOM 5826 C C . ILE B 1 333 ? -11.203 -14.227 14.93 1 98.69 333 ILE B C 1
ATOM 5828 O O . ILE B 1 333 ? -10.047 -14.312 15.352 1 98.69 333 ILE B O 1
ATOM 5832 N N . LYS B 1 334 ? -11.844 -15.297 14.5 1 98.44 334 LYS B N 1
ATOM 5833 C CA . LYS B 1 334 ? -11.227 -16.625 14.484 1 98.44 334 LYS B CA 1
ATOM 5834 C C . LYS B 1 334 ? -10.156 -16.719 13.398 1 98.44 334 LYS B C 1
ATOM 5836 O O . LYS B 1 334 ? -10.336 -16.188 12.297 1 98.44 334 LYS B O 1
ATOM 5841 N N . THR B 1 335 ? -9.07 -17.391 13.742 1 98.31 335 THR B N 1
ATOM 5842 C CA . THR B 1 335 ? -7.961 -17.484 12.797 1 98.31 335 THR B CA 1
ATOM 5843 C C . THR B 1 335 ? -7.539 -18.938 12.594 1 98.31 335 THR B C 1
ATOM 5845 O O . THR B 1 335 ? -7.629 -19.75 13.516 1 98.31 335 THR B O 1
ATOM 5848 N N . VAL B 1 336 ? -7.203 -19.281 11.438 1 97.25 336 VAL B N 1
ATOM 5849 C CA . VAL B 1 336 ? -6.488 -20.516 11.086 1 97.25 336 VAL B CA 1
ATOM 5850 C C . VAL B 1 336 ? -5.219 -20.156 10.312 1 97.25 336 VAL B C 1
ATOM 5852 O O . VAL B 1 336 ? -5.258 -19.375 9.359 1 97.25 336 VAL B O 1
ATOM 5855 N N . ILE B 1 337 ? -4.074 -20.672 10.773 1 96.62 337 ILE B N 1
ATOM 5856 C CA . ILE B 1 337 ? -2.832 -20.359 10.078 1 96.62 337 ILE B CA 1
ATOM 5857 C C . ILE B 1 337 ? -2.377 -21.562 9.266 1 96.62 337 ILE B C 1
ATOM 5859 O O . ILE B 1 337 ? -2.594 -22.719 9.664 1 96.62 337 ILE B O 1
ATOM 5863 N N . LEU B 1 338 ? -1.859 -21.328 8.086 1 95.62 338 LEU B N 1
ATOM 5864 C CA . LEU B 1 338 ? -1.21 -22.312 7.227 1 95.62 338 LEU B CA 1
ATOM 5865 C C . LEU B 1 338 ? 0.294 -22.062 7.164 1 95.62 338 LEU B C 1
ATOM 5867 O O . LEU B 1 338 ? 0.736 -20.953 6.879 1 95.62 338 LEU B O 1
ATOM 5871 N N . THR B 1 339 ? 1.085 -23.062 7.445 1 93.31 339 THR B N 1
ATOM 5872 C CA . THR B 1 339 ? 2.537 -22.938 7.492 1 93.31 339 THR B CA 1
ATOM 5873 C C . THR B 1 339 ? 3.213 -24.234 7.094 1 93.31 339 THR B C 1
ATOM 5875 O O . THR B 1 339 ? 2.559 -25.156 6.582 1 93.31 339 THR B O 1
ATOM 5878 N N . ASP B 1 340 ? 4.512 -24.25 7 1 91.88 340 ASP B N 1
ATOM 5879 C CA . ASP B 1 340 ? 5.301 -25.469 6.91 1 91.88 340 ASP B CA 1
ATOM 5880 C C . ASP B 1 340 ? 6.203 -25.625 8.125 1 91.88 340 ASP B C 1
ATOM 5882 O O . ASP B 1 340 ? 6.129 -24.844 9.07 1 91.88 340 ASP B O 1
ATOM 5886 N N . GLU B 1 341 ? 6.875 -26.797 8.172 1 90 341 GLU B N 1
ATOM 5887 C CA . GLU B 1 341 ? 7.684 -27.094 9.352 1 90 341 GLU B CA 1
ATOM 5888 C C . GLU B 1 341 ? 9.164 -27.203 8.992 1 90 341 GLU B C 1
ATOM 5890 O O . GLU B 1 341 ? 9.516 -27.734 7.938 1 90 341 GLU B O 1
ATOM 5895 N N . TYR B 1 342 ? 9.938 -26.688 9.734 1 89.44 342 TYR B N 1
ATOM 5896 C CA . TYR B 1 342 ? 11.383 -26.875 9.695 1 89.44 342 TYR B CA 1
ATOM 5897 C C . TYR B 1 342 ? 11.898 -27.453 11 1 89.44 342 TYR B C 1
ATOM 5899 O O . TYR B 1 342 ? 12.688 -26.828 11.703 1 89.44 342 TYR B O 1
ATOM 5907 N N . ALA B 1 343 ? 11.508 -28.641 11.203 1 89.56 343 ALA B N 1
ATOM 5908 C CA . ALA B 1 343 ? 11.688 -29.281 12.5 1 89.56 343 ALA B CA 1
ATOM 5909 C C . ALA B 1 343 ? 12.945 -30.141 12.531 1 89.56 343 ALA B C 1
ATOM 5911 O O . ALA B 1 343 ? 13.008 -31.141 13.242 1 89.56 343 ALA B O 1
ATOM 5912 N N . GLY B 1 344 ? 13.859 -29.766 11.75 1 90.38 344 GLY B N 1
ATOM 5913 C CA . GLY B 1 344 ? 15.07 -30.578 11.672 1 90.38 344 GLY B CA 1
ATOM 5914 C C . GLY B 1 344 ? 14.883 -31.859 10.875 1 90.38 344 GLY B C 1
ATOM 5915 O O . GLY B 1 344 ? 13.75 -32.25 10.586 1 90.38 344 GLY B O 1
ATOM 5916 N N . ARG B 1 345 ? 15.977 -32.531 10.547 1 91.62 345 ARG B N 1
ATOM 5917 C CA . ARG B 1 345 ? 15.961 -33.719 9.695 1 91.62 345 ARG B CA 1
ATOM 5918 C C . ARG B 1 345 ? 15.219 -34.875 10.383 1 91.62 345 ARG B C 1
ATOM 5920 O O . ARG B 1 345 ? 14.602 -35.719 9.711 1 91.62 345 ARG B O 1
ATOM 5927 N N . ASP B 1 346 ? 15.312 -34.844 11.703 1 90.19 346 ASP B N 1
ATOM 5928 C CA . ASP B 1 346 ? 14.648 -35.938 12.445 1 90.19 346 ASP B CA 1
ATOM 5929 C C . ASP B 1 346 ? 13.258 -35.5 12.906 1 90.19 346 ASP B C 1
ATOM 5931 O O . ASP B 1 346 ? 12.555 -36.25 13.57 1 90.19 346 ASP B O 1
ATOM 5935 N N . GLY B 1 347 ? 12.852 -34.281 12.602 1 86.19 347 GLY B N 1
ATOM 5936 C CA . GLY B 1 347 ? 11.539 -33.781 12.945 1 86.19 347 GLY B CA 1
ATOM 5937 C C . GLY B 1 347 ? 11.398 -33.406 14.406 1 86.19 347 GLY B C 1
ATOM 5938 O O . GLY B 1 347 ? 10.289 -33.156 14.891 1 86.19 347 GLY B O 1
ATOM 5939 N N . ALA B 1 348 ? 12.453 -33.312 15.141 1 86.75 348 ALA B N 1
ATOM 5940 C CA . ALA B 1 348 ? 12.359 -33.188 16.594 1 86.75 348 ALA B CA 1
ATOM 5941 C C . ALA B 1 348 ? 12.641 -31.734 17.031 1 86.75 348 ALA B C 1
ATOM 5943 O O . ALA B 1 348 ? 12.484 -31.406 18.203 1 86.75 348 ALA B O 1
ATOM 5944 N N . SER B 1 349 ? 12.922 -30.906 16.156 1 84.56 349 SER B N 1
ATOM 5945 C CA . SER B 1 349 ? 13.234 -29.531 16.484 1 84.56 349 SER B CA 1
ATOM 5946 C C . SER B 1 349 ? 11.984 -28.656 16.469 1 84.56 349 SER B C 1
ATOM 5948 O O . SER B 1 349 ? 10.945 -29.047 15.938 1 84.56 349 SER B O 1
ATOM 5950 N N . GLN B 1 350 ? 12.133 -27.531 17.141 1 84.62 350 GLN B N 1
ATOM 5951 C CA . GLN B 1 350 ? 11.062 -26.547 17.094 1 84.62 350 GLN B CA 1
ATOM 5952 C C . GLN B 1 350 ? 10.75 -26.156 15.648 1 84.62 350 GLN B C 1
ATOM 5954 O O . GLN B 1 350 ? 11.648 -25.781 14.891 1 84.62 350 GLN B O 1
ATOM 5959 N N . SER B 1 351 ? 9.516 -26.203 15.289 1 84 351 SER B N 1
ATOM 5960 C CA . SER B 1 351 ? 9.102 -26.031 13.898 1 84 351 SER B CA 1
ATOM 5961 C C . SER B 1 351 ? 9.031 -24.562 13.523 1 84 351 SER B C 1
ATOM 5963 O O . SER B 1 351 ? 9.57 -24.141 12.492 1 84 351 SER B O 1
ATOM 5965 N N . LEU B 1 352 ? 8.305 -23.75 14.289 1 88.12 352 LEU B N 1
ATOM 5966 C CA . LEU B 1 352 ? 8.094 -22.344 13.945 1 88.12 352 LEU B CA 1
ATOM 5967 C C . LEU B 1 352 ? 9.047 -21.453 14.734 1 88.12 352 LEU B C 1
ATOM 5969 O O . LEU B 1 352 ? 9.312 -21.703 15.906 1 88.12 352 LEU B O 1
ATOM 5973 N N . ALA B 1 353 ? 9.547 -20.5 14.062 1 87.06 353 ALA B N 1
ATOM 5974 C CA . ALA B 1 353 ? 10.469 -19.562 14.703 1 87.06 353 ALA B CA 1
ATOM 5975 C C . ALA B 1 353 ? 9.766 -18.719 15.766 1 87.06 353 ALA B C 1
ATOM 5977 O O . ALA B 1 353 ? 10.414 -18.094 16.594 1 87.06 353 ALA B O 1
ATOM 5978 N N . ASP B 1 354 ? 8.445 -18.641 15.742 1 89 354 ASP B N 1
ATOM 5979 C CA . ASP B 1 354 ? 7.633 -17.906 16.688 1 89 354 ASP B CA 1
ATOM 5980 C C . ASP B 1 354 ? 6.348 -18.656 17.031 1 89 354 ASP B C 1
ATOM 5982 O O . ASP B 1 354 ? 5.906 -19.516 16.25 1 89 354 ASP B O 1
ATOM 5986 N N . ALA B 1 355 ? 5.852 -18.406 18.25 1 90.31 355 ALA B N 1
ATOM 5987 C CA . ALA B 1 355 ? 4.633 -19.094 18.672 1 90.31 355 ALA B CA 1
ATOM 5988 C C . ALA B 1 355 ? 3.809 -18.203 19.609 1 90.31 355 ALA B C 1
ATOM 5990 O O . ALA B 1 355 ? 4.332 -17.266 20.203 1 90.31 355 ALA B O 1
ATOM 5991 N N . ASP B 1 356 ? 2.562 -18.391 19.578 1 94.5 356 ASP B N 1
ATOM 5992 C CA . ASP B 1 356 ? 1.61 -17.719 20.469 1 94.5 356 ASP B CA 1
ATOM 5993 C C . ASP B 1 356 ? 0.392 -18.609 20.734 1 94.5 356 ASP B C 1
ATOM 5995 O O . ASP B 1 356 ? -0.027 -19.375 19.859 1 94.5 356 ASP B O 1
ATOM 5999 N N . ALA B 1 357 ? -0.223 -18.5 21.906 1 94.94 357 ALA B N 1
ATOM 6000 C CA . ALA B 1 357 ? -1.383 -19.312 22.281 1 94.94 357 ALA B CA 1
ATOM 6001 C C . ALA B 1 357 ? -2.562 -19.031 21.359 1 94.94 357 ALA B C 1
ATOM 6003 O O . ALA B 1 357 ? -3.424 -19.891 21.172 1 94.94 357 ALA B O 1
ATOM 6004 N N . ALA B 1 358 ? -2.582 -17.875 20.703 1 95.5 358 ALA B N 1
ATOM 6005 C CA . ALA B 1 358 ? -3.656 -17.516 19.781 1 95.5 358 ALA B CA 1
ATOM 6006 C C . ALA B 1 358 ? -3.635 -18.406 18.531 1 95.5 358 ALA B C 1
ATOM 6008 O O . ALA B 1 358 ? -4.66 -18.578 17.875 1 95.5 358 ALA B O 1
ATOM 6009 N N . ALA B 1 359 ? -2.471 -18.891 18.234 1 94.62 359 ALA B N 1
ATOM 6010 C CA . ALA B 1 359 ? -2.352 -19.766 17.078 1 94.62 359 ALA B CA 1
ATOM 6011 C C . ALA B 1 359 ? -2.775 -21.188 17.422 1 94.62 359 ALA B C 1
ATOM 6013 O O . ALA B 1 359 ? -1.961 -22.109 17.391 1 94.62 359 ALA B O 1
ATOM 6014 N N . ASP B 1 360 ? -4.07 -21.359 17.672 1 94.19 360 ASP B N 1
ATOM 6015 C CA . ASP B 1 360 ? -4.562 -22.625 18.188 1 94.19 360 ASP B CA 1
ATOM 6016 C C . ASP B 1 360 ? -5.238 -23.453 17.094 1 94.19 360 ASP B C 1
ATOM 6018 O O . ASP B 1 360 ? -5.844 -24.484 17.375 1 94.19 360 ASP B O 1
ATOM 6022 N N . ALA B 1 361 ? -5.328 -22.984 15.922 1 94.25 361 ALA B N 1
ATOM 6023 C CA . ALA B 1 361 ? -5.742 -23.703 14.727 1 94.25 361 ALA B CA 1
ATOM 6024 C C . ALA B 1 361 ? -4.695 -23.594 13.625 1 94.25 361 ALA B C 1
ATOM 6026 O O . ALA B 1 361 ? -4.465 -22.5 13.094 1 94.25 361 ALA B O 1
ATOM 6027 N N . CYS B 1 362 ? -4.051 -24.688 13.297 1 93.88 362 CYS B N 1
ATOM 6028 C CA . CYS B 1 362 ? -2.92 -24.672 12.375 1 93.88 362 CYS B CA 1
ATOM 6029 C C . CYS B 1 362 ? -2.969 -25.859 11.438 1 93.88 362 CYS B C 1
ATOM 6031 O O . CYS B 1 362 ? -3.283 -26.984 11.852 1 93.88 362 CYS B O 1
ATOM 6033 N N . VAL B 1 363 ? -2.797 -25.609 10.156 1 92.94 363 VAL B N 1
ATOM 6034 C CA . VAL B 1 363 ? -2.555 -26.625 9.141 1 92.94 363 VAL B CA 1
ATOM 6035 C C . VAL B 1 363 ? -1.133 -26.484 8.602 1 92.94 363 VAL B C 1
ATOM 6037 O O . VAL B 1 363 ? -0.669 -25.375 8.336 1 92.94 363 VAL B O 1
ATOM 6040 N N . THR B 1 364 ? -0.385 -27.562 8.469 1 91.62 364 THR B N 1
ATOM 6041 C CA . THR B 1 364 ? 0.989 -27.453 7.988 1 91.62 364 THR B CA 1
ATOM 6042 C C . THR B 1 364 ? 1.167 -28.234 6.684 1 91.62 364 THR B C 1
ATOM 6044 O O . THR B 1 364 ? 0.524 -29.266 6.477 1 91.62 364 THR B O 1
ATOM 6047 N N . GLY B 1 365 ? 2.045 -27.719 5.84 1 89.88 365 GLY B N 1
ATOM 6048 C CA . GLY B 1 365 ? 2.432 -28.359 4.598 1 89.88 365 GLY B CA 1
ATOM 6049 C C . GLY B 1 365 ? 3.529 -29.391 4.777 1 89.88 365 GLY B C 1
ATOM 6050 O O . GLY B 1 365 ? 4.016 -29.969 3.801 1 89.88 365 GLY B O 1
ATOM 6051 N N . GLY B 1 366 ? 4.008 -29.594 6.062 1 89.69 366 GLY B N 1
ATOM 6052 C CA . GLY B 1 366 ? 4.977 -30.656 6.32 1 89.69 366 GLY B CA 1
ATOM 6053 C C . GLY B 1 366 ? 6.348 -30.125 6.691 1 89.69 366 GLY B C 1
ATOM 6054 O O . GLY B 1 366 ? 6.539 -28.906 6.805 1 89.69 366 GLY B O 1
ATOM 6055 N N . ASN B 1 367 ? 7.312 -31.078 6.949 1 91.56 367 ASN B N 1
ATOM 6056 C CA . ASN B 1 367 ? 8.672 -30.75 7.375 1 91.56 367 ASN B CA 1
ATOM 6057 C C . ASN B 1 367 ? 9.633 -30.703 6.191 1 91.56 367 ASN B C 1
ATOM 6059 O O . ASN B 1 367 ? 9.945 -31.734 5.586 1 91.56 367 ASN B O 1
ATOM 6063 N N . ALA B 1 368 ? 10.188 -29.531 6 1 91.75 368 ALA B N 1
ATOM 6064 C CA . ALA B 1 368 ? 11.016 -29.297 4.82 1 91.75 368 ALA B CA 1
ATOM 6065 C C . ALA B 1 368 ? 12.438 -29.812 5.039 1 91.75 368 ALA B C 1
ATOM 6067 O O . ALA B 1 368 ? 13.211 -29.953 4.09 1 91.75 368 ALA B O 1
ATOM 6068 N N . ASN B 1 369 ? 12.758 -30.172 6.285 1 93.5 369 ASN B N 1
ATOM 6069 C CA . ASN B 1 369 ? 14.125 -30.578 6.605 1 93.5 369 ASN B CA 1
ATOM 6070 C C . ASN B 1 369 ? 14.344 -32.062 6.34 1 93.5 369 ASN B C 1
ATOM 6072 O O . ASN B 1 369 ? 15.477 -32.562 6.379 1 93.5 369 ASN B O 1
ATOM 6076 N N . MET B 1 370 ? 13.289 -32.75 6.094 1 93.12 370 MET B N 1
ATOM 6077 C CA . MET B 1 370 ? 13.445 -34.188 5.82 1 93.12 370 MET B CA 1
ATOM 6078 C C . MET B 1 370 ? 14.375 -34.406 4.629 1 93.12 370 MET B C 1
ATOM 6080 O O . MET B 1 370 ? 14.289 -33.688 3.627 1 93.12 370 MET B O 1
ATOM 6084 N N . THR B 1 371 ? 15.242 -35.375 4.809 1 95.25 371 THR B N 1
ATOM 6085 C CA . THR B 1 371 ? 16.188 -35.656 3.738 1 95.25 371 THR B CA 1
ATOM 6086 C C . THR B 1 371 ? 15.656 -36.75 2.805 1 95.25 371 THR B C 1
ATOM 6088 O O . THR B 1 371 ? 14.93 -37.656 3.236 1 95.25 371 THR B O 1
ATOM 6091 N N . ILE B 1 372 ? 16.062 -36.625 1.605 1 95.88 372 ILE B N 1
ATOM 6092 C CA . ILE B 1 372 ? 15.672 -37.594 0.581 1 95.88 372 ILE B CA 1
ATOM 6093 C C . ILE B 1 372 ? 16.828 -37.812 -0.383 1 95.88 372 ILE B C 1
ATOM 6095 O O . ILE B 1 372 ? 17.688 -36.969 -0.539 1 95.88 372 ILE B O 1
ATOM 6099 N N . VAL B 1 373 ? 16.875 -38.969 -0.919 1 98 373 VAL B N 1
ATOM 6100 C CA . VAL B 1 373 ? 17.859 -39.25 -1.965 1 98 373 VAL B CA 1
ATOM 6101 C C . VAL B 1 373 ? 17.156 -39.312 -3.322 1 98 373 VAL B C 1
ATOM 6103 O O . VAL B 1 373 ? 16.25 -40.125 -3.521 1 98 373 VAL B O 1
ATOM 6106 N N . LEU B 1 374 ? 17.5 -38.5 -4.23 1 98.25 374 LEU B N 1
ATOM 6107 C CA . LEU B 1 374 ? 17.031 -38.5 -5.609 1 98.25 374 LEU B CA 1
ATOM 6108 C C . LEU B 1 374 ? 17.953 -39.281 -6.516 1 98.25 374 LEU B C 1
ATOM 6110 O O . LEU B 1 374 ? 19.141 -39 -6.602 1 98.25 374 LEU B O 1
ATOM 6114 N N . PRO B 1 375 ? 17.406 -40.219 -7.164 1 98.31 375 PRO B N 1
ATOM 6115 C CA . PRO B 1 375 ? 18.281 -41.031 -8.023 1 98.31 375 PRO B CA 1
ATOM 6116 C C . PRO B 1 375 ? 18.797 -40.25 -9.234 1 98.31 375 PRO B C 1
ATOM 6118 O O . PRO B 1 375 ? 18.219 -39.219 -9.602 1 98.31 375 PRO B O 1
ATOM 6121 N N . LYS B 1 376 ? 19.922 -40.781 -9.781 1 97.44 376 LYS B N 1
ATOM 6122 C CA . LYS B 1 376 ? 20.344 -40.281 -11.078 1 97.44 376 LYS B CA 1
ATOM 6123 C C . LYS B 1 376 ? 19.281 -40.5 -12.141 1 97.44 376 LYS B C 1
ATOM 6125 O O . LYS B 1 376 ? 18.656 -41.562 -12.195 1 97.44 376 LYS B O 1
ATOM 6130 N N . LEU B 1 377 ? 19.016 -39.5 -12.898 1 97.62 377 LEU B N 1
ATOM 6131 C CA . LEU B 1 377 ? 18.062 -39.625 -14 1 97.62 377 LEU B CA 1
ATOM 6132 C C . LEU B 1 377 ? 18.766 -39.562 -15.344 1 97.62 377 LEU B C 1
ATOM 6134 O O . LEU B 1 377 ? 19.953 -39.188 -15.414 1 97.62 377 LEU B O 1
ATOM 6138 N N . ASP B 1 378 ? 18.109 -39.969 -16.406 1 97.81 378 ASP B N 1
ATOM 6139 C CA . ASP B 1 378 ? 18.734 -40.125 -17.719 1 97.81 378 ASP B CA 1
ATOM 6140 C C . ASP B 1 378 ? 19.125 -38.75 -18.312 1 97.81 378 ASP B C 1
ATOM 6142 O O . ASP B 1 378 ? 20.094 -38.656 -19.047 1 97.81 378 ASP B O 1
ATOM 6146 N N . LYS B 1 379 ? 18.391 -37.75 -17.984 1 97.62 379 LYS B N 1
ATOM 6147 C CA . LYS B 1 379 ? 18.609 -36.438 -18.578 1 97.62 379 LYS B CA 1
ATOM 6148 C C . LYS B 1 379 ? 18.484 -35.344 -17.531 1 97.62 379 LYS B C 1
ATOM 6150 O O . LYS B 1 379 ? 17.609 -35.406 -16.672 1 97.62 379 LYS B O 1
ATOM 6155 N N . ILE B 1 380 ? 19.375 -34.375 -17.625 1 95.38 380 ILE B N 1
ATOM 6156 C CA . ILE B 1 380 ? 19.344 -33.188 -16.797 1 95.38 380 ILE B CA 1
ATOM 6157 C C . ILE B 1 380 ? 19.156 -31.938 -17.656 1 95.38 380 ILE B C 1
ATOM 6159 O O . ILE B 1 380 ? 19.812 -31.781 -18.688 1 95.38 380 ILE B O 1
ATOM 6163 N N . ILE B 1 381 ? 18.188 -31.172 -17.375 1 96.06 381 ILE B N 1
ATOM 6164 C CA . ILE B 1 381 ? 17.984 -29.875 -18.031 1 96.06 381 ILE B CA 1
ATOM 6165 C C . ILE B 1 381 ? 18.359 -28.75 -17.062 1 96.06 381 ILE B C 1
ATOM 6167 O O . ILE B 1 381 ? 17.844 -28.688 -15.945 1 96.06 381 ILE B O 1
ATOM 6171 N N . GLY B 1 382 ? 19.203 -27.734 -17.5 1 91.94 382 GLY B N 1
ATOM 6172 C CA . GLY B 1 382 ? 19.703 -26.656 -16.656 1 91.94 382 GLY B CA 1
ATOM 6173 C C . GLY B 1 382 ? 21.141 -26.875 -16.203 1 91.94 382 GLY B C 1
ATOM 6174 O O . GLY B 1 382 ? 22.016 -27.188 -17.016 1 91.94 382 GLY B O 1
ATOM 6175 N N . HIS B 1 383 ? 21.312 -26.594 -14.875 1 86.94 383 HIS B N 1
ATOM 6176 C CA . HIS B 1 383 ? 22.656 -26.688 -14.328 1 86.94 383 HIS B CA 1
ATOM 6177 C C . HIS B 1 383 ? 22.672 -27.578 -13.086 1 86.94 383 HIS B C 1
ATOM 6179 O O . HIS B 1 383 ? 22.203 -27.172 -12.016 1 86.94 383 HIS B O 1
ATOM 6185 N N . VAL B 1 384 ? 23.266 -28.781 -13.227 1 87.5 384 VAL B N 1
ATOM 6186 C CA . VAL B 1 384 ? 23.453 -29.656 -12.07 1 87.5 384 VAL B CA 1
ATOM 6187 C C . VAL B 1 384 ? 24.938 -29.922 -11.859 1 87.5 384 VAL B C 1
ATOM 6189 O O . VAL B 1 384 ? 25.547 -30.688 -12.617 1 87.5 384 VAL B O 1
ATOM 6192 N N . SER B 1 385 ? 25.469 -29.188 -11.062 1 88.31 385 SER B N 1
ATOM 6193 C CA . SER B 1 385 ? 26.859 -29.344 -10.656 1 88.31 385 SER B CA 1
ATOM 6194 C C . SER B 1 385 ? 27 -29.234 -9.141 1 88.31 385 SER B C 1
ATOM 6196 O O . SER B 1 385 ? 26.062 -28.875 -8.445 1 88.31 385 SER B O 1
ATOM 6198 N N . LYS B 1 386 ? 28.141 -29.594 -8.695 1 88.5 386 LYS B N 1
ATOM 6199 C CA . LYS B 1 386 ? 28.438 -29.484 -7.27 1 88.5 386 LYS B CA 1
ATOM 6200 C C . LYS B 1 386 ? 28.266 -28.031 -6.797 1 88.5 386 LYS B C 1
ATOM 6202 O O . LYS B 1 386 ? 27.766 -27.797 -5.695 1 88.5 386 LYS B O 1
ATOM 6207 N N . ASP B 1 387 ? 28.641 -27.141 -7.602 1 86.12 387 ASP B N 1
ATOM 6208 C CA . ASP B 1 387 ? 28.594 -25.734 -7.262 1 86.12 387 ASP B CA 1
ATOM 6209 C C . ASP B 1 387 ? 27.156 -25.219 -7.18 1 86.12 387 ASP B C 1
ATOM 6211 O O . ASP B 1 387 ? 26.906 -24.125 -6.656 1 86.12 387 ASP B O 1
ATOM 6215 N N . VAL B 1 388 ? 26.266 -25.969 -7.676 1 87.31 388 VAL B N 1
ATOM 6216 C CA . VAL B 1 388 ? 24.859 -25.578 -7.645 1 87.31 388 VAL B CA 1
ATOM 6217 C C . VAL B 1 388 ? 24.125 -26.406 -6.594 1 87.31 388 VAL B C 1
ATOM 6219 O O . VAL B 1 388 ? 23.562 -25.844 -5.648 1 87.31 388 VAL B O 1
ATOM 6222 N N . ILE B 1 389 ? 24.266 -27.703 -6.676 1 89.75 389 ILE B N 1
ATOM 6223 C CA . ILE B 1 389 ? 23.453 -28.625 -5.891 1 89.75 389 ILE B CA 1
ATOM 6224 C C . ILE B 1 389 ? 23.906 -28.594 -4.43 1 89.75 389 ILE B C 1
ATOM 6226 O O . ILE B 1 389 ? 23.078 -28.672 -3.518 1 89.75 389 ILE B O 1
ATOM 6230 N N . ASP B 1 390 ? 25.203 -28.469 -4.203 1 90.25 390 ASP B N 1
ATOM 6231 C CA . ASP B 1 390 ? 25.719 -28.531 -2.842 1 90.25 390 ASP B CA 1
ATOM 6232 C C . ASP B 1 390 ? 25.406 -27.25 -2.076 1 90.25 390 ASP B C 1
ATOM 6234 O O . ASP B 1 390 ? 25.484 -27.219 -0.845 1 90.25 390 ASP B O 1
ATOM 6238 N N . VAL B 1 391 ? 25 -26.25 -2.844 1 87.06 391 VAL B N 1
ATOM 6239 C CA . VAL B 1 391 ? 24.797 -24.969 -2.16 1 87.06 391 VAL B CA 1
ATOM 6240 C C . VAL B 1 391 ? 23.328 -24.578 -2.242 1 87.06 391 VAL B C 1
ATOM 6242 O O . VAL B 1 391 ? 22.922 -23.578 -1.652 1 87.06 391 VAL B O 1
ATOM 6245 N N . ILE B 1 392 ? 22.562 -25.297 -2.961 1 88.38 392 ILE B N 1
ATOM 6246 C CA . ILE B 1 392 ? 21.125 -25.016 -3.035 1 88.38 392 ILE B CA 1
ATOM 6247 C C . ILE B 1 392 ? 20.516 -25.109 -1.641 1 88.38 392 ILE B C 1
ATOM 6249 O O . ILE B 1 392 ? 21.031 -25.812 -0.772 1 88.38 392 ILE B O 1
ATOM 6253 N N . ALA B 1 393 ? 19.469 -24.312 -1.403 1 88.44 393 ALA B N 1
ATOM 6254 C CA . ALA B 1 393 ? 18.797 -24.453 -0.114 1 88.44 393 ALA B CA 1
ATOM 6255 C C . ALA B 1 393 ? 18.312 -25.875 0.11 1 88.44 393 ALA B C 1
ATOM 6257 O O . ALA B 1 393 ? 17.578 -26.422 -0.711 1 88.44 393 ALA B O 1
ATOM 6258 N N . GLY B 1 394 ? 18.766 -26.469 1.249 1 90.81 394 GLY B N 1
ATOM 6259 C CA . GLY B 1 394 ? 18.484 -27.859 1.53 1 90.81 394 GLY B CA 1
ATOM 6260 C C . GLY B 1 394 ? 19.609 -28.797 1.123 1 90.81 394 GLY B C 1
ATOM 6261 O O . GLY B 1 394 ? 19.594 -29.984 1.455 1 90.81 394 GLY B O 1
ATOM 6262 N N . GLY B 1 395 ? 20.547 -28.25 0.399 1 92.25 395 GLY B N 1
ATOM 6263 C CA . GLY B 1 395 ? 21.75 -29 0.047 1 92.25 395 GLY B CA 1
ATOM 6264 C C . GLY B 1 395 ? 22.844 -28.891 1.084 1 92.25 395 GLY B C 1
ATOM 6265 O O . GLY B 1 395 ? 22.703 -28.172 2.076 1 92.25 395 GLY B O 1
ATOM 6266 N N . PHE B 1 396 ? 23.875 -29.672 0.967 1 93.44 396 PHE B N 1
ATOM 6267 C CA . PHE B 1 396 ? 25.062 -29.672 1.801 1 93.44 396 PHE B CA 1
ATOM 6268 C C . PHE B 1 396 ? 26.25 -30.234 1.043 1 93.44 396 PHE B C 1
ATOM 6270 O O . PHE B 1 396 ? 26.094 -30.75 -0.068 1 93.44 396 PHE B O 1
ATOM 6277 N N . ASP B 1 397 ? 27.422 -30.047 1.629 1 94.81 397 ASP B N 1
ATOM 6278 C CA . ASP B 1 397 ? 28.609 -30.594 0.982 1 94.81 397 ASP B CA 1
ATOM 6279 C C . ASP B 1 397 ? 28.469 -32.094 0.72 1 94.81 397 ASP B C 1
ATOM 6281 O O . ASP B 1 397 ? 28.281 -32.875 1.652 1 94.81 397 ASP B O 1
ATOM 6285 N N . GLY B 1 398 ? 28.516 -32.438 -0.467 1 95.25 398 GLY B N 1
ATOM 6286 C CA . GLY B 1 398 ? 28.375 -33.844 -0.823 1 95.25 398 GLY B CA 1
ATOM 6287 C C . GLY B 1 398 ? 26.969 -34.219 -1.258 1 95.25 398 GLY B C 1
ATOM 6288 O O . GLY B 1 398 ? 26.688 -35.375 -1.517 1 95.25 398 GLY B O 1
ATOM 6289 N N . SER B 1 399 ? 26.094 -33.312 -1.384 1 95.56 399 SER B N 1
ATOM 6290 C CA . SER B 1 399 ? 24.734 -33.562 -1.832 1 95.56 399 SER B CA 1
ATOM 6291 C C . SER B 1 399 ? 24.719 -34.25 -3.195 1 95.56 399 SER B C 1
ATOM 6293 O O . SER B 1 399 ? 23.984 -35.219 -3.404 1 95.56 399 SER B O 1
ATOM 6295 N N . LEU B 1 400 ? 25.438 -33.656 -4.078 1 96.5 400 LEU B N 1
ATOM 6296 C CA . LEU B 1 400 ? 25.609 -34.375 -5.34 1 96.5 400 LEU B CA 1
ATOM 6297 C C . LEU B 1 400 ? 26.641 -35.5 -5.195 1 96.5 400 LEU B C 1
ATOM 6299 O O . LEU B 1 400 ? 27.844 -35.219 -5.07 1 96.5 400 LEU B O 1
ATOM 6303 N N . ARG B 1 401 ? 26.203 -36.656 -5.297 1 96.5 401 ARG B N 1
ATOM 6304 C CA . ARG B 1 401 ? 27.047 -37.844 -5.059 1 96.5 401 ARG B CA 1
ATOM 6305 C C . ARG B 1 401 ? 27.797 -38.219 -6.328 1 96.5 401 ARG B C 1
ATOM 6307 O O . ARG B 1 401 ? 27.438 -37.812 -7.426 1 96.5 401 ARG B O 1
ATOM 6314 N N . ALA B 1 402 ? 28.75 -39.156 -6.137 1 95.38 402 ALA B N 1
ATOM 6315 C CA . ALA B 1 402 ? 29.609 -39.562 -7.242 1 95.38 402 ALA B CA 1
ATOM 6316 C C . ALA B 1 402 ? 28.812 -40.344 -8.289 1 95.38 402 ALA B C 1
ATOM 6318 O O . ALA B 1 402 ? 29.109 -40.281 -9.484 1 95.38 402 ALA B O 1
ATOM 6319 N N . ASP B 1 403 ? 27.812 -41 -7.895 1 96.25 403 ASP B N 1
ATOM 6320 C CA . ASP B 1 403 ? 27.047 -41.844 -8.812 1 96.25 403 ASP B CA 1
ATOM 6321 C C . ASP B 1 403 ? 25.969 -41 -9.523 1 96.25 403 ASP B C 1
ATOM 6323 O O . ASP B 1 403 ? 25.172 -41.562 -10.289 1 96.25 403 ASP B O 1
ATOM 6327 N N . GLY B 1 404 ? 25.844 -39.781 -9.25 1 94.94 404 GLY B N 1
ATOM 6328 C CA . GLY B 1 404 ? 24.891 -38.906 -9.906 1 94.94 404 GLY B CA 1
ATOM 6329 C C . GLY B 1 404 ? 23.609 -38.688 -9.109 1 94.94 404 GLY B C 1
ATOM 6330 O O . GLY B 1 404 ? 22.812 -37.812 -9.438 1 94.94 404 GLY B O 1
ATOM 6331 N N . SER B 1 405 ? 23.469 -39.5 -8.086 1 97.25 405 SER B N 1
ATOM 6332 C CA . SER B 1 405 ? 22.328 -39.281 -7.203 1 97.25 405 SER B CA 1
ATOM 6333 C C . SER B 1 405 ? 22.531 -38.031 -6.34 1 97.25 405 SER B C 1
ATOM 6335 O O . SER B 1 405 ? 23.641 -37.531 -6.219 1 97.25 405 SER B O 1
ATOM 6337 N N . ILE B 1 406 ? 21.469 -37.438 -5.836 1 96.94 406 ILE B N 1
ATOM 6338 C CA . ILE B 1 406 ? 21.5 -36.219 -5.035 1 96.94 406 ILE B CA 1
ATOM 6339 C C . ILE B 1 406 ? 20.844 -36.469 -3.684 1 96.94 406 ILE B C 1
ATOM 6341 O O . ILE B 1 406 ? 19.688 -36.906 -3.625 1 96.94 406 ILE B O 1
ATOM 6345 N N . GLU B 1 407 ? 21.562 -36.281 -2.637 1 97.5 407 GLU B N 1
ATOM 6346 C CA . GLU B 1 407 ? 20.969 -36.281 -1.299 1 97.5 407 GLU B CA 1
ATOM 6347 C C . GLU B 1 407 ? 20.719 -34.844 -0.812 1 97.5 407 GLU B C 1
ATOM 6349 O O . GLU B 1 407 ? 21.656 -34.031 -0.724 1 97.5 407 GLU B O 1
ATOM 6354 N N . VAL B 1 408 ? 19.469 -34.531 -0.539 1 95.81 408 VAL B N 1
ATOM 6355 C CA . VAL B 1 408 ? 19.109 -33.156 -0.166 1 95.81 408 VAL B CA 1
ATOM 6356 C C . VAL B 1 408 ? 17.906 -33.188 0.785 1 95.81 408 VAL B C 1
ATOM 6358 O O . VAL B 1 408 ? 17.234 -34.219 0.907 1 95.81 408 VAL B O 1
ATOM 6361 N N . GLU B 1 409 ? 17.703 -32.094 1.464 1 95.12 409 GLU B N 1
ATOM 6362 C CA . GLU B 1 409 ? 16.422 -31.891 2.141 1 95.12 409 GLU B CA 1
ATOM 6363 C C . GLU B 1 409 ? 15.305 -31.609 1.14 1 95.12 409 GLU B C 1
ATOM 6365 O O . GLU B 1 409 ? 15.547 -31.047 0.072 1 95.12 409 GLU B O 1
ATOM 6370 N N . ILE B 1 410 ? 14.031 -32 1.437 1 93.69 410 ILE B N 1
ATOM 6371 C CA . ILE B 1 410 ? 12.883 -31.766 0.561 1 93.69 410 ILE B CA 1
ATOM 6372 C C . ILE B 1 410 ? 12.75 -30.266 0.285 1 93.69 410 ILE B C 1
ATOM 6374 O O . ILE B 1 410 ? 12.055 -29.859 -0.651 1 93.69 410 ILE B O 1
ATOM 6378 N N . GLN B 1 411 ? 13.461 -29.5 1.049 1 93.19 411 GLN B N 1
ATOM 6379 C CA . GLN B 1 411 ? 13.539 -28.047 0.895 1 93.19 411 GLN B CA 1
ATOM 6380 C C . GLN B 1 411 ? 13.961 -27.672 -0.522 1 93.19 411 GLN B C 1
ATOM 6382 O O . GLN B 1 411 ? 13.547 -26.641 -1.039 1 93.19 411 GLN B O 1
ATOM 6387 N N . ALA B 1 412 ? 14.68 -28.516 -1.201 1 93.88 412 ALA B N 1
ATOM 6388 C CA . ALA B 1 412 ? 15.25 -28.219 -2.512 1 93.88 412 ALA B CA 1
ATOM 6389 C C . ALA B 1 412 ? 14.25 -28.5 -3.627 1 93.88 412 ALA B C 1
ATOM 6391 O O . ALA B 1 412 ? 14.461 -28.109 -4.777 1 93.88 412 ALA B O 1
ATOM 6392 N N . ILE B 1 413 ? 13.164 -29.172 -3.271 1 95 413 ILE B N 1
ATOM 6393 C CA . ILE B 1 413 ? 12.211 -29.609 -4.281 1 95 413 ILE B CA 1
ATOM 6394 C C . ILE B 1 413 ? 11.109 -28.578 -4.453 1 95 413 ILE B C 1
ATOM 6396 O O . ILE B 1 413 ? 10.438 -28.219 -3.49 1 95 413 ILE B O 1
ATOM 6400 N N . THR B 1 414 ? 10.867 -28.141 -5.688 1 94.38 414 THR B N 1
ATOM 6401 C CA . THR B 1 414 ? 9.961 -27.047 -5.996 1 94.38 414 THR B CA 1
ATOM 6402 C C . THR B 1 414 ? 8.531 -27.406 -5.609 1 94.38 414 THR B C 1
ATOM 6404 O O . THR B 1 414 ? 7.961 -28.359 -6.137 1 94.38 414 THR B O 1
ATOM 6407 N N . GLY B 1 415 ? 8.016 -26.656 -4.652 1 92.81 415 GLY B N 1
ATOM 6408 C CA . GLY B 1 415 ? 6.609 -26.781 -4.309 1 92.81 415 GLY B CA 1
ATOM 6409 C C . GLY B 1 415 ? 6.324 -27.953 -3.379 1 92.81 415 GLY B C 1
ATOM 6410 O O . GLY B 1 415 ? 5.176 -28.375 -3.234 1 92.81 415 GLY B O 1
ATOM 6411 N N . ALA B 1 416 ? 7.34 -28.469 -2.719 1 94.12 416 ALA B N 1
ATOM 6412 C CA . ALA B 1 416 ? 7.188 -29.688 -1.924 1 94.12 416 ALA B CA 1
ATOM 6413 C C . ALA B 1 416 ? 6.348 -29.422 -0.677 1 94.12 416 ALA B C 1
ATOM 6415 O O . ALA B 1 416 ? 5.559 -30.266 -0.262 1 94.12 416 ALA B O 1
ATOM 6416 N N . THR B 1 417 ? 6.512 -28.328 -0.024 1 92.5 417 THR B N 1
ATOM 6417 C CA . THR B 1 417 ? 5.75 -27.953 1.165 1 92.5 417 THR B CA 1
ATOM 6418 C C . THR B 1 417 ? 4.961 -26.672 0.927 1 92.5 417 THR B C 1
ATOM 6420 O O . THR B 1 417 ? 5.219 -25.656 1.565 1 92.5 417 THR B O 1
ATOM 6423 N N . SER B 1 418 ? 3.928 -26.766 0.144 1 92.06 418 SER B N 1
ATOM 6424 C CA . SER B 1 418 ? 3.127 -25.609 -0.248 1 92.06 418 SER B CA 1
ATOM 6425 C C . SER B 1 418 ? 2.246 -25.141 0.9 1 92.06 418 SER B C 1
ATOM 6427 O O . SER B 1 418 ? 1.346 -25.859 1.339 1 92.06 418 SER B O 1
ATOM 6429 N N . GLU B 1 419 ? 2.414 -23.922 1.292 1 93.31 419 GLU B N 1
ATOM 6430 C CA . GLU B 1 419 ? 1.648 -23.391 2.41 1 93.31 419 GLU B CA 1
ATOM 6431 C C . GLU B 1 419 ? 0.292 -22.859 1.948 1 93.31 419 GLU B C 1
ATOM 6433 O O . GLU B 1 419 ? -0.519 -22.422 2.764 1 93.31 419 GLU B O 1
ATOM 6438 N N . VAL B 1 420 ? 0.008 -22.938 0.689 1 94.06 420 VAL B N 1
ATOM 6439 C CA . VAL B 1 420 ? -1.333 -22.625 0.204 1 94.06 420 VAL B CA 1
ATOM 6440 C C . VAL B 1 420 ? -2.043 -23.922 -0.205 1 94.06 420 VAL B C 1
ATOM 6442 O O . VAL B 1 420 ? -3.162 -23.875 -0.72 1 94.06 420 VAL B O 1
ATOM 6445 N N . GLY B 1 421 ? -1.366 -25 -0.082 1 91.44 421 GLY B N 1
ATOM 6446 C CA . GLY B 1 421 ? -1.999 -26.297 -0.265 1 91.44 421 GLY B CA 1
ATOM 6447 C C . GLY B 1 421 ? -1.95 -26.781 -1.7 1 91.44 421 GLY B C 1
ATOM 6448 O O . GLY B 1 421 ? -2.779 -27.594 -2.111 1 91.44 421 GLY B O 1
ATOM 6449 N N . PHE B 1 422 ? -0.99 -26.234 -2.516 1 92.56 422 PHE B N 1
ATOM 6450 C CA . PHE B 1 422 ? -0.902 -26.672 -3.906 1 92.56 422 PHE B CA 1
ATOM 6451 C C . PHE B 1 422 ? -0.135 -27.984 -4.023 1 92.56 422 PHE B C 1
ATOM 6453 O O . PHE B 1 422 ? 0.717 -28.125 -4.902 1 92.56 422 PHE B O 1
ATOM 6460 N N . ASN B 1 423 ? -0.126 -28.797 -3.016 1 88.31 423 ASN B N 1
ATOM 6461 C CA . ASN B 1 423 ? 0.502 -30.125 -2.975 1 88.31 423 ASN B CA 1
ATOM 6462 C C . ASN B 1 423 ? -0.215 -31.047 -2.004 1 88.31 423 ASN B C 1
ATOM 6464 O O . ASN B 1 423 ? -1.205 -30.672 -1.381 1 88.31 423 ASN B O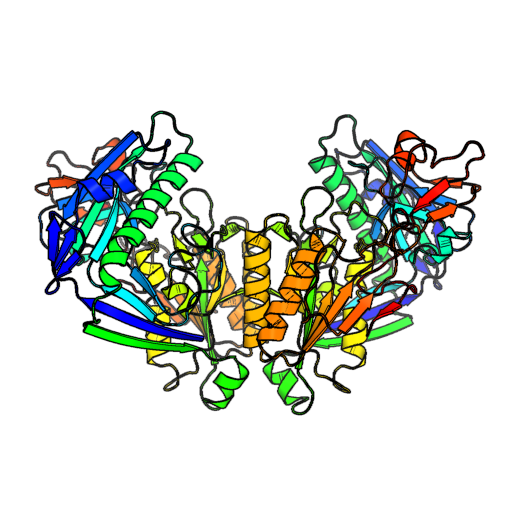 1
ATOM 6468 N N . LYS B 1 424 ? 0.172 -32.281 -2.01 1 79.31 424 LYS B N 1
ATOM 6469 C CA . LYS B 1 424 ? -0.578 -33.312 -1.29 1 79.31 424 LYS B CA 1
ATOM 6470 C C . LYS B 1 424 ? -0.09 -33.438 0.151 1 79.31 424 LYS B C 1
ATOM 6472 O O . LYS B 1 424 ? -0.784 -34 0.999 1 79.31 424 LYS B O 1
ATOM 6477 N N . MET B 1 425 ? 1.082 -32.875 0.405 1 79.31 425 MET B N 1
ATOM 6478 C CA . MET B 1 425 ? 1.619 -33.062 1.752 1 79.31 425 MET B CA 1
ATOM 6479 C C . MET B 1 425 ? 0.844 -32.188 2.754 1 79.31 425 MET B C 1
ATOM 6481 O O . MET B 1 425 ? 0.601 -31.016 2.516 1 79.31 425 MET B O 1
ATOM 6485 N N . THR B 1 426 ? 0.221 -32.906 3.779 1 73.94 426 THR B N 1
ATOM 6486 C CA . THR B 1 426 ? -0.52 -32.125 4.777 1 73.94 426 THR B CA 1
ATOM 6487 C C . THR B 1 426 ? -0.405 -32.781 6.152 1 73.94 426 THR B C 1
ATOM 6489 O O . THR B 1 426 ? -0.205 -34 6.258 1 73.94 426 THR B O 1
ATOM 6492 N N . ALA B 1 427 ? -0.159 -32 7.074 1 70.25 427 ALA B N 1
ATOM 6493 C CA . ALA B 1 427 ? -0.377 -32.375 8.477 1 70.25 427 ALA B CA 1
ATOM 6494 C C . ALA B 1 427 ? -1.174 -31.297 9.203 1 70.25 427 ALA B C 1
ATOM 6496 O O . ALA B 1 427 ? -1.057 -30.109 8.891 1 70.25 427 ALA B O 1
ATOM 6497 N N . LYS B 1 428 ? -2.303 -31.922 9.914 1 65.19 428 LYS B N 1
ATOM 6498 C CA . LYS B 1 428 ? -3.078 -31 10.742 1 65.19 428 LYS B CA 1
ATOM 6499 C C . LYS B 1 428 ? -2.75 -31.172 12.219 1 65.19 428 LYS B C 1
ATOM 6501 O O . LYS B 1 428 ? -2.648 -32.312 12.703 1 65.19 428 LYS B O 1
ATOM 6506 N N . THR B 1 429 ? -2.182 -30.031 12.938 1 60 429 THR B N 1
ATOM 6507 C CA . THR B 1 429 ? -1.94 -30.078 14.375 1 60 429 THR B CA 1
ATOM 6508 C C . THR B 1 429 ? -3.053 -29.359 15.141 1 60 429 THR B C 1
ATOM 6510 O O . THR B 1 429 ? -3.627 -28.391 14.641 1 60 429 THR B O 1
ATOM 6513 N N . TYR B 1 430 ? -3.814 -29.969 16.109 1 54.31 430 TYR B N 1
ATOM 6514 C CA . TYR B 1 430 ? -4.824 -29.344 16.969 1 54.31 430 TYR B CA 1
ATOM 6515 C C . TYR B 1 430 ? -4.27 -29.078 18.359 1 54.31 430 TYR B C 1
ATOM 6517 O O . TYR B 1 430 ? -3.484 -29.875 18.891 1 54.31 430 TYR B O 1
#

Organism: Acetoanaerobium sticklandii (strain ATCC 12662 / DSM 519 / JCM 1433 / CCUG 9281 / NCIMB 10654 / HF) (NCBI:txid499177)

Solvent-accessible surface area (backbone atoms only — not comparable to full-atom values): 40806 Å² total; per-residue (Å²): 81,46,26,34,43,24,32,31,61,34,81,40,68,41,80,37,96,49,62,36,63,56,93,38,27,38,27,36,22,61,67,61,52,47,57,67,56,61,72,44,87,60,48,63,46,72,48,74,48,78,48,48,56,64,39,54,37,34,38,22,29,34,63,43,37,28,52,20,32,27,61,69,38,60,58,54,35,52,34,16,41,73,80,22,58,46,49,68,49,22,38,39,29,33,30,31,41,38,43,36,30,32,33,27,28,27,75,65,83,59,58,21,38,10,36,45,26,22,35,68,74,46,21,77,42,20,57,68,20,71,23,31,29,44,37,36,38,40,33,57,36,85,84,58,54,55,70,58,46,51,52,48,53,50,48,43,42,52,50,50,16,44,59,57,8,52,38,42,61,86,52,84,48,76,44,75,48,78,47,72,46,54,34,49,62,60,42,40,65,74,37,72,87,36,50,36,29,36,36,38,47,38,36,37,18,64,41,96,45,24,28,23,28,48,48,55,38,60,37,65,43,46,52,42,29,80,45,61,63,45,23,30,53,38,29,29,35,38,51,56,32,36,41,46,16,6,28,39,59,34,31,35,44,44,35,58,37,38,56,60,53,53,46,56,71,38,37,80,73,70,27,31,57,65,42,26,39,40,37,56,33,45,78,51,66,65,53,34,49,34,38,27,48,48,44,26,51,48,43,50,33,69,56,42,46,30,37,42,36,30,42,40,57,63,53,70,31,27,46,42,48,42,46,33,37,39,49,28,36,72,72,73,21,47,57,36,40,26,33,52,27,49,9,42,64,83,57,78,43,73,42,59,73,44,84,53,85,63,65,64,35,42,40,29,11,38,58,36,33,31,67,46,72,34,72,58,56,84,38,77,45,62,50,86,43,63,86,42,44,22,53,18,36,44,33,36,92,66,12,54,37,94,83,54,27,34,43,30,16,43,21,23,27,33,26,29,26,24,28,53,52,68,36,84,50,70,41,79,59,124,82,46,25,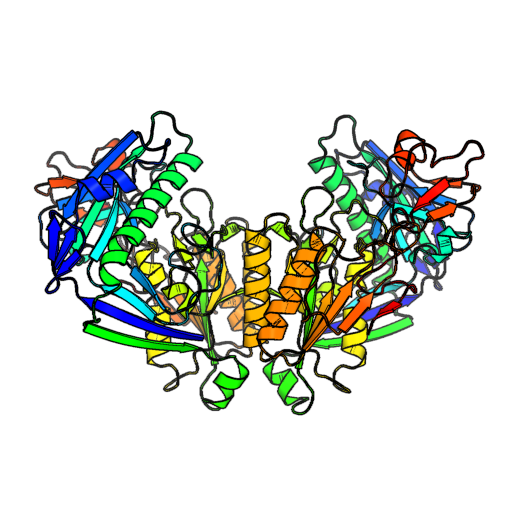34,42,23,33,30,60,32,82,42,67,42,81,38,93,49,60,36,62,54,94,38,26,38,27,37,22,61,67,59,52,46,58,68,57,61,73,44,84,60,49,64,46,73,48,76,49,76,49,49,56,62,39,55,36,34,37,23,29,35,68,44,36,29,52,19,32,25,59,69,38,59,56,55,35,51,35,16,42,70,80,23,59,47,48,68,49,23,38,40,30,32,32,30,42,38,42,36,30,34,34,30,28,26,76,67,82,56,56,37,26,10,35,47,26,21,34,70,73,47,19,77,41,21,59,69,19,71,23,31,28,44,35,35,38,39,33,55,36,86,85,59,53,56,71,59,47,52,52,48,52,52,48,44,44,53,51,51,15,45,58,57,8,52,39,41,61,86,52,83,49,76,42,76,46,78,46,72,45,53,34,49,61,60,42,40,66,74,35,72,86,36,51,35,27,36,36,38,45,38,35,39,16,65,42,96,46,21,29,22,28,48,48,56,38,60,38,65,44,47,52,40,29,78,45,60,64,46,23,30,52,37,29,28,35,38,53,57,33,37,43,45,15,7,30,33,60,34,31,35,42,44,33,57,36,38,57,59,54,52,46,57,70,38,36,80,74,72,26,30,57,65,42,26,38,40,38,56,33,46,77,51,66,66,54,34,48,35,38,26,48,48,44,25,53,49,43,52,33,69,56,40,46,29,36,42,36,31,40,41,57,64,53,71,31,28,46,40,46,44,47,32,37,40,50,28,36,72,71,73,22,46,54,34,40,27,32,52,27,50,10,41,63,85,58,78,43,74,42,58,73,45,84,55,85,63,64,62,35,41,40,28,10,37,59,35,33,32,69,46,73,35,72,57,56,85,37,77,47,64,50,86,43,62,85,42,45,22,51,17,35,44,33,36,90,67,12,53,38,93,83,54,26,35,44,30,17,43,20,23,26,32,25,30,26,21,27,52,54,66,38,84,50,69,41,80,58,122

Nearest PDB structures (foldseek):
  4tl6-assembly1_C-2  TM=3.763E-01  e=8.256E-02  Synechococcus elongatus PCC 7942 = FACHB-805
  4tld-assembly1_B  TM=3.939E-01  e=1.897E-01  Synechococcus elongatus PCC 7942 = FACHB-805
  4tld-assembly1_D  TM=4.323E-01  e=6.793E-01  Synechococcus elongatus PCC 7942 = FACHB-805
  2vtb-assembly3_E  TM=5.730E-01  e=1.119E+00  Arabidopsis thaliana
  8ruw-assembly3_E  TM=4.301E-01  e=7.180E-01  Archaeoglobus fulgidus DSM 4304

Secondary structure (DSSP, 8-state):
-EEEEEEEE--EEEE-SS-EEETTEEEE-HHHHHHHHTT-TTEEEEEEEEE-TT-SEEEEEEEEEE--EEEEESSS-SSBTTTB-S---SSEEEEEEETEEEEEES--SSS--EEEESSSGGGGG-GGGSSEEEEEEEEEPTT--HHHHHHHHHHHHHHHHHHHHGGGTTSPPSEEEEEE---HHHHHHHSTTSPEEEEEEEEEEEETTEEEEETTEEGGGPPPEEE-HHHHHTTSEEE---S-GGG---HHHHHT-HHHHHHHHHBTTTBEEEEEEEEEE-SSHHHHHHHHHHHHHHHHHTT-SEEEEE-SSSSHHHHHHHHHHHHHHHTT-EEEEEEEE---TTS-S---S---TT---EEEEEETT-EEEEPP-SEEEE--SHHHHTTSTT--TT-B-TTS-EEEEGGGBTTTT-TTS-SS--EEE-/-EEEEEEEE--EEEE-SS-EEETTEEEE-HHHHHHHHTT-TTEEEEEEEEE-TT-SEEEEEEEEEE--EEEEESSS-SSBTTTB-S---SSEEEEEEETEEEEEES--SSS--EEEESSSGGGGG-GGGSSEEEEEEEEEPTT--HHHHHHHHHHHHHHHHHHHHGGGTTSPPSEEEEEE---HHHHHHHSTTSPEEEEEEEEEEEETTEEEEETTEEGGGPPPEEE-HHHHHTTSEEE---SSGGG---HHHHHT-HHHHHHHHHBTTTBEEEEEEEEEE-SSHHHHHHHHHHHHHHHHHTT-SEEEEE-SSSSHHHHHHHHHHHHHHHTT-EEEEEEEE---TTS-S---S---TT---EEEEEETT-EEEEPP-SEEEE--SHHHHTTSTT--TT-B-TTS-EEEEGGGBTTTT-TTS-SS--EEE-

pLDDT: mean 94.59, std 6.51, range [54.31, 98.94]

InterPro domains:
  IPR015417 Glycine/sarcosine/betaine reductase complex, protein B, subunit alpha/ beta [PF09338] (1-428)
  IPR016585 Glycine/sarcosine/betaine reductase, component B, fused alpha/beta [PIRSF011588] (1-430)

Foldseek 3Di:
DKEKEFEAAAQEEEEDCDAADDPNYTHDPQVVLQVQLVPDPFWPHKHKDKDAAPALEKEPFWFFKAWAKWQQDDDWIFQALQPIDLPQDLDDYMYTHPQEIETEFADALDLAGFMDGLDDPLPQQDPCVRGTYIYMYTYTDPPDDRVVRLVSRVNSRVSSRHVSNVSCNPPRGPDMDMFDADALVVLCVLVVPFFEEEEAEEAFQEDQQGWKAASNHTLVPDAKDWDALSSQLRQRIAHSHHLFQAAGQGSHCSNVQVLSVVCRVCDPPHHPYRTYIYHYQYQDPVRLLRRLLRLLVVCVVSVGQEYEYEFGDADSRLVSQQSNLVSNVVSVHQYEYFEAFQQAQVNPRHGHNDDDPSNVWYKWLYHQQHKDKADAGPYYHHDDDQVRQCSRVQHHRCQQDPRRIGIGGNSNHHNSTYRSPPHDRIDTDD/DKEKEFEAAAQEEEEDCDAADDPNYTYDPQVVLQVQLVPDQFWPHKHKDKDAAPALEKEPFWFFKAWAKWQQDDDWIFQALQPIDLPQDLDDYMYTHPQEIETEFADALDLAGFMDGLDDPLPQQDPCVRGTYIYMYTYTDPPDDNVVRLVSRVNSRVSSSHVSNVSCNPPRGPDMDMFDADALVVLCVLVVPFFEEEEAEEAFQEDQQGWKAASNHTLVPDAKDWDALSSQLRQRIAHSHDQFQQAGQGSHCSNVQVLSVVCRVCDPPHHPYRTYIYHYLYQDPVRLLRRLLRLLVVCVVSVGQEYEYEFGDADSRLVSQQSNLVSNVVSVHQYEYFEEFQCAQVNPRDGHNDDDPSNVWYKWLYHQQHKDKADAGPYYHHDDDQVRQQSRVQHHRCQQPPRRIGIGGNSNHHNSTYRSPPHDRIDTDD

Sequence (860 aa):
MRLEVGNIFIKDIQFGDSTKVENGVLYVNKQELISELSSDEHIKSIDMEIVRPGESVRIAPVKDVIEPRVKVEGNGGIFPGFLSKVDTVGEGKTNVLKGAAVVTTGKVVGFQEGIIDMTGPGADYTPFSKTCNVVIIAEPVDGLKQHDHEAALRMVGLKAGKYLGEAGRNITPDEVKVYETKPIFESVKEYPNLPKVAYVYMLQTQGLLHDTYVYGVDAKKIIPTLIYPTEVMDGAILSGNCVSACDKNPTYVHMNNPVIHDLYELHGKEYNFVGVIITNENVYLADKERSSNWTAKMAEYLGLDGVIISEEGFGNPDTDLIMNCKKITKKGIKTVILTDEYAGRDGASQSLADADAAADACVTGGNANMTIVLPKLDKIIGHVSKDVIDVIAGGFDGSLRADGSIEVEIQAITGATSEVGFNKMTAKTYMRLEVGNIFIKDIQFGDSTKVENGVLYVNKQELISELSSDEHIKSIDMEIVRPGESVRIAPVKDVIEPRVKVEGNGGIFPGFLSKVDTVGEGKTNVLKGAAVVTTGKVVGFQEGIIDMTGPGADYTPFSKTCNVVIIAEPVDGLKQHDHEAALRMVGLKAGKYLGEAGRNITPDEVKVYETKPIFESVKEYPNLPKVAYVYMLQTQGLLHDTYVYGVDAKKIIPTLIYPTEVMDGAILSGNCVSACDKNPTYVHMNNPVIHDLYELHGKEYNFVGVIITNENVYLADKERSSNWTAKMAEYLGLDGVIISEEGFGNPDTDLIMNCKKITKKGIKTVILTDEYAGRDGASQSLADADAAADACVTGGNANMTIVLPKLDKIIGHVSKDVIDVIAGGFDGSLRADGSIEVEIQAITGATSEVGFNKMTAKTY

Radius of gyration: 29.38 Å; Cα contacts (8 Å, |Δi|>4): 2442; chains: 2; bounding box: 60×90×70 Å